Protein AF-0000000084811860 (afdb_homodimer)

Organism: Colletotrichum graminicola (strain M1.001 / M2 / FGSC 10212) (NCBI:txid645133)

Solvent-accessible surface area (backbone atoms only — not comparable to full-atom values): 71228 Å² total; per-residue (Å²): 139,63,84,63,60,65,49,53,54,56,50,48,58,54,46,50,57,49,50,59,57,54,63,72,61,62,81,64,68,73,76,76,72,75,90,75,84,72,84,77,84,86,77,84,74,85,79,82,82,83,79,83,87,77,88,68,85,69,83,69,75,69,68,74,74,73,40,64,72,81,44,58,64,47,75,46,61,44,86,91,39,97,55,51,41,53,44,27,56,64,17,59,69,46,46,48,38,49,53,44,44,54,62,41,61,86,89,47,86,68,71,74,79,80,78,90,75,47,40,73,51,48,68,61,43,55,51,38,44,74,44,88,75,78,82,68,54,64,68,54,44,52,51,21,43,51,47,22,47,59,64,47,41,67,74,36,49,63,67,48,56,66,60,50,53,51,52,48,54,49,32,62,76,32,73,85,49,70,55,72,66,59,49,26,39,50,26,34,31,38,12,46,8,35,32,68,70,41,72,68,53,60,92,89,50,72,68,62,27,48,58,34,36,26,52,22,45,53,59,56,39,57,69,60,65,76,66,53,70,63,56,39,33,38,35,46,48,48,20,56,52,25,40,40,37,38,30,53,56,42,18,43,36,32,26,41,40,31,44,42,50,36,52,61,45,35,36,44,38,69,75,56,57,67,62,47,71,53,64,67,59,52,50,49,42,36,34,35,40,47,38,42,48,32,48,28,31,51,48,19,46,53,48,56,49,81,48,55,64,58,73,76,73,52,62,44,68,75,73,67,75,69,53,91,80,43,90,61,40,82,45,55,62,62,46,67,57,50,53,52,51,44,52,48,29,54,48,41,40,52,37,47,48,61,66,46,43,81,64,78,58,66,90,61,48,57,46,46,46,37,43,50,45,51,48,52,51,51,51,52,58,69,68,48,56,75,89,60,49,79,49,94,79,83,64,52,69,68,40,52,54,54,46,46,51,50,32,49,43,48,31,68,54,25,42,66,57,38,52,49,52,48,40,55,54,50,65,59,57,77,64,81,59,83,60,75,71,80,74,72,45,67,65,56,52,46,45,30,47,36,26,46,43,29,23,55,40,42,48,50,54,51,50,52,27,47,73,74,59,71,49,49,54,49,44,44,66,66,49,49,52,48,51,48,23,30,49,45,26,47,54,46,31,70,65,75,48,94,57,12,66,61,27,40,53,50,22,54,52,46,50,51,53,35,43,52,34,24,73,37,63,22,26,54,30,44,42,50,39,53,53,51,50,54,46,49,52,47,51,52,52,42,52,56,62,69,66,58,82,87,75,83,65,89,71,78,73,75,73,72,70,76,68,71,74,75,75,58,84,68,74,67,94,77,56,43,74,65,47,38,62,53,34,67,67,44,47,56,54,62,70,45,92,73,63,79,49,63,75,62,31,65,71,67,60,56,77,67,61,66,58,71,64,56,67,67,63,82,75,72,68,74,62,61,85,76,105,139,61,79,65,57,63,50,55,52,54,50,46,57,56,45,48,61,52,46,63,62,63,68,65,90,81,66,98,70,91,79,87,89,82,89,87,91,81,88,84,83,90,79,90,81,87,86,79,84,78,80,86,86,77,86,67,88,70,87,69,77,71,71,77,71,75,46,65,74,84,43,57,64,48,74,46,60,45,88,90,41,97,54,51,41,51,44,27,52,64,16,59,69,46,46,49,40,48,50,44,44,56,63,41,59,87,89,48,85,66,71,74,77,80,77,90,73,48,41,72,51,47,68,60,43,56,51,38,44,74,45,88,75,78,79,69,53,65,69,53,44,54,50,22,42,52,47,22,46,58,64,47,41,67,75,37,48,62,68,50,55,66,60,51,54,49,51,49,53,48,33,62,78,32,74,86,49,68,55,71,66,58,49,28,38,49,26,33,32,40,11,46,8,36,32,68,69,42,73,68,54,60,90,89,52,70,66,62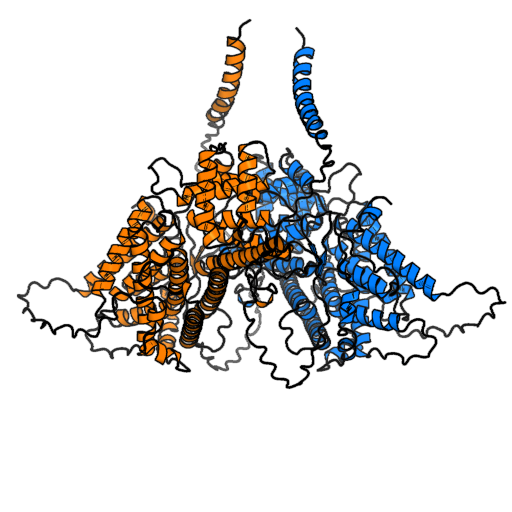,27,47,58,33,36,26,52,22,44,55,58,57,39,56,70,59,63,76,67,54,70,64,56,38,33,36,35,46,48,48,18,56,51,26,39,40,36,38,30,54,56,42,17,43,34,31,26,42,38,31,44,41,50,36,51,60,44,34,38,44,37,70,74,56,57,64,63,47,71,53,63,66,58,51,50,48,43,38,35,34,38,48,38,41,48,32,49,29,30,51,48,18,47,53,49,55,48,82,48,55,64,58,74,74,73,53,63,44,69,75,72,68,76,70,53,90,81,43,90,61,41,82,46,54,62,64,47,67,58,50,51,51,51,44,52,48,26,53,48,42,41,52,38,46,49,62,68,46,43,81,66,79,57,65,90,60,48,61,46,46,46,36,43,49,46,52,48,53,52,51,51,50,57,69,68,49,56,76,89,60,49,80,48,95,80,83,62,53,70,68,41,52,53,54,48,46,52,49,33,49,43,49,29,69,53,24,45,66,56,37,51,48,52,48,40,55,56,51,66,59,57,77,66,80,60,86,59,75,71,79,74,71,45,68,66,54,51,46,45,29,48,34,26,45,42,29,23,54,40,43,47,51,53,51,51,50,28,48,75,73,59,72,49,49,55,49,42,45,65,66,50,51,51,47,50,48,22,31,50,47,26,47,54,47,31,69,65,76,48,94,56,12,66,60,28,40,51,49,21,54,52,47,51,51,52,34,43,52,33,23,72,35,63,24,26,51,29,44,43,50,38,54,54,49,50,54,44,52,52,48,51,51,51,43,52,56,63,69,66,57,80,84,74,84,66,88,68,80,76,74,70,73,68,76,67,70,74,74,74,58,83,68,73,64,95,79,56,44,71,65,48,38,59,54,35,66,67,44,45,55,54,60,68,44,92,72,62,80,50,63,74,65,33,63,74,67,60,56,76,69,62,68,58,73,66,57,69,66,65,82,75,72,68,73,60,64,83,77,105

Foldseek 3Di:
DDPVVVVVVVVVVVVVVVVVVCVVPPPPPPPPDDDDDDDDDDDDDPDDPDDDDDPPPDPPPPPPPFQFLCQAWDWDDDPVDPDIDIFGCLALQNLLLLLLQLLDDPVDARDDRDDADQFDDPVVLLVLLPDDDDDDALVLLVQLLVQLCVPDVQQAQLDQPVVLVVLSVVCNVPVVDDDLLNQLLSLLSSLSSQQQVDAFDDPPDDRTSSSSLSNSCVCVPDDDPQDDSSQLSSLQSSLQVRVLRVNLVSSLVSLLVSQVNLVVVPLLAQDDCVVPVQVVVRLSSVRNNLSSLLSQLVSCLNRLHDGNDDPVSGHGDQHDQDDPPHPRNVSHYDSLLSVLSSLLSVLLNQLSCLRSNDPDVDPAHLQLSLLVSLVSLLVSQVPRDPLLFDDLPPRDPSSLLSLLSSLSSLLSSQVSLLSVLLSVVSVVPDPPPPPDPPDQDPLSVLSLQLNLLSLLQLLVSLVVCVVVVVDRLSNSSNLSSLLSSLSSLLSQLSNPDPCNVVSVVSSVVSLVVLVVSVNSPRSNSVSSNVSSVVSVVSSVVSVVVRVDDPPPDPPPPPCPDCPPPPPPPPPPPRQTSSNSCVDVVNVVSSPDNGDPSVVSSPVSPDPCVCPSPPPPDPPPPVPPVVD/DDPVVVVVVVVVVVVVVVVVVPDPDPDDDDDDDDDDDDDDDDDDDDDDPDPDDDPPPPPPPPPPPFQFLCQAWDWDDDPVDPDIDIFGCLALQNLLLLLLQLLDDPVDARDDRDDADQFDDPVVLLVLLPDDDDDDALVLLVQLLVQLCVVDVQQAQLDQPVVLVVLSVVCNVPVVDDDLLNQLLSLLSSLSSQQQVDAFDDPPDDRTSSSSLSNSCVCVPDDDPQDDSSQLSSLQSSLQVRVLRVNLVSSLVSLLVSQVNLVVVPLLAQDDCVVPVQVVVRLSSVRNNLSSLLSQLVSCLNRLHDGNDDPVSGHGDQHDQDDPPHPRSVSHYDSLLSVLSSLLSVLLNQLSCQRSNDPDVDPAHLQLSLLVSLVSLLVSQVPRDPLLFDDLPPRDPSSLLSLLSSLSSLLSSQVSLLSVLLSVVSVVPDPPPPPDPLDQDPLSVLSLQLNLLSLLQLLVSLVVCVVVVVDRLSNSSNLSSLLSSLSSLLSQLSNPDPCNVVSVVSSVVSLVVLVVSVNSPRSNSVSSNVSSVVSVVSSVVSVVVRVDDPPPDPDPPPCPDCPPPPPPPPPPPRQGSSNSCVDVVNVVSSPDPGDPPVVSSPVPPDPVVVPSPPPPDPPPPVPPVVD

Sequence (1254 aa):
MSTLSTRLYIDGLLDEIQRLKSQVARHTSCSTSAQDHVVTQGSRAGNRAMTPLSGRGNDGEEAAASAALEVKPWFINANVFRTPILIGEVADPAFSTRIRQVISDPFSLQPRHMLRVNYAPDTELMSLVKSDISWPTPSRSRFLVEVALKYVSHRYHVVRRSLVMENLEQSIHNPSWGHLMLRSKLWALFAIGELYSTRSIPSEKEFPGMAYFAKASRILGVLDERPGTDSIEIILLLSFYSLALNRRYSAFVMSGTAMRMAIVMGLHLNIPESQLRDPDLREHRKRLFWTTYIFDRVWASKLGHPTAIQDSDIGIDLPSEPVASQTFGDDFGDTAYHIASLRLAALVTKTVRSIYGQRNQGDATLSTRVQQALKDLRTWVEDLPSHLRIDNAGTEPTCISLHLSFNQCAILATRPILLHILRTKVAAWPSESPVTETQVPASAVTLSEACIRCARHSVRLLTDSWIDGSFATFDYFYTQYLFSALTVLAASSLLDGPDARGDRDAFEESARFLSQLGDAGNFAAQEYCHHADVLRAEIERFHAKRMGPPEGGPGVGLGLGTVPPQSGPAIPAHATAGMALTEPSLEELLAQPVLDLQFLEASFYDDLQGLYWPDFSTENWDTWASTMSTLSTRLYIDGLLDEIQRLKSQVARHTSCSTSAQDHVVTQGSRAGNRAMTPLSGRGN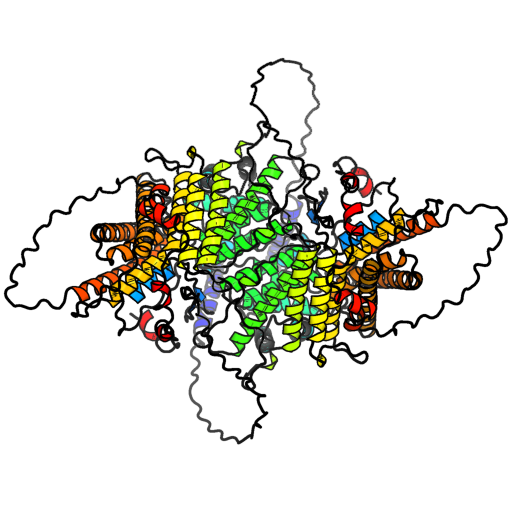DGEEAAASAALEVKPWFINANVFRTPILIGEVADPAFSTRIRQVISDPFSLQPRHMLRVNYAPDTELMSLVKSDISWPTPSRSRFLVEVALKYVSHRYHVVRRSLVMENLEQSIHNPSWGHLMLRSKLWALFAIGELYSTRSIPSEKEFPGMAYFAKASRILGVLDERPGTDSIEIILLLSFYSLALNRRYSAFVMSGTAMRMAIVMGLHLNIPESQLRDPDLREHRKRLFWTTYIFDRVWASKLGHPTAIQDSDIGIDLPSEPVASQTFGDDFGDTAYHIASLRLAALVTKTVRSIYGQRNQGDATLSTRVQQALKDLRTWVEDLPSHLRIDNAGTEPTCISLHLSFNQCAILATRPILLHILRTKVAAWPSESPVTETQVPASAVTLSEACIRCARHSVRLLTDSWIDGSFATFDYFYTQYLFSALTVLAASSLLDGPDARGDRDAFEESARFLSQLGDAGNFAAQEYCHHADVLRAEIERFHAKRMGPPEGGPGVGLGLGTVPPQSGPAIPAHATAGMALTEPSLEELLAQPVLDLQFLEASFYDDLQGLYWPDFSTENWDTWAST

pLDDT: mean 75.98, std 26.61, range [14.33, 98.75]

Radius of gyration: 34.61 Å; Cα contacts (8 Å, |Δi|>4): 1492; chains: 2; bounding box: 109×112×104 Å

InterPro domains:
  IPR007219 Xylanolytic transcriptional activator, regulatory domain [PF04082] (182-378)
  IPR007219 Xylanolytic transcriptional activator, regulatory domain [SM00906] (251-325)

Secondary structure (DSSP, 8-state):
--HHHHHHHHHHHHHHHHHHHHHTTSGGG--------------------------------------------EEE--TTSSSPEEE-TTSHHHHHHHHHHHHS-TTSPPPPPPP---S--HHHHHHHHHS--PPPPHHHHHHHHHHHHHHHHHH---S-HHHHHHHHHHHHH-TT-S-HHHHHHHHHHHHHHHHHH-----TT-PPTTHHHHHHHGGGGG---SS--HHHHHHHHHHHHHHHHTT-HHHHHHHHHHHHHHHHHHTTTBPPPTTT---HHHHHHHHHHHHHHHHHHHHHHHHHTPPPSS-GGG-BPPPP-PPPTT-TTGGGS--HHHHHHHHHHHHHHHHHHHHHH--S--TT--HHHHHHHHHHHHHHHHHTS-GGGS--SS---HHHHHHHHHHHHHHHHHHHHHHHHHHHHHHHTSS--S--------HHHHHHHHHHHHHHHHHHHHHHHHHHTT-S-TT-HHHHHHHHHHHHHHHHHHTS--TTHHHHHHHHHHHHHHHHHHHHHT-HHHHHHHHHHHHHHHHHHHHHHHHT-----S-------------------S---HHHHT--HHHHHHHTSSS---THHHHHS--GGGGGSS----GGGGGGTTT-/--HHHHHHHHHHHHHHHHHHHHSS-------------------------------------------------EEE--TTSSSPEEE-TTSHHHHHHHHHHHHS-TTSPPPPPPP---S--HHHHHHHHHS--PPPPHHHHHHHHHHHHHHHHHH---S-HHHHHHHHHHHHH-TT-S-HHHHHHHHHHHHHHHHHH-----TT-PPTTHHHHHHHGGGGG---SS--HHHHHHHHHHHHHHHHTT-HHHHHHHHHHHHHHHHHHTTTBPPPTTT---HHHHHHHHHHHHHHHHHHHHHHHHHTPPPSS-GGG-BPPPP-PPPTT-TTGGGS--HHHHHHHHHHHHHHHHHHHHHH--TT-TT--HHHHHHHHHHHHHHHHHHS-GGGS--SS---HHHHHHHHHHHHHHHHHHHHHHHHHHHHHHHTSS--S--------HHHHHHHHHHHHHHHHHHHHHHHHHHHT-S-TT-HHHHHHHHHHHHHHHHHHTS--TTHHHHHHHHHHHHHHHHHHHHTT-HHHHHHHHHHHHHHHHHHHHHHHHT-----S-------------------S---HHHHS--HHHHHHHTSSS---THHHHSS--GGGGGSS----GGGGGGTTT-

Nearest PDB structures (foldseek):
  6xr1-assembly1_A  TM=2.285E-01  e=1.410E-01  synthetic construct
  7t3n-assembly1_A  TM=1.463E-01  e=9.367E-02  Rattus norvegicus
  6k7p-assembly1_A-2  TM=1.948E-01  e=1.713E+00  Homo sapiens
  8sbe-assembly1_A  TM=1.356E-01  e=5.910E-01  Rattus norvegicus
  8pm6-assembly1_A  TM=1.069E-01  e=6.349E+00  Homo sapiens

Structure (mmCIF, N/CA/C/O backbone):
data_AF-0000000084811860-model_v1
#
loop_
_entity.id
_entity.type
_entity.pdbx_description
1 polymer 'Fungal specific transcription factor domain-containing protein'
#
loop_
_atom_site.group_PDB
_atom_site.id
_atom_site.type_symbol
_atom_site.label_atom_id
_atom_site.label_alt_id
_atom_site.label_comp_id
_atom_site.label_asym_id
_atom_site.label_entity_id
_atom_site.label_seq_id
_atom_site.pdbx_PDB_ins_code
_atom_site.Cartn_x
_atom_site.Cartn_y
_atom_site.Cartn_z
_atom_site.occupancy
_atom_site.B_iso_or_equiv
_atom_site.auth_seq_id
_atom_site.auth_comp_id
_atom_site.auth_asym_id
_atom_site.auth_atom_id
_atom_site.pdbx_PDB_model_num
ATOM 1 N N . MET A 1 1 ? -8.859 36.281 -53.531 1 24.55 1 MET A N 1
ATOM 2 C CA . MET A 1 1 ? -9.781 35.438 -52.781 1 24.55 1 MET A CA 1
ATOM 3 C C . MET A 1 1 ? -9.258 35.188 -51.375 1 24.55 1 MET A C 1
ATOM 5 O O . MET A 1 1 ? -8.219 34.562 -51.188 1 24.55 1 MET A O 1
ATOM 9 N N . SER A 1 2 ? -9.617 35.969 -50.344 1 31.23 2 SER A N 1
ATOM 10 C CA . SER A 1 2 ? -8.914 36.625 -49.219 1 31.23 2 SER A CA 1
ATOM 11 C C . SER A 1 2 ? -8.727 35.688 -48.031 1 31.23 2 SER A C 1
ATOM 13 O O . SER A 1 2 ? -9.43 34.688 -47.938 1 31.23 2 SER A O 1
ATOM 15 N N . THR A 1 3 ? -7.574 36.062 -47.25 1 37.34 3 THR A N 1
ATOM 16 C CA . THR A 1 3 ? -7.086 35.562 -45.969 1 37.34 3 THR A CA 1
ATOM 17 C C . THR A 1 3 ? -8.234 35.438 -44.969 1 37.34 3 THR A C 1
ATOM 19 O O . THR A 1 3 ? -8.094 34.781 -43.938 1 37.34 3 THR A O 1
ATOM 22 N N . LEU A 1 4 ? -9.32 36.281 -45.125 1 38.16 4 LEU A N 1
ATOM 23 C CA . LEU A 1 4 ? -10.453 36.406 -44.219 1 38.16 4 LEU A CA 1
ATOM 24 C C . LEU A 1 4 ? -11.273 35.125 -44.188 1 38.16 4 LEU A C 1
ATOM 26 O O . LEU A 1 4 ? -11.766 34.719 -43.125 1 38.16 4 LEU A O 1
ATOM 30 N N . SER A 1 5 ? -11.523 34.594 -45.375 1 38.38 5 SER A N 1
ATOM 31 C CA . SER A 1 5 ? -12.531 33.562 -45.531 1 38.38 5 SER A CA 1
ATOM 32 C C . SER A 1 5 ? -12.102 32.281 -44.844 1 38.38 5 SER A C 1
ATOM 34 O O . SER A 1 5 ? -12.945 31.5 -44.375 1 38.38 5 SER A O 1
ATOM 36 N N . THR A 1 6 ? -10.727 31.938 -44.969 1 37.12 6 THR A N 1
ATOM 37 C CA . THR A 1 6 ? -10.211 30.703 -44.375 1 37.12 6 THR A CA 1
ATOM 38 C C . THR A 1 6 ? -10.297 30.781 -42.844 1 37.12 6 THR A C 1
ATOM 40 O O . THR A 1 6 ? -10.391 29.75 -42.156 1 37.12 6 THR A O 1
ATOM 43 N N . ARG A 1 7 ? -10.195 32.031 -42.25 1 41.03 7 ARG A N 1
ATOM 44 C CA . ARG A 1 7 ? -10.375 32.312 -40.812 1 41.03 7 ARG A CA 1
ATOM 45 C C . ARG A 1 7 ? -11.781 31.922 -40.375 1 41.03 7 ARG A C 1
ATOM 47 O O . ARG A 1 7 ? -11.953 31.328 -39.312 1 41.03 7 ARG A O 1
ATOM 54 N N . LEU A 1 8 ? -12.805 32.344 -41.188 1 40.47 8 LEU A N 1
ATOM 55 C CA . LEU A 1 8 ? -14.188 32.062 -40.781 1 40.47 8 LEU A CA 1
ATOM 56 C C . LEU A 1 8 ? -14.445 30.578 -40.625 1 40.47 8 LEU A C 1
ATOM 58 O O . LEU A 1 8 ? -15.258 30.172 -39.812 1 40.47 8 LEU A O 1
ATOM 62 N N . TYR A 1 9 ? -13.695 29.828 -41.562 1 42.62 9 TYR A N 1
ATOM 63 C CA . TYR A 1 9 ? -13.914 28.375 -41.531 1 42.62 9 TYR A CA 1
ATOM 64 C C . TYR A 1 9 ? -13.453 27.797 -40.188 1 42.62 9 TYR A C 1
ATOM 66 O O . TYR A 1 9 ? -14.141 26.953 -39.594 1 42.62 9 TYR A O 1
ATOM 74 N N . ILE A 1 10 ? -12.227 28.344 -39.719 1 41.5 10 ILE A N 1
ATOM 75 C CA . ILE A 1 10 ? -11.656 27.875 -38.469 1 41.5 10 ILE A CA 1
ATOM 76 C C . ILE A 1 10 ? -12.578 28.266 -37.312 1 41.5 10 ILE A C 1
ATOM 78 O O . ILE A 1 10 ? -12.781 27.469 -36.375 1 41.5 10 ILE A O 1
ATOM 82 N N . ASP A 1 11 ? -13.156 29.469 -37.281 1 45.75 11 ASP A N 1
ATOM 83 C CA . ASP A 1 11 ? -14.086 29.922 -36.25 1 45.75 11 ASP A CA 1
ATOM 84 C C . ASP A 1 11 ? -15.305 29.016 -36.156 1 45.75 11 ASP A C 1
ATOM 86 O O . ASP A 1 11 ? -15.797 28.719 -35.062 1 45.75 11 ASP A O 1
ATOM 90 N N . GLY A 1 12 ? -15.797 28.594 -37.344 1 44.16 12 GLY A N 1
ATOM 91 C CA . GLY A 1 12 ? -17 27.781 -37.375 1 44.16 12 GLY A CA 1
ATOM 92 C C . GLY A 1 12 ? -16.828 26.469 -36.625 1 44.16 12 GLY A C 1
ATOM 93 O O . GLY A 1 12 ? -17.766 25.984 -36 1 44.16 12 GLY A O 1
ATOM 94 N N . LEU A 1 13 ? -15.594 25.859 -36.938 1 45.22 13 LEU A N 1
ATOM 95 C CA . LEU A 1 13 ? -15.359 24.578 -36.25 1 45.22 13 LEU A CA 1
ATOM 96 C C . LEU A 1 13 ? -15.32 24.75 -34.75 1 45.22 13 LEU A C 1
ATOM 98 O O . LEU A 1 13 ? -15.797 23.891 -34 1 45.22 13 LEU A O 1
ATOM 102 N N . LEU A 1 14 ? -14.781 25.906 -34.281 1 46.59 14 LEU A N 1
ATOM 103 C CA . LEU A 1 14 ? -14.773 26.281 -32.875 1 46.59 14 LEU A CA 1
ATOM 104 C C . LEU A 1 14 ? -16.203 26.438 -32.344 1 46.59 14 LEU A C 1
ATOM 106 O O . LEU A 1 14 ? -16.5 26.047 -31.203 1 46.59 14 LEU A O 1
ATOM 110 N N . ASP A 1 15 ? -17.016 27.156 -33.031 1 44.09 15 ASP A N 1
ATOM 111 C CA . ASP A 1 15 ? -18.391 27.391 -32.625 1 44.09 15 ASP A CA 1
ATOM 112 C C . ASP A 1 15 ? -19.156 26.078 -32.531 1 44.09 15 ASP A C 1
ATOM 114 O O . ASP A 1 15 ? -19.984 25.891 -31.625 1 44.09 15 ASP A O 1
ATOM 118 N N . GLU A 1 16 ? -18.859 25.188 -33.562 1 44.84 16 GLU A N 1
ATOM 119 C CA . GLU A 1 16 ? -19.625 23.938 -33.594 1 44.84 16 GLU A CA 1
ATOM 120 C C . GLU A 1 16 ? -19.375 23.109 -32.344 1 44.84 16 GLU A C 1
ATOM 122 O O . GLU A 1 16 ? -20.281 22.469 -31.812 1 44.84 16 GLU A O 1
ATOM 127 N N . ILE A 1 17 ? -18.078 23.141 -31.781 1 40.59 17 ILE A N 1
ATOM 128 C CA . ILE A 1 17 ? -17.75 22.516 -30.5 1 40.59 17 ILE A CA 1
ATOM 129 C C . ILE A 1 17 ? -18.531 23.188 -29.375 1 40.59 17 ILE A C 1
ATOM 131 O O . ILE A 1 17 ? -19.062 22.516 -28.484 1 40.59 17 ILE A O 1
ATOM 135 N N . GLN A 1 18 ? -18.562 24.516 -29.438 1 43.62 18 GLN A N 1
ATOM 136 C CA . GLN A 1 18 ? -19.328 25.25 -28.438 1 43.62 18 GLN A CA 1
ATOM 137 C C . GLN A 1 18 ? -20.797 24.844 -28.453 1 43.62 18 GLN A C 1
ATOM 139 O O . GLN A 1 18 ? -21.422 24.703 -27.406 1 43.62 18 GLN A O 1
ATOM 144 N N . ARG A 1 19 ? -21.328 24.906 -29.734 1 39.91 19 ARG A N 1
ATOM 145 C CA . ARG A 1 19 ? -22.766 24.641 -29.891 1 39.91 19 ARG A CA 1
ATOM 146 C C . ARG A 1 19 ? -23.125 23.25 -29.359 1 39.91 19 ARG A C 1
ATOM 148 O O . ARG A 1 19 ? -24.125 23.078 -28.672 1 39.91 19 ARG A O 1
ATOM 155 N N . LEU A 1 20 ? -22.203 22.234 -29.703 1 37.16 20 LEU A N 1
ATOM 156 C CA . LEU A 1 20 ? -22.562 20.891 -29.234 1 37.16 20 LEU A CA 1
ATOM 157 C C . LEU A 1 20 ? -22.562 20.844 -27.719 1 37.16 20 LEU A C 1
ATOM 159 O O . LEU A 1 20 ? -23.281 20.031 -27.125 1 37.16 20 LEU A O 1
ATOM 163 N N . LYS A 1 21 ? -21.703 21.719 -27.047 1 37.88 21 LYS A N 1
ATOM 164 C CA . LYS A 1 21 ? -21.766 21.875 -25.609 1 37.88 21 LYS A CA 1
ATOM 165 C C . LYS A 1 21 ? -23.172 22.219 -25.156 1 37.88 21 LYS A C 1
ATOM 167 O O . LYS A 1 21 ? -23.656 21.719 -24.125 1 37.88 21 LYS A O 1
ATOM 172 N N . SER A 1 22 ? -23.562 23.266 -25.766 1 32.25 22 SER A N 1
ATOM 173 C CA . SER A 1 22 ? -24.766 23.906 -25.234 1 32.25 22 SER A CA 1
ATOM 174 C C . SER A 1 22 ? -25.953 22.969 -25.281 1 32.25 22 SER A C 1
ATOM 176 O O . SER A 1 22 ? -26.891 23.109 -24.5 1 32.25 22 SER A O 1
ATOM 178 N N . GLN A 1 23 ? -26.078 22.25 -26.516 1 28.92 23 GLN A N 1
ATOM 179 C CA . GLN A 1 23 ? -27.359 21.594 -26.75 1 28.92 23 GLN A CA 1
ATOM 180 C C . GLN A 1 23 ? -27.594 20.5 -25.719 1 28.92 23 GLN A C 1
ATOM 182 O O . GLN A 1 23 ? -28.719 20.016 -25.578 1 28.92 23 GLN A O 1
ATOM 187 N N . VAL A 1 24 ? -26.406 19.859 -25.234 1 27.09 24 VAL A N 1
ATOM 188 C CA . VAL A 1 24 ? -26.734 18.766 -24.344 1 27.09 24 VAL A CA 1
ATOM 189 C C . VAL A 1 24 ? -27.344 19.297 -23.062 1 27.09 24 VAL A C 1
ATOM 191 O O . VAL A 1 24 ? -27.609 18.547 -22.125 1 27.09 24 VAL A O 1
ATOM 194 N N . ALA A 1 25 ? -27.344 20.75 -22.891 1 25.72 25 ALA A N 1
ATOM 195 C CA . ALA A 1 25 ? -28.016 21.438 -21.797 1 25.72 25 ALA A CA 1
ATOM 196 C C . ALA A 1 25 ? -29.375 20.781 -21.484 1 25.72 25 ALA A C 1
ATOM 198 O O . ALA A 1 25 ? -29.75 20.656 -20.328 1 25.72 25 ALA A O 1
ATOM 199 N N . ARG A 1 26 ? -30.266 21.016 -22.453 1 23.27 26 ARG A N 1
ATOM 200 C CA . ARG A 1 26 ? -31.672 21.297 -22.234 1 23.27 26 ARG A CA 1
ATOM 201 C C . ARG A 1 26 ? -32.438 20.047 -21.812 1 23.27 26 ARG A C 1
ATOM 203 O O . ARG A 1 26 ? -33.594 20.109 -21.422 1 23.27 26 ARG A O 1
ATOM 210 N N . HIS A 1 27 ? -32 18.859 -22.438 1 20.64 27 HIS A N 1
ATOM 211 C CA . HIS A 1 27 ? -33.156 17.969 -22.438 1 20.64 27 HIS A CA 1
ATOM 212 C C . HIS A 1 27 ? -33.5 17.5 -21.031 1 20.64 27 HIS A C 1
ATOM 214 O O . HIS A 1 27 ? -33.781 16.328 -20.812 1 20.64 27 HIS A O 1
ATOM 220 N N . THR A 1 28 ? -33 18.391 -19.984 1 19.41 28 THR A N 1
ATOM 221 C CA . THR A 1 28 ? -33.219 17.828 -18.656 1 19.41 28 THR A CA 1
ATOM 222 C C . THR A 1 28 ? -34.719 17.672 -18.391 1 19.41 28 THR A C 1
ATOM 224 O O . THR A 1 28 ? -35.094 17.078 -17.375 1 19.41 28 THR A O 1
ATOM 227 N N . SER A 1 29 ? -35.438 18.562 -18.953 1 19.36 29 SER A N 1
ATOM 228 C CA . SER A 1 29 ? -36.562 18.859 -18.078 1 19.36 29 SER A CA 1
ATOM 229 C C . SER A 1 29 ? -37.562 17.703 -18.016 1 19.36 29 SER A C 1
ATOM 231 O O . SER A 1 29 ? -38.688 17.859 -17.562 1 19.36 29 SER A O 1
ATOM 233 N N . CYS A 1 30 ? -37.156 16.594 -18.609 1 17.14 30 CYS A N 1
ATOM 234 C CA . CYS A 1 30 ? -38.344 15.773 -18.844 1 17.14 30 CYS A CA 1
ATOM 235 C C . CYS A 1 30 ? -39.125 15.57 -17.562 1 17.14 30 CYS A C 1
ATOM 237 O O . CYS A 1 30 ? -38.531 15.227 -16.516 1 17.14 30 CYS A O 1
ATOM 239 N N . SER A 1 31 ? -40.406 16.062 -17.609 1 17.64 31 SER A N 1
ATOM 240 C CA . SER A 1 31 ? -41.656 16.156 -16.875 1 17.64 31 SER A CA 1
ATOM 241 C C . SER A 1 31 ? -42.094 14.789 -16.359 1 17.64 31 SER A C 1
ATOM 243 O O . SER A 1 31 ? -42.469 13.898 -17.141 1 17.64 31 SER A O 1
ATOM 245 N N . THR A 1 32 ? -41.375 14.344 -15.406 1 17.58 32 THR A N 1
ATOM 246 C CA . THR A 1 32 ? -41.719 13.062 -14.805 1 17.58 32 THR A CA 1
ATOM 247 C C . THR A 1 32 ? -43.125 13.109 -14.234 1 17.58 32 THR A C 1
ATOM 249 O O . THR A 1 32 ? -43.406 12.492 -13.203 1 17.58 32 THR A O 1
ATOM 252 N N . SER A 1 33 ? -43.969 13.781 -14.898 1 15.81 33 SER A N 1
ATOM 253 C CA . SER A 1 33 ? -45.188 13.898 -14.094 1 15.81 33 SER A CA 1
ATOM 254 C C . SER A 1 33 ? -45.625 12.531 -13.578 1 15.81 33 SER A C 1
ATOM 256 O O . SER A 1 33 ? -45.812 12.359 -12.367 1 15.81 33 SER A O 1
ATOM 258 N N . ALA A 1 34 ? -46.906 12.125 -14.008 1 16.36 34 ALA A N 1
ATOM 259 C CA . ALA A 1 34 ? -48.188 11.992 -13.312 1 16.36 34 ALA A CA 1
ATOM 260 C C . ALA A 1 34 ? -48.406 10.547 -12.867 1 16.36 34 ALA A C 1
ATOM 262 O O . ALA A 1 34 ? -48.938 10.312 -11.773 1 16.36 34 ALA A O 1
ATOM 263 N N . GLN A 1 35 ? -48.281 9.484 -13.711 1 16.12 35 GLN A N 1
ATOM 264 C CA . GLN A 1 35 ? -49.531 8.711 -13.703 1 16.12 35 GLN A CA 1
ATOM 265 C C . GLN A 1 35 ? -49.562 7.785 -12.484 1 16.12 35 GLN A C 1
ATOM 267 O O . GLN A 1 35 ? -48.531 7.293 -12.023 1 16.12 35 GLN A O 1
ATOM 272 N N . ASP A 1 36 ? -50.844 7.508 -11.844 1 16.41 36 ASP A N 1
ATOM 273 C CA . ASP A 1 36 ? -51.656 7.09 -10.703 1 16.41 36 ASP A CA 1
ATOM 274 C C . ASP A 1 36 ? -51.594 5.578 -10.5 1 16.41 36 ASP A C 1
ATOM 276 O O . ASP A 1 36 ? -51.938 5.07 -9.438 1 16.41 36 ASP A O 1
ATOM 280 N N . HIS A 1 37 ? -51.156 4.816 -11.508 1 16.47 37 HIS A N 1
ATOM 281 C CA . HIS A 1 37 ? -52.062 3.666 -11.461 1 16.47 37 HIS A CA 1
ATOM 282 C C . HIS A 1 37 ? -51.812 2.834 -10.203 1 16.47 37 HIS A C 1
ATOM 284 O O . HIS A 1 37 ? -50.688 2.818 -9.664 1 16.47 37 HIS A O 1
ATOM 290 N N . VAL A 1 38 ? -52.906 2.152 -9.664 1 16.62 38 VAL A N 1
ATOM 291 C CA . VAL A 1 38 ? -53.625 1.54 -8.555 1 16.62 38 VAL A CA 1
ATOM 292 C C . VAL A 1 38 ? -53.062 0.156 -8.266 1 16.62 38 VAL A C 1
ATOM 294 O O . VAL A 1 38 ? -53.281 -0.402 -7.191 1 16.62 38 VAL A O 1
ATOM 297 N N . VAL A 1 39 ? -52.062 -0.367 -9.047 1 15.8 39 VAL A N 1
ATOM 298 C CA . VAL A 1 39 ? -52.5 -1.758 -9.039 1 15.8 39 VAL A CA 1
ATOM 299 C C . VAL A 1 39 ? -52.281 -2.357 -7.652 1 15.8 39 VAL A C 1
ATOM 301 O O . VAL A 1 39 ? -51.375 -1.951 -6.922 1 15.8 39 VAL A O 1
ATOM 304 N N . THR A 1 40 ? -53.094 -3.453 -7.27 1 15.54 40 THR A N 1
ATOM 305 C CA . THR A 1 40 ? -53.781 -4.199 -6.207 1 15.54 40 THR A CA 1
ATOM 306 C C . THR A 1 40 ? -52.812 -5.203 -5.57 1 15.54 40 THR A C 1
ATOM 308 O O . THR A 1 40 ? -52.844 -5.418 -4.355 1 15.54 40 THR A O 1
ATOM 311 N N . GLN A 1 41 ? -51.781 -5.82 -6.281 1 15.25 41 GLN A N 1
ATOM 312 C CA . GLN A 1 41 ? -52 -7.238 -6.012 1 15.25 41 GLN A CA 1
ATOM 313 C C . GLN A 1 41 ? -51.5 -7.609 -4.613 1 15.25 41 GLN A C 1
ATOM 315 O O . GLN A 1 41 ? -50.719 -6.883 -4.008 1 15.25 41 GLN A O 1
ATOM 320 N N . GLY A 1 42 ? -51.5 -9.023 -4.344 1 15.64 42 GLY A N 1
ATOM 321 C CA . GLY A 1 42 ? -51.844 -10.102 -3.438 1 15.64 42 GLY A CA 1
ATOM 322 C C . GLY A 1 42 ? -50.781 -10.43 -2.43 1 15.64 42 GLY A C 1
ATOM 323 O O . GLY A 1 42 ? -49.656 -9.938 -2.543 1 15.64 42 GLY A O 1
ATOM 324 N N . SER A 1 43 ? -50.938 -11.547 -1.679 1 15.88 43 SER A N 1
ATOM 325 C CA . SER A 1 43 ? -51.031 -12.094 -0.327 1 15.88 43 SER A CA 1
ATOM 326 C C . SER A 1 43 ? -49.719 -12.82 0.04 1 15.88 43 SER A C 1
ATOM 328 O O . SER A 1 43 ? -49.562 -13.266 1.177 1 15.88 43 SER A O 1
ATOM 330 N N . ARG A 1 44 ? -48.719 -12.969 -0.863 1 16.3 44 ARG A N 1
ATOM 331 C CA . ARG A 1 44 ? -48.188 -14.297 -0.549 1 16.3 44 ARG A CA 1
ATOM 332 C C . ARG A 1 44 ? -47.562 -14.328 0.844 1 16.3 44 ARG A C 1
ATOM 334 O O . ARG A 1 44 ? -47.031 -13.32 1.312 1 16.3 44 ARG A O 1
ATOM 341 N N . ALA A 1 45 ? -47.594 -15.539 1.541 1 17.08 45 ALA A N 1
ATOM 342 C CA . ALA A 1 45 ? -47.625 -16.297 2.795 1 17.08 45 ALA A CA 1
ATOM 343 C C . ALA A 1 45 ? -46.188 -16.578 3.275 1 17.08 45 ALA A C 1
ATOM 345 O O . ALA A 1 45 ? -46 -17.312 4.25 1 17.08 45 ALA A O 1
ATOM 346 N N . GLY A 1 46 ? -45.219 -15.641 3.121 1 16.11 46 GLY A N 1
ATOM 347 C CA . GLY A 1 46 ? -43.906 -16.203 3.367 1 16.11 46 GLY A CA 1
ATOM 348 C C . GLY A 1 46 ? -43.75 -16.812 4.746 1 16.11 46 GLY A C 1
ATOM 349 O O . GLY A 1 46 ? -44.25 -16.266 5.73 1 16.11 46 GLY A O 1
ATOM 350 N N . ASN A 1 47 ? -43.469 -18.094 4.82 1 16.67 47 ASN A N 1
ATOM 351 C CA . ASN A 1 47 ? -43.25 -19.109 5.848 1 16.67 47 ASN A CA 1
ATOM 352 C C . ASN A 1 47 ? -42.062 -18.766 6.75 1 16.67 47 ASN A C 1
ATOM 354 O O . ASN A 1 47 ? -41.094 -18.172 6.297 1 16.67 47 ASN A O 1
ATOM 358 N N . ARG A 1 48 ? -42.188 -19.078 8.117 1 16.92 48 ARG A N 1
ATOM 359 C CA . ARG A 1 48 ? -41.688 -18.828 9.461 1 16.92 48 ARG A CA 1
ATOM 360 C C . ARG A 1 48 ? -40.375 -19.578 9.695 1 16.92 48 ARG A C 1
ATOM 362 O O . ARG A 1 48 ? -40.406 -20.75 10.078 1 16.92 48 ARG A O 1
ATOM 369 N N . ALA A 1 49 ? -39.438 -19.75 8.75 1 17.5 49 ALA A N 1
ATOM 370 C CA . ALA A 1 49 ? -38.469 -20.75 9.195 1 17.5 49 ALA A CA 1
ATOM 371 C C . ALA A 1 49 ? -37.812 -20.328 10.516 1 17.5 49 ALA A C 1
ATOM 373 O O . ALA A 1 49 ? -37.562 -19.141 10.742 1 17.5 49 ALA A O 1
ATOM 374 N N . MET A 1 50 ? -37.656 -21.203 11.594 1 16.52 50 MET A N 1
ATOM 375 C CA . MET A 1 50 ? -37.344 -21.391 13.016 1 16.52 50 MET A CA 1
ATOM 376 C C . MET A 1 50 ? -35.906 -21.078 13.312 1 16.52 50 MET A C 1
ATOM 378 O O . MET A 1 50 ? -35 -21.656 12.703 1 16.52 50 MET A O 1
ATOM 382 N N . THR A 1 51 ? -35.469 -19.844 13.719 1 18 51 THR A N 1
ATOM 383 C CA . THR A 1 51 ? -34.219 -19.266 14.156 1 18 51 THR A CA 1
ATOM 384 C C . THR A 1 51 ? -33.688 -19.984 15.383 1 18 51 THR A C 1
ATOM 386 O O . THR A 1 51 ? -34.375 -20.125 16.391 1 18 51 THR A O 1
ATOM 389 N N . PRO A 1 52 ? -32.844 -21.047 15.141 1 17.73 52 PRO A N 1
ATOM 390 C CA . PRO A 1 52 ? -32.438 -21.781 16.344 1 17.73 52 PRO A CA 1
ATOM 391 C C . PRO A 1 52 ? -31.953 -20.875 17.453 1 17.73 52 PRO A C 1
ATOM 393 O O . PRO A 1 52 ? -31.547 -19.734 17.188 1 17.73 52 PRO A O 1
ATOM 396 N N . LEU A 1 53 ? -31.828 -21.422 18.75 1 16.88 53 LEU A N 1
ATOM 397 C CA . LEU A 1 53 ? -31.875 -21.125 20.172 1 16.88 53 LEU A CA 1
ATOM 398 C C . LEU A 1 53 ? -30.594 -20.406 20.609 1 16.88 53 LEU A C 1
ATOM 400 O O . LEU A 1 53 ? -29.516 -20.688 20.078 1 16.88 53 LEU A O 1
ATOM 404 N N . SER A 1 54 ? -30.688 -19.312 21.484 1 19.38 54 SER A N 1
ATOM 405 C CA . SER A 1 54 ? -30.156 -18.234 22.297 1 19.38 54 SER A CA 1
ATOM 406 C C . SER A 1 54 ? -29.312 -18.766 23.453 1 19.38 54 SER A C 1
ATOM 408 O O . SER A 1 54 ? -29.812 -18.906 24.578 1 19.38 54 SER A O 1
ATOM 410 N N . GLY A 1 55 ? -28.406 -19.766 23.375 1 19.22 55 GLY A N 1
ATOM 411 C CA . GLY A 1 55 ? -27.953 -20.125 24.703 1 19.22 55 GLY A CA 1
ATOM 412 C C . GLY A 1 55 ? -27.359 -18.969 25.484 1 19.22 55 GLY A C 1
ATOM 413 O O . GLY A 1 55 ? -26.391 -18.359 25.047 1 19.22 55 GLY A O 1
ATOM 414 N N . ARG A 1 56 ? -28.141 -18.312 26.438 1 22.44 56 ARG A N 1
ATOM 415 C CA . ARG A 1 56 ? -28.094 -17.219 27.406 1 22.44 56 ARG A CA 1
ATOM 416 C C . ARG A 1 56 ? -27.109 -17.516 28.516 1 22.44 56 ARG A C 1
ATOM 418 O O . ARG A 1 56 ? -27.5 -17.828 29.641 1 22.44 56 ARG A O 1
ATOM 425 N N . GLY A 1 57 ? -26.078 -18.312 28.531 1 21.16 57 GLY A N 1
ATOM 426 C CA . GLY A 1 57 ? -25.641 -18.359 29.922 1 21.16 57 GLY A CA 1
ATOM 427 C C . GLY A 1 57 ? -25.312 -17 30.484 1 21.16 57 GLY A C 1
ATOM 428 O O . GLY A 1 57 ? -24.797 -16.125 29.781 1 21.16 57 GLY A O 1
ATOM 429 N N . ASN A 1 58 ? -26 -16.484 31.672 1 21.42 58 ASN A N 1
ATOM 430 C CA . ASN A 1 58 ? -26.25 -15.312 32.5 1 21.42 58 ASN A CA 1
ATOM 431 C C . ASN A 1 58 ? -24.969 -14.828 33.188 1 21.42 58 ASN A C 1
ATOM 433 O O . ASN A 1 58 ? -25.016 -13.93 34.031 1 21.42 58 ASN A O 1
ATOM 437 N N . ASP A 1 59 ? -23.922 -15.57 33.406 1 24.89 59 ASP A N 1
ATOM 438 C CA . ASP A 1 59 ? -23.156 -15.062 34.531 1 24.89 59 ASP A CA 1
ATOM 439 C C . ASP A 1 59 ? -22.656 -13.648 34.25 1 24.89 59 ASP A C 1
ATOM 441 O O . ASP A 1 59 ? -22.156 -13.359 33.156 1 24.89 59 ASP A O 1
ATOM 445 N N . GLY A 1 60 ? -23.188 -12.648 35 1 22.98 60 GLY A N 1
ATOM 446 C CA . GLY A 1 60 ? -23.188 -11.195 35.062 1 22.98 60 GLY A CA 1
ATOM 447 C C . GLY A 1 60 ? -21.797 -10.594 35.094 1 22.98 60 GLY A C 1
ATOM 448 O O . GLY A 1 60 ? -21.625 -9.453 35.531 1 22.98 60 GLY A O 1
ATOM 449 N N . GLU A 1 61 ? -20.781 -11.445 35.094 1 24.36 61 GLU A N 1
ATOM 450 C CA . GLU A 1 61 ? -19.578 -10.68 35.406 1 24.36 61 GLU A CA 1
ATOM 451 C C . GLU A 1 61 ? -19.391 -9.547 34.375 1 24.36 61 GLU A C 1
ATOM 453 O O . GLU A 1 61 ? -19.375 -9.781 33.188 1 24.36 61 GLU A O 1
ATOM 458 N N . GLU A 1 62 ? -19.891 -8.391 34.875 1 25.5 62 GLU A N 1
ATOM 459 C CA . GLU A 1 62 ? -19.734 -7.121 34.188 1 25.5 62 GLU A CA 1
ATOM 460 C C . GLU A 1 62 ? -18.312 -6.965 33.625 1 25.5 62 GLU A C 1
ATOM 462 O O . GLU A 1 62 ? -17.359 -6.828 34.406 1 25.5 62 GLU A O 1
ATOM 467 N N . ALA A 1 63 ? -18 -7.699 32.688 1 28.56 63 ALA A N 1
ATOM 468 C CA . ALA A 1 63 ? -16.75 -7.27 32.062 1 28.56 63 ALA A CA 1
ATOM 469 C C . ALA A 1 63 ? -16.625 -5.75 32.094 1 28.56 63 ALA A C 1
ATOM 471 O O . ALA A 1 63 ? -17.484 -5.047 31.547 1 28.56 63 ALA A O 1
ATOM 472 N N . ALA A 1 64 ? -15.938 -5.301 33.062 1 26.38 64 ALA A N 1
ATOM 473 C CA . ALA A 1 64 ? -15.578 -3.885 33.094 1 26.38 64 ALA A CA 1
ATOM 474 C C . ALA A 1 64 ? -15.242 -3.373 31.688 1 26.38 64 ALA A C 1
ATOM 476 O O . ALA A 1 64 ? -14.25 -3.795 31.094 1 26.38 64 ALA A O 1
ATOM 477 N N . ALA A 1 65 ? -16.156 -3.158 30.922 1 31.2 65 ALA A N 1
ATOM 478 C CA . ALA A 1 65 ? -15.945 -2.422 29.688 1 31.2 65 ALA A CA 1
ATOM 479 C C . ALA A 1 65 ? -14.906 -1.317 29.875 1 31.2 65 ALA A C 1
ATOM 481 O O . ALA A 1 65 ? -15.164 -0.333 30.578 1 31.2 65 ALA A O 1
ATOM 482 N N . SER A 1 66 ? -13.633 -1.657 29.938 1 32.91 66 SER A N 1
ATOM 483 C CA . SER A 1 66 ? -12.555 -0.67 29.953 1 32.91 66 SER A CA 1
ATOM 484 C C . SER A 1 66 ? -12.93 0.565 29.141 1 32.91 66 SER A C 1
ATOM 486 O O . SER A 1 66 ? -13.422 0.448 28.016 1 32.91 66 SER A O 1
ATOM 488 N N . ALA A 1 67 ? -13.164 1.744 29.625 1 35.19 67 ALA A N 1
ATOM 489 C CA . ALA A 1 67 ? -13.5 3.096 29.188 1 35.19 67 ALA A CA 1
ATOM 490 C C . ALA A 1 67 ? -12.633 3.527 28 1 35.19 67 ALA A C 1
ATOM 492 O O . ALA A 1 67 ? -11.523 4.027 28.203 1 35.19 67 ALA A O 1
ATOM 493 N N . ALA A 1 68 ? -12.477 2.889 26.953 1 40.59 68 ALA A N 1
ATOM 494 C CA . ALA A 1 68 ? -11.773 3.322 25.75 1 40.59 68 ALA A CA 1
ATOM 495 C C . ALA A 1 68 ? -12.344 4.637 25.234 1 40.59 68 ALA A C 1
ATOM 497 O O . ALA A 1 68 ? -13.562 4.793 25.125 1 40.59 68 ALA A O 1
ATOM 498 N N . LEU A 1 69 ? -11.805 5.812 25.375 1 45.56 69 LEU A N 1
ATOM 499 C CA . LEU A 1 69 ? -12.102 7.062 24.688 1 45.56 69 LEU A CA 1
ATOM 500 C C . LEU A 1 69 ? -12.758 6.797 23.328 1 45.56 69 LEU A C 1
ATOM 502 O O . LEU A 1 69 ? -12.281 5.961 22.562 1 45.56 69 LEU A O 1
ATOM 506 N N . GLU A 1 70 ? -14.008 6.926 23.141 1 47.75 70 GLU A N 1
ATOM 507 C CA . GLU A 1 70 ? -14.648 6.656 21.859 1 47.75 70 GLU A CA 1
ATOM 508 C C . GLU A 1 70 ? -14.008 7.465 20.734 1 47.75 70 GLU A C 1
ATOM 510 O O . GLU A 1 70 ? -14.531 8.508 20.328 1 47.75 70 GLU A O 1
ATOM 515 N N . VAL A 1 71 ? -12.844 7.668 20.719 1 60.25 71 VAL A N 1
ATOM 516 C CA . VAL A 1 71 ? -12.117 8.188 19.562 1 60.25 71 VAL A CA 1
ATOM 517 C C . VAL A 1 71 ? -12.266 7.223 18.391 1 60.25 71 VAL A C 1
ATOM 519 O O . VAL A 1 71 ? -11.344 6.461 18.078 1 60.25 71 VAL A O 1
ATOM 522 N N . LYS A 1 72 ? -13.641 7.117 17.953 1 69.25 72 LYS A N 1
ATOM 523 C CA . LYS A 1 72 ? -13.883 6.246 16.812 1 69.25 72 LYS A CA 1
ATOM 524 C C . LYS A 1 72 ? -14.055 7.059 15.531 1 69.25 72 LYS A C 1
ATOM 526 O O . LYS A 1 72 ? -14.695 8.109 15.539 1 69.25 72 LYS A O 1
ATOM 531 N N . PRO A 1 73 ? -13.484 6.57 14.539 1 76.06 73 PRO A N 1
ATOM 532 C CA . PRO A 1 73 ? -13.75 7.207 13.242 1 76.06 73 PRO A CA 1
ATOM 533 C C . PRO A 1 73 ? -15.234 7.207 12.875 1 76.06 73 PRO A C 1
ATOM 535 O O . PRO A 1 73 ? -16.016 6.422 13.43 1 76.06 73 PRO A O 1
ATOM 538 N N . TRP A 1 74 ? -15.578 8.227 12.125 1 77.75 74 TRP A N 1
ATOM 539 C CA . TRP A 1 74 ? -16.984 8.297 11.734 1 77.75 74 TRP A CA 1
ATOM 540 C C . TRP A 1 74 ? -17.125 8.656 10.258 1 77.75 74 TRP A C 1
ATOM 542 O O . TRP A 1 74 ? -16.156 9.086 9.625 1 77.75 74 TRP A O 1
ATOM 552 N N . PHE A 1 75 ? -18.297 8.352 9.641 1 77.38 75 PHE A N 1
ATOM 553 C CA . PHE A 1 75 ? -18.609 8.625 8.242 1 77.38 75 PHE A CA 1
ATOM 554 C C . PHE A 1 75 ? -19.531 9.828 8.109 1 77.38 75 PHE A C 1
ATOM 556 O O . PHE A 1 75 ? -20.359 10.078 9 1 77.38 75 PHE A O 1
ATOM 563 N N . ILE A 1 76 ? -19.25 10.547 7.078 1 78.88 76 ILE A N 1
ATOM 564 C CA . ILE A 1 76 ? -20.172 11.625 6.723 1 78.88 76 ILE A CA 1
ATOM 565 C C . ILE A 1 76 ? -20.625 11.461 5.273 1 78.88 76 ILE A C 1
ATOM 567 O O . ILE A 1 76 ? -19.812 11.352 4.363 1 78.88 76 ILE A O 1
ATOM 571 N N . ASN A 1 77 ? -21.859 11.289 5.141 1 73.12 77 ASN A N 1
ATOM 572 C CA . ASN A 1 77 ? -22.438 11.234 3.803 1 73.12 77 ASN A CA 1
ATOM 573 C C . ASN A 1 77 ? -22.984 12.594 3.373 1 73.12 77 ASN A C 1
ATOM 575 O O . ASN A 1 77 ? -23.906 13.117 3.992 1 73.12 77 ASN A O 1
ATOM 579 N N . ALA A 1 78 ? -22.266 13.211 2.52 1 69.25 78 ALA A N 1
ATOM 580 C CA . ALA A 1 78 ? -22.719 14.508 2.018 1 69.25 78 ALA A CA 1
ATOM 581 C C . ALA A 1 78 ? -23.062 14.43 0.534 1 69.25 78 ALA A C 1
ATOM 583 O O . ALA A 1 78 ? -22.422 13.703 -0.225 1 69.25 78 ALA A O 1
ATOM 584 N N . ASN A 1 79 ? -24.031 15.062 0.15 1 60.75 79 ASN A N 1
ATOM 585 C CA . ASN A 1 79 ? -24.531 15.062 -1.219 1 60.75 79 ASN A CA 1
ATOM 586 C C . ASN A 1 79 ? -23.453 15.484 -2.215 1 60.75 79 ASN A C 1
ATOM 588 O O . ASN A 1 79 ? -23.5 15.094 -3.383 1 60.75 79 ASN A O 1
ATOM 592 N N . VAL A 1 80 ? -22.609 16.203 -1.648 1 57.81 80 VAL A N 1
ATOM 593 C CA . VAL A 1 80 ? -21.578 16.75 -2.537 1 57.81 80 VAL A CA 1
ATOM 594 C C . VAL A 1 80 ? -20.672 15.625 -3.027 1 57.81 80 VAL A C 1
ATOM 596 O O . VAL A 1 80 ? -20.062 15.742 -4.094 1 57.81 80 VAL A O 1
ATOM 599 N N . PHE A 1 81 ? -20.766 14.602 -2.221 1 69.38 81 PHE A N 1
ATOM 600 C CA . PHE A 1 81 ? -19.828 13.547 -2.594 1 69.38 81 PHE A CA 1
ATOM 601 C C . PHE A 1 81 ? -20.578 12.266 -2.953 1 69.38 81 PHE A C 1
ATOM 603 O O . PHE A 1 81 ? -21.672 12.016 -2.455 1 69.38 81 PHE A O 1
ATOM 610 N N . ARG A 1 82 ? -20.031 11.57 -3.854 1 67.06 82 ARG A N 1
ATOM 611 C CA . ARG A 1 82 ? -20.609 10.336 -4.383 1 67.06 82 ARG A CA 1
ATOM 612 C C . ARG A 1 82 ? -20.609 9.234 -3.33 1 67.06 82 ARG A C 1
ATOM 614 O O . ARG A 1 82 ? -21.469 8.344 -3.355 1 67.06 82 ARG A O 1
ATOM 621 N N . THR A 1 83 ? -19.656 9.438 -2.418 1 79.5 83 THR A N 1
ATOM 622 C CA . THR A 1 83 ? -19.5 8.375 -1.43 1 79.5 83 THR A CA 1
ATOM 623 C C . THR A 1 83 ? -19.266 8.961 -0.04 1 79.5 83 THR A C 1
ATOM 625 O O . THR A 1 83 ? -18.719 10.062 0.091 1 79.5 83 THR A O 1
ATOM 628 N N . PRO A 1 84 ? -19.766 8.234 0.948 1 86.5 84 PRO A N 1
ATOM 629 C CA . PRO A 1 84 ? -19.453 8.703 2.303 1 86.5 84 PRO A CA 1
ATOM 630 C C . PRO A 1 84 ? -17.953 8.812 2.57 1 86.5 84 PRO A C 1
ATOM 632 O O . PRO A 1 84 ? -17.188 7.992 2.08 1 86.5 84 PRO A O 1
ATOM 635 N N . ILE A 1 85 ? -17.656 9.844 3.32 1 88.88 85 ILE A N 1
ATOM 636 C CA . ILE A 1 85 ? -16.25 10.133 3.578 1 88.88 85 ILE A CA 1
ATOM 637 C C . ILE A 1 85 ? -15.891 9.695 4.996 1 88.88 85 ILE A C 1
ATOM 639 O O . ILE A 1 85 ? -16.641 9.945 5.941 1 88.88 85 ILE A O 1
ATOM 643 N N . LEU A 1 86 ? -14.797 9.023 5.129 1 91.5 86 LEU A N 1
ATOM 644 C CA . LEU A 1 86 ? -14.281 8.602 6.426 1 91.5 86 LEU A CA 1
ATOM 645 C C . LEU A 1 86 ? -13.469 9.719 7.074 1 91.5 86 LEU A C 1
ATOM 647 O O . LEU A 1 86 ? -12.562 10.273 6.449 1 91.5 86 LEU A O 1
ATOM 651 N N . ILE A 1 87 ? -13.828 10.062 8.266 1 91.25 87 ILE A N 1
ATOM 652 C CA . ILE A 1 87 ? -13.094 11.062 9.023 1 91.25 87 ILE A CA 1
ATOM 653 C C . ILE A 1 87 ? -12.438 10.414 10.242 1 91.25 87 ILE A C 1
ATOM 655 O O . ILE A 1 87 ? -13.117 9.812 11.07 1 91.25 87 ILE A O 1
ATOM 659 N N . GLY A 1 88 ? -11.125 10.539 10.352 1 90.38 88 GLY A N 1
ATOM 660 C CA . GLY A 1 88 ? -10.406 10.047 11.516 1 90.38 88 GLY A CA 1
ATOM 661 C C . GLY A 1 88 ? -10.414 11.023 12.68 1 90.38 88 GLY A C 1
ATOM 662 O O . GLY A 1 88 ? -10.297 12.234 12.477 1 90.38 88 GLY A O 1
ATOM 663 N N . GLU A 1 89 ? -10.523 10.57 13.859 1 90.31 89 GLU A N 1
ATOM 664 C CA . GLU A 1 89 ? -10.547 11.414 15.055 1 90.31 89 GLU A CA 1
ATOM 665 C C . GLU A 1 89 ? -9.203 12.094 15.273 1 90.31 89 GLU A C 1
ATOM 667 O O . GLU A 1 89 ? -9.125 13.109 15.969 1 90.31 89 GLU A O 1
ATOM 672 N N . VAL A 1 90 ? -8.242 11.492 14.695 1 93.75 90 VAL A N 1
ATOM 673 C CA . VAL A 1 90 ? -6.895 12.008 14.891 1 93.75 90 VAL A CA 1
ATOM 674 C C . VAL A 1 90 ? -6.73 13.32 14.117 1 93.75 90 VAL A C 1
ATOM 676 O O . VAL A 1 90 ? -5.875 14.141 14.461 1 93.75 90 VAL A O 1
ATOM 679 N N . ALA A 1 91 ? -7.539 13.508 13.086 1 94.62 91 ALA A N 1
ATOM 680 C CA . ALA A 1 91 ? -7.41 14.688 12.234 1 94.62 91 ALA A CA 1
ATOM 681 C C . ALA A 1 91 ? -7.656 15.961 13.023 1 94.62 91 ALA A C 1
ATOM 683 O O . ALA A 1 91 ? -8.547 16.016 13.883 1 94.62 91 ALA A O 1
ATOM 684 N N . ASP A 1 92 ? -6.918 17 12.766 1 96.69 92 ASP A N 1
ATOM 685 C CA . ASP A 1 92 ? -7.023 18.281 13.484 1 96.69 92 ASP A CA 1
ATOM 686 C C . ASP A 1 92 ? -8.398 18.906 13.266 1 96.69 92 ASP A C 1
ATOM 688 O O . ASP A 1 92 ? -8.992 19.438 14.211 1 96.69 92 ASP A O 1
ATOM 692 N N . PRO A 1 93 ? -8.93 18.875 12.023 1 95.94 93 PRO A N 1
ATOM 693 C CA . PRO A 1 93 ? -10.273 19.422 11.844 1 95.94 93 PRO A CA 1
ATOM 694 C C . PRO A 1 93 ? -11.328 18.688 12.664 1 95.94 93 PRO A C 1
ATOM 696 O O . PRO A 1 93 ? -12.297 19.312 13.125 1 95.94 93 PRO A O 1
ATOM 699 N N . ALA A 1 94 ? -11.164 17.422 12.805 1 94.44 94 ALA A N 1
ATOM 700 C CA . ALA A 1 94 ? -12.094 16.656 13.633 1 94.44 94 ALA A CA 1
ATOM 701 C C . ALA A 1 94 ? -12.047 17.125 15.086 1 94.44 94 ALA A C 1
ATOM 703 O O . ALA A 1 94 ? -13.086 17.219 15.75 1 94.44 94 ALA A O 1
ATOM 704 N N . PHE A 1 95 ? -10.906 17.375 15.625 1 95.75 95 PHE A N 1
ATOM 705 C CA . PHE A 1 95 ? -10.75 17.891 16.984 1 95.75 95 PHE A CA 1
ATOM 706 C C . PHE A 1 95 ? -11.43 19.25 17.141 1 95.75 95 PHE A C 1
ATOM 708 O O . PHE A 1 95 ? -12.094 19.5 18.141 1 95.75 95 PHE A O 1
ATOM 715 N N . SER A 1 96 ? -11.234 20.094 16.125 1 96.75 96 SER A N 1
ATOM 716 C CA . SER A 1 96 ? -11.906 21.391 16.125 1 96.75 96 SER A CA 1
ATOM 717 C C . SER A 1 96 ? -13.422 21.219 16.188 1 96.75 96 SER A C 1
ATOM 719 O O . SER A 1 96 ? -14.094 21.953 16.922 1 96.75 96 SER A O 1
ATOM 721 N N . THR A 1 97 ? -13.93 20.312 15.43 1 93.94 97 THR A N 1
ATOM 722 C CA . THR A 1 97 ? -15.359 20.031 15.445 1 93.94 97 THR A CA 1
ATOM 723 C C . THR A 1 97 ? -15.805 19.562 16.828 1 93.94 97 THR A C 1
ATOM 725 O O . THR A 1 97 ? -16.859 19.969 17.328 1 93.94 97 THR A O 1
ATOM 728 N N . ARG A 1 98 ? -15.008 18.719 17.469 1 93.38 98 ARG A N 1
ATOM 729 C CA . ARG A 1 98 ? -15.344 18.203 18.797 1 93.38 98 ARG A CA 1
ATOM 730 C C . ARG A 1 98 ? -15.375 19.328 19.828 1 93.38 98 ARG A C 1
ATOM 732 O O . ARG A 1 98 ? -16.234 19.344 20.719 1 93.38 98 ARG A O 1
ATOM 739 N N . ILE A 1 99 ? -14.453 20.219 19.75 1 95.81 99 ILE A N 1
ATOM 740 C CA . ILE A 1 99 ? -14.445 21.359 20.672 1 95.81 99 ILE A CA 1
ATOM 741 C C . ILE A 1 99 ? -15.742 22.156 20.516 1 95.81 99 ILE A C 1
ATOM 743 O O . ILE A 1 99 ? -16.375 22.516 21.5 1 95.81 99 ILE A O 1
ATOM 747 N N . ARG A 1 100 ? -16.094 22.375 19.281 1 95.06 100 ARG A N 1
ATOM 748 C CA . ARG A 1 100 ? -17.328 23.125 19.016 1 95.06 100 ARG A CA 1
ATOM 749 C C . ARG A 1 100 ? -18.531 22.391 19.578 1 95.06 100 ARG A C 1
ATOM 751 O O . ARG A 1 100 ? -19.438 23.016 20.156 1 95.06 100 ARG A O 1
ATOM 758 N N . GLN A 1 101 ? -18.547 21.141 19.469 1 90.94 101 GLN A N 1
ATOM 759 C CA . GLN A 1 101 ? -19.672 20.344 19.969 1 90.94 101 GLN A CA 1
ATOM 760 C C . GLN A 1 101 ? -19.734 20.375 21.484 1 90.94 101 GLN A C 1
ATOM 762 O O . GLN A 1 101 ? -20.812 20.359 22.078 1 90.94 101 GLN A O 1
ATOM 767 N N . VAL A 1 102 ? -18.594 20.359 22.125 1 91.19 102 VAL A N 1
ATOM 768 C CA . VAL A 1 102 ? -18.531 20.375 23.578 1 91.19 102 VAL A CA 1
ATOM 769 C C . VAL A 1 102 ? -19.047 21.703 24.109 1 91.19 102 VAL A C 1
ATOM 771 O O . VAL A 1 102 ? -19.766 21.734 25.109 1 91.19 102 VAL A O 1
ATOM 774 N N . ILE A 1 103 ? -18.766 22.797 23.469 1 92.5 103 ILE A N 1
ATOM 775 C CA . ILE A 1 103 ? -19.078 24.109 24.047 1 92.5 103 ILE A CA 1
ATOM 776 C C . ILE A 1 103 ? -20.438 24.578 23.547 1 92.5 103 ILE A C 1
ATOM 778 O O . ILE A 1 103 ? -20.969 25.578 24.047 1 92.5 103 ILE A O 1
ATOM 782 N N . SER A 1 104 ? -20.953 23.859 22.594 1 88.56 104 SER A N 1
ATOM 783 C CA . SER A 1 104 ? -22.266 24.219 22.078 1 88.56 104 SER A CA 1
ATOM 784 C C . SER A 1 104 ? -23.375 23.859 23.062 1 88.56 104 SER A C 1
ATOM 786 O O . SER A 1 104 ? -23.172 23 23.922 1 88.56 104 SER A O 1
ATOM 788 N N . ASP A 1 105 ? -24.484 24.562 22.922 1 80.62 105 ASP A N 1
ATOM 789 C CA . ASP A 1 105 ? -25.656 24.281 23.75 1 80.62 105 ASP A CA 1
ATOM 790 C C . ASP A 1 105 ? -26.172 22.875 23.5 1 80.62 105 ASP A C 1
ATOM 792 O O . ASP A 1 105 ? -26.484 22.5 22.375 1 80.62 105 ASP A O 1
ATOM 796 N N . PRO A 1 106 ? -26.203 22.078 24.594 1 77.5 106 PRO A N 1
ATOM 797 C CA . PRO A 1 106 ? -26.656 20.688 24.438 1 77.5 106 PRO A CA 1
ATOM 798 C C . PRO A 1 106 ? -28.094 20.578 23.922 1 77.5 106 PRO A C 1
ATOM 800 O O . PRO A 1 106 ? -28.469 19.547 23.359 1 77.5 106 PRO A O 1
ATOM 803 N N . PHE A 1 107 ? -28.812 21.578 24.078 1 76.12 107 PHE A N 1
ATOM 804 C CA . PHE A 1 107 ? -30.234 21.547 23.703 1 76.12 107 PHE A CA 1
ATOM 805 C C . PHE A 1 107 ? -30.422 22.094 22.281 1 76.12 107 PHE A C 1
ATOM 807 O O . PHE A 1 107 ? -31.516 22.016 21.719 1 76.12 107 PHE A O 1
ATOM 814 N N . SER A 1 108 ? -29.375 22.641 21.703 1 77.25 108 SER A N 1
ATOM 815 C CA . SER A 1 108 ? -29.422 23.125 20.344 1 77.25 108 SER A CA 1
ATOM 816 C C . SER A 1 108 ? -28.891 22.078 19.359 1 77.25 108 SER A C 1
ATOM 818 O O . SER A 1 108 ? -28.391 21.031 19.766 1 77.25 108 SER A O 1
ATOM 820 N N . LEU A 1 109 ? -29.156 22.375 18.047 1 78.5 109 LEU A N 1
ATOM 821 C CA . LEU A 1 109 ? -28.594 21.516 17 1 78.5 109 LEU A CA 1
ATOM 822 C C . LEU A 1 109 ? -27.078 21.469 17.094 1 78.5 109 LEU A C 1
ATOM 824 O O . LEU A 1 109 ? -26.422 22.516 17.141 1 78.5 109 LEU A O 1
ATOM 828 N N . GLN A 1 110 ? -26.562 20.344 17.188 1 82.62 110 GLN A N 1
ATOM 829 C CA . GLN A 1 110 ? -25.109 20.172 17.328 1 82.62 110 GLN A CA 1
ATOM 830 C C . GLN A 1 110 ? -24.391 20.578 16.047 1 82.62 110 GLN A C 1
ATOM 832 O O . GLN A 1 110 ? -24.859 20.328 14.945 1 82.62 110 GLN A O 1
ATOM 837 N N . PRO A 1 111 ? -23.312 21.266 16.266 1 85.69 111 PRO A N 1
ATOM 838 C CA . PRO A 1 111 ? -22.516 21.672 15.094 1 85.69 111 PRO A CA 1
ATOM 839 C C . PRO A 1 111 ? -22.047 20.469 14.273 1 85.69 111 PRO A C 1
ATOM 841 O O . PRO A 1 111 ? -21.656 19.453 14.828 1 85.69 111 PRO A O 1
ATOM 844 N N . ARG A 1 112 ? -22.125 20.672 12.922 1 84.38 112 ARG A N 1
ATOM 845 C CA . ARG A 1 112 ? -21.703 19.625 12 1 84.38 112 ARG A CA 1
ATOM 846 C C . ARG A 1 112 ? -20.25 19.828 11.57 1 84.38 112 ARG A C 1
ATOM 848 O O . ARG A 1 112 ? -19.734 20.938 11.609 1 84.38 112 ARG A O 1
ATOM 855 N N . HIS A 1 113 ? -19.656 18.734 11.211 1 90.44 113 HIS A N 1
ATOM 856 C CA . HIS A 1 113 ? -18.281 18.781 10.703 1 90.44 113 HIS A CA 1
ATOM 857 C C . HIS A 1 113 ? -18.234 19.438 9.328 1 90.44 113 HIS A C 1
ATOM 859 O O . HIS A 1 113 ? -19.094 19.188 8.484 1 90.44 113 HIS A O 1
ATOM 865 N N . MET A 1 114 ? -17.281 20.312 9.141 1 90.5 114 MET A N 1
ATOM 866 C CA . MET A 1 114 ? -17.094 20.938 7.836 1 90.5 114 MET A CA 1
ATOM 867 C C . MET A 1 114 ? -16.219 20.078 6.938 1 90.5 114 MET A C 1
ATOM 869 O O . MET A 1 114 ? -15.102 19.703 7.316 1 90.5 114 MET A O 1
ATOM 873 N N . LEU A 1 115 ? -16.688 19.828 5.816 1 89.69 115 LEU A N 1
ATOM 874 C CA . LEU A 1 115 ? -15.969 18.953 4.891 1 89.69 115 LEU A CA 1
ATOM 875 C C . LEU A 1 115 ? -14.844 19.703 4.188 1 89.69 115 LEU A C 1
ATOM 877 O O . LEU A 1 115 ? -14.93 20.922 3.994 1 89.69 115 LEU A O 1
ATOM 881 N N . ARG A 1 116 ? -13.766 19 3.854 1 93.12 116 ARG A N 1
ATOM 882 C CA . ARG A 1 116 ? -12.648 19.562 3.1 1 93.12 116 ARG A CA 1
ATOM 883 C C . ARG A 1 116 ? -13.023 19.781 1.638 1 93.12 116 ARG A C 1
ATOM 885 O O . ARG A 1 116 ? -13.273 18.828 0.907 1 93.12 116 ARG A O 1
ATOM 892 N N . VAL A 1 117 ? -13.062 20.984 1.228 1 91.19 117 VAL A N 1
ATOM 893 C CA . VAL A 1 117 ? -13.438 21.297 -0.149 1 91.19 117 VAL A CA 1
ATOM 894 C C . VAL A 1 117 ? -12.344 22.141 -0.81 1 91.19 117 VAL A C 1
ATOM 896 O O . VAL A 1 117 ? -12.32 22.281 -2.035 1 91.19 117 VAL A O 1
ATOM 899 N N . ASN A 1 118 ? -11.406 22.688 0.031 1 94.12 118 ASN A N 1
ATOM 900 C CA . ASN A 1 118 ? -10.352 23.547 -0.49 1 94.12 118 ASN A CA 1
ATOM 901 C C . ASN A 1 118 ? -9.117 22.734 -0.894 1 94.12 118 ASN A C 1
ATOM 903 O O . ASN A 1 118 ? -8.188 22.578 -0.104 1 94.12 118 ASN A O 1
ATOM 907 N N . TYR A 1 119 ? -9.016 22.141 -2.055 1 95.75 119 TYR A N 1
ATOM 908 C CA . TYR A 1 119 ? -7.871 21.469 -2.66 1 95.75 119 TYR A CA 1
ATOM 909 C C . TYR A 1 119 ? -7.879 21.625 -4.176 1 95.75 119 TYR A C 1
ATOM 911 O O . TYR A 1 119 ? -8.875 22.062 -4.754 1 95.75 119 TYR A O 1
ATOM 919 N N . ALA A 1 120 ? -6.762 21.438 -4.82 1 96.56 120 ALA A N 1
ATOM 920 C CA . ALA A 1 120 ? -6.688 21.547 -6.273 1 96.56 120 ALA A CA 1
ATOM 921 C C . ALA A 1 120 ? -7.656 20.594 -6.953 1 96.56 120 ALA A C 1
ATOM 923 O O . ALA A 1 120 ? -7.578 19.375 -6.746 1 96.56 120 ALA A O 1
ATOM 924 N N . PRO A 1 121 ? -8.516 21.078 -7.742 1 94.56 121 PRO A N 1
ATOM 925 C CA . PRO A 1 121 ? -9.539 20.219 -8.352 1 94.56 121 PRO A CA 1
ATOM 926 C C . PRO A 1 121 ? -8.969 19.266 -9.383 1 94.56 121 PRO A C 1
ATOM 928 O O . PRO A 1 121 ? -8.031 19.609 -10.109 1 94.56 121 PRO A O 1
ATOM 931 N N . ASP A 1 122 ? -9.625 18.141 -9.531 1 93.81 122 ASP A N 1
ATOM 932 C CA . ASP A 1 122 ? -9.211 17.125 -10.477 1 93.81 122 ASP A CA 1
ATOM 933 C C . ASP A 1 122 ? -9.266 17.641 -11.914 1 93.81 122 ASP A C 1
ATOM 935 O O . ASP A 1 122 ? -8.352 17.406 -12.695 1 93.81 122 ASP A O 1
ATOM 939 N N . THR A 1 123 ? -10.305 18.281 -12.25 1 93.06 123 THR A N 1
ATOM 940 C CA . THR A 1 123 ? -10.547 18.75 -13.609 1 93.06 123 THR A CA 1
ATOM 941 C C . THR A 1 123 ? -9.453 19.734 -14.047 1 93.06 123 THR A C 1
ATOM 943 O O . THR A 1 123 ? -8.977 19.672 -15.18 1 93.06 123 THR A O 1
ATOM 946 N N . GLU A 1 124 ? -9.078 20.594 -13.117 1 94 124 GLU A N 1
ATOM 947 C CA . GLU A 1 124 ? -8.031 21.562 -13.43 1 94 124 GLU A CA 1
ATOM 948 C C . GLU A 1 124 ? -6.691 20.859 -13.664 1 94 124 GLU A C 1
ATOM 950 O O . GLU A 1 124 ? -5.969 21.203 -14.602 1 94 124 GLU A O 1
ATOM 955 N N . LEU A 1 125 ? -6.395 19.938 -12.82 1 95.31 125 LEU A N 1
ATOM 956 C CA . LEU A 1 125 ? -5.141 19.203 -12.945 1 95.31 125 LEU A CA 1
ATOM 957 C C . LEU A 1 125 ? -5.102 18.391 -14.242 1 95.31 125 LEU A C 1
ATOM 959 O O . LEU A 1 125 ? -4.09 18.391 -14.945 1 95.31 125 LEU A O 1
ATOM 963 N N . MET A 1 126 ? -6.184 17.734 -14.578 1 93.31 126 MET A N 1
ATOM 964 C CA . MET A 1 126 ? -6.234 16.922 -15.789 1 93.31 126 MET A CA 1
ATOM 965 C C . MET A 1 126 ? -6.129 17.781 -17.031 1 93.31 126 MET A C 1
ATOM 967 O O . MET A 1 126 ? -5.555 17.375 -18.047 1 93.31 126 MET A O 1
ATOM 971 N N . SER A 1 127 ? -6.68 18.984 -16.953 1 94.19 127 SER A N 1
ATOM 972 C CA . SER A 1 127 ? -6.539 19.938 -18.062 1 94.19 127 SER A CA 1
ATOM 973 C C . SER A 1 127 ? -5.082 20.344 -18.25 1 94.19 127 SER A C 1
ATOM 975 O O . SER A 1 127 ? -4.613 20.469 -19.375 1 94.19 127 SER A O 1
ATOM 977 N N . LEU A 1 128 ? -4.414 20.531 -17.156 1 94.06 128 LEU A N 1
ATOM 978 C CA . LEU A 1 128 ? -3.008 20.906 -17.203 1 94.06 128 LEU A CA 1
ATOM 979 C C . LEU A 1 128 ? -2.146 19.781 -17.75 1 94.06 128 LEU A C 1
ATOM 981 O O . LEU A 1 128 ? -1.147 20.016 -18.422 1 94.06 128 LEU A O 1
ATOM 985 N N . VAL A 1 129 ? -2.504 18.562 -17.422 1 92.19 129 VAL A N 1
ATOM 986 C CA . VAL A 1 129 ? -1.778 17.406 -17.922 1 92.19 129 VAL A CA 1
ATOM 987 C C . VAL A 1 129 ? -1.805 17.391 -19.453 1 92.19 129 VAL A C 1
ATOM 989 O O . VAL A 1 129 ? -0.812 17.031 -20.094 1 92.19 129 VAL A O 1
ATOM 992 N N . LYS A 1 130 ? -2.871 17.781 -20.047 1 90.69 130 LYS A N 1
ATOM 993 C CA . LYS A 1 130 ? -3.053 17.75 -21.5 1 90.69 130 LYS A CA 1
ATOM 994 C C . LYS A 1 130 ? -2.494 19.016 -22.141 1 90.69 130 LYS A C 1
ATOM 996 O O . LYS A 1 130 ? -2.281 19.047 -23.359 1 90.69 130 LYS A O 1
ATOM 1001 N N . SER A 1 131 ? -2.193 19.953 -21.344 1 92.38 131 SER A N 1
ATOM 1002 C CA . SER A 1 131 ? -1.719 21.234 -21.875 1 92.38 131 SER A CA 1
ATOM 1003 C C . SER A 1 131 ? -0.228 21.188 -22.188 1 92.38 131 SER A C 1
ATOM 1005 O O . SER A 1 131 ? 0.478 20.281 -21.734 1 92.38 131 SER A O 1
ATOM 1007 N N . ASP A 1 132 ? 0.141 22.078 -23.047 1 91.19 132 ASP A N 1
ATOM 1008 C CA . ASP A 1 132 ? 1.557 22.188 -23.375 1 91.19 132 ASP A CA 1
ATOM 1009 C C . ASP A 1 132 ? 2.275 23.156 -22.438 1 91.19 132 ASP A C 1
ATOM 1011 O O . ASP A 1 132 ? 1.989 24.344 -22.422 1 91.19 132 ASP A O 1
ATOM 1015 N N . ILE A 1 133 ? 3.051 22.594 -21.641 1 91 133 ILE A N 1
ATOM 1016 C CA . ILE A 1 133 ? 3.828 23.391 -20.688 1 91 133 ILE A CA 1
ATOM 1017 C C . ILE A 1 133 ? 5.281 23.469 -21.156 1 91 133 ILE A C 1
ATOM 1019 O O . ILE A 1 133 ? 5.895 22.438 -21.453 1 91 133 ILE A O 1
ATOM 1023 N N . SER A 1 134 ? 5.805 24.656 -21.188 1 90.38 134 SER A N 1
ATOM 1024 C CA . SER A 1 134 ? 7.168 24.844 -21.688 1 90.38 134 SER A CA 1
ATOM 1025 C C . SER A 1 134 ? 8.195 24.531 -20.594 1 90.38 134 SER A C 1
ATOM 1027 O O . SER A 1 134 ? 7.977 24.828 -19.422 1 90.38 134 SER A O 1
ATOM 1029 N N . TRP A 1 135 ? 9.258 23.953 -21.078 1 92.44 135 TRP A N 1
ATOM 1030 C CA . TRP A 1 135 ? 10.406 23.766 -20.188 1 92.44 135 TRP A CA 1
ATOM 1031 C C . TRP A 1 135 ? 10.961 25.125 -19.734 1 92.44 135 TRP A C 1
ATOM 1033 O O . TRP A 1 135 ? 11.023 26.062 -20.531 1 92.44 135 TRP A O 1
ATOM 1043 N N . PRO A 1 136 ? 11.289 25.297 -18.5 1 93.62 136 PRO A N 1
ATOM 1044 C CA . PRO A 1 136 ? 11.82 26.594 -18.047 1 93.62 136 PRO A CA 1
ATOM 1045 C C . PRO A 1 136 ? 13.164 26.938 -18.688 1 93.62 136 PRO A C 1
ATOM 1047 O O . PRO A 1 136 ? 13.844 26.047 -19.219 1 93.62 136 PRO A O 1
ATOM 1050 N N . THR A 1 137 ? 13.516 28.25 -18.641 1 95.12 137 THR A N 1
ATOM 1051 C CA . THR A 1 137 ? 14.812 28.703 -19.125 1 95.12 137 THR A CA 1
ATOM 1052 C C . THR A 1 137 ? 15.945 28.094 -18.312 1 95.12 137 THR A C 1
ATOM 1054 O O . THR A 1 137 ? 15.727 27.672 -17.172 1 95.12 137 THR A O 1
ATOM 1057 N N . PRO A 1 138 ? 17.109 28.062 -18.875 1 95.25 138 PRO A N 1
ATOM 1058 C CA . PRO A 1 138 ? 18.234 27.438 -18.156 1 95.25 138 PRO A CA 1
ATOM 1059 C C . PRO A 1 138 ? 18.453 28.031 -16.766 1 95.25 138 PRO A C 1
ATOM 1061 O O . PRO A 1 138 ? 18.594 27.297 -15.789 1 95.25 138 PRO A O 1
ATOM 1064 N N . SER A 1 139 ? 18.484 29.359 -16.734 1 96.94 139 SER A N 1
ATOM 1065 C CA . SER A 1 139 ? 18.688 30 -15.438 1 96.94 139 SER A CA 1
ATOM 1066 C C . SER A 1 139 ? 17.547 29.688 -14.477 1 96.94 139 SER A C 1
ATOM 1068 O O . SER A 1 139 ? 17.797 29.438 -13.289 1 96.94 139 SER A O 1
ATOM 1070 N N . ARG A 1 140 ? 16.359 29.734 -15 1 96.44 140 ARG A N 1
ATOM 1071 C CA . ARG A 1 140 ? 15.211 29.422 -14.164 1 96.44 140 ARG A CA 1
ATOM 1072 C C . ARG A 1 140 ? 15.234 27.969 -13.703 1 96.44 140 ARG A C 1
ATOM 1074 O O . ARG A 1 140 ? 14.883 27.672 -12.562 1 96.44 140 ARG A O 1
ATOM 1081 N N . SER A 1 141 ? 15.586 27.078 -14.57 1 96.44 141 SER A N 1
ATOM 1082 C CA . SER A 1 141 ? 15.688 25.656 -14.234 1 96.44 141 SER A CA 1
ATOM 1083 C C . SER A 1 141 ? 16.672 25.438 -13.086 1 96.44 141 SER A C 1
ATOM 1085 O O . SER A 1 141 ? 16.375 24.688 -12.148 1 96.44 141 SER A O 1
ATOM 1087 N N . ARG A 1 142 ? 17.797 26.078 -13.18 1 97.44 142 ARG A N 1
ATOM 1088 C CA . ARG A 1 142 ? 18.812 25.938 -12.133 1 97.44 142 ARG A CA 1
ATOM 1089 C C . ARG A 1 142 ? 18.297 26.5 -10.805 1 97.44 142 ARG A C 1
ATOM 1091 O O . ARG A 1 142 ? 18.5 25.891 -9.75 1 97.44 142 ARG A O 1
ATOM 1098 N N . PHE A 1 143 ? 17.719 27.641 -10.945 1 97.56 143 PHE A N 1
ATOM 1099 C CA . PHE A 1 143 ? 17.188 28.297 -9.758 1 97.56 143 PHE A CA 1
ATOM 1100 C C . PHE A 1 143 ? 16.156 27.406 -9.07 1 97.56 143 PHE A C 1
ATOM 1102 O O . PHE A 1 143 ? 16.219 27.188 -7.859 1 97.56 143 PHE A O 1
ATOM 1109 N N . LEU A 1 144 ? 15.156 26.844 -9.828 1 97.69 144 LEU A N 1
ATOM 1110 C CA . LEU A 1 144 ? 14.07 26.047 -9.273 1 97.69 144 LEU A CA 1
ATOM 1111 C C . LEU A 1 144 ? 14.602 24.766 -8.648 1 97.69 144 LEU A C 1
ATOM 1113 O O . LEU A 1 144 ? 14.18 24.375 -7.559 1 97.69 144 LEU A O 1
ATOM 1117 N N . VAL A 1 145 ? 15.484 24.094 -9.281 1 97.81 145 VAL A N 1
ATOM 1118 C CA . VAL A 1 145 ? 16.047 22.844 -8.766 1 97.81 145 VAL A CA 1
ATOM 1119 C C . VAL A 1 145 ? 16.828 23.125 -7.488 1 97.81 145 VAL A C 1
ATOM 1121 O O . VAL A 1 145 ? 16.75 22.344 -6.531 1 97.81 145 VAL A O 1
ATOM 1124 N N . GLU A 1 146 ? 17.547 24.219 -7.438 1 96.56 146 GLU A N 1
ATOM 1125 C CA . GLU A 1 146 ? 18.297 24.578 -6.242 1 96.56 146 GLU A CA 1
ATOM 1126 C C . GLU A 1 146 ? 17.375 24.828 -5.055 1 96.56 146 GLU A C 1
ATOM 1128 O O . GLU A 1 146 ? 17.656 24.391 -3.938 1 96.56 146 GLU A O 1
ATOM 1133 N N . VAL A 1 147 ? 16.344 25.531 -5.34 1 95.69 147 VAL A N 1
ATOM 1134 C CA . VAL A 1 147 ? 15.383 25.812 -4.281 1 95.69 147 VAL A CA 1
ATOM 1135 C C . VAL A 1 147 ? 14.758 24.5 -3.799 1 95.69 147 VAL A C 1
ATOM 1137 O O . VAL A 1 147 ? 14.641 24.281 -2.592 1 95.69 147 VAL A O 1
ATOM 1140 N N . ALA A 1 148 ? 14.359 23.656 -4.746 1 96.94 148 ALA A N 1
ATOM 1141 C CA . ALA A 1 148 ? 13.727 22.391 -4.402 1 96.94 148 ALA A CA 1
ATOM 1142 C C . ALA A 1 148 ? 14.656 21.531 -3.541 1 96.94 148 ALA A C 1
ATOM 1144 O O . ALA A 1 148 ? 14.227 20.938 -2.549 1 96.94 148 ALA A O 1
ATOM 1145 N N . LEU A 1 149 ? 15.867 21.438 -3.877 1 94.44 149 LEU A N 1
ATOM 1146 C CA . LEU A 1 149 ? 16.828 20.609 -3.164 1 94.44 149 LEU A CA 1
ATOM 1147 C C . LEU A 1 149 ? 17.125 21.188 -1.779 1 94.44 149 LEU A C 1
ATOM 1149 O O . LEU A 1 149 ? 17.359 20.422 -0.83 1 94.44 149 LEU A O 1
ATOM 1153 N N . LYS A 1 150 ? 17.062 22.438 -1.662 1 89 150 LYS A N 1
ATOM 1154 C CA . LYS A 1 150 ? 17.312 23.078 -0.373 1 89 150 LYS A CA 1
ATOM 1155 C C . LYS A 1 150 ? 16.203 22.75 0.619 1 89 150 LYS A C 1
ATOM 1157 O O . LYS A 1 150 ? 16.453 22.516 1.8 1 89 150 LYS A O 1
ATOM 1162 N N . TYR A 1 151 ? 14.992 22.719 0.168 1 85.81 151 TYR A N 1
ATOM 1163 C CA . TYR A 1 151 ? 13.859 22.562 1.069 1 85.81 151 TYR A CA 1
ATOM 1164 C C . TYR A 1 151 ? 13.516 21.094 1.265 1 85.81 151 TYR A C 1
ATOM 1166 O O . TYR A 1 151 ? 13.18 20.672 2.373 1 85.81 151 TYR A O 1
ATOM 1174 N N . VAL A 1 152 ? 13.586 20.297 0.241 1 84.25 152 VAL A N 1
ATOM 1175 C CA . VAL A 1 152 ? 13.156 18.891 0.341 1 84.25 152 VAL A CA 1
ATOM 1176 C C . VAL A 1 152 ? 14.328 18.031 0.787 1 84.25 152 VAL A C 1
ATOM 1178 O O . VAL A 1 152 ? 14.18 17.156 1.651 1 84.25 152 VAL A O 1
ATOM 1181 N N . SER A 1 153 ? 15.477 18.234 0.304 1 77.88 153 SER A N 1
ATOM 1182 C CA . SER A 1 153 ? 16.609 17.328 0.523 1 77.88 153 SER A CA 1
ATOM 1183 C C . SER A 1 153 ? 17.219 17.531 1.905 1 77.88 153 SER A C 1
ATOM 1185 O O . SER A 1 153 ? 17.906 16.656 2.422 1 77.88 153 SER A O 1
ATOM 1187 N N . HIS A 1 154 ? 16.891 18.656 2.469 1 78.56 154 HIS A N 1
ATOM 1188 C CA . HIS A 1 154 ? 17.438 18.859 3.809 1 78.56 154 HIS A CA 1
ATOM 1189 C C . HIS A 1 154 ? 16.609 18.109 4.855 1 78.56 154 HIS A C 1
ATOM 1191 O O . HIS A 1 154 ? 17.141 17.656 5.867 1 78.56 154 HIS A O 1
ATOM 1197 N N . ARG A 1 155 ? 15.406 18.016 4.551 1 88.06 155 ARG A N 1
ATOM 1198 C CA . ARG A 1 155 ? 14.531 17.359 5.512 1 88.06 155 ARG A CA 1
ATOM 1199 C C . ARG A 1 155 ? 14.367 15.875 5.184 1 88.06 155 ARG A C 1
ATOM 1201 O O . ARG A 1 155 ? 14.266 15.039 6.086 1 88.06 155 ARG A O 1
ATOM 1208 N N . TYR A 1 156 ? 14.359 15.625 3.918 1 94.44 156 TYR A N 1
ATOM 1209 C CA . TYR A 1 156 ? 14.172 14.25 3.451 1 94.44 156 TYR A CA 1
ATOM 1210 C C . TYR A 1 156 ? 15.227 13.883 2.418 1 94.44 156 TYR A C 1
ATOM 1212 O O . TYR A 1 156 ? 15.797 14.758 1.76 1 94.44 156 TYR A O 1
ATOM 1220 N N . HIS A 1 157 ? 15.586 12.664 2.383 1 95.69 157 HIS A N 1
ATOM 1221 C CA . HIS A 1 157 ? 16.453 12.18 1.308 1 95.69 157 HIS A CA 1
ATOM 1222 C C . HIS A 1 157 ? 15.633 11.484 0.222 1 95.69 157 HIS A C 1
ATOM 1224 O O . HIS A 1 157 ? 15.305 10.305 0.344 1 95.69 157 HIS A O 1
ATOM 1230 N N . VAL A 1 158 ? 15.383 12.164 -0.83 1 96.88 158 VAL A N 1
ATOM 1231 C CA . VAL A 1 158 ? 14.578 11.586 -1.906 1 96.88 158 VAL A CA 1
ATOM 1232 C C . VAL A 1 158 ? 15.453 11.359 -3.137 1 96.88 158 VAL A C 1
ATOM 1234 O O . VAL A 1 158 ? 15.344 10.336 -3.809 1 96.88 158 VAL A O 1
ATOM 1237 N N . VAL A 1 159 ? 16.328 12.336 -3.402 1 96.81 159 VAL A N 1
ATOM 1238 C CA . VAL A 1 159 ? 17.156 12.281 -4.602 1 96.81 159 VAL A CA 1
ATOM 1239 C C . VAL A 1 159 ? 18.625 12.547 -4.238 1 96.81 159 VAL A C 1
ATOM 1241 O O . VAL A 1 159 ? 18.922 13.055 -3.152 1 96.81 159 VAL A O 1
ATOM 1244 N N . ARG A 1 160 ? 19.453 12.141 -5.113 1 94.69 160 ARG A N 1
ATOM 1245 C CA . ARG A 1 160 ? 20.859 12.5 -5.004 1 94.69 160 ARG A CA 1
ATOM 1246 C C . ARG A 1 160 ? 21.156 13.789 -5.762 1 94.69 160 ARG A C 1
ATOM 1248 O O . ARG A 1 160 ? 20.984 13.852 -6.977 1 94.69 160 ARG A O 1
ATOM 1255 N N . ARG A 1 161 ? 21.641 14.789 -5.102 1 94.75 161 ARG A N 1
ATOM 1256 C CA . ARG A 1 161 ? 21.859 16.125 -5.648 1 94.75 161 ARG A CA 1
ATOM 1257 C C . ARG A 1 161 ? 22.797 16.078 -6.852 1 94.75 161 ARG A C 1
ATOM 1259 O O . ARG A 1 161 ? 22.547 16.719 -7.871 1 94.75 161 ARG A O 1
ATOM 1266 N N . SER A 1 162 ? 23.891 15.336 -6.738 1 94 162 SER A N 1
ATOM 1267 C CA . SER A 1 162 ? 24.891 15.273 -7.801 1 94 162 SER A CA 1
ATOM 1268 C C . SER A 1 162 ? 24.281 14.766 -9.102 1 94 162 SER A C 1
ATOM 1270 O O . SER A 1 162 ? 24.5 15.352 -10.164 1 94 162 SER A O 1
ATOM 1272 N N . LEU A 1 163 ? 23.484 13.719 -8.961 1 93.69 163 LEU A N 1
ATOM 1273 C CA . LEU A 1 163 ? 22.875 13.117 -10.141 1 93.69 163 LEU A CA 1
ATOM 1274 C C . LEU A 1 163 ? 21.812 14.039 -10.727 1 93.69 163 LEU A C 1
ATOM 1276 O O . LEU A 1 163 ? 21.688 14.141 -11.953 1 93.69 163 LEU A O 1
ATOM 1280 N N . VAL A 1 164 ? 21.078 14.727 -9.898 1 95.81 164 VAL A N 1
ATOM 1281 C CA . VAL A 1 164 ? 20.031 15.633 -10.344 1 95.81 164 VAL A CA 1
ATOM 1282 C C . VAL A 1 164 ? 20.641 16.812 -11.102 1 95.81 164 VAL A C 1
ATOM 1284 O O . VAL A 1 164 ? 20.156 17.188 -12.164 1 95.81 164 VAL A O 1
ATOM 1287 N N . MET A 1 165 ? 21.703 17.359 -10.523 1 94.94 165 MET A N 1
ATOM 1288 C CA . MET A 1 165 ? 22.344 18.516 -11.156 1 94.94 165 MET A CA 1
ATOM 1289 C C . MET A 1 165 ? 22.984 18.125 -12.484 1 94.94 165 MET A C 1
ATOM 1291 O O . MET A 1 165 ? 22.938 18.906 -13.445 1 94.94 165 MET A O 1
ATOM 1295 N N . GLU A 1 166 ? 23.547 16.953 -12.516 1 93.94 166 GLU A N 1
ATOM 1296 C CA . GLU A 1 166 ? 24.094 16.453 -13.773 1 93.94 166 GLU A CA 1
ATOM 1297 C C . GLU A 1 166 ? 23.016 16.297 -14.828 1 93.94 166 GLU A C 1
ATOM 1299 O O . GLU A 1 166 ? 23.188 16.703 -15.977 1 93.94 166 GLU A O 1
ATOM 1304 N N . ASN A 1 167 ? 21.938 15.672 -14.445 1 94.25 167 ASN A N 1
ATOM 1305 C CA . ASN A 1 167 ? 20.812 15.469 -15.359 1 94.25 167 ASN A CA 1
ATOM 1306 C C . ASN A 1 167 ? 20.203 16.797 -15.812 1 94.25 167 ASN A C 1
ATOM 1308 O O . ASN A 1 167 ? 19.781 16.922 -16.969 1 94.25 167 ASN A O 1
ATOM 1312 N N . LEU A 1 168 ? 20.172 17.75 -14.914 1 96.06 168 LEU A N 1
ATOM 1313 C CA . LEU A 1 168 ? 19.641 19.062 -15.242 1 96.06 168 LEU A CA 1
ATOM 1314 C C . LEU A 1 168 ? 20.5 19.75 -16.297 1 96.06 168 LEU A C 1
ATOM 1316 O O . LEU A 1 168 ? 19.969 20.281 -17.281 1 96.06 168 LEU A O 1
ATOM 1320 N N . GLU A 1 169 ? 21.781 19.703 -16.125 1 95.38 169 GLU A N 1
ATOM 1321 C CA . GLU A 1 169 ? 22.672 20.344 -17.078 1 95.38 169 GLU A CA 1
ATOM 1322 C C . GLU A 1 169 ? 22.578 19.672 -18.453 1 95.38 169 GLU A C 1
ATOM 1324 O O . GLU A 1 169 ? 22.609 20.359 -19.484 1 95.38 169 GLU A O 1
ATOM 1329 N N . GLN A 1 170 ? 22.453 18.375 -18.406 1 93.12 170 GLN A N 1
ATOM 1330 C CA . GLN A 1 170 ? 22.281 17.656 -19.656 1 93.12 170 GLN A CA 1
ATOM 1331 C C . GLN A 1 170 ? 20.984 18.062 -20.359 1 93.12 170 GLN A C 1
ATOM 1333 O O . GLN A 1 170 ? 20.953 18.203 -21.594 1 93.12 170 GLN A O 1
ATOM 1338 N N . SER A 1 171 ? 19.969 18.219 -19.578 1 91.5 171 SER A N 1
ATOM 1339 C CA . SER A 1 171 ? 18.672 18.578 -20.141 1 91.5 171 SER A CA 1
ATOM 1340 C C . SER A 1 171 ? 18.688 20 -20.703 1 91.5 171 SER A C 1
ATOM 1342 O O . SER A 1 171 ? 17.953 20.312 -21.625 1 91.5 171 SER A O 1
ATOM 1344 N N . ILE A 1 172 ? 19.484 20.859 -20.141 1 91.12 172 ILE A N 1
ATOM 1345 C CA . ILE A 1 172 ? 19.625 22.234 -20.594 1 91.12 172 ILE A CA 1
ATOM 1346 C C . ILE A 1 172 ? 20.391 22.281 -21.906 1 91.12 172 ILE A C 1
ATOM 1348 O O . ILE A 1 172 ? 20.016 23.016 -22.828 1 91.12 172 ILE A O 1
ATOM 1352 N N . HIS A 1 173 ? 21.328 21.453 -22.031 1 90.25 173 HIS A N 1
ATOM 1353 C CA . HIS A 1 173 ? 22.156 21.438 -23.219 1 90.25 173 HIS A CA 1
ATOM 1354 C C . HIS A 1 173 ? 21.453 20.734 -24.375 1 90.25 173 HIS A C 1
ATOM 1356 O O . HIS A 1 173 ? 21.656 21.078 -25.547 1 90.25 173 HIS A O 1
ATOM 1362 N N . ASN A 1 174 ? 20.656 19.719 -23.984 1 85.62 174 ASN A N 1
ATOM 1363 C CA . ASN A 1 174 ? 19.859 18.984 -24.953 1 85.62 174 ASN A CA 1
ATOM 1364 C C . ASN A 1 174 ? 18.406 18.844 -24.516 1 85.62 174 ASN A C 1
ATOM 1366 O O . ASN A 1 174 ? 18.031 17.828 -23.922 1 85.62 174 ASN A O 1
ATOM 1370 N N . PRO A 1 175 ? 17.688 19.75 -25 1 74.12 175 PRO A N 1
ATOM 1371 C CA . PRO A 1 175 ? 16.312 19.766 -24.516 1 74.12 175 PRO A CA 1
ATOM 1372 C C . PRO A 1 175 ? 15.547 18.484 -24.844 1 74.12 175 PRO A C 1
ATOM 1374 O O . PRO A 1 175 ? 14.547 18.172 -24.203 1 74.12 175 PRO A O 1
ATOM 1377 N N . SER A 1 176 ? 15.906 17.812 -25.812 1 72.62 176 SER A N 1
ATOM 1378 C CA . SER A 1 176 ? 15.234 16.562 -26.172 1 72.62 176 SER A CA 1
ATOM 1379 C C . SER A 1 176 ? 15.836 15.375 -25.438 1 72.62 176 SER A C 1
ATOM 1381 O O . SER A 1 176 ? 15.391 14.234 -25.609 1 72.62 176 SER A O 1
ATOM 1383 N N . TRP A 1 177 ? 16.719 15.758 -24.547 1 71.12 177 TRP A N 1
ATOM 1384 C CA . TRP A 1 177 ? 17.453 14.703 -23.859 1 71.12 177 TRP A CA 1
ATOM 1385 C C . TRP A 1 177 ? 16.625 14.141 -22.703 1 71.12 177 TRP A C 1
ATOM 1387 O O . TRP A 1 177 ? 15.844 14.867 -22.078 1 71.12 177 TRP A O 1
ATOM 1397 N N . GLY A 1 178 ? 16.781 12.82 -22.562 1 69.44 178 GLY A N 1
ATOM 1398 C CA . GLY A 1 178 ? 16.281 12.172 -21.359 1 69.44 178 GLY A CA 1
ATOM 1399 C C . GLY A 1 178 ? 14.992 11.398 -21.594 1 69.44 178 GLY A C 1
ATOM 1400 O O . GLY A 1 178 ? 14.125 11.836 -22.359 1 69.44 178 GLY A O 1
ATOM 1401 N N . HIS A 1 179 ? 15.039 10.328 -20.922 1 81.88 179 HIS A N 1
ATOM 1402 C CA . HIS A 1 179 ? 13.852 9.477 -20.953 1 81.88 179 HIS A CA 1
ATOM 1403 C C . HIS A 1 179 ? 12.758 10.031 -20.047 1 81.88 179 HIS A C 1
ATOM 1405 O O . HIS A 1 179 ? 12.977 11 -19.312 1 81.88 179 HIS A O 1
ATOM 1411 N N . LEU A 1 180 ? 11.633 9.641 -20.219 1 85.69 180 LEU A N 1
ATOM 1412 C CA . LEU A 1 180 ? 10.406 10.094 -19.578 1 85.69 180 LEU A CA 1
ATOM 1413 C C . LEU A 1 180 ? 10.602 10.203 -18.062 1 85.69 180 LEU A C 1
ATOM 1415 O O . LEU A 1 180 ? 10.156 11.172 -17.438 1 85.69 180 LEU A O 1
ATOM 1419 N N . MET A 1 181 ? 11.336 9.312 -17.5 1 90.12 181 MET A N 1
ATOM 1420 C CA . MET A 1 181 ? 11.523 9.281 -16.047 1 90.12 181 MET A CA 1
ATOM 1421 C C . MET A 1 181 ? 12.375 10.461 -15.586 1 90.12 181 MET A C 1
ATOM 1423 O O . MET A 1 181 ? 12.055 11.117 -14.594 1 90.12 181 MET A O 1
ATOM 1427 N N . LEU A 1 182 ? 13.422 10.703 -16.297 1 91.69 182 LEU A N 1
ATOM 1428 C CA . LEU A 1 182 ? 14.328 11.789 -15.93 1 91.69 182 LEU A CA 1
ATOM 1429 C C . LEU A 1 182 ? 13.641 13.141 -16.062 1 91.69 182 LEU A C 1
ATOM 1431 O O . LEU A 1 182 ? 13.789 14.008 -15.195 1 91.69 182 LEU A O 1
ATOM 1435 N N . ARG A 1 183 ? 12.93 13.312 -17.047 1 92.69 183 ARG A N 1
ATOM 1436 C CA . ARG A 1 183 ? 12.234 14.578 -17.281 1 92.69 183 ARG A CA 1
ATOM 1437 C C . ARG A 1 183 ? 11.133 14.781 -16.234 1 92.69 183 ARG A C 1
ATOM 1439 O O . ARG A 1 183 ? 10.93 15.891 -15.75 1 92.69 183 ARG A O 1
ATOM 1446 N N . SER A 1 184 ? 10.398 13.68 -15.984 1 95.62 184 SER A N 1
ATOM 1447 C CA . SER A 1 184 ? 9.352 13.758 -14.977 1 95.62 184 SER A CA 1
ATOM 1448 C C . SER A 1 184 ? 9.922 14.125 -13.617 1 95.62 184 SER A C 1
ATOM 1450 O O . SER A 1 184 ? 9.281 14.852 -12.844 1 95.62 184 SER A O 1
ATOM 1452 N N . LYS A 1 185 ? 11.094 13.609 -13.312 1 96.5 185 LYS A N 1
ATOM 1453 C CA . LYS A 1 185 ? 11.758 13.945 -12.055 1 96.5 185 LYS A CA 1
ATOM 1454 C C . LYS A 1 185 ? 12.07 15.438 -11.992 1 96.5 185 LYS A C 1
ATOM 1456 O O . LYS A 1 185 ? 11.859 16.078 -10.953 1 96.5 185 LYS A O 1
ATOM 1461 N N . LEU A 1 186 ? 12.562 15.977 -13.086 1 96.88 186 LEU A N 1
ATOM 1462 C CA . LEU A 1 186 ? 12.875 17.406 -13.141 1 96.88 186 LEU A CA 1
ATOM 1463 C C . LEU A 1 186 ? 11.602 18.234 -13.062 1 96.88 186 LEU A C 1
ATOM 1465 O O . LEU A 1 186 ? 11.562 19.266 -12.375 1 96.88 186 LEU A O 1
ATOM 1469 N N . TRP A 1 187 ? 10.562 17.812 -13.781 1 97.06 187 TRP A N 1
ATOM 1470 C CA . TRP A 1 187 ? 9.273 18.5 -13.688 1 97.06 187 TRP A CA 1
ATOM 1471 C C . TRP A 1 187 ? 8.805 18.562 -12.234 1 97.06 187 TRP A C 1
ATOM 1473 O O . TRP A 1 187 ? 8.297 19.594 -11.789 1 97.06 187 TRP A O 1
ATOM 1483 N N . ALA A 1 188 ? 8.914 17.438 -11.523 1 98.25 188 ALA A N 1
ATOM 1484 C CA . ALA A 1 188 ? 8.5 17.391 -10.117 1 98.25 188 ALA A CA 1
ATOM 1485 C C . ALA A 1 188 ? 9.32 18.359 -9.273 1 98.25 188 ALA A C 1
ATOM 1487 O O . ALA A 1 188 ? 8.781 19.031 -8.398 1 98.25 188 ALA A O 1
ATOM 1488 N N . LEU A 1 189 ? 10.602 18.391 -9.578 1 98.25 189 LEU A N 1
ATOM 1489 C CA . LEU A 1 189 ? 11.477 19.281 -8.836 1 98.25 189 LEU A CA 1
ATOM 1490 C C . LEU A 1 189 ? 11.18 20.75 -9.18 1 98.25 189 LEU A C 1
ATOM 1492 O O . LEU A 1 189 ? 11.234 21.609 -8.305 1 98.25 189 LEU A O 1
ATOM 1496 N N . PHE A 1 190 ? 10.883 21.031 -10.469 1 98.12 190 PHE A N 1
ATOM 1497 C CA . PHE A 1 190 ? 10.461 22.375 -10.844 1 98.12 190 PHE A CA 1
ATOM 1498 C C . PHE A 1 190 ? 9.219 22.781 -10.062 1 98.12 190 PHE A C 1
ATOM 1500 O O . PHE A 1 190 ? 9.109 23.922 -9.609 1 98.12 190 PHE A O 1
ATOM 1507 N N . ALA A 1 191 ? 8.289 21.875 -9.93 1 98.19 191 ALA A N 1
ATOM 1508 C CA . ALA A 1 191 ? 7.059 22.156 -9.195 1 98.19 191 ALA A CA 1
ATOM 1509 C C . ALA A 1 191 ? 7.352 22.531 -7.75 1 98.19 191 ALA A C 1
ATOM 1511 O O . ALA A 1 191 ? 6.82 23.531 -7.242 1 98.19 191 ALA A O 1
ATOM 1512 N N . ILE A 1 192 ? 8.188 21.844 -7.094 1 97.88 192 ILE A N 1
ATOM 1513 C CA . ILE A 1 192 ? 8.523 22.078 -5.691 1 97.88 192 ILE A CA 1
ATOM 1514 C C . ILE A 1 192 ? 9.328 23.375 -5.566 1 97.88 192 ILE A C 1
ATOM 1516 O O . ILE A 1 192 ? 9.117 24.156 -4.633 1 97.88 192 ILE A O 1
ATOM 1520 N N . GLY A 1 193 ? 10.25 23.547 -6.508 1 97.81 193 GLY A N 1
ATOM 1521 C CA . GLY A 1 193 ? 11.008 24.797 -6.504 1 97.81 193 GLY A CA 1
ATOM 1522 C C . GLY A 1 193 ? 10.133 26.031 -6.613 1 97.81 193 GLY A C 1
ATOM 1523 O O . GLY A 1 193 ? 10.344 27 -5.895 1 97.81 193 GLY A O 1
ATOM 1524 N N . GLU A 1 194 ? 9.188 25.969 -7.496 1 96.44 194 GLU A N 1
ATOM 1525 C CA . GLU A 1 194 ? 8.273 27.094 -7.66 1 96.44 194 GLU A CA 1
ATOM 1526 C C . GLU A 1 194 ? 7.406 27.281 -6.418 1 96.44 194 GLU A C 1
ATOM 1528 O O . GLU A 1 194 ? 7.082 28.422 -6.051 1 96.44 194 GLU A O 1
ATOM 1533 N N . LEU A 1 195 ? 7.023 26.25 -5.812 1 95.94 195 LEU A N 1
ATOM 1534 C CA . LEU A 1 195 ? 6.215 26.266 -4.598 1 95.94 195 LEU A CA 1
ATOM 1535 C C . LEU A 1 195 ? 6.93 27.031 -3.484 1 95.94 195 LEU A C 1
ATOM 1537 O O . LEU A 1 195 ? 6.336 27.891 -2.83 1 95.94 195 LEU A O 1
ATOM 1541 N N . TYR A 1 196 ? 8.188 26.812 -3.289 1 94.5 196 TYR A N 1
ATOM 1542 C CA . TYR A 1 196 ? 8.914 27.344 -2.143 1 94.5 196 TYR A CA 1
ATOM 1543 C C . TYR A 1 196 ? 9.586 28.672 -2.488 1 94.5 196 TYR A C 1
ATOM 1545 O O . TYR A 1 196 ? 10.125 29.344 -1.609 1 94.5 196 TYR A O 1
ATOM 1553 N N . SER A 1 197 ? 9.516 29.031 -3.738 1 93.69 197 SER A N 1
ATOM 1554 C CA . SER A 1 197 ? 10.094 30.312 -4.117 1 93.69 197 SER A CA 1
ATOM 1555 C C . SER A 1 197 ? 9.023 31.391 -4.246 1 93.69 197 SER A C 1
ATOM 1557 O O . SER A 1 197 ? 9.336 32.594 -4.309 1 93.69 197 SER A O 1
ATOM 1559 N N . THR A 1 198 ? 7.816 30.953 -4.238 1 90.75 198 THR A N 1
ATOM 1560 C CA . THR A 1 198 ? 6.711 31.891 -4.426 1 90.75 198 THR A CA 1
ATOM 1561 C C . THR A 1 198 ? 6.18 32.375 -3.078 1 90.75 198 THR A C 1
ATOM 1563 O O . THR A 1 198 ? 6.035 31.578 -2.143 1 90.75 198 THR A O 1
ATOM 1566 N N . ARG A 1 199 ? 5.906 33.625 -3.025 1 84.31 199 ARG A N 1
ATOM 1567 C CA . ARG A 1 199 ? 5.406 34.219 -1.778 1 84.31 199 ARG A CA 1
ATOM 1568 C C . ARG A 1 199 ? 3.936 34.594 -1.902 1 84.31 199 ARG A C 1
ATOM 1570 O O . ARG A 1 199 ? 3.207 34.625 -0.909 1 84.31 199 ARG A O 1
ATOM 1577 N N . SER A 1 200 ? 3.537 35.031 -3.018 1 78.88 200 SER A N 1
ATOM 1578 C CA . SER A 1 200 ? 2.127 35.344 -3.223 1 78.88 200 SER A CA 1
ATOM 1579 C C . SER A 1 200 ? 1.698 35.031 -4.656 1 78.88 200 SER A C 1
ATOM 1581 O O . SER A 1 200 ? 2.514 35.094 -5.578 1 78.88 200 SER A O 1
ATOM 1583 N N . ILE A 1 201 ? 0.432 34.531 -4.715 1 74.19 201 ILE A N 1
ATOM 1584 C CA . ILE A 1 201 ? -0.118 34.25 -6.031 1 74.19 201 ILE A CA 1
ATOM 1585 C C . ILE A 1 201 ? -0.944 35.406 -6.531 1 74.19 201 ILE A C 1
ATOM 1587 O O . ILE A 1 201 ? -1.906 35.844 -5.879 1 74.19 201 ILE A O 1
ATOM 1591 N N . PRO A 1 202 ? -0.464 35.938 -7.57 1 67.06 202 PRO A N 1
ATOM 1592 C CA . PRO A 1 202 ? -1.372 36.969 -8.117 1 67.06 202 PRO A CA 1
ATOM 1593 C C . PRO A 1 202 ? -2.732 36.375 -8.5 1 67.06 202 PRO A C 1
ATOM 1595 O O . PRO A 1 202 ? -2.852 35.188 -8.742 1 67.06 202 PRO A O 1
ATOM 1598 N N . SER A 1 203 ? -3.84 37.062 -8.305 1 59.34 203 SER A N 1
ATOM 1599 C CA . SER A 1 203 ? -5.25 36.719 -8.414 1 59.34 203 SER A CA 1
ATOM 1600 C C . SER A 1 203 ? -5.5 35.812 -9.625 1 59.34 203 SER A C 1
ATOM 1602 O O . SER A 1 203 ? -6.32 34.906 -9.562 1 59.34 203 SER A O 1
ATOM 1604 N N . GLU A 1 204 ? -4.824 35.938 -10.711 1 60.34 204 GLU A N 1
ATOM 1605 C CA . GLU A 1 204 ? -5.211 35.219 -11.922 1 60.34 204 GLU A CA 1
ATOM 1606 C C . GLU A 1 204 ? -4.32 34 -12.148 1 60.34 204 GLU A C 1
ATOM 1608 O O . GLU A 1 204 ? -4.523 33.25 -13.102 1 60.34 204 GLU A O 1
ATOM 1613 N N . LYS A 1 205 ? -3.596 33.75 -11.062 1 69.06 205 LYS A N 1
ATOM 1614 C CA . LYS A 1 205 ? -2.609 32.719 -11.422 1 69.06 205 LYS A CA 1
ATOM 1615 C C . LYS A 1 205 ? -2.893 31.406 -10.695 1 69.06 205 LYS A C 1
ATOM 1617 O O . LYS A 1 205 ? -3.59 31.391 -9.68 1 69.06 205 LYS A O 1
ATOM 1622 N N . GLU A 1 206 ? -2.438 30.391 -11.391 1 83.31 206 GLU A N 1
ATOM 1623 C CA . GLU A 1 206 ? -2.52 29.031 -10.867 1 83.31 206 GLU A CA 1
ATOM 1624 C C . GLU A 1 206 ? -1.633 28.859 -9.641 1 83.31 206 GLU A C 1
ATOM 1626 O O . GLU A 1 206 ? -0.742 29.672 -9.391 1 83.31 206 GLU A O 1
ATOM 1631 N N . PHE A 1 207 ? -2 27.969 -8.828 1 93.62 207 PHE A N 1
ATOM 1632 C CA . PHE A 1 207 ? -1.176 27.578 -7.688 1 93.62 207 PHE A CA 1
ATOM 1633 C C . PHE A 1 207 ? 0.265 27.328 -8.117 1 93.62 207 PHE A C 1
ATOM 1635 O O . PHE A 1 207 ? 0.511 26.766 -9.188 1 93.62 207 PHE A O 1
ATOM 1642 N N . PRO A 1 208 ? 1.21 27.828 -7.406 1 95.44 208 PRO A N 1
ATOM 1643 C CA . PRO A 1 208 ? 2.613 27.766 -7.824 1 95.44 208 PRO A CA 1
ATOM 1644 C C . PRO A 1 208 ? 3.078 26.344 -8.117 1 95.44 208 PRO A C 1
ATOM 1646 O O . PRO A 1 208 ? 2.984 25.469 -7.254 1 95.44 208 PRO A O 1
ATOM 1649 N N . GLY A 1 209 ? 3.611 26.141 -9.281 1 96.56 209 GLY A N 1
ATOM 1650 C CA . GLY A 1 209 ? 4.219 24.875 -9.672 1 96.56 209 GLY A CA 1
ATOM 1651 C C . GLY A 1 209 ? 3.207 23.828 -10.094 1 96.56 209 GLY A C 1
ATOM 1652 O O . GLY A 1 209 ? 3.576 22.703 -10.445 1 96.56 209 GLY A O 1
ATOM 1653 N N . MET A 1 210 ? 1.979 24.125 -10.109 1 96.69 210 MET A N 1
ATOM 1654 C CA . MET A 1 210 ? 0.918 23.156 -10.383 1 96.69 210 MET A CA 1
ATOM 1655 C C . MET A 1 210 ? 1.015 22.625 -11.812 1 96.69 210 MET A C 1
ATOM 1657 O O . MET A 1 210 ? 0.761 21.453 -12.07 1 96.69 210 MET A O 1
ATOM 1661 N N . ALA A 1 211 ? 1.387 23.484 -12.727 1 96.38 211 ALA A N 1
ATOM 1662 C CA . ALA A 1 211 ? 1.551 23.062 -14.117 1 96.38 211 ALA A CA 1
ATOM 1663 C C . ALA A 1 211 ? 2.682 22.047 -14.25 1 96.38 211 ALA A C 1
ATOM 1665 O O . ALA A 1 211 ? 2.553 21.062 -14.977 1 96.38 211 ALA A O 1
ATOM 1666 N N . TYR A 1 212 ? 3.799 22.297 -13.625 1 97.56 212 TYR A N 1
ATOM 1667 C CA . TYR A 1 212 ? 4.922 21.359 -13.633 1 97.56 212 TYR A CA 1
ATOM 1668 C C . TYR A 1 212 ? 4.535 20.031 -12.992 1 97.56 212 TYR A C 1
ATOM 1670 O O . TYR A 1 212 ? 4.902 18.969 -13.492 1 97.56 212 TYR A O 1
ATOM 1678 N N . PHE A 1 213 ? 3.785 20.172 -11.906 1 97.88 213 PHE A N 1
ATOM 1679 C CA . PHE A 1 213 ? 3.293 18.969 -11.234 1 97.88 213 PHE A CA 1
ATOM 1680 C C . PHE A 1 213 ? 2.438 18.125 -12.172 1 97.88 213 PHE A C 1
ATOM 1682 O O . PHE A 1 213 ? 2.584 16.906 -12.219 1 97.88 213 PHE A O 1
ATOM 1689 N N . ALA A 1 214 ? 1.554 18.75 -12.797 1 97.19 214 ALA A N 1
ATOM 1690 C CA . ALA A 1 214 ? 0.662 18.047 -13.727 1 97.19 214 ALA A CA 1
ATOM 1691 C C . ALA A 1 214 ? 1.454 17.312 -14.797 1 97.19 214 ALA A C 1
ATOM 1693 O O . ALA A 1 214 ? 1.154 16.156 -15.117 1 97.19 214 ALA A O 1
ATOM 1694 N N . LYS A 1 215 ? 2.463 17.875 -15.312 1 95.44 215 LYS A N 1
ATOM 1695 C CA . LYS A 1 215 ? 3.295 17.234 -16.328 1 95.44 215 LYS A CA 1
ATOM 1696 C C . LYS A 1 215 ? 4.039 16.031 -15.742 1 95.44 215 LYS A C 1
ATOM 1698 O O . LYS A 1 215 ? 4.145 14.992 -16.391 1 95.44 215 LYS A O 1
ATOM 1703 N N . ALA A 1 216 ? 4.598 16.266 -14.555 1 96.94 216 ALA A N 1
ATOM 1704 C CA . ALA A 1 216 ? 5.32 15.172 -13.898 1 96.94 216 ALA A CA 1
ATOM 1705 C C . ALA A 1 216 ? 4.395 14 -13.602 1 96.94 216 ALA A C 1
ATOM 1707 O O . ALA A 1 216 ? 4.828 12.844 -13.609 1 96.94 216 ALA A O 1
ATOM 1708 N N . SER A 1 217 ? 3.094 14.25 -13.367 1 96.38 217 SER A N 1
ATOM 1709 C CA . SER A 1 217 ? 2.141 13.234 -12.93 1 96.38 217 SER A CA 1
ATOM 1710 C C . SER A 1 217 ? 1.808 12.266 -14.062 1 96.38 217 SER A C 1
ATOM 1712 O O . SER A 1 217 ? 1.216 11.211 -13.828 1 96.38 217 SER A O 1
ATOM 1714 N N . ARG A 1 218 ? 2.244 12.523 -15.25 1 91.69 218 ARG A N 1
ATOM 1715 C CA . ARG A 1 218 ? 2.031 11.625 -16.375 1 91.69 218 ARG A CA 1
ATOM 1716 C C . ARG A 1 218 ? 2.709 10.281 -16.141 1 91.69 218 ARG A C 1
ATOM 1718 O O . ARG A 1 218 ? 2.275 9.258 -16.688 1 91.69 218 ARG A O 1
ATOM 1725 N N . ILE A 1 219 ? 3.682 10.312 -15.312 1 91.88 219 ILE A N 1
ATOM 1726 C CA . ILE A 1 219 ? 4.453 9.102 -15.039 1 91.88 219 ILE A CA 1
ATOM 1727 C C . ILE A 1 219 ? 3.574 8.078 -14.328 1 91.88 219 ILE A C 1
ATOM 1729 O O . ILE A 1 219 ? 3.852 6.875 -14.375 1 91.88 219 ILE A O 1
ATOM 1733 N N . LEU A 1 220 ? 2.539 8.523 -13.688 1 91.62 220 LEU A N 1
ATOM 1734 C CA . LEU A 1 220 ? 1.662 7.629 -12.938 1 91.62 220 LEU A CA 1
ATOM 1735 C C . LEU A 1 220 ? 0.937 6.668 -13.875 1 91.62 220 LEU A C 1
ATOM 1737 O O . LEU A 1 220 ? 0.507 5.59 -13.453 1 91.62 220 LEU A O 1
ATOM 1741 N N . GLY A 1 221 ? 0.824 7.027 -15.133 1 89.25 221 GLY A N 1
ATOM 1742 C CA . GLY A 1 221 ? 0.147 6.18 -16.094 1 89.25 221 GLY A CA 1
ATOM 1743 C C . GLY A 1 221 ? 1.087 5.242 -16.828 1 89.25 221 GLY A C 1
ATOM 1744 O O . GLY A 1 221 ? 0.647 4.418 -17.641 1 89.25 221 GLY A O 1
ATOM 1745 N N . VAL A 1 222 ? 2.316 5.281 -16.5 1 89.44 222 VAL A N 1
ATOM 1746 C CA . VAL A 1 222 ? 3.305 4.441 -17.172 1 89.44 222 VAL A CA 1
ATOM 1747 C C . VAL A 1 222 ? 3.336 3.059 -16.516 1 89.44 222 VAL A C 1
ATOM 1749 O O . VAL A 1 222 ? 3.395 2.939 -15.297 1 89.44 222 VAL A O 1
ATOM 1752 N N . LEU A 1 223 ? 3.217 2.08 -17.406 1 90.31 223 LEU A N 1
ATOM 1753 C CA . LEU A 1 223 ? 3.295 0.702 -16.938 1 90.31 223 LEU A CA 1
ATOM 1754 C C . LEU A 1 223 ? 4.742 0.236 -16.859 1 90.31 223 LEU A C 1
ATOM 1756 O O . LEU A 1 223 ? 5.434 0.148 -17.875 1 90.31 223 LEU A O 1
ATOM 1760 N N . ASP A 1 224 ? 5.164 0.061 -15.672 1 91 224 ASP A N 1
ATOM 1761 C CA . ASP A 1 224 ? 6.535 -0.36 -15.391 1 91 224 ASP A CA 1
ATOM 1762 C C . ASP A 1 224 ? 6.555 -1.595 -14.492 1 91 224 ASP A C 1
ATOM 1764 O O . ASP A 1 224 ? 6.25 -1.508 -13.305 1 91 224 ASP A O 1
ATOM 1768 N N . GLU A 1 225 ? 6.953 -2.764 -15.117 1 95.69 225 GLU A N 1
ATOM 1769 C CA . GLU A 1 225 ? 6.945 -4.027 -14.391 1 95.69 225 GLU A CA 1
ATOM 1770 C C . GLU A 1 225 ? 8.094 -4.094 -13.391 1 95.69 225 GLU A C 1
ATOM 1772 O O . GLU A 1 225 ? 7.977 -4.727 -12.336 1 95.69 225 GLU A O 1
ATOM 1777 N N . ARG A 1 226 ? 9.164 -3.484 -13.68 1 93.31 226 ARG A N 1
ATOM 1778 C CA . ARG A 1 226 ? 10.336 -3.488 -12.805 1 93.31 226 ARG A CA 1
ATOM 1779 C C . ARG A 1 226 ? 10.781 -2.068 -12.477 1 93.31 226 ARG A C 1
ATOM 1781 O O . ARG A 1 226 ? 11.75 -1.565 -13.047 1 93.31 226 ARG A O 1
ATOM 1788 N N . PRO A 1 227 ? 10.148 -1.542 -11.453 1 92 227 PRO A N 1
ATOM 1789 C CA . PRO A 1 227 ? 10.469 -0.155 -11.102 1 92 227 PRO A CA 1
ATOM 1790 C C . PRO A 1 227 ? 11.883 0.006 -10.547 1 92 227 PRO A C 1
ATOM 1792 O O . PRO A 1 227 ? 12.375 -0.879 -9.844 1 92 227 PRO A O 1
ATOM 1795 N N . GLY A 1 228 ? 12.516 1.097 -10.922 1 92.25 228 GLY A N 1
ATOM 1796 C CA . GLY A 1 228 ? 13.781 1.489 -10.328 1 92.25 228 GLY A CA 1
ATOM 1797 C C . GLY A 1 228 ? 13.633 2.543 -9.25 1 92.25 228 GLY A C 1
ATOM 1798 O O . GLY A 1 228 ? 12.516 2.928 -8.898 1 92.25 228 GLY A O 1
ATOM 1799 N N . THR A 1 229 ? 14.75 2.973 -8.68 1 94.94 229 THR A N 1
ATOM 1800 C CA . THR A 1 229 ? 14.711 3.986 -7.629 1 94.94 229 THR A CA 1
ATOM 1801 C C . THR A 1 229 ? 14.117 5.289 -8.156 1 94.94 229 THR A C 1
ATOM 1803 O O . THR A 1 229 ? 13.477 6.031 -7.406 1 94.94 229 THR A O 1
ATOM 1806 N N . ASP A 1 230 ? 14.242 5.527 -9.438 1 94.31 230 ASP A N 1
ATOM 1807 C CA . ASP A 1 230 ? 13.719 6.746 -10.047 1 94.31 230 ASP A CA 1
ATOM 1808 C C . ASP A 1 230 ? 12.203 6.832 -9.883 1 94.31 230 ASP A C 1
ATOM 1810 O O . ASP A 1 230 ? 11.656 7.902 -9.602 1 94.31 230 ASP A O 1
ATOM 1814 N N . SER A 1 231 ? 11.562 5.664 -10.164 1 95.25 231 SER A N 1
ATOM 1815 C CA . SER A 1 231 ? 10.117 5.645 -10.016 1 95.25 231 SER A CA 1
ATOM 1816 C C . SER A 1 231 ? 9.695 6.023 -8.594 1 95.25 231 SER A C 1
ATOM 1818 O O . SER A 1 231 ? 8.758 6.797 -8.406 1 95.25 231 SER A O 1
ATOM 1820 N N . ILE A 1 232 ? 10.375 5.508 -7.617 1 97.44 232 ILE A N 1
ATOM 1821 C CA . ILE A 1 232 ? 10.062 5.77 -6.215 1 97.44 232 ILE A CA 1
ATOM 1822 C C . ILE A 1 232 ? 10.344 7.238 -5.891 1 97.44 232 ILE A C 1
ATOM 1824 O O . ILE A 1 232 ? 9.531 7.898 -5.234 1 97.44 232 ILE A O 1
ATOM 1828 N N . GLU A 1 233 ? 11.469 7.75 -6.379 1 97.69 233 GLU A N 1
ATOM 1829 C CA . GLU A 1 233 ? 11.828 9.148 -6.168 1 97.69 233 GLU A CA 1
ATOM 1830 C C . GLU A 1 233 ? 10.742 10.078 -6.691 1 97.69 233 GLU A C 1
ATOM 1832 O O . GLU A 1 233 ? 10.297 10.984 -5.984 1 97.69 233 GLU A O 1
ATOM 1837 N N . ILE A 1 234 ? 10.328 9.867 -7.871 1 97.88 234 ILE A N 1
ATOM 1838 C CA . ILE A 1 234 ? 9.359 10.734 -8.523 1 97.88 234 ILE A CA 1
ATOM 1839 C C . ILE A 1 234 ? 8.031 10.68 -7.77 1 97.88 234 ILE A C 1
ATOM 1841 O O . ILE A 1 234 ? 7.418 11.711 -7.492 1 97.88 234 ILE A O 1
ATOM 1845 N N . ILE A 1 235 ? 7.586 9.469 -7.43 1 98.25 235 ILE A N 1
ATOM 1846 C CA . ILE A 1 235 ? 6.301 9.305 -6.754 1 98.25 235 ILE A CA 1
ATOM 1847 C C . ILE A 1 235 ? 6.352 9.992 -5.387 1 98.25 235 ILE A C 1
ATOM 1849 O O . ILE A 1 235 ? 5.367 10.594 -4.953 1 98.25 235 ILE A O 1
ATOM 1853 N N . LEU A 1 236 ? 7.453 9.914 -4.691 1 98.44 236 LEU A N 1
ATOM 1854 C CA . LEU A 1 236 ? 7.59 10.586 -3.404 1 98.44 236 LEU A CA 1
ATOM 1855 C C . LEU A 1 236 ? 7.523 12.102 -3.57 1 98.44 236 LEU A C 1
ATOM 1857 O O . LEU A 1 236 ? 6.891 12.789 -2.768 1 98.44 236 LEU A O 1
ATOM 1861 N N . LEU A 1 237 ? 8.211 12.594 -4.617 1 98.31 237 LEU A N 1
ATOM 1862 C CA . LEU A 1 237 ? 8.156 14.031 -4.879 1 98.31 237 LEU A CA 1
ATOM 1863 C C . LEU A 1 237 ? 6.73 14.477 -5.195 1 98.31 237 LEU A C 1
ATOM 1865 O O . LEU A 1 237 ? 6.277 15.516 -4.707 1 98.31 237 LEU A O 1
ATOM 1869 N N . LEU A 1 238 ? 6.059 13.68 -5.992 1 98.38 238 LEU A N 1
ATOM 1870 C CA . LEU A 1 238 ? 4.672 13.977 -6.328 1 98.38 238 LEU A CA 1
ATOM 1871 C C . LEU A 1 238 ? 3.785 13.906 -5.09 1 98.38 238 LEU A C 1
ATOM 1873 O O . LEU A 1 238 ? 2.885 14.734 -4.918 1 98.38 238 LEU A O 1
ATOM 1877 N N . SER A 1 239 ? 4.031 12.914 -4.273 1 98.38 239 SER A N 1
ATOM 1878 C CA . SER A 1 239 ? 3.283 12.766 -3.029 1 98.38 239 SER A CA 1
ATOM 1879 C C . SER A 1 239 ? 3.467 13.984 -2.127 1 98.38 239 SER A C 1
ATOM 1881 O O . SER A 1 239 ? 2.5 14.492 -1.555 1 98.38 239 SER A O 1
ATOM 1883 N N . PHE A 1 240 ? 4.66 14.445 -2.021 1 97.88 240 PHE A N 1
ATOM 1884 C CA . PHE A 1 240 ? 4.984 15.617 -1.209 1 97.88 240 PHE A CA 1
ATOM 1885 C C . PHE A 1 240 ? 4.262 16.859 -1.724 1 97.88 240 PHE A C 1
ATOM 1887 O O . PHE A 1 240 ? 3.643 17.578 -0.948 1 97.88 240 PHE A O 1
ATOM 1894 N N . TYR A 1 241 ? 4.359 17.078 -2.99 1 98.25 241 TYR A N 1
ATOM 1895 C CA . TYR A 1 241 ? 3.711 18.234 -3.588 1 98.25 241 TYR A CA 1
ATOM 1896 C C . TYR A 1 241 ? 2.197 18.141 -3.457 1 98.25 241 TYR A C 1
ATOM 1898 O O . TYR A 1 241 ? 1.519 19.156 -3.279 1 98.25 241 TYR A O 1
ATOM 1906 N N . SER A 1 242 ? 1.655 16.938 -3.51 1 98.38 242 SER A N 1
ATOM 1907 C CA . SER A 1 242 ? 0.216 16.75 -3.379 1 98.38 242 SER A CA 1
ATOM 1908 C C . SER A 1 242 ? -0.293 17.266 -2.037 1 98.38 242 SER A C 1
ATOM 1910 O O . SER A 1 242 ? -1.418 17.75 -1.941 1 98.38 242 SER A O 1
ATOM 1912 N N . LEU A 1 243 ? 0.468 17.188 -1.014 1 97.38 243 LEU A N 1
ATOM 1913 C CA . LEU A 1 243 ? 0.072 17.734 0.282 1 97.38 243 LEU A CA 1
ATOM 1914 C C . LEU A 1 243 ? -0.109 19.25 0.207 1 97.38 243 LEU A C 1
ATOM 1916 O O . LEU A 1 243 ? -1.041 19.797 0.801 1 97.38 243 LEU A O 1
ATOM 1920 N N . ALA A 1 244 ? 0.828 19.859 -0.53 1 97.06 244 ALA A N 1
ATOM 1921 C CA . ALA A 1 244 ? 0.728 21.312 -0.684 1 97.06 244 ALA A CA 1
ATOM 1922 C C . ALA A 1 244 ? -0.552 21.703 -1.419 1 97.06 244 ALA A C 1
ATOM 1924 O O . ALA A 1 244 ? -1.115 22.766 -1.178 1 97.06 244 ALA A O 1
ATOM 1925 N N . LEU A 1 245 ? -1.013 20.828 -2.275 1 97.88 245 LEU A N 1
ATOM 1926 C CA . LEU A 1 245 ? -2.266 21.047 -2.994 1 97.88 245 LEU A CA 1
ATOM 1927 C C . LEU A 1 245 ? -3.461 20.672 -2.125 1 97.88 245 LEU A C 1
ATOM 1929 O O . LEU A 1 245 ? -4.602 20.672 -2.592 1 97.88 245 LEU A O 1
ATOM 1933 N N . ASN A 1 246 ? -3.203 20.297 -0.906 1 98.12 246 ASN A N 1
ATOM 1934 C CA . ASN A 1 246 ? -4.207 19.844 0.049 1 98.12 246 ASN A CA 1
ATOM 1935 C C . ASN A 1 246 ? -4.93 18.594 -0.454 1 98.12 246 ASN A C 1
ATOM 1937 O O . ASN A 1 246 ? -6.102 18.391 -0.136 1 98.12 246 ASN A O 1
ATOM 1941 N N . ARG A 1 247 ? -4.262 17.859 -1.353 1 97.94 247 ARG A N 1
ATOM 1942 C CA . ARG A 1 247 ? -4.73 16.547 -1.819 1 97.94 247 ARG A CA 1
ATOM 1943 C C . ARG A 1 247 ? -4.152 15.43 -0.97 1 97.94 247 ARG A C 1
ATOM 1945 O O . ARG A 1 247 ? -3.354 14.625 -1.455 1 97.94 247 ARG A O 1
ATOM 1952 N N . ARG A 1 248 ? -4.641 15.328 0.217 1 97.69 248 ARG A N 1
ATOM 1953 C CA . ARG A 1 248 ? -4.07 14.461 1.24 1 97.69 248 ARG A CA 1
ATOM 1954 C C . ARG A 1 248 ? -4.312 12.992 0.904 1 97.69 248 ARG A C 1
ATOM 1956 O O . ARG A 1 248 ? -3.482 12.133 1.22 1 97.69 248 ARG A O 1
ATOM 1963 N N . TYR A 1 249 ? -5.461 12.68 0.308 1 97.5 249 TYR A N 1
ATOM 1964 C CA . TYR A 1 249 ? -5.75 11.297 -0.045 1 97.5 249 TYR A CA 1
ATOM 1965 C C . TYR A 1 249 ? -4.809 10.805 -1.142 1 97.5 249 TYR A C 1
ATOM 1967 O O . TYR A 1 249 ? -4.266 9.703 -1.055 1 97.5 249 TYR A O 1
ATOM 1975 N N . SER A 1 250 ? -4.613 11.664 -2.141 1 97.81 250 SER A N 1
ATOM 1976 C CA . SER A 1 250 ? -3.682 11.32 -3.211 1 97.81 250 SER A CA 1
ATOM 1977 C C . SER A 1 250 ? -2.266 11.141 -2.676 1 97.81 250 SER A C 1
ATOM 1979 O O . SER A 1 250 ? -1.548 10.234 -3.096 1 97.81 250 SER A O 1
ATOM 1981 N N . ALA A 1 251 ? -1.893 12.078 -1.794 1 98.5 251 ALA A N 1
ATOM 1982 C CA . ALA A 1 251 ? -0.57 11.969 -1.185 1 98.5 251 ALA A CA 1
ATOM 1983 C C . ALA A 1 251 ? -0.413 10.641 -0.455 1 98.5 251 ALA A C 1
ATOM 1985 O O . ALA A 1 251 ? 0.619 9.977 -0.578 1 98.5 251 ALA A O 1
ATOM 1986 N N . PHE A 1 252 ? -1.445 10.242 0.303 1 98.31 252 PHE A N 1
ATOM 1987 C CA . PHE A 1 252 ? -1.464 8.992 1.047 1 98.31 252 PHE A CA 1
ATOM 1988 C C . PHE A 1 252 ? -1.354 7.801 0.103 1 98.31 252 PHE A C 1
ATOM 1990 O O . PHE A 1 252 ? -0.543 6.898 0.324 1 98.31 252 PHE A O 1
ATOM 1997 N N . VAL A 1 253 ? -2.105 7.777 -0.964 1 98.31 253 VAL A N 1
ATOM 1998 C CA . VAL A 1 253 ? -2.117 6.672 -1.919 1 98.31 253 VAL A CA 1
ATOM 1999 C C . VAL A 1 253 ? -0.768 6.59 -2.631 1 98.31 253 VAL A C 1
ATOM 2001 O O . VAL A 1 253 ? -0.22 5.5 -2.811 1 98.31 253 VAL A O 1
ATOM 2004 N N . MET A 1 254 ? -0.196 7.719 -2.982 1 98.25 254 MET A N 1
ATOM 2005 C CA . MET A 1 254 ? 1.09 7.746 -3.674 1 98.25 254 MET A CA 1
ATOM 2006 C C . MET A 1 254 ? 2.205 7.234 -2.771 1 98.25 254 MET A C 1
ATOM 2008 O O . MET A 1 254 ? 3.09 6.504 -3.225 1 98.25 254 MET A O 1
ATOM 2012 N N . SER A 1 255 ? 2.146 7.68 -1.516 1 98.31 255 SER A N 1
ATOM 2013 C CA . SER A 1 255 ? 3.162 7.176 -0.599 1 98.31 255 SER A CA 1
ATOM 2014 C C . SER A 1 255 ? 3.053 5.664 -0.43 1 98.31 255 SER A C 1
ATOM 2016 O O . SER A 1 255 ? 4.066 4.973 -0.312 1 98.31 255 SER A O 1
ATOM 2018 N N . GLY A 1 256 ? 1.84 5.141 -0.385 1 98.12 256 GLY A N 1
ATOM 2019 C CA . GLY A 1 256 ? 1.642 3.703 -0.338 1 98.12 256 GLY A CA 1
ATOM 2020 C C . GLY A 1 256 ? 2.15 2.99 -1.577 1 98.12 256 GLY A C 1
ATOM 2021 O O . GLY A 1 256 ? 2.729 1.905 -1.482 1 98.12 256 GLY A O 1
ATOM 2022 N N . THR A 1 257 ? 1.903 3.562 -2.711 1 98 257 THR A N 1
ATOM 2023 C CA . THR A 1 257 ? 2.391 3 -3.967 1 98 257 THR A CA 1
ATOM 2024 C C . THR A 1 257 ? 3.914 2.955 -3.982 1 98 257 THR A C 1
ATOM 2026 O O . THR A 1 257 ? 4.508 1.954 -4.391 1 98 257 THR A O 1
ATOM 2029 N N . ALA A 1 258 ? 4.512 4.07 -3.539 1 98.5 258 ALA A N 1
ATOM 2030 C CA . ALA A 1 258 ? 5.969 4.094 -3.434 1 98.5 258 ALA A CA 1
ATOM 2031 C C . ALA A 1 258 ? 6.473 2.975 -2.529 1 98.5 258 ALA A C 1
ATOM 2033 O O . ALA A 1 258 ? 7.488 2.34 -2.822 1 98.5 258 ALA A O 1
ATOM 2034 N N . MET A 1 259 ? 5.793 2.73 -1.462 1 98.69 259 MET A N 1
ATOM 2035 C CA . MET A 1 259 ? 6.188 1.676 -0.534 1 98.69 259 MET A CA 1
ATOM 2036 C C . MET A 1 259 ? 6.102 0.306 -1.198 1 98.69 259 MET A C 1
ATOM 2038 O O . MET A 1 259 ? 6.996 -0.525 -1.037 1 98.69 259 MET A O 1
ATOM 2042 N N . ARG A 1 260 ? 5.023 0.029 -1.94 1 98.38 260 ARG A N 1
ATOM 2043 C CA . ARG A 1 260 ? 4.898 -1.25 -2.631 1 98.38 260 ARG A CA 1
ATOM 2044 C C . ARG A 1 260 ? 6.023 -1.441 -3.639 1 98.38 260 ARG A C 1
ATOM 2046 O O . ARG A 1 260 ? 6.559 -2.543 -3.781 1 98.38 260 ARG A O 1
ATOM 2053 N N . MET A 1 261 ? 6.375 -0.377 -4.344 1 97.88 261 MET A N 1
ATOM 2054 C CA . MET A 1 261 ? 7.484 -0.445 -5.289 1 97.88 261 MET A CA 1
ATOM 2055 C C . MET A 1 261 ? 8.797 -0.705 -4.566 1 97.88 261 MET A C 1
ATOM 2057 O O . MET A 1 261 ? 9.641 -1.465 -5.051 1 97.88 261 MET A O 1
ATOM 2061 N N . ALA A 1 262 ? 8.953 -0.033 -3.432 1 98.19 262 ALA A N 1
ATOM 2062 C CA . ALA A 1 262 ? 10.156 -0.244 -2.633 1 98.19 262 ALA A CA 1
ATOM 2063 C C . ALA A 1 262 ? 10.273 -1.699 -2.188 1 98.19 262 ALA A C 1
ATOM 2065 O O . ALA A 1 262 ? 11.367 -2.268 -2.178 1 98.19 262 ALA A O 1
ATOM 2066 N N . ILE A 1 263 ? 9.18 -2.312 -1.837 1 97.75 263 ILE A N 1
ATOM 2067 C CA . ILE A 1 263 ? 9.156 -3.705 -1.408 1 97.75 263 ILE A CA 1
ATOM 2068 C C . ILE A 1 263 ? 9.523 -4.613 -2.58 1 97.75 263 ILE A C 1
ATOM 2070 O O . ILE A 1 263 ? 10.305 -5.551 -2.424 1 97.75 263 ILE A O 1
ATOM 2074 N N . VAL A 1 264 ? 8.969 -4.312 -3.738 1 96.94 264 VAL A N 1
ATOM 2075 C CA . VAL A 1 264 ? 9.273 -5.086 -4.938 1 96.94 264 VAL A CA 1
ATOM 2076 C C . VAL A 1 264 ? 10.773 -5.066 -5.191 1 96.94 264 VAL A C 1
ATOM 2078 O O . VAL A 1 264 ? 11.367 -6.098 -5.52 1 96.94 264 VAL A O 1
ATOM 2081 N N . MET A 1 265 ? 11.414 -3.928 -4.969 1 95.44 265 MET A N 1
ATOM 2082 C CA . MET A 1 265 ? 12.844 -3.764 -5.223 1 95.44 265 MET A CA 1
ATOM 2083 C C . MET A 1 265 ? 13.672 -4.352 -4.082 1 95.44 265 MET A C 1
ATOM 2085 O O . MET A 1 265 ? 14.883 -4.539 -4.219 1 95.44 265 MET A O 1
ATOM 2089 N N . GLY A 1 266 ? 13.031 -4.621 -2.977 1 96 266 GLY A N 1
ATOM 2090 C CA . GLY A 1 266 ? 13.727 -5.152 -1.816 1 96 266 GLY A CA 1
ATOM 2091 C C . GLY A 1 266 ? 14.453 -4.086 -1.014 1 96 266 GLY A C 1
ATOM 2092 O O . GLY A 1 266 ? 15.453 -4.371 -0.352 1 96 266 GLY A O 1
ATOM 2093 N N . LEU A 1 267 ? 13.953 -2.814 -1.078 1 97.38 267 LEU A N 1
ATOM 2094 C CA . LEU A 1 267 ? 14.625 -1.738 -0.358 1 97.38 267 LEU A CA 1
ATOM 2095 C C . LEU A 1 267 ? 14.453 -1.903 1.148 1 97.38 267 LEU A C 1
ATOM 2097 O O . LEU A 1 267 ? 15.18 -1.287 1.931 1 97.38 267 LEU A O 1
ATOM 2101 N N . HIS A 1 268 ? 13.461 -2.641 1.615 1 96.56 268 HIS A N 1
ATOM 2102 C CA . HIS A 1 268 ? 13.203 -2.822 3.041 1 96.56 268 HIS A CA 1
ATOM 2103 C C . HIS A 1 268 ? 14.172 -3.832 3.648 1 96.56 268 HIS A C 1
ATOM 2105 O O . HIS A 1 268 ? 14.102 -4.117 4.848 1 96.56 268 HIS A O 1
ATOM 2111 N N . LEU A 1 269 ? 15.094 -4.371 2.791 1 94.88 269 LEU A N 1
ATOM 2112 C CA . LEU A 1 269 ? 16.094 -5.344 3.229 1 94.88 269 LEU A CA 1
ATOM 2113 C C . LEU A 1 269 ? 17.5 -4.879 2.875 1 94.88 269 LEU A C 1
ATOM 2115 O O . LEU A 1 269 ? 17.672 -4.082 1.95 1 94.88 269 LEU A O 1
ATOM 2119 N N . ASN A 1 270 ? 18.438 -5.391 3.594 1 93.25 270 ASN A N 1
ATOM 2120 C CA . ASN A 1 270 ? 19.844 -5.086 3.275 1 93.25 270 ASN A CA 1
ATOM 2121 C C . ASN A 1 270 ? 20.312 -5.871 2.061 1 93.25 270 ASN A C 1
ATOM 2123 O O . ASN A 1 270 ? 20.031 -7.062 1.93 1 93.25 270 ASN A O 1
ATOM 2127 N N . ILE A 1 271 ? 20.969 -5.188 1.182 1 91.12 271 ILE A N 1
ATOM 2128 C CA . ILE A 1 271 ? 21.578 -5.836 0.027 1 91.12 271 ILE A CA 1
ATOM 2129 C C . ILE A 1 271 ? 23.062 -6.062 0.29 1 91.12 271 ILE A C 1
ATOM 2131 O O . ILE A 1 271 ? 23.781 -5.137 0.677 1 91.12 271 ILE A O 1
ATOM 2135 N N . PRO A 1 272 ? 23.484 -7.246 0.11 1 88.31 272 PRO A N 1
ATOM 2136 C CA . PRO A 1 272 ? 24.906 -7.508 0.331 1 88.31 272 PRO A CA 1
ATOM 2137 C C . PRO A 1 272 ? 25.812 -6.723 -0.622 1 88.31 272 PRO A C 1
ATOM 2139 O O . PRO A 1 272 ? 25.438 -6.469 -1.768 1 88.31 272 PRO A O 1
ATOM 2142 N N . GLU A 1 273 ? 27.016 -6.395 -0.165 1 88.31 273 GLU A N 1
ATOM 2143 C CA . GLU A 1 273 ? 27.969 -5.641 -0.959 1 88.31 273 GLU A CA 1
ATOM 2144 C C . GLU A 1 273 ? 28.344 -6.387 -2.236 1 88.31 273 GLU A C 1
ATOM 2146 O O . GLU A 1 273 ? 28.656 -5.77 -3.258 1 88.31 273 GLU A O 1
ATOM 2151 N N . SER A 1 274 ? 28.266 -7.703 -2.207 1 85.31 274 SER A N 1
ATOM 2152 C CA . SER A 1 274 ? 28.625 -8.523 -3.361 1 85.31 274 SER A CA 1
ATOM 2153 C C . SER A 1 274 ? 27.641 -8.312 -4.508 1 85.31 274 SER A C 1
ATOM 2155 O O . SER A 1 274 ? 28 -8.469 -5.676 1 85.31 274 SER A O 1
ATOM 2157 N N . GLN A 1 275 ? 26.438 -7.91 -4.145 1 86.81 275 GLN A N 1
ATOM 2158 C CA . GLN A 1 275 ? 25.391 -7.738 -5.16 1 86.81 275 GLN A CA 1
ATOM 2159 C C . GLN A 1 275 ? 25.328 -6.289 -5.637 1 86.81 275 GLN A C 1
ATOM 2161 O O . GLN A 1 275 ? 24.859 -6.02 -6.746 1 86.81 275 GLN A O 1
ATOM 2166 N N . LEU A 1 276 ? 25.734 -5.406 -4.793 1 89.25 276 LEU A N 1
ATOM 2167 C CA . LEU A 1 276 ? 25.781 -3.986 -5.121 1 89.25 276 LEU A CA 1
ATOM 2168 C C . LEU A 1 276 ? 27.016 -3.326 -4.512 1 89.25 276 LEU A C 1
ATOM 2170 O O . LEU A 1 276 ? 26.969 -2.852 -3.377 1 89.25 276 LEU A O 1
ATOM 2174 N N . ARG A 1 277 ? 27.984 -3.131 -5.285 1 87.06 277 ARG A N 1
ATOM 2175 C CA . ARG A 1 277 ? 29.297 -2.723 -4.805 1 87.06 277 ARG A CA 1
ATOM 2176 C C . ARG A 1 277 ? 29.344 -1.221 -4.547 1 87.06 277 ARG A C 1
ATOM 2178 O O . ARG A 1 277 ? 30.094 -0.757 -3.68 1 87.06 277 ARG A O 1
ATOM 2185 N N . ASP A 1 278 ? 28.594 -0.438 -5.223 1 88.12 278 ASP A N 1
ATOM 2186 C CA . ASP A 1 278 ? 28.625 1.015 -5.082 1 88.12 278 ASP A CA 1
ATOM 2187 C C . ASP A 1 278 ? 28.047 1.446 -3.734 1 88.12 278 ASP A C 1
ATOM 2189 O O . ASP A 1 278 ? 26.844 1.34 -3.508 1 88.12 278 ASP A O 1
ATOM 2193 N N . PRO A 1 279 ? 28.906 1.968 -2.859 1 90.12 279 PRO A N 1
ATOM 2194 C CA . PRO A 1 279 ? 28.422 2.346 -1.528 1 90.12 279 PRO A CA 1
ATOM 2195 C C . PRO A 1 279 ? 27.422 3.5 -1.568 1 90.12 279 PRO A C 1
ATOM 2197 O O . PRO A 1 279 ? 26.531 3.584 -0.713 1 90.12 279 PRO A O 1
ATOM 2200 N N . ASP A 1 280 ? 27.609 4.383 -2.52 1 91.5 280 ASP A N 1
ATOM 2201 C CA . ASP A 1 280 ? 26.688 5.504 -2.631 1 91.5 280 ASP A CA 1
ATOM 2202 C C . ASP A 1 280 ? 25.281 5.023 -2.996 1 91.5 280 ASP A C 1
ATOM 2204 O O . ASP A 1 280 ? 24.281 5.527 -2.469 1 91.5 280 ASP A O 1
ATOM 2208 N N . LEU A 1 281 ? 25.266 4.062 -3.865 1 91.75 281 LEU A N 1
ATOM 2209 C CA . LEU A 1 281 ? 23.969 3.521 -4.266 1 91.75 281 LEU A CA 1
ATOM 2210 C C . LEU A 1 281 ? 23.328 2.756 -3.119 1 91.75 281 LEU A C 1
ATOM 2212 O O . LEU A 1 281 ? 22.094 2.791 -2.955 1 91.75 281 LEU A O 1
ATOM 2216 N N . ARG A 1 282 ? 24.078 2.055 -2.348 1 92.62 282 ARG A N 1
ATOM 2217 C CA . ARG A 1 282 ? 23.547 1.334 -1.196 1 92.62 282 ARG A CA 1
ATOM 2218 C C . ARG A 1 282 ? 23 2.299 -0.153 1 92.62 282 ARG A C 1
ATOM 2220 O O . ARG A 1 282 ? 21.938 2.062 0.417 1 92.62 282 ARG A O 1
ATOM 2227 N N . GLU A 1 283 ? 23.719 3.393 0.06 1 94.56 283 GLU A N 1
ATOM 2228 C CA . GLU A 1 283 ? 23.25 4.395 1.015 1 94.56 283 GLU A CA 1
ATOM 2229 C C . GLU A 1 283 ? 22 5.098 0.509 1 94.56 283 GLU A C 1
ATOM 2231 O O . GLU A 1 283 ? 21.078 5.383 1.286 1 94.56 283 GLU A O 1
ATOM 2236 N N . HIS A 1 284 ? 22.016 5.387 -0.761 1 95 284 HIS A N 1
ATOM 2237 C CA . HIS A 1 284 ? 20.828 5.996 -1.354 1 95 284 HIS A CA 1
ATOM 2238 C C . HIS A 1 284 ? 19.609 5.098 -1.181 1 95 284 HIS A C 1
ATOM 2240 O O . HIS A 1 284 ? 18.531 5.574 -0.834 1 95 284 HIS A O 1
ATOM 2246 N N . ARG A 1 285 ? 19.781 3.766 -1.456 1 95.62 285 ARG A N 1
ATOM 2247 C CA . ARG A 1 285 ? 18.688 2.799 -1.3 1 95.62 285 ARG A CA 1
ATOM 2248 C C . ARG A 1 285 ? 18.172 2.785 0.135 1 95.62 285 ARG A C 1
ATOM 2250 O O . ARG A 1 285 ? 16.969 2.775 0.363 1 95.62 285 ARG A O 1
ATOM 2257 N N . LYS A 1 286 ? 19.078 2.812 1.021 1 96.31 286 LYS A N 1
ATOM 2258 C CA . LYS A 1 286 ? 18.75 2.799 2.441 1 96.31 286 LYS A CA 1
ATOM 2259 C C . LYS A 1 286 ? 17.938 4.039 2.826 1 96.31 286 LYS A C 1
ATOM 2261 O O . LYS A 1 286 ? 16.859 3.926 3.408 1 96.31 286 LYS A O 1
ATOM 2266 N N . ARG A 1 287 ? 18.391 5.191 2.549 1 97 287 ARG A N 1
ATOM 2267 C CA . ARG A 1 287 ? 17.766 6.449 2.945 1 97 287 ARG A CA 1
ATOM 2268 C C . ARG A 1 287 ? 16.453 6.668 2.191 1 97 287 ARG A C 1
ATOM 2270 O O . ARG A 1 287 ? 15.508 7.238 2.736 1 97 287 ARG A O 1
ATOM 2277 N N . LEU A 1 288 ? 16.469 6.234 0.943 1 97.69 288 LEU A N 1
ATOM 2278 C CA . LEU A 1 288 ? 15.242 6.348 0.159 1 97.69 288 LEU A CA 1
ATOM 2279 C C . LEU A 1 288 ? 14.117 5.531 0.786 1 97.69 288 LEU A C 1
ATOM 2281 O O . LEU A 1 288 ? 12.977 5.992 0.857 1 97.69 288 LEU A O 1
ATOM 2285 N N . PHE A 1 289 ? 14.461 4.305 1.277 1 98.38 289 PHE A N 1
ATOM 2286 C CA . PHE A 1 289 ? 13.453 3.498 1.956 1 98.38 289 PHE A CA 1
ATOM 2287 C C . PHE A 1 289 ? 12.945 4.207 3.207 1 98.38 289 PHE A C 1
ATOM 2289 O O . PHE A 1 289 ? 11.734 4.262 3.449 1 98.38 289 PHE A O 1
ATOM 2296 N N . TRP A 1 290 ? 13.805 4.719 3.957 1 98.44 290 TRP A N 1
ATOM 2297 C CA . TRP A 1 290 ? 13.406 5.336 5.219 1 98.44 290 TRP A CA 1
ATOM 2298 C C . TRP A 1 290 ? 12.594 6.602 4.977 1 98.44 290 TRP A C 1
ATOM 2300 O O . TRP A 1 290 ? 11.688 6.926 5.75 1 98.44 290 TRP A O 1
ATOM 2310 N N . THR A 1 291 ? 12.938 7.34 3.908 1 98.38 291 THR A N 1
ATOM 2311 C CA . THR A 1 291 ? 12.086 8.477 3.559 1 98.38 291 THR A CA 1
ATOM 2312 C C . THR A 1 291 ? 10.688 8.008 3.182 1 98.38 291 THR A C 1
ATOM 2314 O O . THR A 1 291 ? 9.695 8.633 3.564 1 98.38 291 THR A O 1
ATOM 2317 N N . THR A 1 292 ? 10.578 6.906 2.377 1 98.69 292 THR A N 1
ATOM 2318 C CA . THR A 1 292 ? 9.281 6.324 2.049 1 98.69 292 THR A CA 1
ATOM 2319 C C . THR A 1 292 ? 8.523 5.941 3.318 1 98.69 292 THR A C 1
ATOM 2321 O O . THR A 1 292 ? 7.316 6.164 3.418 1 98.69 292 THR A O 1
ATOM 2324 N N . TYR A 1 293 ? 9.266 5.379 4.254 1 98.38 293 TYR A N 1
ATOM 2325 C CA . TYR A 1 293 ? 8.734 5.02 5.559 1 98.38 293 TYR A CA 1
ATOM 2326 C C . TYR A 1 293 ? 8.172 6.242 6.277 1 98.38 293 TYR A C 1
ATOM 2328 O O . TYR A 1 293 ? 7.062 6.199 6.816 1 98.38 293 TYR A O 1
ATOM 2336 N N . ILE A 1 294 ? 8.883 7.309 6.301 1 98.25 294 ILE A N 1
ATOM 2337 C CA . ILE A 1 294 ? 8.477 8.531 6.988 1 98.25 294 ILE A CA 1
ATOM 2338 C C . ILE A 1 294 ? 7.207 9.086 6.344 1 98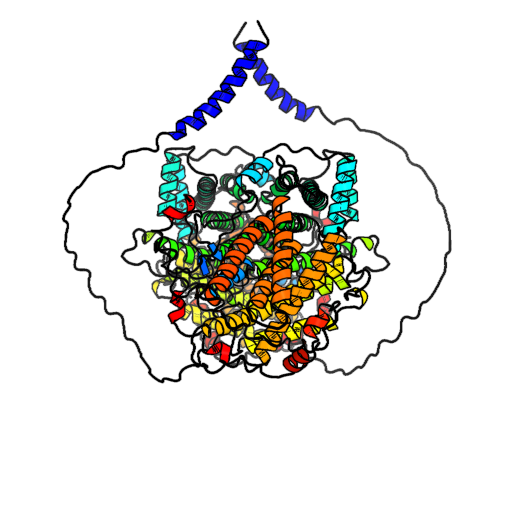.25 294 ILE A C 1
ATOM 2340 O O . ILE A 1 294 ? 6.258 9.453 7.039 1 98.25 294 ILE A O 1
ATOM 2344 N N . PHE A 1 295 ? 7.176 9.188 5.008 1 98.38 295 PHE A N 1
ATOM 2345 C CA . PHE A 1 295 ? 5.992 9.68 4.309 1 98.38 295 PHE A CA 1
ATOM 2346 C C . PHE A 1 295 ? 4.773 8.828 4.648 1 98.38 295 PHE A C 1
ATOM 2348 O O . PHE A 1 295 ? 3.709 9.367 4.973 1 98.38 295 PHE A O 1
ATOM 2355 N N . ASP A 1 296 ? 4.977 7.531 4.586 1 97.94 296 ASP A N 1
ATOM 2356 C CA . ASP A 1 296 ? 3.873 6.617 4.883 1 97.94 296 ASP A CA 1
ATOM 2357 C C . ASP A 1 296 ? 3.318 6.863 6.281 1 97.94 296 ASP A C 1
ATOM 2359 O O . ASP A 1 296 ? 2.104 6.965 6.465 1 97.94 296 ASP A O 1
ATOM 2363 N N . ARG A 1 297 ? 4.195 6.98 7.285 1 97.75 297 ARG A N 1
ATOM 2364 C CA . ARG A 1 297 ? 3.795 7.113 8.68 1 97.75 297 ARG A CA 1
ATOM 2365 C C . ARG A 1 297 ? 3.168 8.477 8.945 1 97.75 297 ARG A C 1
ATOM 2367 O O . ARG A 1 297 ? 2.102 8.57 9.555 1 97.75 297 ARG A O 1
ATOM 2374 N N . VAL A 1 298 ? 3.797 9.477 8.5 1 97.19 298 VAL A N 1
ATOM 2375 C CA . VAL A 1 298 ? 3.359 10.836 8.805 1 97.19 298 VAL A CA 1
ATOM 2376 C C . VAL A 1 298 ? 2.047 11.133 8.086 1 97.19 298 VAL A C 1
ATOM 2378 O O . VAL A 1 298 ? 1.114 11.68 8.68 1 97.19 298 VAL A O 1
ATOM 2381 N N . TRP A 1 299 ? 1.939 10.781 6.766 1 97.5 299 TRP A N 1
ATOM 2382 C CA . TRP A 1 299 ? 0.692 10.984 6.039 1 97.5 299 TRP A CA 1
ATOM 2383 C C . TRP A 1 299 ? -0.451 10.211 6.688 1 97.5 299 TRP A C 1
ATOM 2385 O O . TRP A 1 299 ? -1.539 10.758 6.891 1 97.5 299 TRP A O 1
ATOM 2395 N N . ALA A 1 300 ? -0.162 8.938 6.973 1 96.75 300 ALA A N 1
ATOM 2396 C CA . ALA A 1 300 ? -1.18 8.086 7.574 1 96.75 300 ALA A CA 1
ATOM 2397 C C . ALA A 1 300 ? -1.646 8.648 8.914 1 96.75 300 ALA A C 1
ATOM 2399 O O . ALA A 1 300 ? -2.836 8.594 9.234 1 96.75 300 ALA A O 1
ATOM 2400 N N . SER A 1 301 ? -0.804 9.203 9.68 1 94.44 301 SER A N 1
ATOM 2401 C CA . SER A 1 301 ? -1.122 9.703 11.016 1 94.44 301 SER A CA 1
ATOM 2402 C C . SER A 1 301 ? -2.037 10.922 10.945 1 94.44 301 SER A C 1
ATOM 2404 O O . SER A 1 301 ? -2.816 11.172 11.867 1 94.44 301 SER A O 1
ATOM 2406 N N . LYS A 1 302 ? -1.938 11.672 9.898 1 94.69 302 LYS A N 1
ATOM 2407 C CA . LYS A 1 302 ? -2.777 12.859 9.75 1 94.69 302 LYS A CA 1
ATOM 2408 C C . LYS A 1 302 ? -4.219 12.477 9.43 1 94.69 302 LYS A C 1
ATOM 2410 O O . LYS A 1 302 ? -5.145 13.234 9.727 1 94.69 302 LYS A O 1
ATOM 2415 N N . LEU A 1 303 ? -4.359 11.305 8.875 1 94.56 303 LEU A N 1
ATOM 2416 C CA . LEU A 1 303 ? -5.672 10.844 8.43 1 94.56 303 LEU A CA 1
ATOM 2417 C C . LEU A 1 303 ? -6.23 9.789 9.383 1 94.56 303 LEU A C 1
ATOM 2419 O O . LEU A 1 303 ? -7.422 9.477 9.336 1 94.56 303 LEU A O 1
ATOM 2423 N N . GLY A 1 304 ? -5.402 9.289 10.258 1 93.75 304 GLY A N 1
ATOM 2424 C CA . GLY A 1 304 ? -5.805 8.18 11.102 1 93.75 304 GLY A CA 1
ATOM 2425 C C . GLY A 1 304 ? -5.898 6.863 10.352 1 93.75 304 GLY A C 1
ATOM 2426 O O . GLY A 1 304 ? -6.738 6.02 10.672 1 93.75 304 GLY A O 1
ATOM 2427 N N . HIS A 1 305 ? -5.117 6.715 9.289 1 95.81 305 HIS A N 1
ATOM 2428 C CA . HIS A 1 305 ? -5.156 5.523 8.445 1 95.81 305 HIS A CA 1
ATOM 2429 C C . HIS A 1 305 ? -4.039 4.551 8.812 1 95.81 305 HIS A C 1
ATOM 2431 O O . HIS A 1 305 ? -3.029 4.949 9.398 1 95.81 305 HIS A O 1
ATOM 2437 N N . PRO A 1 306 ? -4.227 3.225 8.523 1 94.94 306 PRO A N 1
ATOM 2438 C CA . PRO A 1 306 ? -3.16 2.248 8.75 1 94.94 306 PRO A CA 1
ATOM 2439 C C . PRO A 1 306 ? -1.96 2.461 7.832 1 94.94 306 PRO A C 1
ATOM 2441 O O . PRO A 1 306 ? -2.094 3.066 6.766 1 94.94 306 PRO A O 1
ATOM 2444 N N . THR A 1 307 ? -0.849 1.93 8.297 1 96.12 307 THR A N 1
ATOM 2445 C CA . THR A 1 307 ? 0.396 2.088 7.551 1 96.12 307 THR A CA 1
ATOM 2446 C C . THR A 1 307 ? 0.505 1.035 6.453 1 96.12 307 THR A C 1
ATOM 2448 O O . THR A 1 307 ? -0.245 0.057 6.445 1 96.12 307 THR A O 1
ATOM 2451 N N . ALA A 1 308 ? 1.458 1.222 5.559 1 97.12 308 ALA A N 1
ATOM 2452 C CA . ALA A 1 308 ? 1.593 0.389 4.367 1 97.12 308 ALA A CA 1
ATOM 2453 C C . ALA A 1 308 ? 2.498 -0.81 4.633 1 97.12 308 ALA A C 1
ATOM 2455 O O . ALA A 1 308 ? 2.506 -1.773 3.863 1 97.12 308 ALA A O 1
ATOM 2456 N N . ILE A 1 309 ? 3.24 -0.828 5.66 1 96.19 309 ILE A N 1
ATOM 2457 C CA . ILE A 1 309 ? 4.133 -1.93 6.008 1 96.19 309 ILE A CA 1
ATOM 2458 C C . ILE A 1 309 ? 4.277 -2.018 7.523 1 96.19 309 ILE A C 1
ATOM 2460 O O . ILE A 1 309 ? 4.199 -1.003 8.219 1 96.19 309 ILE A O 1
ATOM 2464 N N . GLN A 1 310 ? 4.477 -3.137 8 1 92.62 310 GLN A N 1
ATOM 2465 C CA . GLN A 1 310 ? 4.723 -3.328 9.43 1 92.62 310 GLN A CA 1
ATOM 2466 C C . GLN A 1 310 ? 6.211 -3.232 9.75 1 92.62 310 GLN A C 1
ATOM 2468 O O . GLN A 1 310 ? 7.055 -3.617 8.93 1 92.62 310 GLN A O 1
ATOM 2473 N N . ASP A 1 311 ? 6.445 -2.766 10.938 1 92.38 311 ASP A N 1
ATOM 2474 C CA . ASP A 1 311 ? 7.84 -2.607 11.336 1 92.38 311 ASP A CA 1
ATOM 2475 C C . ASP A 1 311 ? 8.547 -3.959 11.406 1 92.38 311 ASP A C 1
ATOM 2477 O O . ASP A 1 311 ? 9.742 -4.055 11.125 1 92.38 311 ASP A O 1
ATOM 2481 N N . SER A 1 312 ? 7.824 -5.023 11.727 1 89.12 312 SER A N 1
ATOM 2482 C CA . SER A 1 312 ? 8.414 -6.352 11.852 1 89.12 312 SER A CA 1
ATOM 2483 C C . SER A 1 312 ? 8.883 -6.879 10.5 1 89.12 312 SER A C 1
ATOM 2485 O O . SER A 1 312 ? 9.672 -7.824 10.438 1 89.12 312 SER A O 1
ATOM 2487 N N . ASP A 1 313 ? 8.43 -6.309 9.438 1 91.62 313 ASP A N 1
ATOM 2488 C CA . ASP A 1 313 ? 8.789 -6.762 8.102 1 91.62 313 ASP A CA 1
ATOM 2489 C C . ASP A 1 313 ? 10 -5.988 7.566 1 91.62 313 ASP A C 1
ATOM 2491 O O . ASP A 1 313 ? 10.469 -6.254 6.457 1 91.62 313 ASP A O 1
ATOM 2495 N N . ILE A 1 314 ? 10.484 -5.012 8.305 1 95.12 314 ILE A N 1
ATOM 2496 C CA . ILE A 1 314 ? 11.578 -4.156 7.859 1 95.12 314 ILE A CA 1
ATOM 2497 C C . ILE A 1 314 ? 12.906 -4.699 8.383 1 95.12 314 ILE A C 1
ATOM 2499 O O . ILE A 1 314 ? 13.07 -4.898 9.594 1 95.12 314 ILE A O 1
ATOM 2503 N N . GLY A 1 315 ? 13.891 -5.008 7.512 1 93.31 315 GLY A N 1
ATOM 2504 C CA . GLY A 1 315 ? 15.18 -5.555 7.902 1 93.31 315 GLY A CA 1
ATOM 2505 C C . GLY A 1 315 ? 16.359 -4.734 7.402 1 93.31 315 GLY A C 1
ATOM 2506 O O . GLY A 1 315 ? 17.484 -5.23 7.336 1 93.31 315 GLY A O 1
ATOM 2507 N N . ILE A 1 316 ? 16.125 -3.527 7.031 1 95.75 316 ILE A N 1
ATOM 2508 C CA . ILE A 1 316 ? 17.188 -2.68 6.5 1 95.75 316 ILE A CA 1
ATOM 2509 C C . ILE A 1 316 ? 17.828 -1.892 7.633 1 95.75 316 ILE A C 1
ATOM 2511 O O . ILE A 1 316 ? 17.172 -1.533 8.609 1 95.75 316 ILE A O 1
ATOM 2515 N N . ASP A 1 317 ? 19.094 -1.591 7.457 1 95.62 317 ASP A N 1
ATOM 2516 C CA . ASP A 1 317 ? 19.844 -0.828 8.445 1 95.62 317 ASP A CA 1
ATOM 2517 C C . ASP A 1 317 ? 19.469 0.649 8.406 1 95.62 317 ASP A C 1
ATOM 2519 O O . ASP A 1 317 ? 18.922 1.13 7.414 1 95.62 317 ASP A O 1
ATOM 2523 N N . LEU A 1 318 ? 19.797 1.344 9.484 1 96.94 318 LEU A N 1
ATOM 2524 C CA . LEU A 1 318 ? 19.609 2.789 9.547 1 96.94 318 LEU A CA 1
ATOM 2525 C C . LEU A 1 318 ? 20.625 3.508 8.664 1 96.94 318 LEU A C 1
ATOM 2527 O O . LEU A 1 318 ? 21.625 2.924 8.273 1 96.94 318 LEU A O 1
ATOM 2531 N N . PRO A 1 319 ? 20.281 4.766 8.297 1 95.19 319 PRO A N 1
ATOM 2532 C CA . PRO A 1 319 ? 21.25 5.543 7.52 1 95.19 319 PRO A CA 1
ATOM 2533 C C . PRO A 1 319 ? 22.625 5.586 8.172 1 95.19 319 PRO A C 1
ATOM 2535 O O . PRO A 1 319 ? 22.734 5.652 9.398 1 95.19 319 PRO A O 1
ATOM 2538 N N . SER A 1 320 ? 23.656 5.523 7.336 1 92.56 320 SER A N 1
ATOM 2539 C CA . SER A 1 320 ? 25.031 5.531 7.816 1 92.56 320 SER A CA 1
ATOM 2540 C C . SER A 1 320 ? 25.766 6.801 7.383 1 92.56 320 SER A C 1
ATOM 2542 O O . SER A 1 320 ? 25.391 7.43 6.391 1 92.56 320 SER A O 1
ATOM 2544 N N . GLU A 1 321 ? 26.75 7.121 8.188 1 89.56 321 GLU A N 1
ATOM 2545 C CA . GLU A 1 321 ? 27.578 8.258 7.812 1 89.56 321 GLU A CA 1
ATOM 2546 C C . GLU A 1 321 ? 28.438 7.934 6.594 1 89.56 321 GLU A C 1
ATOM 2548 O O . GLU A 1 321 ? 28.984 6.828 6.484 1 89.56 321 GLU A O 1
ATOM 2553 N N . PRO A 1 322 ? 28.391 8.875 5.707 1 81.12 322 PRO A N 1
ATOM 2554 C CA . PRO A 1 322 ? 29.234 8.625 4.535 1 81.12 322 PRO A CA 1
ATOM 2555 C C . PRO A 1 322 ? 30.703 8.406 4.906 1 81.12 322 PRO A C 1
ATOM 2557 O O . PRO A 1 322 ? 31.219 9.039 5.836 1 81.12 322 PRO A O 1
ATOM 2560 N N . VAL A 1 323 ? 31.219 7.418 4.2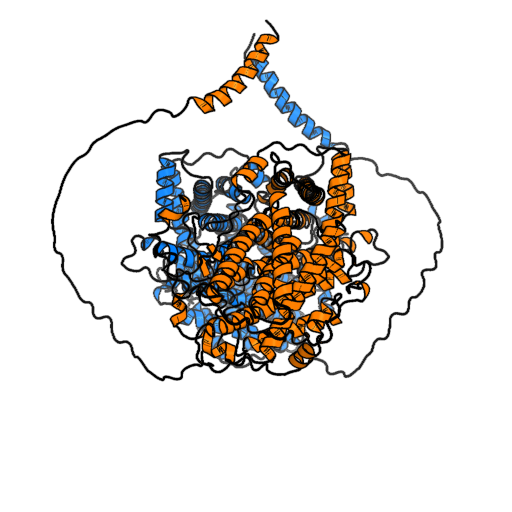07 1 72.5 323 VAL A N 1
ATOM 2561 C CA . VAL A 1 323 ? 32.625 7.117 4.43 1 72.5 323 VAL A CA 1
ATOM 2562 C C . VAL A 1 323 ? 33.5 8.133 3.695 1 72.5 323 VAL A C 1
ATOM 2564 O O . VAL A 1 323 ? 33.094 8.695 2.678 1 72.5 323 VAL A O 1
ATOM 2567 N N . ALA A 1 324 ? 34.562 8.484 4.242 1 62 324 ALA A N 1
ATOM 2568 C CA . ALA A 1 324 ? 35.5 9.469 3.711 1 62 324 ALA A CA 1
ATOM 2569 C C . ALA A 1 324 ? 35.812 9.188 2.248 1 62 324 ALA A C 1
ATOM 2571 O O . ALA A 1 324 ? 36.031 10.109 1.465 1 62 324 ALA A O 1
ATOM 2572 N N . SER A 1 325 ? 35.688 8.039 1.868 1 63.59 325 SER A N 1
ATOM 2573 C CA . SER A 1 325 ? 36.062 7.668 0.513 1 63.59 325 SER A CA 1
ATOM 2574 C C . SER A 1 325 ? 34.906 7.809 -0.46 1 63.59 325 SER A C 1
ATOM 2576 O O . SER A 1 325 ? 35.094 7.699 -1.674 1 63.59 325 SER A O 1
ATOM 2578 N N . GLN A 1 326 ? 33.875 8.234 0.067 1 70.25 326 GLN A N 1
ATOM 2579 C CA . GLN A 1 326 ? 32.719 8.281 -0.813 1 70.25 326 GLN A CA 1
ATOM 2580 C C . GLN A 1 326 ? 32.75 9.531 -1.69 1 70.25 326 GLN A C 1
ATOM 2582 O O . GLN A 1 326 ? 32.875 10.648 -1.187 1 70.25 326 GLN A O 1
ATOM 2587 N N . THR A 1 327 ? 32.812 9.32 -2.926 1 71.31 327 THR A N 1
ATOM 2588 C CA . THR A 1 327 ? 32.906 10.367 -3.941 1 71.31 327 THR A CA 1
ATOM 2589 C C . THR A 1 327 ? 31.781 11.383 -3.801 1 71.31 327 THR A C 1
ATOM 2591 O O . THR A 1 327 ? 32 12.586 -3.967 1 71.31 327 THR A O 1
ATOM 2594 N N . PHE A 1 328 ? 30.625 10.844 -3.365 1 79.56 328 PHE A N 1
ATOM 2595 C CA . PHE A 1 328 ? 29.484 11.734 -3.338 1 79.56 328 PHE A CA 1
ATOM 2596 C C . PHE A 1 328 ? 28.875 11.805 -1.938 1 79.56 328 PHE A C 1
ATOM 2598 O O . PHE A 1 328 ? 27.656 11.781 -1.776 1 79.56 328 PHE A O 1
ATOM 2605 N N . GLY A 1 329 ? 29.719 11.906 -1.062 1 79.81 329 GLY A N 1
ATOM 2606 C CA . GLY A 1 329 ? 29.281 12 0.323 1 79.81 329 GLY A CA 1
ATOM 2607 C C . GLY A 1 329 ? 28.375 13.188 0.583 1 79.81 329 GLY A C 1
ATOM 2608 O O . GLY A 1 329 ? 27.516 13.141 1.478 1 79.81 329 GLY A O 1
ATOM 2609 N N . ASP A 1 330 ? 28.422 14.172 -0.241 1 83.44 330 ASP A N 1
ATOM 2610 C CA . ASP A 1 330 ? 27.672 15.398 -0.055 1 83.44 330 ASP A CA 1
ATOM 2611 C C . ASP A 1 330 ? 26.203 15.211 -0.455 1 83.44 330 ASP A C 1
ATOM 2613 O O . ASP A 1 330 ? 25.359 16.047 -0.13 1 83.44 330 ASP A O 1
ATOM 2617 N N . ASP A 1 331 ? 25.953 14.102 -1.1 1 90.25 331 ASP A N 1
ATOM 2618 C CA . ASP A 1 331 ? 24.578 13.797 -1.491 1 90.25 331 ASP A CA 1
ATOM 2619 C C . ASP A 1 331 ? 23.734 13.422 -0.278 1 90.25 331 ASP A C 1
ATOM 2621 O O . ASP A 1 331 ? 22.5 13.414 -0.35 1 90.25 331 ASP A O 1
ATOM 2625 N N . PHE A 1 332 ? 24.406 13.125 0.773 1 90.94 332 PHE A N 1
ATOM 2626 C CA . PHE A 1 332 ? 23.703 12.578 1.927 1 90.94 332 PHE A CA 1
ATOM 2627 C C . PHE A 1 332 ? 23.703 13.578 3.08 1 90.94 332 PHE A C 1
ATOM 2629 O O . PHE A 1 332 ? 24.766 13.945 3.59 1 90.94 332 PHE A O 1
ATOM 2636 N N . GLY A 1 333 ? 22.547 14.062 3.479 1 88.88 333 GLY A N 1
ATOM 2637 C CA . GLY A 1 333 ? 22.375 15.047 4.539 1 88.88 333 GLY A CA 1
ATOM 2638 C C . GLY A 1 333 ? 22.75 14.516 5.91 1 88.88 333 GLY A C 1
ATOM 2639 O O . GLY A 1 333 ? 23.406 13.477 6.02 1 88.88 333 GLY A O 1
ATOM 2640 N N . ASP A 1 334 ? 22.391 15.242 6.895 1 90.62 334 ASP A N 1
ATOM 2641 C CA . ASP A 1 334 ? 22.734 14.938 8.281 1 90.62 334 ASP A CA 1
ATOM 2642 C C . ASP A 1 334 ? 22.125 13.609 8.719 1 90.62 334 ASP A C 1
ATOM 2644 O O . ASP A 1 334 ? 20.906 13.5 8.883 1 90.62 334 ASP A O 1
ATOM 2648 N N . THR A 1 335 ? 22.984 12.625 8.992 1 93.06 335 THR A N 1
ATOM 2649 C CA . THR A 1 335 ? 22.547 11.273 9.336 1 93.06 335 THR A CA 1
ATOM 2650 C C . THR A 1 335 ? 21.75 11.281 10.641 1 93.06 335 THR A C 1
ATOM 2652 O O . THR A 1 335 ? 20.734 10.609 10.742 1 93.06 335 THR A O 1
ATOM 2655 N N . ALA A 1 336 ? 22.234 12.062 11.594 1 93.31 336 ALA A N 1
ATOM 2656 C CA . ALA A 1 336 ? 21.578 12.117 12.891 1 93.31 336 ALA A CA 1
ATOM 2657 C C . ALA A 1 336 ? 20.156 12.68 12.766 1 93.31 336 ALA A C 1
ATOM 2659 O O . ALA A 1 336 ? 19.234 12.211 13.438 1 93.31 336 ALA A O 1
ATOM 2660 N N . TYR A 1 337 ? 20.047 13.695 11.984 1 93.88 337 TYR A N 1
ATOM 2661 C CA . TYR A 1 337 ? 18.734 14.281 11.758 1 93.88 337 TYR A CA 1
ATOM 2662 C C . TYR A 1 337 ? 17.766 13.258 11.164 1 93.88 337 TYR A C 1
ATOM 2664 O O . TYR A 1 337 ? 16.625 13.141 11.609 1 93.88 337 TYR A O 1
ATOM 2672 N N . HIS A 1 338 ? 18.25 12.539 10.148 1 94.62 338 HIS A N 1
ATOM 2673 C CA . HIS A 1 338 ? 17.406 11.562 9.477 1 94.62 338 HIS A CA 1
ATOM 2674 C C . HIS A 1 338 ? 16.984 10.438 10.422 1 94.62 338 HIS A C 1
ATOM 2676 O O . HIS A 1 338 ? 15.844 9.977 10.383 1 94.62 338 HIS A O 1
ATOM 2682 N N . ILE A 1 339 ? 17.875 10.008 11.242 1 96.38 339 ILE A N 1
ATOM 2683 C CA . ILE A 1 339 ? 17.578 8.945 12.203 1 96.38 339 ILE A CA 1
ATOM 2684 C C . ILE A 1 339 ? 16.562 9.453 13.227 1 96.38 339 ILE A C 1
ATOM 2686 O O . ILE A 1 339 ? 15.609 8.75 13.562 1 96.38 339 ILE A O 1
ATOM 2690 N N . ALA A 1 340 ? 16.781 10.68 13.711 1 95.94 340 ALA A N 1
ATOM 2691 C CA . ALA A 1 340 ? 15.836 11.266 14.656 1 95.94 340 ALA A CA 1
A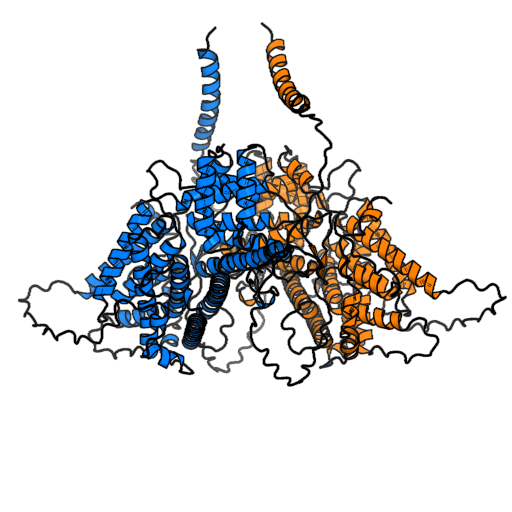TOM 2692 C C . ALA A 1 340 ? 14.445 11.406 14.039 1 95.94 340 ALA A C 1
ATOM 2694 O O . ALA A 1 340 ? 13.438 11.148 14.695 1 95.94 340 ALA A O 1
ATOM 2695 N N . SER A 1 341 ? 14.438 11.828 12.789 1 96.06 341 SER A N 1
ATOM 2696 C CA . SER A 1 341 ? 13.172 12.016 12.078 1 96.06 341 SER A CA 1
ATOM 2697 C C . SER A 1 341 ? 12.438 10.695 11.906 1 96.06 341 SER A C 1
ATOM 2699 O O . SER A 1 341 ? 11.211 10.633 12.078 1 96.06 341 SER A O 1
ATOM 2701 N N . LEU A 1 342 ? 13.156 9.664 11.523 1 96.44 342 LEU A N 1
ATOM 2702 C CA . LEU A 1 342 ? 12.516 8.367 11.312 1 96.44 342 LEU A CA 1
ATOM 2703 C C . LEU A 1 342 ? 12.023 7.785 12.633 1 96.44 342 LEU A C 1
ATOM 2705 O O . LEU A 1 342 ? 10.953 7.18 12.688 1 96.44 342 LEU A O 1
ATOM 2709 N N . ARG A 1 343 ? 12.75 7.945 13.695 1 97.12 343 ARG A N 1
ATOM 2710 C CA . ARG A 1 343 ? 12.32 7.457 15.008 1 97.12 343 ARG A CA 1
ATOM 2711 C C . ARG A 1 343 ? 11.07 8.195 15.477 1 97.12 343 ARG A C 1
ATOM 2713 O O . ARG A 1 343 ? 10.188 7.594 16.094 1 97.12 343 ARG A O 1
ATOM 2720 N N . LEU A 1 344 ? 11.07 9.469 15.242 1 97.12 344 LEU A N 1
ATOM 2721 C CA . LEU A 1 344 ? 9.883 10.242 15.609 1 97.12 344 LEU A CA 1
ATOM 2722 C C . LEU A 1 344 ? 8.672 9.789 14.805 1 97.12 344 LEU A C 1
ATOM 2724 O O . LEU A 1 344 ? 7.566 9.695 15.344 1 97.12 344 LEU A O 1
ATOM 2728 N N . ALA A 1 345 ? 8.883 9.523 13.523 1 97.38 345 ALA A N 1
ATOM 2729 C CA . ALA A 1 345 ? 7.793 9.031 12.688 1 97.38 345 ALA A CA 1
ATOM 2730 C C . ALA A 1 345 ? 7.242 7.715 13.234 1 97.38 345 ALA A C 1
ATOM 2732 O O . ALA A 1 345 ? 6.031 7.488 13.227 1 97.38 345 ALA A O 1
ATOM 2733 N N . ALA A 1 346 ? 8.109 6.844 13.68 1 97.06 346 ALA A N 1
ATOM 2734 C CA . ALA A 1 346 ? 7.695 5.586 14.297 1 97.06 346 ALA A CA 1
ATOM 2735 C C . ALA A 1 346 ? 6.871 5.84 15.555 1 97.06 346 ALA A C 1
ATOM 2737 O O . ALA A 1 346 ? 5.875 5.16 15.797 1 97.06 346 ALA A O 1
ATOM 2738 N N . LEU A 1 347 ? 7.289 6.793 16.312 1 96.12 347 LEU A N 1
ATOM 2739 C CA . LEU A 1 347 ? 6.598 7.121 17.547 1 96.12 347 LEU A CA 1
ATOM 2740 C C . LEU A 1 347 ? 5.215 7.699 17.266 1 96.12 347 LEU A C 1
ATOM 2742 O O . LEU A 1 347 ? 4.262 7.426 18 1 96.12 347 LEU A O 1
ATOM 2746 N N . VAL A 1 348 ? 5.141 8.555 16.297 1 96 348 VAL A N 1
ATOM 2747 C CA . VAL A 1 348 ? 3.854 9.141 15.93 1 96 348 VAL A CA 1
ATOM 2748 C C . VAL A 1 348 ? 2.859 8.039 15.586 1 96 348 VAL A C 1
ATOM 2750 O O . VAL A 1 348 ? 1.707 8.07 16.016 1 96 348 VAL A O 1
ATOM 2753 N N . THR A 1 349 ? 3.316 7.074 14.805 1 94.81 349 THR A N 1
ATOM 2754 C CA . THR A 1 349 ? 2.455 5.965 14.406 1 94.81 349 THR A CA 1
ATOM 2755 C C . THR A 1 349 ? 2.02 5.16 15.625 1 94.81 349 THR A C 1
ATOM 2757 O O . THR A 1 349 ? 0.845 4.805 15.75 1 94.81 349 THR A O 1
ATOM 2760 N N . LYS A 1 350 ? 2.945 4.871 16.484 1 93.5 350 LYS A N 1
ATOM 2761 C CA . LYS A 1 350 ? 2.646 4.125 17.703 1 93.5 350 LYS A CA 1
ATOM 2762 C C . LYS A 1 350 ? 1.636 4.871 18.562 1 93.5 350 LYS A C 1
ATOM 2764 O O . LYS A 1 350 ? 0.708 4.266 19.109 1 93.5 350 LYS A O 1
ATOM 2769 N N . THR A 1 351 ? 1.813 6.137 18.688 1 93.5 351 THR A N 1
ATOM 2770 C CA . THR A 1 351 ? 0.94 6.977 19.5 1 93.5 351 THR A CA 1
ATOM 2771 C C . THR A 1 351 ? -0.473 7.004 18.922 1 93.5 351 THR A C 1
ATOM 2773 O O . THR A 1 351 ? -1.449 6.805 19.641 1 93.5 351 THR A O 1
ATOM 2776 N N . VAL A 1 352 ? -0.584 7.227 17.641 1 93.19 352 VAL A N 1
ATOM 2777 C CA . VAL A 1 352 ? -1.885 7.32 16.984 1 93.19 352 VAL A CA 1
ATOM 2778 C C . VAL A 1 352 ? -2.617 5.984 17.109 1 93.19 352 VAL A C 1
ATOM 2780 O O . VAL A 1 352 ? -3.814 5.949 17.391 1 93.19 352 VAL A O 1
ATOM 2783 N N . ARG A 1 353 ? -1.894 4.922 16.922 1 89.56 353 ARG A N 1
ATOM 2784 C CA . ARG A 1 353 ? -2.506 3.6 17.016 1 89.56 353 ARG A CA 1
ATOM 2785 C C . ARG A 1 353 ? -2.957 3.307 18.438 1 89.56 353 ARG A C 1
ATOM 2787 O O . ARG A 1 353 ? -4.023 2.727 18.641 1 89.56 353 ARG A O 1
ATOM 2794 N N . SER A 1 354 ? -2.195 3.666 19.391 1 89.06 354 SER A N 1
ATOM 2795 C CA . SER A 1 354 ? -2.467 3.365 20.797 1 89.06 354 SER A CA 1
ATOM 2796 C C . SER A 1 354 ? -3.633 4.195 21.312 1 89.06 354 SER A C 1
ATOM 2798 O O . SER A 1 354 ? -4.438 3.705 22.109 1 89.06 354 SER A O 1
ATOM 2800 N N . ILE A 1 355 ? -3.689 5.418 20.875 1 89.44 355 ILE A N 1
ATOM 2801 C CA . ILE A 1 355 ? -4.66 6.34 21.453 1 89.44 355 ILE A CA 1
ATOM 2802 C C . ILE A 1 355 ? -5.953 6.309 20.641 1 89.44 355 ILE A C 1
ATOM 2804 O O . ILE A 1 355 ? -7.051 6.332 21.203 1 89.44 355 ILE A O 1
ATOM 2808 N N . TYR A 1 356 ? -5.82 6.258 19.359 1 88.25 356 TYR A N 1
ATOM 2809 C CA . TYR A 1 356 ? -6.988 6.441 18.5 1 88.25 356 TYR A CA 1
ATOM 2810 C C . TYR A 1 356 ? -7.41 5.121 17.859 1 88.25 356 TYR A C 1
ATOM 2812 O O . TYR A 1 356 ? -8.438 5.055 17.172 1 88.25 356 TYR A O 1
ATOM 2820 N N . GLY A 1 357 ? -6.652 4.09 18 1 78.31 357 GLY A N 1
ATOM 2821 C CA . GLY A 1 357 ? -6.973 2.809 17.391 1 78.31 357 GLY A CA 1
ATOM 2822 C C . GLY A 1 357 ? -8.062 2.059 18.141 1 78.31 357 GLY A C 1
ATOM 2823 O O . GLY A 1 357 ? -8.266 2.26 19.344 1 78.31 357 GLY A O 1
ATOM 2824 N N . GLN A 1 358 ? -9.031 1.489 17.5 1 61.84 358 GLN A N 1
ATOM 2825 C CA . GLN A 1 358 ? -10.219 0.851 18.062 1 61.84 358 GLN A CA 1
ATOM 2826 C C . GLN A 1 358 ? -9.859 -0.487 18.703 1 61.84 358 GLN A C 1
ATOM 2828 O O . GLN A 1 358 ? -10.383 -0.829 19.766 1 61.84 358 GLN A O 1
ATOM 2833 N N . ARG A 1 359 ? -9.141 -1.376 17.906 1 57.22 359 ARG A N 1
ATOM 2834 C CA . ARG A 1 359 ? -9.125 -2.787 18.266 1 57.22 359 ARG A CA 1
ATOM 2835 C C . ARG A 1 359 ? -7.859 -3.139 19.047 1 57.22 359 ARG A C 1
ATOM 2837 O O . ARG A 1 359 ? -6.805 -2.535 18.828 1 57.22 359 ARG A O 1
ATOM 2844 N N . ASN A 1 360 ? -7.973 -3.846 20.125 1 54.69 360 ASN A N 1
ATOM 2845 C CA . ASN A 1 360 ? -7.008 -4.656 20.859 1 54.69 360 ASN A CA 1
ATOM 2846 C C . ASN A 1 360 ? -6.211 -3.818 21.859 1 54.69 360 ASN A C 1
ATOM 2848 O O . ASN A 1 360 ? -5 -3.992 22 1 54.69 360 ASN A O 1
ATOM 2852 N N . GLN A 1 361 ? -6.918 -2.635 22.156 1 55.28 361 GLN A N 1
ATOM 2853 C CA . GLN A 1 361 ? -6.141 -1.825 23.078 1 55.28 361 GLN A CA 1
ATOM 2854 C C . GLN A 1 361 ? -5.926 -2.557 24.406 1 55.28 361 GLN A C 1
ATOM 2856 O O . GLN A 1 361 ? -5.305 -2.02 25.328 1 55.28 361 GLN A O 1
ATOM 2861 N N . GLY A 1 362 ? -6 -3.893 24.234 1 55.12 362 GLY A N 1
ATOM 2862 C CA . GLY A 1 362 ? -5.766 -4.641 25.453 1 55.12 362 GLY A CA 1
ATOM 2863 C C . GLY A 1 362 ? -6.434 -4.023 26.672 1 55.12 362 GLY A C 1
ATOM 2864 O O . GLY A 1 362 ? -7.391 -3.258 26.531 1 55.12 362 GLY A O 1
ATOM 2865 N N . ASP A 1 363 ? -5.953 -4.301 27.812 1 59.34 363 ASP A N 1
ATOM 2866 C CA . ASP A 1 363 ? -6.473 -3.959 29.141 1 59.34 363 ASP A CA 1
ATOM 2867 C C . ASP A 1 363 ? -5.945 -2.602 29.594 1 59.34 363 ASP A C 1
ATOM 2869 O O . ASP A 1 363 ? -6.352 -2.096 30.641 1 59.34 363 ASP A O 1
ATOM 2873 N N . ALA A 1 364 ? -5.188 -1.961 28.672 1 66.19 364 ALA A N 1
ATOM 2874 C CA . ALA A 1 364 ? -4.582 -0.737 29.188 1 66.19 364 ALA A CA 1
ATOM 2875 C C . ALA A 1 364 ? -5.543 0.443 29.078 1 66.19 364 ALA A C 1
ATOM 2877 O O . ALA A 1 364 ? -6.223 0.601 28.062 1 66.19 364 ALA A O 1
ATOM 2878 N N . THR A 1 365 ? -5.633 1.165 30.094 1 72.81 365 THR A N 1
ATOM 2879 C CA . THR A 1 365 ? -6.477 2.355 30.141 1 72.81 365 THR A CA 1
ATOM 2880 C C . THR A 1 365 ? -5.895 3.457 29.25 1 72.81 365 THR A C 1
ATOM 2882 O O . THR A 1 365 ? -4.719 3.416 28.891 1 72.81 365 THR A O 1
ATOM 2885 N N . LEU A 1 366 ? -6.676 4.375 28.812 1 77.5 366 LEU A N 1
ATOM 2886 C CA . LEU A 1 366 ? -6.242 5.508 28 1 77.5 366 LEU A CA 1
ATOM 2887 C C . LEU A 1 366 ? -5.117 6.273 28.688 1 77.5 366 LEU A C 1
ATOM 2889 O O . LEU A 1 366 ? -4.16 6.699 28.047 1 77.5 366 LEU A O 1
ATOM 2893 N N . SER A 1 367 ? -5.254 6.441 30 1 73.56 367 SER A N 1
ATOM 2894 C CA . SER A 1 367 ? -4.254 7.176 30.781 1 73.56 367 SER A CA 1
ATOM 2895 C C . SER A 1 367 ? -2.887 6.512 30.688 1 73.56 367 SER A C 1
ATOM 2897 O O . SER A 1 367 ? -1.867 7.191 30.547 1 73.56 367 SER A O 1
ATOM 2899 N N . THR A 1 368 ? -2.969 5.199 30.703 1 76.62 368 THR A N 1
ATOM 2900 C CA . THR A 1 368 ? -1.715 4.457 30.641 1 76.62 368 THR A CA 1
ATOM 2901 C C . THR A 1 368 ? -1.094 4.582 29.25 1 76.62 368 THR A C 1
ATOM 2903 O O . THR A 1 368 ? 0.129 4.652 29.109 1 76.62 368 THR A O 1
ATOM 2906 N N . ARG A 1 369 ? -1.95 4.605 28.312 1 86.75 369 ARG A N 1
ATOM 2907 C CA . ARG A 1 369 ? -1.466 4.715 26.938 1 86.75 369 ARG A CA 1
ATOM 2908 C C . ARG A 1 369 ? -0.864 6.094 26.688 1 86.75 369 ARG A C 1
ATOM 2910 O O . ARG A 1 369 ? 0.178 6.207 26.031 1 86.75 369 ARG A O 1
ATOM 2917 N N . VAL A 1 370 ? -1.491 7.125 27.25 1 86.88 370 VAL A N 1
ATOM 2918 C CA . VAL A 1 370 ? -0.987 8.484 27.094 1 86.88 370 VAL A CA 1
ATOM 2919 C C . VAL A 1 370 ? 0.335 8.633 27.844 1 86.88 370 VAL A C 1
ATOM 2921 O O . VAL A 1 370 ? 1.272 9.258 27.328 1 86.88 370 VAL A O 1
ATOM 2924 N N . GLN A 1 371 ? 0.414 8.094 28.984 1 83.06 371 GLN A N 1
ATOM 2925 C CA . GLN A 1 371 ? 1.639 8.141 29.781 1 83.06 371 GLN A CA 1
ATOM 2926 C C . GLN A 1 371 ? 2.799 7.484 29.031 1 83.06 371 GLN A C 1
ATOM 2928 O O . GLN A 1 371 ? 3.908 8.023 29 1 83.06 371 GLN A O 1
ATOM 2933 N N . GLN A 1 372 ? 2.445 6.328 28.484 1 88.06 372 GLN A N 1
ATOM 2934 C CA . GLN A 1 372 ? 3.492 5.625 27.75 1 88.06 372 GLN A CA 1
ATOM 2935 C C . GLN A 1 372 ? 3.959 6.438 26.547 1 88.06 372 GLN A C 1
ATOM 2937 O O . GLN A 1 372 ? 5.152 6.477 26.25 1 88.06 372 GLN A O 1
ATOM 2942 N N . ALA A 1 373 ? 3.043 7.02 25.844 1 90.44 373 ALA A N 1
ATOM 2943 C CA . ALA A 1 373 ? 3.387 7.848 24.688 1 90.44 373 ALA A CA 1
ATOM 2944 C C . ALA A 1 373 ? 4.301 9 25.094 1 90.44 373 ALA A C 1
ATOM 2946 O O . ALA A 1 373 ? 5.27 9.305 24.391 1 90.44 373 ALA A O 1
ATOM 2947 N N . LEU A 1 374 ? 4.055 9.656 26.203 1 89.44 374 LEU A N 1
ATOM 2948 C CA . LEU A 1 374 ? 4.855 10.781 26.656 1 89.44 374 LEU A CA 1
ATOM 2949 C C . LEU A 1 374 ? 6.227 10.32 27.141 1 89.44 374 LEU A C 1
ATOM 2951 O O . LEU A 1 374 ? 7.223 11.023 26.969 1 89.44 374 LEU A O 1
ATOM 2955 N N . LYS A 1 375 ? 6.238 9.125 27.766 1 88.56 375 LYS A N 1
ATOM 2956 C CA . LYS A 1 375 ? 7.523 8.555 28.172 1 88.56 375 LYS A CA 1
ATOM 2957 C C . LYS A 1 375 ? 8.406 8.289 26.953 1 88.56 375 LYS A C 1
ATOM 2959 O O . LYS A 1 375 ? 9.602 8.57 26.969 1 88.56 375 LYS A O 1
ATOM 2964 N N . ASP A 1 376 ? 7.789 7.727 25.953 1 92.62 376 ASP A N 1
ATOM 2965 C CA . ASP A 1 376 ? 8.516 7.469 24.703 1 92.62 376 ASP A CA 1
ATOM 2966 C C . ASP A 1 376 ? 9.047 8.766 24.109 1 92.62 376 ASP A C 1
ATOM 2968 O O . ASP A 1 376 ? 10.172 8.805 23.609 1 92.62 376 ASP A O 1
ATOM 2972 N N . LEU A 1 377 ? 8.273 9.82 24.094 1 92.5 377 LEU A N 1
ATOM 2973 C CA . LEU A 1 377 ? 8.672 11.117 23.547 1 92.5 377 LEU A CA 1
ATOM 2974 C C . LEU A 1 377 ? 9.805 11.727 24.375 1 92.5 377 LEU A C 1
ATOM 2976 O O . LEU A 1 377 ? 10.719 12.336 23.828 1 92.5 377 LEU A O 1
ATOM 2980 N N . ARG A 1 378 ? 9.727 11.586 25.641 1 89.06 378 ARG A N 1
ATOM 2981 C CA . ARG A 1 378 ? 10.789 12.086 26.516 1 89.06 378 ARG A CA 1
ATOM 2982 C C . ARG A 1 378 ? 12.109 11.383 26.203 1 89.06 378 ARG A C 1
ATOM 2984 O O . ARG A 1 378 ? 13.156 12.023 26.141 1 89.06 378 ARG A O 1
ATOM 2991 N N . THR A 1 379 ? 11.977 10.07 26.062 1 90.38 379 THR A N 1
ATOM 2992 C CA . THR A 1 379 ? 13.164 9.297 25.719 1 90.38 379 THR A CA 1
ATOM 2993 C C . THR A 1 379 ? 13.742 9.758 24.375 1 90.38 379 THR A C 1
ATOM 2995 O O . THR A 1 379 ? 14.961 9.836 24.219 1 90.38 379 THR A O 1
ATOM 2998 N N . TRP A 1 380 ? 12.93 10.062 23.484 1 93.5 380 TRP A N 1
ATOM 2999 C CA . TRP A 1 380 ? 13.352 10.547 22.172 1 93.5 380 TRP A CA 1
ATOM 3000 C C . TRP A 1 380 ? 14.117 11.859 22.297 1 93.5 380 TRP A C 1
ATOM 3002 O O . TRP A 1 380 ? 15.156 12.039 21.656 1 93.5 380 TRP A O 1
ATOM 3012 N N . VAL A 1 381 ? 13.719 12.797 23.078 1 89.31 381 VAL A N 1
ATOM 3013 C CA . VAL A 1 381 ? 14.367 14.094 23.266 1 89.31 381 VAL A CA 1
ATOM 3014 C C . VAL A 1 381 ? 15.719 13.898 23.953 1 89.31 381 VAL A C 1
ATOM 3016 O O . VAL A 1 381 ? 16.703 14.555 23.594 1 89.31 381 VAL A O 1
ATOM 3019 N N . GLU A 1 382 ? 15.711 12.969 24.844 1 87.56 382 GLU A N 1
ATOM 3020 C CA . GLU A 1 382 ? 16.938 12.711 25.594 1 87.56 382 GLU A CA 1
ATOM 3021 C C . GLU A 1 382 ? 18.016 12.102 24.688 1 87.56 382 GLU A C 1
ATOM 3023 O O . GLU A 1 382 ? 19.203 12.344 24.875 1 87.56 382 GLU A O 1
ATOM 3028 N N . ASP A 1 383 ? 17.547 11.383 23.734 1 89.5 383 ASP A N 1
ATOM 3029 C CA . ASP A 1 383 ? 18.469 10.688 22.828 1 89.5 383 ASP A CA 1
ATOM 3030 C C . ASP A 1 383 ? 18.906 11.586 21.688 1 89.5 383 ASP A C 1
ATOM 3032 O O . ASP A 1 383 ? 19.781 11.227 20.891 1 89.5 383 ASP A O 1
ATOM 3036 N N . LEU A 1 384 ? 18.328 12.82 21.641 1 91.25 384 LEU A N 1
ATOM 3037 C CA . LEU A 1 384 ? 18.656 13.711 20.531 1 91.25 384 LEU A CA 1
ATOM 3038 C C . LEU A 1 384 ? 20.078 14.242 20.656 1 91.25 384 LEU A C 1
ATOM 3040 O O . LEU A 1 384 ? 20.469 14.75 21.719 1 91.25 384 LEU A O 1
ATOM 3044 N N . PRO A 1 385 ? 20.812 14.117 19.594 1 90.38 385 PRO A N 1
ATOM 3045 C CA . PRO A 1 385 ? 22.125 14.742 19.625 1 90.38 385 PRO A CA 1
ATOM 3046 C C . PRO A 1 385 ? 22.062 16.234 19.922 1 90.38 385 PRO A C 1
ATOM 3048 O O . PRO A 1 385 ? 21.078 16.891 19.594 1 90.38 385 PRO A O 1
ATOM 3051 N N . SER A 1 386 ? 23.156 16.875 20.344 1 87.44 386 SER A N 1
ATOM 3052 C CA . SER A 1 386 ? 23.203 18.25 20.859 1 87.44 386 SER A CA 1
ATOM 3053 C C . SER A 1 386 ? 22.906 19.266 19.75 1 87.44 386 SER A C 1
ATOM 3055 O O . SER A 1 386 ? 22.234 20.266 20 1 87.44 386 SER A O 1
ATOM 3057 N N . HIS A 1 387 ? 23.359 18.969 18.562 1 87.88 387 HIS A N 1
ATOM 3058 C CA . HIS A 1 387 ? 23.203 19.953 17.5 1 87.88 387 HIS A CA 1
ATOM 3059 C C . HIS A 1 387 ? 21.781 20.016 17 1 87.88 387 HIS A C 1
ATOM 3061 O O . HIS A 1 387 ? 21.406 20.938 16.281 1 87.88 387 HIS A O 1
ATOM 3067 N N . LEU A 1 388 ? 20.953 19.016 17.406 1 90.25 388 LEU A N 1
ATOM 3068 C CA . LEU A 1 388 ? 19.562 18.984 16.969 1 90.25 388 LEU A CA 1
ATOM 3069 C C . LEU A 1 388 ? 18.625 19.5 18.062 1 90.25 388 LEU A C 1
ATOM 3071 O O . LEU A 1 388 ? 17.406 19.562 17.859 1 90.25 388 LEU A O 1
ATOM 3075 N N . ARG A 1 389 ? 19.234 19.859 19.141 1 85.12 389 ARG A N 1
ATOM 3076 C CA . ARG A 1 389 ? 18.438 20.422 20.219 1 85.12 389 ARG A CA 1
ATOM 3077 C C . ARG A 1 389 ? 18.203 21.906 20 1 85.12 389 ARG A C 1
ATOM 3079 O O . ARG A 1 389 ? 18.984 22.578 19.344 1 85.12 389 ARG A O 1
ATOM 3086 N N . ILE A 1 390 ? 17 22.375 20.25 1 75.56 390 ILE A N 1
ATOM 3087 C CA . ILE A 1 390 ? 16.688 23.781 20.031 1 75.56 390 ILE A CA 1
ATOM 3088 C C . ILE A 1 390 ? 17.375 24.625 21.125 1 75.56 390 ILE A C 1
ATOM 3090 O O . ILE A 1 390 ? 17.156 24.391 22.312 1 75.56 390 ILE A O 1
ATOM 3094 N N . ASP A 1 391 ? 18.422 25.25 20.688 1 62.5 391 ASP A N 1
ATOM 3095 C CA . ASP A 1 391 ? 19.016 26.25 21.578 1 62.5 391 ASP A CA 1
ATOM 3096 C C . ASP A 1 391 ? 18.531 27.656 21.234 1 62.5 391 ASP A C 1
ATOM 3098 O O . ASP A 1 391 ? 18.172 27.922 20.094 1 62.5 391 ASP A O 1
ATOM 3102 N N . ASN A 1 392 ? 17.812 28.344 22.188 1 50.91 392 ASN A N 1
ATOM 3103 C CA . ASN A 1 392 ? 17.172 29.641 22.078 1 50.91 392 ASN A CA 1
ATOM 3104 C C . ASN A 1 392 ? 17.828 30.484 20.984 1 50.91 392 ASN A C 1
ATOM 3106 O O . ASN A 1 392 ? 17.156 31.25 20.281 1 50.91 392 ASN A O 1
ATOM 3110 N N . ALA A 1 393 ? 19.094 30.562 20.766 1 51.41 393 ALA A N 1
ATOM 3111 C CA . ALA A 1 393 ? 19.734 31.5 19.828 1 51.41 393 ALA A CA 1
ATOM 3112 C C . ALA A 1 393 ? 20.188 30.766 18.562 1 51.41 393 ALA A C 1
ATOM 3114 O O . ALA A 1 393 ? 20.922 29.781 18.641 1 51.41 393 ALA A O 1
ATOM 3115 N N . GLY A 1 394 ? 19.5 30.938 17.25 1 57.56 394 GLY A N 1
ATOM 3116 C CA . GLY A 1 394 ? 19.969 30.641 15.914 1 57.56 394 GLY A CA 1
ATOM 3117 C C . GLY A 1 394 ? 19.672 29.219 15.477 1 57.56 394 GLY A C 1
ATOM 3118 O O . GLY A 1 394 ? 20.547 28.516 14.969 1 57.56 394 GLY A O 1
ATOM 3119 N N . THR A 1 395 ? 18.516 28.703 15.734 1 66.88 395 THR A N 1
ATOM 3120 C CA . THR A 1 395 ? 18.188 27.312 15.43 1 66.88 395 THR A CA 1
ATOM 3121 C C . THR A 1 395 ? 17.969 27.125 13.93 1 66.88 395 THR A C 1
ATOM 3123 O O . THR A 1 395 ? 17.312 27.938 13.281 1 66.88 395 THR A O 1
ATOM 3126 N N . GLU A 1 396 ? 18.703 26.172 13.43 1 77.44 396 GLU A N 1
ATOM 3127 C CA . GLU A 1 396 ? 18.594 25.797 12.023 1 77.44 396 GLU A CA 1
ATOM 3128 C C . GLU A 1 396 ? 17.172 25.391 11.664 1 77.44 396 GLU A C 1
ATOM 3130 O O . GLU A 1 396 ? 16.484 24.766 12.469 1 77.44 396 GLU A O 1
ATOM 3135 N N . PRO A 1 397 ? 16.781 25.781 10.523 1 79.31 397 PRO A N 1
ATOM 3136 C CA . PRO A 1 397 ? 15.422 25.484 10.078 1 79.31 397 PRO A CA 1
ATOM 3137 C C . PRO A 1 397 ? 15.07 24 10.188 1 79.31 397 PRO A C 1
ATOM 3139 O O . PRO A 1 397 ? 13.922 23.656 10.484 1 79.31 397 PRO A O 1
ATOM 3142 N N . THR A 1 398 ? 15.984 23.203 9.992 1 80.5 398 THR A N 1
ATOM 3143 C CA . THR A 1 398 ? 15.719 21.766 10.07 1 80.5 398 THR A CA 1
ATOM 3144 C C . THR A 1 398 ? 15.398 21.359 11.5 1 80.5 398 THR A C 1
ATOM 3146 O O . THR A 1 398 ? 14.57 20.469 11.727 1 80.5 398 THR A O 1
ATOM 3149 N N . CYS A 1 399 ? 15.984 21.984 12.383 1 86.81 399 CYS A N 1
ATOM 3150 C CA . CYS A 1 399 ? 15.719 21.688 13.789 1 86.81 399 CYS A CA 1
ATOM 3151 C C . CYS A 1 399 ? 14.32 22.141 14.18 1 86.81 399 CYS A C 1
ATOM 3153 O O . CYS A 1 399 ? 13.648 21.469 14.969 1 86.81 399 CYS A O 1
ATOM 3155 N N . ILE A 1 400 ? 13.938 23.234 13.602 1 90.81 400 ILE A N 1
ATOM 3156 C CA . ILE A 1 400 ? 12.617 23.766 13.906 1 90.81 400 ILE A CA 1
ATOM 3157 C C . ILE A 1 400 ? 11.547 22.766 13.461 1 90.81 400 ILE A C 1
ATOM 3159 O O . ILE A 1 400 ? 10.609 22.469 14.211 1 90.81 400 ILE A O 1
ATOM 3163 N N . SER A 1 401 ? 11.727 22.234 12.25 1 92.06 401 SER A N 1
ATOM 3164 C CA . SER A 1 401 ? 10.773 21.281 11.719 1 92.06 401 SER A CA 1
ATOM 3165 C C . SER A 1 401 ? 10.695 20.031 12.594 1 92.06 401 SER A C 1
ATOM 3167 O O . SER A 1 401 ? 9.609 19.484 12.805 1 92.06 401 SER A O 1
ATOM 3169 N N . LEU A 1 402 ? 11.773 19.547 13.047 1 93.56 402 LEU A N 1
ATOM 3170 C CA . LEU A 1 402 ? 11.844 18.359 13.898 1 93.56 402 LEU A CA 1
ATOM 3171 C C . LEU A 1 402 ? 11.094 18.594 15.211 1 93.56 402 LEU A C 1
ATOM 3173 O O . LEU A 1 402 ? 10.328 17.734 15.648 1 93.56 402 LEU A O 1
ATOM 3177 N N . HIS A 1 403 ? 11.242 19.719 15.797 1 93.44 403 HIS A N 1
ATOM 3178 C CA . HIS A 1 403 ? 10.625 20.031 17.078 1 93.44 403 HIS A CA 1
ATOM 3179 C C . HIS A 1 403 ? 9.133 20.312 16.922 1 93.44 403 HIS A C 1
ATOM 3181 O O . HIS A 1 403 ? 8.336 20.016 17.812 1 93.44 403 HIS A O 1
ATOM 3187 N N . LEU A 1 404 ? 8.797 20.938 15.797 1 95.56 404 LEU A N 1
ATOM 3188 C CA . LEU A 1 404 ? 7.379 21.109 15.516 1 95.56 404 LEU A CA 1
ATOM 3189 C C . LEU A 1 404 ? 6.68 19.766 15.391 1 95.56 404 LEU A C 1
ATOM 3191 O O . LEU A 1 404 ? 5.562 19.594 15.883 1 95.56 404 LEU A O 1
ATOM 3195 N N . SER A 1 405 ? 7.359 18.812 14.719 1 95.56 405 SER A N 1
ATOM 3196 C CA . SER A 1 405 ? 6.812 17.453 14.602 1 95.56 405 SER A CA 1
ATOM 3197 C C . SER A 1 405 ? 6.719 16.781 15.961 1 95.56 405 SER A C 1
ATOM 3199 O O . SER A 1 405 ? 5.758 16.047 16.234 1 95.56 405 SER A O 1
ATOM 3201 N N . PHE A 1 406 ? 7.668 16.984 16.797 1 95.44 406 PHE A N 1
ATOM 3202 C CA . PHE A 1 406 ? 7.656 16.484 18.156 1 95.44 406 PHE A CA 1
ATOM 3203 C C . PHE A 1 406 ? 6.465 17.031 18.938 1 95.44 406 PHE A C 1
ATOM 3205 O O . PHE A 1 406 ? 5.734 16.281 19.578 1 95.44 406 PHE A O 1
ATOM 3212 N N . ASN A 1 407 ? 6.305 18.328 18.906 1 96.19 407 ASN A N 1
ATOM 3213 C CA . ASN A 1 407 ? 5.176 18.969 19.578 1 96.19 407 ASN A CA 1
ATOM 3214 C C . ASN A 1 407 ? 3.844 18.406 19.078 1 96.19 407 ASN A C 1
ATOM 3216 O O . ASN A 1 407 ? 2.926 18.188 19.875 1 96.19 407 ASN A O 1
ATOM 3220 N N . GLN A 1 408 ? 3.799 18.234 17.766 1 97.5 408 GLN A N 1
ATOM 3221 C CA . GLN A 1 408 ? 2.57 17.703 17.188 1 97.5 408 GLN A CA 1
ATOM 3222 C C . GLN A 1 408 ? 2.268 16.312 17.75 1 97.5 408 GLN A C 1
ATOM 3224 O O . GLN A 1 408 ? 1.11 15.984 18.016 1 97.5 408 GLN A O 1
ATOM 3229 N N . CYS A 1 409 ? 3.258 15.484 17.859 1 96.06 409 CYS A N 1
ATOM 3230 C CA . CYS A 1 409 ? 3.068 14.148 18.406 1 96.06 409 CYS A CA 1
ATOM 3231 C C . CYS A 1 409 ? 2.568 14.211 19.844 1 96.06 409 CYS A C 1
ATOM 3233 O O . CYS A 1 409 ? 1.67 13.461 20.234 1 96.06 409 CYS A O 1
ATOM 3235 N N . ALA A 1 410 ? 3.107 15.094 20.609 1 95.12 410 ALA A N 1
ATOM 3236 C CA . ALA A 1 410 ? 2.686 15.281 22 1 95.12 410 ALA A CA 1
ATOM 3237 C C . ALA A 1 410 ? 1.241 15.766 22.078 1 95.12 410 ALA A C 1
ATOM 3239 O O . ALA A 1 410 ? 0.475 15.328 22.938 1 95.12 410 ALA A O 1
ATOM 3240 N N . ILE A 1 411 ? 0.903 16.672 21.234 1 97 411 ILE A N 1
ATOM 3241 C CA . ILE A 1 411 ? -0.456 17.203 21.172 1 97 411 ILE A CA 1
ATOM 3242 C C . ILE A 1 411 ? -1.436 16.078 20.844 1 97 411 ILE A C 1
ATOM 3244 O O . ILE A 1 411 ? -2.463 15.93 21.516 1 97 411 ILE A O 1
ATOM 3248 N N . LEU A 1 412 ? -1.096 15.273 19.875 1 95.75 412 LEU A N 1
ATOM 3249 C CA . LEU A 1 412 ? -1.965 14.172 19.469 1 95.75 412 LEU A CA 1
ATOM 3250 C C . LEU A 1 412 ? -2.164 13.188 20.625 1 95.75 412 LEU A C 1
ATOM 3252 O O . LEU A 1 412 ? -3.246 12.609 20.766 1 95.75 412 LEU A O 1
ATOM 3256 N N . ALA A 1 413 ? -1.189 13.016 21.406 1 93.25 413 ALA A N 1
ATOM 3257 C CA . ALA A 1 413 ? -1.255 12.07 22.516 1 93.25 413 ALA A CA 1
ATOM 3258 C C . ALA A 1 413 ? -2.125 12.609 23.656 1 93.25 413 ALA A C 1
ATOM 3260 O O . ALA A 1 413 ? -2.783 11.836 24.359 1 93.25 413 ALA A O 1
ATOM 3261 N N . THR A 1 414 ? -2.201 13.906 23.828 1 93 414 THR A N 1
ATOM 3262 C CA . THR A 1 414 ? -2.744 14.453 25.078 1 93 414 THR A CA 1
ATOM 3263 C C . THR A 1 414 ? -4.055 15.195 24.812 1 93 414 THR A C 1
ATOM 3265 O O . THR A 1 414 ? -4.82 15.453 25.75 1 93 414 THR A O 1
ATOM 3268 N N . ARG A 1 415 ? -4.312 15.594 23.594 1 94.38 415 ARG A N 1
ATOM 3269 C CA . ARG A 1 415 ? -5.438 16.484 23.328 1 94.38 415 ARG A CA 1
ATOM 3270 C C . ARG A 1 415 ? -6.762 15.82 23.672 1 94.38 415 ARG A C 1
ATOM 3272 O O . ARG A 1 415 ? -7.727 16.5 24.031 1 94.38 415 ARG A O 1
ATOM 3279 N N . PRO A 1 416 ? -6.879 14.453 23.641 1 91 416 PRO A N 1
ATOM 3280 C CA . PRO A 1 416 ? -8.133 13.867 24.109 1 91 416 PRO A CA 1
ATOM 3281 C C . PRO A 1 416 ? -8.398 14.148 25.578 1 91 416 PRO A C 1
ATOM 3283 O O . PRO A 1 416 ? -9.547 14.312 26 1 91 416 PRO A O 1
ATOM 3286 N N . ILE A 1 417 ? -7.375 14.203 26.391 1 89 417 ILE A N 1
ATOM 3287 C CA . ILE A 1 417 ? -7.516 14.508 27.812 1 89 417 ILE A CA 1
ATOM 3288 C C . ILE A 1 417 ? -7.941 15.969 27.984 1 89 417 ILE A C 1
ATOM 3290 O O . ILE A 1 417 ? -8.789 16.281 28.812 1 89 417 ILE A O 1
ATOM 3294 N N . LEU A 1 418 ? -7.34 16.828 27.219 1 92.56 418 LEU A N 1
ATOM 3295 C CA . LEU A 1 418 ? -7.719 18.234 27.234 1 92.56 418 LEU A CA 1
ATOM 3296 C C . LEU A 1 418 ? -9.195 18.391 26.906 1 92.56 418 LEU A C 1
ATOM 3298 O O . LEU A 1 418 ? -9.906 19.172 27.562 1 92.56 418 LEU A O 1
ATOM 3302 N N . LEU A 1 419 ? -9.648 17.703 25.891 1 92.94 419 LEU A N 1
ATOM 3303 C CA . LEU A 1 419 ? -11.047 17.781 25.484 1 92.94 419 LEU A CA 1
ATOM 3304 C C . LEU A 1 419 ? -11.961 17.297 26.609 1 92.94 419 LEU A C 1
ATOM 3306 O O . LEU A 1 419 ? -13.031 17.859 26.844 1 92.94 419 LEU A O 1
ATOM 3310 N N . HIS A 1 420 ? -11.57 16.328 27.281 1 87.94 420 HIS A N 1
ATOM 3311 C CA . HIS A 1 420 ? -12.367 15.789 28.391 1 87.94 420 HIS A CA 1
ATOM 3312 C C . HIS A 1 420 ? -12.469 16.781 29.531 1 87.94 420 HIS A C 1
ATOM 3314 O O . HIS A 1 420 ? -13.539 16.938 30.125 1 87.94 420 HIS A O 1
ATOM 3320 N N . ILE A 1 421 ? -11.422 17.312 29.844 1 88.19 421 ILE A N 1
ATOM 3321 C CA . ILE A 1 421 ? -11.422 18.328 30.891 1 88.19 421 ILE A CA 1
ATOM 3322 C C . ILE A 1 421 ? -12.352 19.469 30.5 1 88.19 421 ILE A C 1
ATOM 3324 O O . ILE A 1 421 ? -13.117 19.969 31.344 1 88.19 421 ILE A O 1
ATOM 3328 N N . LEU A 1 422 ? -12.266 19.875 29.281 1 91.62 422 LEU A N 1
ATOM 3329 C CA . LEU A 1 422 ? -13.133 20.938 28.797 1 91.62 422 LEU A CA 1
ATOM 3330 C C . LEU A 1 422 ? -14.602 20.531 28.922 1 91.62 422 LEU A C 1
ATOM 3332 O O . LEU A 1 422 ? -15.438 21.328 29.344 1 91.62 422 LEU A O 1
ATOM 3336 N N . ARG A 1 423 ? -14.898 19.344 28.562 1 88.12 423 ARG A N 1
ATOM 3337 C CA . ARG A 1 423 ? -16.266 18.844 28.656 1 88.12 423 ARG A CA 1
ATOM 3338 C C . ARG A 1 423 ? -16.75 18.875 30.109 1 88.12 423 ARG A C 1
ATOM 3340 O O . ARG A 1 423 ? -17.891 19.266 30.359 1 88.12 423 ARG A O 1
ATOM 3347 N N . THR A 1 424 ? -15.922 18.422 30.984 1 84.19 424 THR A N 1
ATOM 3348 C CA . THR A 1 424 ? -16.266 18.406 32.406 1 84.19 424 THR A CA 1
ATOM 3349 C C . THR A 1 424 ? -16.516 19.812 32.938 1 84.19 424 THR A C 1
ATOM 3351 O O . THR A 1 424 ? -17.453 20.047 33.688 1 84.19 424 THR A O 1
ATOM 3354 N N . LYS A 1 425 ? -15.727 20.688 32.531 1 84.69 425 LYS A N 1
ATOM 3355 C CA . LYS A 1 425 ? -15.859 22.078 32.969 1 84.69 425 LYS A CA 1
ATOM 3356 C C . LYS A 1 425 ? -17.125 22.719 32.406 1 84.69 425 LYS A C 1
ATOM 3358 O O . LYS A 1 425 ? -17.812 23.484 33.094 1 84.69 425 LYS A O 1
ATOM 3363 N N . VAL A 1 426 ? -17.422 22.453 31.172 1 85.06 426 VAL A N 1
ATOM 3364 C CA . VAL A 1 426 ? -18.594 23.016 30.516 1 85.06 426 VAL A CA 1
ATOM 3365 C C . VAL A 1 426 ? -19.859 22.422 31.109 1 85.06 426 VAL A C 1
ATOM 3367 O O . VAL A 1 426 ? -20.859 23.109 31.266 1 85.06 426 VAL A O 1
ATOM 3370 N N . ALA A 1 427 ? -19.812 21.172 31.422 1 79.5 427 ALA A N 1
ATOM 3371 C CA . ALA A 1 427 ? -20.969 20.5 32.031 1 79.5 427 ALA A CA 1
ATOM 3372 C C . ALA A 1 427 ? -21.25 21.047 33.406 1 79.5 427 ALA A C 1
ATOM 3374 O O . ALA A 1 427 ? -22.391 21.031 33.875 1 79.5 427 ALA A O 1
ATOM 3375 N N . ALA A 1 428 ? -20.266 21.438 34.031 1 76.06 428 ALA A N 1
ATOM 3376 C CA . ALA A 1 428 ? -20.422 21.969 35.375 1 76.06 428 ALA A CA 1
ATOM 3377 C C . ALA A 1 428 ? -21 23.375 35.344 1 76.06 428 ALA A C 1
ATOM 3379 O O . ALA A 1 428 ? -21.5 23.875 36.375 1 76.06 428 ALA A O 1
ATOM 3380 N N . TRP A 1 429 ? -21.078 23.922 34.156 1 64.69 429 TRP A N 1
ATOM 3381 C CA . TRP A 1 429 ? -21.625 25.266 34 1 64.69 429 TRP A CA 1
ATOM 3382 C C . TRP A 1 429 ? -23.141 25.234 33.812 1 64.69 429 TRP A C 1
ATOM 3384 O O . TRP A 1 429 ? -23.656 24.406 33.031 1 64.69 429 TRP A O 1
ATOM 3394 N N . PRO A 1 430 ? -24.156 26.156 34.219 1 58.69 430 PRO A N 1
ATOM 3395 C CA . PRO A 1 430 ? -24.547 27.25 35.094 1 58.69 430 PRO A CA 1
ATOM 3396 C C . PRO A 1 430 ? -24.953 26.75 36.5 1 58.69 430 PRO A C 1
ATOM 3398 O O . PRO A 1 430 ? -25.516 27.516 37.281 1 58.69 430 PRO A O 1
ATOM 3401 N N . SER A 1 431 ? -25.141 25.359 36.625 1 49.72 431 SER A N 1
ATOM 3402 C CA . SER A 1 431 ? -25.906 25.016 37.812 1 49.72 431 SER A CA 1
ATOM 3403 C C . SER A 1 431 ? -25.375 25.766 39.031 1 49.72 431 SER A C 1
ATOM 3405 O O . SER A 1 431 ? -24.156 25.875 39.219 1 49.72 431 SER A O 1
ATOM 3407 N N . GLU A 1 432 ? -26.109 26.844 39.5 1 44.78 432 GLU A N 1
ATOM 3408 C CA . GLU A 1 432 ? -26.016 27.562 40.75 1 44.78 432 GLU A CA 1
ATOM 3409 C C . GLU A 1 432 ? -25.438 26.672 41.844 1 44.78 432 GLU A C 1
ATOM 3411 O O . GLU A 1 432 ? -25.234 27.109 43 1 44.78 432 GLU A O 1
ATOM 3416 N N . SER A 1 433 ? -25.969 25.359 41.969 1 43.06 433 SER A N 1
ATOM 3417 C CA . SER A 1 433 ? -25.578 24.625 43.156 1 43.06 433 SER A CA 1
ATOM 3418 C C . SER A 1 433 ? -24.062 24.375 43.156 1 43.06 433 SER A C 1
ATOM 3420 O O . SER A 1 433 ? -23.453 24.141 42.125 1 43.06 433 SER A O 1
ATOM 3422 N N . PRO A 1 434 ? -23.391 24.906 44.156 1 41.19 434 PRO A N 1
ATOM 3423 C CA . PRO A 1 434 ? -21.984 24.547 44.375 1 41.19 434 PRO A CA 1
ATOM 3424 C C . PRO A 1 434 ? -21.688 23.109 43.938 1 41.19 434 PRO A C 1
ATOM 3426 O O . PRO A 1 434 ? -21.938 22.156 44.656 1 41.19 434 PRO A O 1
ATOM 3429 N N . VAL A 1 435 ? -22.359 22.609 42.938 1 40.94 435 VAL A N 1
ATOM 3430 C CA . VAL A 1 435 ? -22.062 21.234 42.531 1 40.94 435 VAL A CA 1
ATOM 3431 C C . VAL A 1 435 ? -20.594 20.922 42.844 1 40.94 435 VAL A C 1
ATOM 3433 O O . VAL A 1 435 ? -19.734 21.797 42.75 1 40.94 435 VAL A O 1
ATOM 3436 N N . THR A 1 436 ? -20.359 19.812 43.469 1 40.62 436 THR A N 1
ATOM 3437 C CA . THR A 1 436 ? -19.109 19.141 43.812 1 40.62 436 THR A CA 1
ATOM 3438 C C . THR A 1 436 ? -18.094 19.312 42.688 1 40.62 436 THR A C 1
ATOM 3440 O O . THR A 1 436 ? -18.375 19.031 41.531 1 40.62 436 THR A O 1
ATOM 3443 N N . GLU A 1 437 ? -17.312 20.328 42.656 1 44.59 437 GLU A N 1
ATOM 3444 C CA . GLU A 1 437 ? -16.109 20.469 41.844 1 44.59 437 GLU A CA 1
ATOM 3445 C C . GLU A 1 437 ? -15.711 19.156 41.219 1 44.59 437 GLU A C 1
ATOM 3447 O O . GLU A 1 437 ? -15.281 18.219 41.875 1 44.59 437 GLU A O 1
ATOM 3452 N N . THR A 1 438 ? -16.547 18.531 40.469 1 51.56 438 THR A N 1
ATOM 3453 C CA . THR A 1 438 ? -16.109 17.344 39.719 1 51.56 438 THR A CA 1
ATOM 3454 C C . THR A 1 438 ? -14.602 17.375 39.5 1 51.56 438 THR A C 1
ATOM 3456 O O . THR A 1 438 ? -14.086 18.266 38.844 1 51.56 438 THR A O 1
ATOM 3459 N N . GLN A 1 439 ? -13.766 17.016 40.562 1 62.5 439 GLN A N 1
ATOM 3460 C CA . GLN A 1 439 ? -12.328 17.078 40.781 1 62.5 439 GLN A CA 1
ATOM 3461 C C . GLN A 1 439 ? -11.562 16.391 39.656 1 62.5 439 GLN A C 1
ATOM 3463 O O . GLN A 1 439 ? -11.625 15.172 39.5 1 62.5 439 GLN A O 1
ATOM 3468 N N . VAL A 1 440 ? -11.344 17.141 38.5 1 73.81 440 VAL A N 1
ATOM 3469 C CA . VAL A 1 440 ? -10.367 16.672 37.531 1 73.81 440 VAL A CA 1
ATOM 3470 C C . VAL A 1 440 ? -9.086 16.266 38.25 1 73.81 440 VAL A C 1
ATOM 3472 O O . VAL A 1 440 ? -8.523 17.031 39.031 1 73.81 440 VAL A O 1
ATOM 3475 N N . PRO A 1 441 ? -8.836 15.023 38.156 1 76.38 441 PRO A N 1
ATOM 3476 C CA . PRO A 1 441 ? -7.602 14.57 38.781 1 76.38 441 PRO A CA 1
ATOM 3477 C C . PRO A 1 441 ? -6.391 15.414 38.406 1 76.38 441 PRO A C 1
ATOM 3479 O O . PRO A 1 441 ? -6.324 15.922 37.281 1 76.38 441 PRO A O 1
ATOM 3482 N N . ALA A 1 442 ? -5.473 15.609 39.312 1 76.31 442 ALA A N 1
ATOM 3483 C CA . ALA A 1 442 ? -4.266 16.406 39.125 1 76.31 442 ALA A CA 1
ATOM 3484 C C . ALA A 1 442 ? -3.451 15.883 37.938 1 76.31 442 ALA A C 1
ATOM 3486 O O . ALA A 1 442 ? -2.818 16.656 37.219 1 76.31 442 ALA A O 1
ATOM 3487 N N . SER A 1 443 ? -3.469 14.594 37.781 1 76.25 443 SER A N 1
ATOM 3488 C CA . SER A 1 443 ? -2.74 13.977 36.688 1 76.25 443 SER A CA 1
ATOM 3489 C C . SER A 1 443 ? -3.287 14.445 35.344 1 76.25 443 SER A C 1
ATOM 3491 O O . SER A 1 443 ? -2.521 14.727 34.406 1 76.25 443 SER A O 1
ATOM 3493 N N . ALA A 1 444 ? -4.555 14.539 35.312 1 81.12 444 ALA A N 1
ATOM 3494 C CA . ALA A 1 444 ? -5.195 14.984 34.062 1 81.12 444 ALA A CA 1
ATOM 3495 C C . ALA A 1 444 ? -4.863 16.453 33.781 1 81.12 444 ALA A C 1
ATOM 3497 O O . ALA A 1 444 ? -4.652 16.828 32.625 1 81.12 444 ALA A O 1
ATOM 3498 N N . VAL A 1 445 ? -4.828 17.203 34.812 1 82.88 445 VAL A N 1
ATOM 3499 C CA . VAL A 1 445 ? -4.504 18.625 34.656 1 82.88 445 VAL A CA 1
ATOM 3500 C C . VAL A 1 445 ? -3.07 18.766 34.156 1 82.88 445 VAL A C 1
ATOM 3502 O O . VAL A 1 445 ? -2.801 19.578 33.281 1 82.88 445 VAL A O 1
ATOM 3505 N N . THR A 1 446 ? -2.215 17.984 34.656 1 82.25 446 THR A N 1
ATOM 3506 C CA . THR A 1 446 ? -0.813 18.031 34.281 1 82.25 446 THR A CA 1
ATOM 3507 C C . THR A 1 446 ? -0.657 17.641 32.812 1 82.25 446 THR A C 1
ATOM 3509 O O . THR A 1 446 ? 0.125 18.25 32.062 1 82.25 446 THR A O 1
ATOM 3512 N N . LEU A 1 447 ? -1.372 16.641 32.406 1 84.81 447 LEU A N 1
ATOM 3513 C CA . LEU A 1 447 ? -1.312 16.203 31.016 1 84.81 447 LEU A CA 1
ATOM 3514 C C . LEU A 1 447 ? -1.883 17.266 30.078 1 84.81 447 LEU A C 1
ATOM 3516 O O . LEU A 1 447 ? -1.352 17.484 29 1 84.81 447 LEU A O 1
ATOM 3520 N N . SER A 1 448 ? -2.939 17.828 30.5 1 87.38 448 SER A N 1
ATOM 3521 C CA . SER A 1 448 ? -3.535 18.906 29.719 1 87.38 448 SER A CA 1
ATOM 3522 C C . SER A 1 448 ? -2.582 20.078 29.578 1 87.38 448 SER A C 1
ATOM 3524 O O . SER A 1 448 ? -2.502 20.703 28.516 1 87.38 448 SER A O 1
ATOM 3526 N N . GLU A 1 449 ? -1.915 20.406 30.625 1 87.94 449 GLU A N 1
ATOM 3527 C CA . GLU A 1 449 ? -0.953 21.5 30.594 1 87.94 449 GLU A CA 1
ATOM 3528 C C . GLU A 1 449 ? 0.199 21.203 29.641 1 87.94 449 GLU A C 1
ATOM 3530 O O . GLU A 1 449 ? 0.741 22.109 29 1 87.94 449 GLU A O 1
ATOM 3535 N N . ALA A 1 450 ? 0.565 19.969 29.625 1 86.94 450 ALA A N 1
ATOM 3536 C CA . ALA A 1 450 ? 1.6 19.562 28.672 1 86.94 450 ALA A CA 1
ATOM 3537 C C . ALA A 1 450 ? 1.149 19.812 27.234 1 86.94 450 ALA A C 1
ATOM 3539 O O . ALA A 1 450 ? 1.94 20.266 26.406 1 86.94 450 ALA A O 1
ATOM 3540 N N . CYS A 1 451 ? -0.048 19.484 26.953 1 93.12 451 CYS A N 1
ATOM 3541 C CA . CYS A 1 451 ? -0.631 19.734 25.641 1 93.12 451 CYS A CA 1
ATOM 3542 C C . CYS A 1 451 ? -0.58 21.219 25.281 1 93.12 451 CYS A C 1
ATOM 3544 O O . CYS A 1 451 ? -0.141 21.578 24.188 1 93.12 451 CYS A O 1
ATOM 3546 N N . ILE A 1 452 ? -0.99 22.062 26.219 1 95 452 ILE A N 1
ATOM 3547 C CA . ILE A 1 452 ? -1.084 23.5 26.016 1 95 452 ILE A CA 1
ATOM 3548 C C . ILE A 1 452 ? 0.315 24.094 25.859 1 95 452 ILE A C 1
ATOM 3550 O O . ILE A 1 452 ? 0.538 24.953 25 1 95 452 ILE A O 1
ATOM 3554 N N . ARG A 1 453 ? 1.227 23.609 26.609 1 92.06 453 ARG A N 1
ATOM 3555 C CA . ARG A 1 453 ? 2.6 24.094 26.516 1 92.06 453 ARG A CA 1
ATOM 3556 C C . ARG A 1 453 ? 3.197 23.781 25.156 1 92.06 453 ARG A C 1
ATOM 3558 O O . ARG A 1 453 ? 3.906 24.609 24.578 1 92.06 453 ARG A O 1
ATOM 3565 N N . CYS A 1 454 ? 2.951 22.594 24.672 1 94.19 454 CYS A N 1
ATOM 3566 C CA . CYS A 1 454 ? 3.432 22.219 23.344 1 94.19 454 CYS A CA 1
ATOM 3567 C C . CYS A 1 454 ? 2.816 23.109 22.281 1 94.19 454 CYS A C 1
ATOM 3569 O O . CYS A 1 454 ? 3.498 23.516 21.328 1 94.19 454 CYS A O 1
ATOM 3571 N N . ALA A 1 455 ? 1.571 23.406 22.406 1 97.44 455 ALA A N 1
ATOM 3572 C CA . ALA A 1 455 ? 0.892 24.281 21.453 1 97.44 455 ALA A CA 1
ATOM 3573 C C . ALA A 1 455 ? 1.485 25.688 21.469 1 97.44 455 ALA A C 1
ATOM 3575 O O . ALA A 1 455 ? 1.727 26.281 20.406 1 97.44 455 ALA A O 1
ATOM 3576 N N . ARG A 1 456 ? 1.721 26.266 22.688 1 96.06 456 ARG A N 1
ATOM 3577 C CA . ARG A 1 456 ? 2.332 27.578 22.828 1 96.06 456 ARG A CA 1
ATOM 3578 C C . ARG A 1 456 ? 3.705 27.625 22.172 1 96.06 456 ARG A C 1
ATOM 3580 O O . ARG A 1 456 ? 4.035 28.578 21.469 1 96.06 456 ARG A O 1
ATOM 3587 N N . HIS A 1 457 ? 4.414 26.578 22.438 1 93.19 457 HIS A N 1
ATOM 3588 C CA . HIS A 1 457 ? 5.75 26.5 21.859 1 93.19 457 HIS A CA 1
ATOM 3589 C C . HIS A 1 457 ? 5.699 26.453 20.344 1 93.19 457 HIS A C 1
ATOM 3591 O O . HIS A 1 457 ? 6.512 27.078 19.656 1 93.19 457 HIS A O 1
ATOM 3597 N N . SER A 1 458 ? 4.805 25.672 19.75 1 96.12 458 SER A N 1
ATOM 3598 C CA . SER A 1 458 ? 4.648 25.578 18.312 1 96.12 458 SER A CA 1
ATOM 3599 C C . SER A 1 458 ? 4.312 26.938 17.703 1 96.12 458 SER A C 1
ATOM 3601 O O . SER A 1 458 ? 4.879 27.328 16.688 1 96.12 458 SER A O 1
ATOM 3603 N N . VAL A 1 459 ? 3.398 27.672 18.344 1 96.56 459 VAL A N 1
ATOM 3604 C CA . VAL A 1 459 ? 3.002 28.984 17.844 1 96.56 459 VAL A CA 1
ATOM 3605 C C . VAL A 1 459 ? 4.199 29.938 17.875 1 96.56 459 VAL A C 1
ATOM 3607 O O . VAL A 1 459 ? 4.41 30.703 16.938 1 96.56 459 VAL A O 1
ATOM 3610 N N . ARG A 1 460 ? 4.961 29.844 18.906 1 94.25 460 ARG A N 1
ATOM 3611 C CA . ARG A 1 460 ? 6.145 30.703 19.016 1 94.25 460 ARG A CA 1
ATOM 3612 C C . ARG A 1 460 ? 7.141 30.391 17.906 1 94.25 460 ARG A C 1
ATOM 3614 O O . ARG A 1 460 ? 7.637 31.297 17.25 1 94.25 460 ARG A O 1
ATOM 3621 N N . LEU A 1 461 ? 7.438 29.094 17.688 1 93 461 LEU A N 1
ATOM 3622 C CA . LEU A 1 461 ? 8.383 28.672 16.656 1 93 461 LEU A CA 1
ATOM 3623 C C . LEU A 1 461 ? 7.895 29.109 15.273 1 93 461 LEU A C 1
ATOM 3625 O O . LEU A 1 461 ? 8.68 29.578 14.453 1 93 461 LEU A O 1
ATOM 3629 N N . LEU A 1 462 ? 6.66 28.969 15.039 1 96.12 462 LEU A N 1
ATOM 3630 C CA . LEU A 1 462 ? 6.098 29.297 13.734 1 96.12 462 LEU A CA 1
ATOM 3631 C C . LEU A 1 462 ? 6.078 30.797 13.508 1 96.12 462 LEU A C 1
ATOM 3633 O O . LEU A 1 462 ? 6.352 31.266 12.398 1 96.12 462 LEU A O 1
ATOM 3637 N N . THR A 1 463 ? 5.738 31.547 14.555 1 93.88 463 THR A N 1
ATOM 3638 C CA . THR A 1 463 ? 5.758 33 14.469 1 93.88 463 THR A CA 1
ATOM 3639 C C . THR A 1 463 ? 7.176 33.5 14.219 1 93.88 463 THR A C 1
ATOM 3641 O O . THR A 1 463 ? 7.387 34.375 13.383 1 93.88 463 THR A O 1
ATOM 3644 N N . ASP A 1 464 ? 8.125 32.938 14.891 1 91.56 464 ASP A N 1
ATOM 3645 C CA . ASP A 1 464 ? 9.523 33.281 14.688 1 91.56 464 ASP A CA 1
ATOM 3646 C C . ASP A 1 464 ? 9.969 32.969 13.266 1 91.56 464 ASP A C 1
ATOM 3648 O O . ASP A 1 464 ? 10.688 33.75 12.641 1 91.56 464 ASP A O 1
ATOM 3652 N N . SER A 1 465 ? 9.562 31.812 12.781 1 92.25 465 SER A N 1
ATOM 3653 C CA . SER A 1 465 ? 9.906 31.406 11.422 1 92.25 465 SER A CA 1
ATOM 3654 C C . SER A 1 465 ? 9.281 32.344 10.398 1 92.25 465 SER A C 1
ATOM 3656 O O . SER A 1 465 ? 9.844 32.562 9.32 1 92.25 465 SER A O 1
ATOM 3658 N N . TRP A 1 466 ? 8.148 32.844 10.711 1 91.19 466 TRP A N 1
ATOM 3659 C CA . TRP A 1 466 ? 7.492 33.812 9.828 1 91.19 466 TRP A CA 1
ATOM 3660 C C . TRP A 1 466 ? 8.234 35.125 9.805 1 91.19 466 TRP A C 1
ATOM 3662 O O . TRP A 1 466 ? 8.438 35.719 8.742 1 91.19 466 TRP A O 1
ATOM 3672 N N . ILE A 1 467 ? 8.648 35.594 10.906 1 90.19 467 ILE A N 1
ATOM 3673 C CA . ILE A 1 467 ? 9.344 36.875 11.055 1 90.19 467 ILE A CA 1
ATOM 3674 C C . ILE A 1 467 ? 10.695 36.812 10.352 1 90.19 467 ILE A C 1
ATOM 3676 O O . ILE A 1 467 ? 11.086 37.75 9.656 1 90.19 467 ILE A O 1
ATOM 3680 N N . ASP A 1 468 ? 11.352 35.688 10.477 1 88.25 468 ASP A N 1
ATOM 3681 C CA . ASP A 1 468 ? 12.68 35.594 9.875 1 88.25 468 ASP A CA 1
ATOM 3682 C C . ASP A 1 468 ? 12.586 35.188 8.406 1 88.25 468 ASP A C 1
ATOM 3684 O O . ASP A 1 468 ? 13.602 35.125 7.711 1 88.25 468 ASP A O 1
ATOM 3688 N N . GLY A 1 469 ? 11.422 34.812 7.973 1 87.25 469 GLY A N 1
ATOM 3689 C CA . GLY A 1 469 ? 11.211 34.531 6.562 1 87.25 469 GLY A CA 1
ATOM 3690 C C . GLY A 1 469 ? 11.414 33.062 6.211 1 87.25 469 GLY A C 1
ATOM 3691 O O . GLY A 1 469 ? 11.352 32.688 5.035 1 87.25 469 GLY A O 1
ATOM 3692 N N . SER A 1 470 ? 11.656 32.219 7.195 1 88.38 470 SER A N 1
ATOM 3693 C CA . SER A 1 470 ? 11.914 30.812 6.926 1 88.38 470 SER A CA 1
ATOM 3694 C C . SER A 1 470 ? 10.617 30.016 6.789 1 88.38 470 SER A C 1
ATOM 3696 O O . SER A 1 470 ? 10.617 28.891 6.316 1 88.38 470 SER A O 1
ATOM 3698 N N . PHE A 1 471 ? 9.516 30.625 7.16 1 92.81 471 PHE A N 1
ATOM 3699 C CA . PHE A 1 471 ? 8.203 30.031 6.941 1 92.81 471 PHE A CA 1
ATOM 3700 C C . PHE A 1 471 ? 7.746 30.234 5.504 1 92.81 471 PHE A C 1
ATOM 3702 O O . PHE A 1 471 ? 7.336 31.344 5.133 1 92.81 471 PHE A O 1
ATOM 3709 N N . ALA A 1 472 ? 7.863 29.141 4.719 1 92.69 472 ALA A N 1
ATOM 3710 C CA . ALA A 1 472 ? 7.398 29.234 3.338 1 92.69 472 ALA A CA 1
ATOM 3711 C C . ALA A 1 472 ? 5.879 29.391 3.281 1 92.69 472 ALA A C 1
ATOM 3713 O O . ALA A 1 472 ? 5.152 28.656 3.951 1 92.69 472 ALA A O 1
ATOM 3714 N N . THR A 1 473 ? 5.375 30.281 2.494 1 93.88 473 THR A N 1
ATOM 3715 C CA . THR A 1 473 ? 3.971 30.672 2.418 1 93.88 473 THR A CA 1
ATOM 3716 C C . THR A 1 473 ? 3.096 29.453 2.109 1 93.88 473 THR A C 1
ATOM 3718 O O . THR A 1 473 ? 1.992 29.328 2.645 1 93.88 473 THR A O 1
ATOM 3721 N N . PHE A 1 474 ? 3.582 28.578 1.269 1 95 474 PHE A N 1
ATOM 3722 C CA . PHE A 1 474 ? 2.738 27.5 0.795 1 95 474 PHE A CA 1
ATOM 3723 C C . PHE A 1 474 ? 3.162 26.172 1.424 1 95 474 PHE A C 1
ATOM 3725 O O . PHE A 1 474 ? 2.828 25.094 0.913 1 95 474 PHE A O 1
ATOM 3732 N N . ASP A 1 475 ? 3.889 26.266 2.551 1 94.94 475 ASP A N 1
ATOM 3733 C CA . ASP A 1 475 ? 4.281 25.047 3.264 1 94.94 475 ASP A CA 1
ATOM 3734 C C . ASP A 1 475 ? 3.078 24.406 3.947 1 94.94 475 ASP A C 1
ATOM 3736 O O . ASP A 1 475 ? 2.385 25.047 4.734 1 94.94 475 ASP A O 1
ATOM 3740 N N . TYR A 1 476 ? 2.857 23.188 3.658 1 96.69 476 TYR A N 1
ATOM 3741 C CA . TYR A 1 476 ? 1.703 22.484 4.207 1 96.69 476 TYR A CA 1
ATOM 3742 C C . TYR A 1 476 ? 1.899 22.188 5.691 1 96.69 476 TYR A C 1
ATOM 3744 O O . TYR A 1 476 ? 0.98 22.375 6.492 1 96.69 476 TYR A O 1
ATOM 3752 N N . PHE A 1 477 ? 3 21.688 6.133 1 96.06 477 PHE A N 1
ATOM 3753 C CA . PHE A 1 477 ? 3.24 21.188 7.484 1 96.06 477 PHE A CA 1
ATOM 3754 C C . PHE A 1 477 ? 3.184 22.328 8.5 1 96.06 477 PHE A C 1
ATOM 3756 O O . PHE A 1 477 ? 2.504 22.219 9.523 1 96.06 477 PHE A O 1
ATOM 3763 N N . TYR A 1 478 ? 3.871 23.375 8.211 1 96.75 478 TYR A N 1
ATOM 3764 C CA . TYR A 1 478 ? 3.85 24.5 9.133 1 96.75 478 TYR A CA 1
ATOM 3765 C C . TYR A 1 478 ? 2.438 25.062 9.281 1 96.75 478 TYR A C 1
ATOM 3767 O O . TYR A 1 478 ? 2.021 25.422 10.383 1 96.75 478 TYR A O 1
ATOM 3775 N N . THR A 1 479 ? 1.721 25.094 8.156 1 98.19 479 THR A N 1
ATOM 3776 C CA . THR A 1 479 ? 0.334 25.547 8.203 1 98.19 479 THR A CA 1
ATOM 3777 C C . THR A 1 479 ? -0.501 24.609 9.086 1 98.19 479 THR A C 1
ATOM 3779 O O . THR A 1 479 ? -1.304 25.078 9.898 1 98.19 479 THR A O 1
ATOM 3782 N N . GLN A 1 480 ? -0.346 23.344 8.898 1 98.12 480 GLN A N 1
ATOM 3783 C CA . GLN A 1 480 ? -1.091 22.359 9.672 1 98.12 480 GLN A CA 1
ATOM 3784 C C . GLN A 1 480 ? -0.735 22.438 11.156 1 98.12 480 GLN A C 1
ATOM 3786 O O . GLN A 1 480 ? -1.612 22.344 12.016 1 98.12 480 GLN A O 1
ATOM 3791 N N . TYR A 1 481 ? 0.528 22.578 11.5 1 98.12 481 TYR A N 1
ATOM 3792 C CA . TYR A 1 481 ? 0.943 22.703 12.891 1 98.12 481 TYR A CA 1
ATOM 3793 C C . TYR A 1 481 ? 0.359 23.953 13.523 1 98.12 481 TYR A C 1
ATOM 3795 O O . TYR A 1 481 ? -0.011 23.953 14.703 1 98.12 481 TYR A O 1
ATOM 3803 N N . LEU A 1 482 ? 0.367 25.016 12.727 1 98.5 482 LEU A N 1
ATOM 3804 C CA . LEU A 1 482 ? -0.235 26.25 13.203 1 98.5 482 LEU A CA 1
ATOM 3805 C C . LEU A 1 482 ? -1.703 26.047 13.555 1 98.5 482 LEU A C 1
ATOM 3807 O O . LEU A 1 482 ? -2.158 26.484 14.617 1 98.5 482 LEU A O 1
ATOM 3811 N N . PHE A 1 483 ? -2.42 25.438 12.734 1 98.62 483 PHE A N 1
ATOM 3812 C CA . PHE A 1 483 ? -3.834 25.172 12.969 1 98.62 483 PHE A CA 1
ATOM 3813 C C . PHE A 1 483 ? -4.023 24.281 14.188 1 98.62 483 PHE A C 1
ATOM 3815 O O . PHE A 1 483 ? -4.906 24.516 15.008 1 98.62 483 PHE A O 1
ATOM 3822 N N . SER A 1 484 ? -3.238 23.172 14.242 1 98.31 484 SER A N 1
ATOM 3823 C CA . SER A 1 484 ? -3.314 22.266 15.391 1 98.31 484 SER A CA 1
ATOM 3824 C C . SER A 1 484 ? -3.094 23.016 16.688 1 98.31 484 SER A C 1
ATOM 3826 O O . SER A 1 484 ? -3.854 22.859 17.656 1 98.31 484 SER A O 1
ATOM 3828 N N . ALA A 1 485 ? -2.105 23.828 16.719 1 98.12 485 ALA A N 1
ATOM 3829 C CA . ALA A 1 485 ? -1.771 24.578 17.922 1 98.12 485 ALA A CA 1
ATOM 3830 C C . ALA A 1 485 ? -2.875 25.578 18.266 1 98.12 485 ALA A C 1
ATOM 3832 O O . ALA A 1 485 ? -3.234 25.734 19.438 1 98.12 485 ALA A O 1
ATOM 3833 N N . LEU A 1 486 ? -3.375 26.266 17.281 1 98.31 486 LEU A N 1
ATOM 3834 C CA . LEU A 1 486 ? -4.387 27.281 17.562 1 98.31 486 LEU A CA 1
ATOM 3835 C C . LEU A 1 486 ? -5.656 26.641 18.125 1 98.31 486 LEU A C 1
ATOM 3837 O O . LEU A 1 486 ? -6.344 27.234 18.953 1 98.31 486 LEU A O 1
ATOM 3841 N N . THR A 1 487 ? -6.02 25.422 17.672 1 98.12 487 THR A N 1
ATOM 3842 C CA . THR A 1 487 ? -7.191 24.734 18.203 1 98.12 487 THR A CA 1
ATOM 3843 C C . THR A 1 487 ? -6.996 24.391 19.688 1 98.12 487 THR A C 1
ATOM 3845 O O . THR A 1 487 ? -7.93 24.484 20.484 1 98.12 487 THR A O 1
ATOM 3848 N N . VAL A 1 488 ? -5.797 23.969 20.047 1 98.06 488 VAL A N 1
ATOM 3849 C CA . VAL A 1 488 ? -5.477 23.656 21.438 1 98.06 488 VAL A CA 1
ATOM 3850 C C . VAL A 1 488 ? -5.57 24.922 22.281 1 98.06 488 VAL A C 1
ATOM 3852 O O . VAL A 1 488 ? -6.109 24.906 23.391 1 98.06 488 VAL A O 1
ATOM 3855 N N . LEU A 1 489 ? -5.047 26.016 21.766 1 97.81 489 LEU A N 1
ATOM 3856 C CA . LEU A 1 489 ? -5.09 27.281 22.5 1 97.81 489 LEU A CA 1
ATOM 3857 C C . LEU A 1 489 ? -6.527 27.781 22.641 1 97.81 489 LEU A C 1
ATOM 3859 O O . LEU A 1 489 ? -6.875 28.391 23.641 1 97.81 489 LEU A O 1
ATOM 3863 N N . ALA A 1 490 ? -7.348 27.547 21.656 1 97.5 490 ALA A N 1
ATOM 3864 C CA . ALA A 1 490 ? -8.773 27.859 21.766 1 97.5 490 ALA A CA 1
ATOM 3865 C C . ALA A 1 490 ? -9.398 27.109 22.938 1 97.5 490 ALA A C 1
ATOM 3867 O O . ALA A 1 490 ? -10.141 27.703 23.734 1 97.5 490 ALA A O 1
ATOM 3868 N N . ALA A 1 491 ? -9.109 25.828 23.062 1 96.38 491 ALA A N 1
ATOM 3869 C CA . ALA A 1 491 ? -9.633 25.031 24.156 1 96.38 491 ALA A CA 1
ATOM 3870 C C . ALA A 1 491 ? -9.109 25.547 25.5 1 96.38 491 ALA A C 1
ATOM 3872 O O . ALA A 1 491 ? -9.867 25.625 26.484 1 96.38 491 ALA A O 1
ATOM 3873 N N . SER A 1 492 ? -7.84 25.859 25.531 1 95.62 492 SER A N 1
ATOM 3874 C CA . SER A 1 492 ? -7.219 26.359 26.75 1 95.62 492 SER A CA 1
ATOM 3875 C C . SER A 1 492 ? -7.855 27.672 27.188 1 95.62 492 SER A C 1
ATOM 3877 O O . SER A 1 492 ? -7.992 27.922 28.391 1 95.62 492 SER A O 1
ATOM 3879 N N . SER A 1 493 ? -8.219 28.516 26.266 1 94.81 493 SER A N 1
ATOM 3880 C CA . SER A 1 493 ? -8.82 29.812 26.562 1 94.81 493 SER A CA 1
ATOM 3881 C C . SER A 1 493 ? -10.172 29.656 27.25 1 94.81 493 SER A C 1
ATOM 3883 O O . SER A 1 493 ? -10.648 30.578 27.906 1 94.81 493 SER A O 1
ATOM 3885 N N . LEU A 1 494 ? -10.766 28.484 27.172 1 93.06 494 LEU A N 1
ATOM 3886 C CA . LEU A 1 494 ? -12.086 28.219 27.734 1 93.06 494 LEU A CA 1
ATOM 3887 C C . LEU A 1 494 ? -11.977 27.609 29.125 1 93.06 494 LEU A C 1
ATOM 3889 O O . LEU A 1 494 ? -12.984 27.5 29.828 1 93.06 494 LEU A O 1
ATOM 3893 N N . LEU A 1 495 ? -10.836 27.094 29.688 1 88.94 495 LEU A N 1
ATOM 3894 C CA . LEU A 1 495 ? -10.641 26.422 30.953 1 88.94 495 LEU A CA 1
ATOM 3895 C C . LEU A 1 495 ? -10.461 27.438 32.094 1 88.94 495 LEU A C 1
ATOM 3897 O O . LEU A 1 495 ? -10.477 27.062 33.25 1 88.94 495 LEU A O 1
ATOM 3901 N N . ASP A 1 496 ? -10.695 28.656 32.094 1 78.12 496 ASP A N 1
ATOM 3902 C CA . ASP A 1 496 ? -10.648 29.719 33.094 1 78.12 496 ASP A CA 1
ATOM 3903 C C . ASP A 1 496 ? -9.344 29.672 33.875 1 78.12 496 ASP A C 1
ATOM 3905 O O . ASP A 1 496 ? -9.336 29.922 35.094 1 78.12 496 ASP A O 1
ATOM 3909 N N . GLY A 1 497 ? -8.281 29.203 33.344 1 78.75 497 GLY A N 1
ATOM 3910 C CA . GLY A 1 497 ? -6.984 29.219 34 1 78.75 497 GLY A CA 1
ATOM 3911 C C . GLY A 1 497 ? -6.301 30.578 33.938 1 78.75 497 GLY A C 1
ATOM 3912 O O . GLY A 1 497 ? -6.832 31.516 33.344 1 78.75 497 GLY A O 1
ATOM 3913 N N . PRO A 1 498 ? -5.191 30.703 34.656 1 84.12 498 PRO A N 1
ATOM 3914 C CA . PRO A 1 498 ? -4.477 31.984 34.719 1 84.12 498 PRO A CA 1
ATOM 3915 C C . PRO A 1 498 ? -4.008 32.469 33.375 1 84.12 498 PRO A C 1
ATOM 3917 O O . PRO A 1 498 ? -3.928 33.688 33.125 1 84.12 498 PRO A O 1
ATOM 3920 N N . ASP A 1 499 ? -3.799 31.578 32.5 1 89.44 499 ASP A N 1
ATOM 3921 C CA . ASP A 1 499 ? -3.256 31.953 31.203 1 89.44 499 ASP A CA 1
ATOM 3922 C C . ASP A 1 499 ? -4.352 31.969 30.125 1 89.44 499 ASP A C 1
ATOM 3924 O O . ASP A 1 499 ? -4.062 32.062 28.938 1 89.44 499 ASP A O 1
ATOM 3928 N N . ALA A 1 500 ? -5.566 31.844 30.469 1 90.56 500 ALA A N 1
ATOM 3929 C CA . ALA A 1 500 ? -6.688 31.719 29.547 1 90.56 500 ALA A CA 1
ATOM 3930 C C . ALA A 1 500 ? -6.766 32.938 28.625 1 90.56 500 ALA A C 1
ATOM 3932 O O . ALA A 1 500 ? -7.004 32.812 27.422 1 90.56 500 ALA A O 1
ATOM 3933 N N . ARG A 1 501 ? -6.586 34.156 29.25 1 92 501 ARG A N 1
ATOM 3934 C CA . ARG A 1 501 ? -6.652 35.375 28.453 1 92 501 ARG A CA 1
ATOM 3935 C C . ARG A 1 501 ? -5.52 35.438 27.422 1 92 501 ARG A C 1
ATOM 3937 O O . ARG A 1 501 ? -5.73 35.812 26.281 1 92 501 ARG A O 1
ATOM 3944 N N . GLY A 1 502 ? -4.312 35.125 27.875 1 94.06 502 GLY A N 1
ATOM 3945 C CA . GLY A 1 502 ? -3.178 35.062 26.969 1 94.06 502 GLY A CA 1
ATOM 3946 C C . GLY A 1 502 ? -3.367 34.062 25.844 1 94.06 502 GLY A C 1
ATOM 3947 O O . GLY A 1 502 ? -2.977 34.344 24.703 1 94.06 502 GLY A O 1
ATOM 3948 N N . ASP A 1 503 ? -3.898 32.938 26.188 1 96.19 503 ASP A N 1
ATOM 3949 C CA . ASP A 1 503 ? -4.148 31.906 25.188 1 96.19 503 ASP A CA 1
ATOM 3950 C C . ASP A 1 503 ? -5.227 32.344 24.203 1 96.19 503 ASP A C 1
ATOM 3952 O O . ASP A 1 503 ? -5.18 31.984 23.016 1 96.19 503 ASP A O 1
ATOM 3956 N N . ARG A 1 504 ? -6.199 33.094 24.609 1 95.56 504 ARG A N 1
ATOM 3957 C CA . ARG A 1 504 ? -7.215 33.625 23.703 1 95.56 504 ARG A CA 1
ATOM 3958 C C . ARG A 1 504 ? -6.594 34.594 22.688 1 95.56 504 ARG A C 1
ATOM 3960 O O . ARG A 1 504 ? -6.906 34.531 21.5 1 95.56 504 ARG A O 1
ATOM 3967 N N . ASP A 1 505 ? -5.742 35.469 23.203 1 96 505 ASP A N 1
ATOM 3968 C CA . ASP A 1 505 ? -5.051 36.406 22.312 1 96 505 ASP A CA 1
ATOM 3969 C C . ASP A 1 505 ? -4.195 35.656 21.297 1 96 505 ASP A C 1
ATOM 3971 O O . ASP A 1 505 ? -4.16 36.031 20.109 1 96 505 ASP A O 1
ATOM 3975 N N . ALA A 1 506 ? -3.502 34.688 21.781 1 96.56 506 ALA A N 1
ATOM 3976 C CA . ALA A 1 506 ? -2.664 33.875 20.906 1 96.56 506 ALA A CA 1
ATOM 3977 C C . ALA A 1 506 ? -3.506 33.156 19.859 1 96.56 506 ALA A C 1
ATOM 3979 O O . ALA A 1 506 ? -3.076 33 18.703 1 96.56 506 ALA A O 1
ATOM 3980 N N . PHE A 1 507 ? -4.629 32.594 20.25 1 97.38 507 PHE A N 1
ATOM 3981 C CA . PHE A 1 507 ? -5.566 31.984 19.328 1 97.38 507 PHE A CA 1
ATOM 3982 C C . PHE A 1 507 ? -5.961 32.969 18.234 1 97.38 507 PHE A C 1
ATOM 3984 O O . PHE A 1 507 ? -5.883 32.656 17.047 1 97.38 507 PHE A O 1
ATOM 3991 N N . GLU A 1 508 ? -6.336 34.188 18.594 1 97.12 508 GLU A N 1
ATOM 3992 C CA . GLU A 1 508 ? -6.789 35.219 17.656 1 97.12 508 GLU A CA 1
ATOM 3993 C C . GLU A 1 508 ? -5.668 35.594 16.688 1 97.12 508 GLU A C 1
ATOM 3995 O O . GLU A 1 508 ? -5.895 35.75 15.492 1 97.12 508 GLU A O 1
ATOM 4000 N N . GLU A 1 509 ? -4.508 35.781 17.234 1 96.44 509 GLU A N 1
ATOM 4001 C CA . GLU A 1 509 ? -3.363 36.125 16.406 1 96.44 509 GLU A CA 1
ATOM 4002 C C . GLU A 1 509 ? -3.021 35 15.43 1 96.44 509 GLU A C 1
ATOM 4004 O O . GLU A 1 509 ? -2.686 35.25 14.273 1 96.44 509 GLU A O 1
ATOM 4009 N N . SER A 1 510 ? -3.004 33.812 15.898 1 97.62 510 SER A N 1
ATOM 4010 C CA . SER A 1 510 ? -2.729 32.656 15.047 1 97.62 510 SER A CA 1
ATOM 4011 C C . SER A 1 510 ? -3.787 32.5 13.961 1 97.62 510 SER A C 1
ATOM 4013 O O . SER A 1 510 ? -3.477 32.125 12.828 1 97.62 510 SER A O 1
ATOM 4015 N N . ALA A 1 511 ? -5.051 32.75 14.297 1 97.81 511 ALA A N 1
ATOM 4016 C CA . ALA A 1 511 ? -6.129 32.719 13.312 1 97.81 511 ALA A CA 1
ATOM 4017 C C . ALA A 1 511 ? -5.922 33.781 12.227 1 97.81 511 ALA A C 1
ATOM 4019 O O . ALA A 1 511 ? -6.199 33.5 11.047 1 97.81 511 ALA A O 1
ATOM 4020 N N . ARG A 1 512 ? -5.453 34.938 12.594 1 96.69 512 ARG A N 1
ATOM 4021 C CA . ARG A 1 512 ? -5.141 35.969 11.625 1 96.69 512 ARG A CA 1
ATOM 4022 C C . ARG A 1 512 ? -3.99 35.562 10.719 1 96.69 512 ARG A C 1
ATOM 4024 O O . ARG A 1 512 ? -4.012 35.812 9.516 1 96.69 512 ARG A O 1
ATOM 4031 N N . PHE A 1 513 ? -2.984 35 11.391 1 96.81 513 PHE A N 1
ATOM 4032 C CA . PHE A 1 513 ? -1.857 34.438 10.648 1 96.81 513 PHE A CA 1
ATOM 4033 C C . PHE A 1 513 ? -2.332 33.438 9.617 1 96.81 513 PHE A C 1
ATOM 4035 O O . PHE A 1 513 ? -1.933 33.469 8.453 1 96.81 513 PHE A O 1
ATOM 4042 N N . LEU A 1 514 ? -3.154 32.531 9.969 1 97.19 514 LEU A N 1
ATOM 4043 C CA . LEU A 1 514 ? -3.729 31.531 9.086 1 97.19 514 LEU A CA 1
ATOM 4044 C C . LEU A 1 514 ? -4.508 32.188 7.953 1 97.19 514 LEU A C 1
ATOM 4046 O O . LEU A 1 514 ? -4.438 31.719 6.805 1 97.19 514 LEU A O 1
ATOM 4050 N N . SER A 1 515 ? -5.277 33.188 8.25 1 96.56 515 SER A N 1
ATOM 4051 C CA . SER A 1 515 ? -6.059 33.906 7.25 1 96.56 515 SER A CA 1
ATOM 4052 C C . SER A 1 515 ? -5.16 34.562 6.199 1 96.56 515 SER A C 1
ATOM 4054 O O . SER A 1 515 ? -5.504 34.594 5.016 1 96.56 515 SER A O 1
ATOM 4056 N N . GLN A 1 516 ? -4.043 35.062 6.633 1 94.56 516 GLN A N 1
ATOM 4057 C CA . GLN A 1 516 ? -3.078 35.625 5.703 1 94.56 516 GLN A CA 1
ATOM 4058 C C . GLN A 1 516 ? -2.555 34.594 4.723 1 94.56 516 GLN A C 1
ATOM 4060 O O . GLN A 1 516 ? -2.393 34.875 3.535 1 94.56 516 GLN A O 1
ATOM 4065 N N . LEU A 1 517 ? -2.26 33.438 5.227 1 95.5 517 LEU A N 1
ATOM 4066 C CA . LEU A 1 517 ? -1.809 32.344 4.367 1 95.5 517 LEU A CA 1
ATOM 4067 C C . LEU A 1 517 ? -2.902 31.953 3.385 1 95.5 517 LEU A C 1
ATOM 4069 O O . LEU A 1 517 ? -2.625 31.703 2.211 1 95.5 517 LEU A O 1
ATOM 4073 N N . GLY A 1 518 ? -4.141 31.844 3.908 1 94.62 518 GLY A N 1
ATOM 4074 C CA . GLY A 1 518 ? -5.27 31.516 3.049 1 94.62 518 GLY A CA 1
ATOM 4075 C C . GLY A 1 518 ? -5.473 32.531 1.938 1 94.62 518 GLY A C 1
ATOM 4076 O O . GLY A 1 518 ? -5.758 32.156 0.797 1 94.62 518 GLY A O 1
ATOM 4077 N N . ASP A 1 519 ? -5.309 33.781 2.209 1 92.19 519 ASP A N 1
ATOM 4078 C CA . ASP A 1 519 ? -5.473 34.844 1.244 1 92.19 519 ASP A CA 1
ATOM 4079 C C . ASP A 1 519 ? -4.379 34.812 0.179 1 92.19 519 ASP A C 1
ATOM 4081 O O . ASP A 1 519 ? -4.598 35.25 -0.958 1 92.19 519 ASP A O 1
ATOM 4085 N N . ALA A 1 520 ? -3.244 34.281 0.627 1 92.56 520 ALA A N 1
ATOM 4086 C CA . ALA A 1 520 ? -2.133 34.188 -0.312 1 92.56 520 ALA A CA 1
ATOM 4087 C C . ALA A 1 520 ? -2.365 33.031 -1.297 1 92.56 520 ALA A C 1
ATOM 4089 O O . ALA A 1 520 ? -1.674 32.938 -2.312 1 92.56 520 ALA A O 1
ATOM 4090 N N . GLY A 1 521 ? -3.312 32.188 -1.041 1 92.62 521 GLY A N 1
ATOM 4091 C CA . GLY A 1 521 ? -3.666 31.125 -1.966 1 92.62 521 GLY A CA 1
ATOM 4092 C C . GLY A 1 521 ? -3.336 29.734 -1.437 1 92.62 521 GLY A C 1
ATOM 4093 O O . GLY A 1 521 ? -3.486 28.75 -2.148 1 92.62 521 GLY A O 1
ATOM 4094 N N . ASN A 1 522 ? -2.848 29.688 -0.194 1 95.75 522 ASN A N 1
ATOM 4095 C CA . ASN A 1 522 ? -2.549 28.391 0.431 1 95.75 522 ASN A CA 1
ATOM 4096 C C . ASN A 1 522 ? -3.814 27.578 0.648 1 95.75 522 ASN A C 1
ATOM 4098 O O . ASN A 1 522 ? -4.66 27.938 1.468 1 95.75 522 ASN A O 1
ATOM 4102 N N . PHE A 1 523 ? -3.938 26.406 -0.012 1 96.06 523 PHE A N 1
ATOM 4103 C CA . PHE A 1 523 ? -5.148 25.594 0.009 1 96.06 523 PHE A CA 1
ATOM 4104 C C . PHE A 1 523 ? -5.438 25.078 1.418 1 96.06 523 PHE A C 1
ATOM 4106 O O . PHE A 1 523 ? -6.586 25.094 1.863 1 96.06 523 PHE A O 1
ATOM 4113 N N . ALA A 1 524 ? -4.438 24.609 2.096 1 97.44 524 ALA A N 1
ATOM 4114 C CA . ALA A 1 524 ? -4.621 24.078 3.445 1 97.44 524 ALA A CA 1
ATOM 4115 C C . ALA A 1 524 ? -5.098 25.172 4.398 1 97.44 524 ALA A C 1
ATOM 4117 O O . ALA A 1 524 ? -6 24.938 5.211 1 97.44 524 ALA A O 1
ATOM 4118 N N . ALA A 1 525 ? -4.484 26.312 4.285 1 97.75 525 ALA A N 1
ATOM 4119 C CA . ALA A 1 525 ? -4.883 27.438 5.133 1 97.75 525 ALA A CA 1
ATOM 4120 C C . ALA A 1 525 ? -6.332 27.844 4.871 1 97.75 525 ALA A C 1
ATOM 4122 O O . ALA A 1 525 ? -7.055 28.219 5.797 1 97.75 525 ALA A O 1
ATOM 4123 N N . GLN A 1 526 ? -6.742 27.781 3.631 1 96.56 526 GLN A N 1
ATOM 4124 C CA . GLN A 1 526 ? -8.125 28.094 3.297 1 96.56 526 GLN A CA 1
ATOM 4125 C C . GLN A 1 526 ? -9.102 27.156 3.998 1 96.56 526 GLN A C 1
ATOM 4127 O O . GLN A 1 526 ? -10.125 27.594 4.523 1 96.56 526 GLN A O 1
ATOM 4132 N N . GLU A 1 527 ? -8.812 25.891 3.98 1 97.44 527 GLU A N 1
ATOM 4133 C CA . GLU A 1 527 ? -9.641 24.938 4.711 1 97.44 527 GLU A CA 1
ATOM 4134 C C . GLU A 1 527 ? -9.648 25.234 6.203 1 97.44 527 GLU A C 1
ATOM 4136 O O . GLU A 1 527 ? -10.711 25.297 6.828 1 97.44 527 GLU A O 1
ATOM 4141 N N . TYR A 1 528 ? -8.469 25.422 6.781 1 98.25 528 TYR A N 1
ATOM 4142 C CA . TYR A 1 528 ? -8.328 25.578 8.219 1 98.25 528 TYR A CA 1
ATOM 4143 C C . TYR A 1 528 ? -8.922 26.891 8.688 1 98.25 528 TYR A C 1
ATOM 4145 O O . TYR A 1 528 ? -9.43 27 9.805 1 98.25 528 TYR A O 1
ATOM 4153 N N . CYS A 1 529 ? -8.898 27.922 7.797 1 97.44 529 CYS A N 1
ATOM 4154 C CA . CYS A 1 529 ? -9.516 29.203 8.125 1 97.44 529 CYS A CA 1
ATOM 4155 C C . CYS A 1 529 ? -11.016 29.047 8.352 1 97.44 529 CYS A C 1
ATOM 4157 O O . CYS A 1 529 ? -11.578 29.672 9.25 1 97.44 529 CYS A O 1
ATOM 4159 N N . HIS A 1 530 ? -11.625 28.219 7.57 1 96.06 530 HIS A N 1
ATOM 4160 C CA . HIS A 1 530 ? -13.047 27.953 7.766 1 96.06 530 HIS A CA 1
ATOM 4161 C C . HIS A 1 530 ? -13.32 27.359 9.141 1 96.06 530 HIS A C 1
ATOM 4163 O O . HIS A 1 530 ? -14.266 27.75 9.82 1 96.06 530 HIS A O 1
ATOM 4169 N N . HIS A 1 531 ? -12.531 26.422 9.508 1 96.94 531 HIS A N 1
ATOM 4170 C CA . HIS A 1 531 ? -12.68 25.797 10.812 1 96.94 531 HIS A CA 1
ATOM 4171 C C . HIS A 1 531 ? -12.406 26.781 11.938 1 96.94 531 HIS A C 1
ATOM 4173 O O . HIS A 1 531 ? -13.109 26.797 12.953 1 96.94 531 HIS A O 1
ATOM 4179 N N . ALA A 1 532 ? -11.375 27.578 11.758 1 97.56 532 ALA A N 1
ATOM 4180 C CA . ALA A 1 532 ? -11.016 28.562 12.773 1 97.56 532 ALA A CA 1
ATOM 4181 C C . ALA A 1 532 ? -12.125 29.609 12.945 1 97.56 532 ALA A C 1
ATOM 4183 O O . ALA A 1 532 ? -12.414 30.031 14.062 1 97.56 532 ALA A O 1
ATOM 4184 N N . ASP A 1 533 ? -12.734 29.969 11.859 1 96.62 533 ASP A N 1
ATOM 4185 C CA . ASP A 1 533 ? -13.789 30.984 11.898 1 96.62 533 ASP A CA 1
ATOM 4186 C C . ASP A 1 533 ? -15.023 30.469 12.641 1 96.62 533 ASP A C 1
ATOM 4188 O O . ASP A 1 533 ? -15.594 31.172 13.469 1 96.62 533 ASP A O 1
ATOM 4192 N N . VAL A 1 534 ? -15.43 29.297 12.312 1 95.75 534 VAL A N 1
ATOM 4193 C CA . VAL A 1 534 ? -16.609 28.734 12.977 1 95.75 534 VAL A CA 1
ATOM 4194 C C . VAL A 1 534 ? -16.297 28.5 14.453 1 95.75 534 VAL A C 1
ATOM 4196 O O . VAL A 1 534 ? -17.172 28.656 15.305 1 95.75 534 VAL A O 1
ATOM 4199 N N . LEU A 1 535 ? -15.086 28.047 14.742 1 96.81 535 LEU A N 1
ATOM 4200 C CA . LEU A 1 535 ? -14.68 27.859 16.125 1 96.81 535 LEU A CA 1
ATOM 4201 C C . LEU A 1 535 ? -14.727 29.188 16.891 1 96.81 535 LEU A C 1
ATOM 4203 O O . LEU A 1 535 ? -15.211 29.25 18.016 1 96.81 535 LEU A O 1
ATOM 4207 N N . ARG A 1 536 ? -14.227 30.234 16.281 1 95.81 536 ARG A N 1
ATOM 4208 C CA . ARG A 1 536 ? -14.234 31.562 16.875 1 95.81 536 ARG A CA 1
ATOM 4209 C C . ARG A 1 536 ? -15.664 32.031 17.172 1 95.81 536 ARG A C 1
ATOM 4211 O O . ARG A 1 536 ? -15.938 32.562 18.25 1 95.81 536 ARG A O 1
ATOM 4218 N N . ALA A 1 537 ? -16.547 31.766 16.25 1 94.38 537 ALA A N 1
ATOM 4219 C CA . ALA A 1 537 ? -17.938 32.156 16.422 1 94.38 537 ALA A CA 1
ATOM 4220 C C . ALA A 1 537 ? -18.578 31.391 17.578 1 94.38 537 ALA A C 1
ATOM 4222 O O . ALA A 1 537 ? -19.359 31.953 18.344 1 94.38 537 ALA A O 1
ATOM 4223 N N . GLU A 1 538 ? -18.25 30.109 17.641 1 94 538 GLU A N 1
ATOM 4224 C CA . GLU A 1 538 ? -18.812 29.281 18.719 1 94 538 GLU A CA 1
ATOM 4225 C C . GLU A 1 538 ? -18.281 29.719 20.078 1 94 538 GLU A C 1
ATOM 4227 O O . GLU A 1 538 ? -19 29.656 21.078 1 94 538 GLU A O 1
ATOM 4232 N N . ILE A 1 539 ? -17.031 30.109 20.172 1 93.94 539 ILE A N 1
ATOM 4233 C CA . ILE A 1 539 ? -16.406 30.594 21.406 1 93.94 539 ILE A CA 1
ATOM 4234 C C . ILE A 1 539 ? -17.078 31.891 21.844 1 93.94 539 ILE A C 1
ATOM 4236 O O . ILE A 1 539 ? -17.344 32.094 23.031 1 93.94 539 ILE A O 1
ATOM 4240 N N . GLU A 1 540 ? -17.375 32.75 20.906 1 92.19 540 GLU A N 1
ATOM 4241 C CA . GLU A 1 540 ? -18.047 34 21.219 1 92.19 540 GLU A CA 1
ATOM 4242 C C . GLU A 1 540 ? -19.469 33.75 21.75 1 92.19 540 GLU A C 1
ATOM 4244 O O . GLU A 1 540 ? -19.906 34.406 22.688 1 92.19 540 GLU A O 1
ATOM 4249 N N . ARG A 1 541 ? -20.125 32.812 21.156 1 89.94 541 ARG A N 1
ATOM 4250 C CA . ARG A 1 541 ? -21.453 32.438 21.641 1 89.94 541 ARG A CA 1
ATOM 4251 C C . ARG A 1 541 ? -21.391 31.875 23.047 1 89.94 541 ARG A C 1
ATOM 4253 O O . ARG A 1 541 ? -22.281 32.125 23.859 1 89.94 541 ARG A O 1
ATOM 4260 N N . PHE A 1 542 ? -20.422 31.109 23.234 1 90.25 542 PHE A N 1
ATOM 4261 C CA . PHE A 1 542 ? -20.234 30.5 24.531 1 90.25 542 PHE A CA 1
ATOM 4262 C C . PHE A 1 542 ? -20 31.562 25.609 1 90.25 542 PHE A C 1
ATOM 4264 O O . PHE A 1 542 ? -20.594 31.484 26.688 1 90.25 542 PHE A O 1
ATOM 4271 N N . HIS A 1 543 ? -19.234 32.594 25.344 1 87.38 543 HIS A N 1
ATOM 4272 C CA . HIS A 1 543 ? -18.953 33.656 26.281 1 87.38 543 HIS A CA 1
ATOM 4273 C C . HIS A 1 543 ? -20.172 34.531 26.484 1 87.38 543 HIS A C 1
ATOM 4275 O O . HIS A 1 543 ? -20.422 35.031 27.594 1 87.38 543 HIS A O 1
ATOM 4281 N N . ALA A 1 544 ? -20.938 34.688 25.5 1 85.12 544 ALA A N 1
ATOM 4282 C CA . ALA A 1 544 ? -22.141 35.5 25.594 1 85.12 544 ALA A CA 1
ATOM 4283 C C . ALA A 1 544 ? -23.172 34.844 26.5 1 85.12 544 ALA A C 1
ATOM 4285 O O . ALA A 1 544 ? -23.875 35.531 27.25 1 85.12 544 ALA A O 1
ATOM 4286 N N . LYS A 1 545 ? -23.234 33.625 26.469 1 81.06 545 LYS A N 1
ATOM 4287 C CA . LYS A 1 545 ? -24.172 32.906 27.312 1 81.06 545 LYS A CA 1
ATOM 4288 C C . LYS A 1 545 ? -23.734 32.906 28.781 1 81.06 545 LYS A C 1
ATOM 4290 O O . LYS A 1 545 ? -24.578 32.938 29.688 1 81.06 545 LYS A O 1
ATOM 4295 N N . ARG A 1 546 ? -22.625 32.906 29 1 76.56 546 ARG A N 1
ATOM 4296 C CA . ARG A 1 546 ? -22.094 32.875 30.359 1 76.56 546 ARG A CA 1
ATOM 4297 C C . ARG A 1 546 ? -22.188 34.25 31.016 1 76.56 546 ARG A C 1
ATOM 4299 O O . ARG A 1 546 ? -22.359 34.344 32.219 1 76.56 546 ARG A O 1
ATOM 4306 N N . MET A 1 547 ? -22.078 35.312 30.328 1 68.06 547 MET A N 1
ATOM 4307 C CA . MET A 1 547 ? -22.156 36.656 30.906 1 68.06 547 MET A CA 1
ATOM 4308 C C . MET A 1 547 ? -23.625 37.062 31.109 1 68.06 547 MET A C 1
ATOM 4310 O O . MET A 1 547 ? -23.906 38 31.859 1 68.06 547 MET A O 1
ATOM 4314 N N . GLY A 1 548 ? -24.812 36.281 31.328 1 59.16 548 GLY A N 1
ATOM 4315 C CA . GLY A 1 548 ? -26.203 36.562 31.594 1 59.16 548 GLY A CA 1
ATOM 4316 C C . GLY A 1 548 ? -26.688 37.812 30.875 1 59.16 548 GLY A C 1
ATOM 4317 O O . GLY A 1 548 ? -25.875 38.594 30.344 1 59.16 548 GLY A O 1
ATOM 4318 N N . PRO A 1 549 ? -28.188 38.125 30.875 1 49.84 549 PRO A N 1
ATOM 4319 C CA . PRO A 1 549 ? -28.734 39.375 30.344 1 49.84 549 PRO A CA 1
ATOM 4320 C C . PRO A 1 549 ? -28.266 40.594 31.141 1 49.84 549 PRO A C 1
ATOM 4322 O O . PRO A 1 549 ? -27.969 40.5 32.312 1 49.84 549 PRO A O 1
ATOM 4325 N N . PRO A 1 550 ? -28 41.781 30.688 1 42.44 550 PRO A N 1
ATOM 4326 C CA . PRO A 1 550 ? -27.672 43 31.453 1 42.44 550 PRO A CA 1
ATOM 4327 C C . PRO A 1 550 ? -28.75 43.344 32.5 1 42.44 550 PRO A C 1
ATOM 4329 O O . PRO A 1 550 ? -29.891 43.625 32.125 1 42.44 550 PRO A O 1
ATOM 4332 N N . GLU A 1 551 ? -29.109 42.812 33.656 1 39.91 551 GLU A N 1
ATOM 4333 C CA . GLU A 1 551 ? -30.047 43.375 34.594 1 39.91 551 GLU A CA 1
ATOM 4334 C C . GLU A 1 551 ? -29.734 44.844 34.875 1 39.91 551 GLU A C 1
ATOM 4336 O O . GLU A 1 551 ? -28.562 45.219 34.969 1 39.91 551 GLU A O 1
ATOM 4341 N N . GLY A 1 552 ? -30.688 45.938 34.688 1 36.06 552 GLY A N 1
ATOM 4342 C CA . GLY A 1 552 ? -30.75 47.344 34.938 1 36.06 552 GLY A CA 1
ATOM 4343 C C . GLY A 1 552 ? -30.406 47.719 36.375 1 36.06 552 GLY A C 1
ATOM 4344 O O . GLY A 1 552 ? -30.656 48.812 36.844 1 36.06 552 GLY A O 1
ATOM 4345 N N . GLY A 1 553 ? -30.672 46.906 37.469 1 34.59 553 GLY A N 1
ATOM 4346 C CA . GLY A 1 553 ? -30.453 47.562 38.75 1 34.59 553 GLY A CA 1
ATOM 4347 C C . GLY A 1 553 ? -29.031 48.062 38.906 1 34.59 553 GLY A C 1
ATOM 4348 O O . GLY A 1 553 ? -28.125 47.656 38.188 1 34.59 553 GLY A O 1
ATOM 4349 N N . PRO A 1 554 ? -28.859 49.25 39.844 1 33.75 554 PRO A N 1
ATOM 4350 C CA . PRO A 1 554 ? -27.578 49.906 40.156 1 33.75 554 PRO A CA 1
ATOM 4351 C C . PRO A 1 554 ? -26.484 48.906 40.531 1 33.75 554 PRO A C 1
ATOM 4353 O O . PRO A 1 554 ? -26.703 48.031 41.375 1 33.75 554 PRO A O 1
ATOM 4356 N N . GLY A 1 555 ? -25.797 48.469 39.688 1 28 555 GLY A N 1
ATOM 4357 C CA . GLY A 1 555 ? -24.688 47.531 39.688 1 28 555 GLY A CA 1
ATOM 4358 C C . GLY A 1 555 ? -23.641 47.844 40.75 1 28 555 GLY A C 1
ATOM 4359 O O . GLY A 1 555 ? -23.016 48.906 40.719 1 28 555 GLY A O 1
ATOM 4360 N N . VAL A 1 556 ? -24.047 47.531 42.125 1 28.73 556 VAL A N 1
ATOM 4361 C CA . VAL A 1 556 ? -22.969 47.531 43.125 1 28.73 556 VAL A CA 1
ATOM 4362 C C . VAL A 1 556 ? -21.703 46.938 42.5 1 28.73 556 VAL A C 1
ATOM 4364 O O . VAL A 1 556 ? -21.75 45.844 41.906 1 28.73 556 VAL A O 1
ATOM 4367 N N . GLY A 1 557 ? -20.719 47.75 42.219 1 26.8 557 GLY A N 1
ATOM 4368 C CA . GLY A 1 557 ? -19.312 47.594 41.844 1 26.8 557 GLY A CA 1
ATOM 4369 C C . GLY A 1 557 ? -18.594 46.594 42.719 1 26.8 557 GLY A C 1
ATOM 4370 O O . GLY A 1 557 ? -18.172 46.875 43.844 1 26.8 557 GLY A O 1
ATOM 4371 N N . LEU A 1 558 ? -19.141 45.406 42.906 1 27.16 558 LEU A N 1
ATOM 4372 C CA . LEU A 1 558 ? -18.266 44.469 43.625 1 27.16 558 LEU A CA 1
ATOM 4373 C C . LEU A 1 558 ? -16.812 44.656 43.219 1 27.16 558 LEU A C 1
ATOM 4375 O O . LEU A 1 558 ? -16.516 44.594 42 1 27.16 558 LEU A O 1
ATOM 4379 N N . GLY A 1 559 ? -16.047 45.406 43.938 1 24.52 559 GLY A N 1
ATOM 4380 C CA . GLY A 1 559 ? -14.602 45.594 43.969 1 24.52 559 GLY A CA 1
ATOM 4381 C C . GLY A 1 559 ? -13.828 44.281 43.844 1 24.52 559 GLY A C 1
ATOM 4382 O O . GLY A 1 559 ? -13.797 43.469 44.781 1 24.52 559 GLY A O 1
ATOM 4383 N N . LEU A 1 560 ? -14.039 43.625 42.812 1 25.92 560 LEU A N 1
ATOM 4384 C CA . LEU A 1 560 ? -13.094 42.531 42.594 1 25.92 560 LEU A CA 1
ATOM 4385 C C . LEU A 1 560 ? -11.68 42.969 43 1 25.92 560 LEU A C 1
ATOM 4387 O O . LEU A 1 560 ? -11.141 43.938 42.438 1 25.92 560 LEU A O 1
ATOM 4391 N N . GLY A 1 561 ? -11.453 42.938 44.281 1 23.91 561 GLY A N 1
ATOM 4392 C CA . GLY A 1 561 ? -10.086 43.125 44.75 1 23.91 561 GLY A CA 1
ATOM 4393 C C . GLY A 1 561 ? -9.055 42.5 43.844 1 23.91 561 GLY A C 1
ATOM 4394 O O . GLY A 1 561 ? -9.328 41.5 43.156 1 23.91 561 GLY A O 1
ATOM 4395 N N . THR A 1 562 ? -8.242 43.344 43.25 1 25.61 562 THR A N 1
ATOM 4396 C CA . THR A 1 562 ? -7 43.125 42.531 1 25.61 562 THR A CA 1
ATOM 4397 C C . THR A 1 562 ? -6.121 42.094 43.281 1 25.61 562 THR A C 1
ATOM 4399 O O . THR A 1 562 ? -5.484 42.438 44.281 1 25.61 562 THR A O 1
ATOM 4402 N N . VAL A 1 563 ? -6.691 41 43.688 1 26.84 563 VAL A N 1
ATOM 4403 C CA . VAL A 1 563 ? -5.605 40.188 44.25 1 26.84 563 VAL A CA 1
ATOM 4404 C C . VAL A 1 563 ? -4.426 40.188 43.281 1 26.84 563 VAL A C 1
ATOM 4406 O O . VAL A 1 563 ? -4.613 40 42.062 1 26.84 563 VAL A O 1
ATOM 4409 N N . PRO A 1 564 ? -3.338 40.875 43.594 1 26.05 564 PRO A N 1
ATOM 4410 C CA . PRO A 1 564 ? -2.145 40.844 42.719 1 26.05 564 PRO A CA 1
ATOM 4411 C C . PRO A 1 564 ? -1.779 39.438 42.25 1 26.05 564 PRO A C 1
ATOM 4413 O O . PRO A 1 564 ? -1.988 38.469 42.969 1 26.05 564 PRO A O 1
ATOM 4416 N N . PRO A 1 565 ? -1.949 39.25 40.969 1 27.58 565 PRO A N 1
ATOM 4417 C CA . PRO A 1 565 ? -1.533 37.969 40.406 1 27.58 565 PRO A CA 1
ATOM 4418 C C . PRO A 1 565 ? -0.256 37.438 41.062 1 27.58 565 PRO A C 1
ATOM 4420 O O . PRO A 1 565 ? 0.715 38.188 41.219 1 27.58 565 PRO A O 1
ATOM 4423 N N . GLN A 1 566 ? -0.403 36.844 42.188 1 25.48 566 GLN A N 1
ATOM 4424 C CA . GLN A 1 566 ? 0.834 36.188 42.625 1 25.48 566 GLN A CA 1
ATOM 4425 C C . GLN A 1 566 ? 1.592 35.594 41.438 1 25.48 566 GLN A C 1
ATOM 4427 O O . GLN A 1 566 ? 1.007 34.906 40.594 1 25.48 566 GLN A O 1
ATOM 4432 N N . SER A 1 567 ? 2.607 36.375 40.938 1 26.11 567 SER A N 1
ATOM 4433 C CA . SER A 1 567 ? 3.604 36.062 39.938 1 26.11 567 SER A CA 1
ATOM 4434 C C . SER A 1 567 ? 4.094 34.625 40.062 1 26.11 567 SER A C 1
ATOM 4436 O O . SER A 1 567 ? 4.945 34.344 40.906 1 26.11 567 SER A O 1
ATOM 4438 N N . GLY A 1 568 ? 3.244 33.688 40.219 1 28.44 568 GLY A N 1
ATOM 4439 C CA . GLY A 1 568 ? 3.973 32.438 40.219 1 28.44 568 GLY A CA 1
ATOM 4440 C C . GLY A 1 568 ? 5.051 32.375 39.156 1 28.44 568 GLY A C 1
ATOM 4441 O O . GLY A 1 568 ? 5.074 33.188 38.219 1 28.44 568 GLY A O 1
ATOM 4442 N N . PRO A 1 569 ? 6.223 31.828 39.469 1 28.81 569 PRO A N 1
ATOM 4443 C CA . PRO A 1 569 ? 7.352 31.891 38.531 1 28.81 569 PRO A CA 1
ATOM 4444 C C . PRO A 1 569 ? 6.953 31.562 37.094 1 28.81 569 PRO A C 1
ATOM 4446 O O . PRO A 1 569 ? 6.223 30.594 36.844 1 28.81 569 PRO A O 1
ATOM 4449 N N . ALA A 1 570 ? 6.594 32.594 36.25 1 30.59 570 ALA A N 1
ATOM 4450 C CA . ALA A 1 570 ? 6.469 32.562 34.781 1 30.59 570 ALA A CA 1
ATOM 4451 C C . ALA A 1 570 ? 7.418 31.516 34.188 1 30.59 570 ALA A C 1
ATOM 4453 O O . ALA A 1 570 ? 8.617 31.516 34.5 1 30.59 570 ALA A O 1
ATOM 4454 N N . ILE A 1 571 ? 7 30.359 34.062 1 34.34 571 ILE A N 1
ATOM 4455 C CA . ILE A 1 571 ? 7.863 29.484 33.25 1 34.34 571 ILE A CA 1
ATOM 4456 C C . ILE A 1 571 ? 8.531 30.312 32.156 1 34.34 571 ILE A C 1
ATOM 4458 O O . ILE A 1 571 ? 7.867 31.047 31.422 1 34.34 571 ILE A O 1
ATOM 4462 N N . PRO A 1 572 ? 9.789 30.719 32.219 1 34.19 572 PRO A N 1
ATOM 4463 C CA . PRO A 1 572 ? 10.484 31.594 31.25 1 34.19 572 PRO A CA 1
ATOM 4464 C C . PRO A 1 572 ? 10.062 31.328 29.812 1 34.19 572 PRO A C 1
ATOM 4466 O O . PRO A 1 572 ? 9.648 30.219 29.469 1 34.19 572 PRO A O 1
ATOM 4469 N N . ALA A 1 573 ? 9.609 32.469 29.031 1 38.5 573 ALA A N 1
ATOM 4470 C CA . ALA A 1 573 ? 9.203 32.688 27.641 1 38.5 573 ALA A CA 1
ATOM 4471 C C . ALA A 1 573 ? 9.891 31.688 26.703 1 38.5 573 ALA A C 1
ATOM 4473 O O . ALA A 1 573 ? 9.516 31.562 25.531 1 38.5 573 ALA A O 1
ATOM 4474 N N . HIS A 1 574 ? 11.102 31.156 27.094 1 41.19 574 HIS A N 1
ATOM 4475 C CA . HIS A 1 574 ? 11.93 30.422 26.141 1 41.19 574 HIS A CA 1
ATOM 4476 C C . HIS A 1 574 ? 11.805 28.906 26.344 1 41.19 574 HIS A C 1
ATOM 4478 O O . HIS A 1 574 ? 12.805 28.203 26.344 1 41.19 574 HIS A O 1
ATOM 4484 N N . ALA A 1 575 ? 10.641 28.438 26.625 1 44.75 575 ALA A N 1
ATOM 4485 C CA . ALA A 1 575 ? 10.547 27.016 26.922 1 44.75 575 ALA A CA 1
ATOM 4486 C C . ALA A 1 575 ? 10.656 26.172 25.656 1 44.75 575 ALA A C 1
ATOM 4488 O O . ALA A 1 575 ? 9.945 26.422 24.672 1 44.75 575 ALA A O 1
ATOM 4489 N N . THR A 1 576 ? 11.758 25.422 25.547 1 50.09 576 THR A N 1
ATOM 4490 C CA . THR A 1 576 ? 12.023 24.516 24.438 1 50.09 576 THR A CA 1
ATOM 4491 C C . THR A 1 576 ? 11.125 23.281 24.516 1 50.09 576 THR A C 1
ATOM 4493 O O . THR A 1 576 ? 10.484 23.031 25.531 1 50.09 576 THR A O 1
ATOM 4496 N N . ALA A 1 577 ? 10.867 22.578 23.438 1 50.44 577 ALA A N 1
ATOM 4497 C CA . ALA A 1 577 ? 10.016 21.391 23.281 1 50.44 577 ALA A CA 1
ATOM 4498 C C . ALA A 1 577 ? 10.273 20.391 24.391 1 50.44 577 ALA A C 1
ATOM 4500 O O . ALA A 1 577 ? 9.336 19.844 24.984 1 50.44 577 ALA A O 1
ATOM 4501 N N . GLY A 1 578 ? 11.539 20.109 24.734 1 49.62 578 GLY A N 1
ATOM 4502 C CA . GLY A 1 578 ? 11.891 19.234 25.844 1 49.62 578 GLY A CA 1
ATOM 4503 C C . GLY A 1 578 ? 11.414 19.75 27.188 1 49.62 578 GLY A C 1
ATOM 4504 O O . GLY A 1 578 ? 11.016 18.969 28.047 1 49.62 578 GLY A O 1
ATOM 4505 N N . MET A 1 579 ? 11.367 21.047 27.25 1 49.53 579 MET A N 1
ATOM 4506 C CA . MET A 1 579 ? 10.969 21.688 28.5 1 49.53 579 MET A CA 1
ATOM 4507 C C . MET A 1 579 ? 9.469 21.562 28.719 1 49.53 579 MET A C 1
ATOM 4509 O O . MET A 1 579 ? 9.008 21.5 29.875 1 49.53 579 MET A O 1
ATOM 4513 N N . ALA A 1 580 ? 8.836 21.453 27.547 1 53.19 580 ALA A N 1
ATOM 4514 C CA . ALA A 1 580 ? 7.387 21.297 27.688 1 53.19 580 ALA A CA 1
ATOM 4515 C C . ALA A 1 580 ? 7.031 19.984 28.359 1 53.19 580 ALA A C 1
ATOM 4517 O O . ALA A 1 580 ? 6.039 19.891 29.078 1 53.19 580 ALA A O 1
ATOM 4518 N N . LEU A 1 581 ? 7.91 18.969 28.141 1 55.91 581 LEU A N 1
ATOM 4519 C CA . LEU A 1 581 ? 7.645 17.672 28.75 1 55.91 581 LEU A CA 1
ATOM 4520 C C . LEU A 1 581 ? 8.5 17.469 29.984 1 55.91 581 LEU A C 1
ATOM 4522 O O . LEU A 1 581 ? 8.5 16.391 30.594 1 55.91 581 LEU A O 1
ATOM 4526 N N . THR A 1 582 ? 9.344 18.5 30.312 1 51.91 582 THR A N 1
ATOM 4527 C CA . THR A 1 582 ? 10.234 18.312 31.453 1 51.91 582 THR A CA 1
ATOM 4528 C C . THR A 1 582 ? 9.742 19.109 32.656 1 51.91 582 THR A C 1
ATOM 4530 O O . THR A 1 582 ? 10.523 19.406 33.562 1 51.91 582 THR A O 1
ATOM 4533 N N . GLU A 1 583 ? 8.602 19.547 32.531 1 60.53 583 GLU A N 1
ATOM 4534 C CA . GLU A 1 583 ? 8.07 20.156 33.75 1 60.53 583 GLU A CA 1
ATOM 4535 C C . GLU A 1 583 ? 8.078 19.172 34.906 1 60.53 583 GLU A C 1
ATOM 4537 O O . GLU A 1 583 ? 7.734 18 34.75 1 60.53 583 GLU A O 1
ATOM 4542 N N . PRO A 1 584 ? 8.633 19.609 35.969 1 57.41 584 PRO A N 1
ATOM 4543 C CA . PRO A 1 584 ? 8.75 18.703 37.125 1 57.41 584 PRO A CA 1
ATOM 4544 C C . PRO A 1 584 ? 7.457 17.938 37.375 1 57.41 584 PRO A C 1
ATOM 4546 O O . PRO A 1 584 ? 7.496 16.734 37.688 1 57.41 584 PRO A O 1
ATOM 4549 N N . SER A 1 585 ? 6.402 18.656 37.156 1 58.53 585 SER A N 1
ATOM 4550 C CA . SER A 1 585 ? 5.141 17.969 37.438 1 58.53 585 SER A CA 1
ATOM 4551 C C . SER A 1 585 ? 4.898 16.828 36.438 1 58.53 585 SER A C 1
ATOM 4553 O O . SER A 1 585 ? 4.426 15.766 36.812 1 58.53 585 SER A O 1
ATOM 4555 N N . LEU A 1 586 ? 5.23 17.016 35.25 1 66.88 586 LEU A N 1
ATOM 4556 C CA . LEU A 1 586 ? 5.051 15.992 34.219 1 66.88 586 LEU A CA 1
ATOM 4557 C C . LEU A 1 586 ? 6.043 14.852 34.438 1 66.88 586 LEU A C 1
ATOM 4559 O O . LEU A 1 586 ? 5.691 13.68 34.281 1 66.88 586 LEU A O 1
ATOM 4563 N N . GLU A 1 587 ? 7.234 15.188 34.875 1 64.62 587 GLU A N 1
ATOM 4564 C CA . GLU A 1 587 ? 8.242 14.164 35.156 1 64.62 587 GLU A CA 1
ATOM 4565 C C . GLU A 1 587 ? 7.789 13.227 36.25 1 64.62 587 GLU A C 1
ATOM 4567 O O . GLU A 1 587 ? 7.984 12.008 36.188 1 64.62 587 GLU A O 1
ATOM 4572 N N . GLU A 1 588 ? 7.262 13.883 37.25 1 62.78 588 GLU A N 1
ATOM 4573 C CA . GLU A 1 588 ? 6.758 13.094 38.375 1 62.78 588 GLU A CA 1
ATOM 4574 C C . GLU A 1 588 ? 5.613 12.188 37.938 1 62.78 588 GLU A C 1
ATOM 4576 O O . GLU A 1 588 ? 5.512 11.047 38.406 1 62.78 588 GLU A O 1
ATOM 4581 N N . LEU A 1 589 ? 4.871 12.75 37.125 1 64.69 589 LEU A N 1
ATOM 4582 C CA . LEU A 1 589 ? 3.723 11.992 36.656 1 64.69 589 LEU A CA 1
ATOM 4583 C C . LEU A 1 589 ? 4.172 10.812 35.781 1 64.69 589 LEU A C 1
ATOM 4585 O O . LEU A 1 589 ? 3.629 9.711 35.906 1 64.69 589 LEU A O 1
ATOM 4589 N N . LEU A 1 590 ? 5.137 10.984 35 1 67.81 590 LEU A N 1
ATOM 4590 C CA . LEU A 1 590 ? 5.605 9.969 34.062 1 67.81 590 LEU A CA 1
ATOM 4591 C C . LEU A 1 590 ? 6.375 8.875 34.781 1 67.81 590 LEU A C 1
ATOM 4593 O O . LEU A 1 590 ? 6.535 7.766 34.281 1 67.81 590 LEU A O 1
ATOM 4597 N N . ALA A 1 591 ? 6.797 9.258 36.031 1 61.75 591 ALA A N 1
ATOM 4598 C CA . ALA A 1 591 ? 7.512 8.289 36.844 1 61.75 591 ALA A CA 1
ATOM 4599 C C . ALA A 1 591 ? 6.539 7.359 37.562 1 61.75 591 ALA A C 1
ATOM 4601 O O . ALA A 1 591 ? 6.941 6.32 38.094 1 61.75 591 ALA A O 1
ATOM 4602 N N . GLN A 1 592 ? 5.195 7.75 37.5 1 60.69 592 GLN A N 1
ATOM 4603 C CA . GLN A 1 592 ? 4.191 6.938 38.188 1 60.69 592 GLN A CA 1
ATOM 4604 C C . GLN A 1 592 ? 3.828 5.707 37.344 1 60.69 592 GLN A C 1
ATOM 4606 O O . GLN A 1 592 ? 3.854 5.75 36.125 1 60.69 592 GLN A O 1
ATOM 4611 N N . PRO A 1 593 ? 3.67 4.617 38.062 1 57.28 593 PRO A N 1
ATOM 4612 C CA . PRO A 1 593 ? 3.359 3.398 37.312 1 57.28 593 PRO A CA 1
ATOM 4613 C C . PRO A 1 593 ? 2.014 3.473 36.594 1 57.28 593 PRO A C 1
ATOM 4615 O O . PRO A 1 593 ? 1.88 2.979 35.469 1 57.28 593 PRO A O 1
ATOM 4618 N N . VAL A 1 594 ? 0.833 3.85 37.344 1 57.19 594 VAL A N 1
ATOM 4619 C CA . VAL A 1 594 ? -0.49 3.916 36.719 1 57.19 594 VAL A CA 1
ATOM 4620 C C . VAL A 1 594 ? -1.137 5.266 37.031 1 57.19 594 VAL A C 1
ATOM 4622 O O . VAL A 1 594 ? -1.149 5.703 38.188 1 57.19 594 VAL A O 1
ATOM 4625 N N . LEU A 1 595 ? -1.424 5.938 35.938 1 56.12 595 LEU A N 1
ATOM 4626 C CA . LEU A 1 595 ? -2.1 7.215 36.156 1 56.12 595 LEU A CA 1
ATOM 4627 C C . LEU A 1 595 ? -3.582 7.004 36.438 1 56.12 595 LEU A C 1
ATOM 4629 O O . LEU A 1 595 ? -4.223 6.141 35.844 1 56.12 595 LEU A O 1
ATOM 4633 N N . ASP A 1 596 ? -4.145 7.449 37.625 1 47.19 596 ASP A N 1
ATOM 4634 C CA . ASP A 1 596 ? -5.559 7.375 37.969 1 47.19 596 ASP A CA 1
ATOM 4635 C C . ASP A 1 596 ? -6.387 8.312 37.094 1 47.19 596 ASP A C 1
ATOM 4637 O O . ASP A 1 596 ? -6.52 9.5 37.406 1 47.19 596 ASP A O 1
ATOM 4641 N N . LEU A 1 597 ? -6.629 8 35.906 1 51.69 597 LEU A N 1
ATOM 4642 C CA . LEU A 1 597 ? -7.539 8.758 35.062 1 51.69 597 LEU A CA 1
ATOM 4643 C C . LEU A 1 597 ? -8.891 8.055 34.969 1 51.69 597 LEU A C 1
ATOM 4645 O O . LEU A 1 597 ? -9.516 8.062 33.906 1 51.69 597 LEU A O 1
ATOM 4649 N N . GLN A 1 598 ? -9.336 7.34 36.031 1 46.56 598 GLN A N 1
ATOM 4650 C CA . GLN A 1 598 ? -10.602 6.621 36.062 1 46.56 598 GLN A CA 1
ATOM 4651 C C . GLN A 1 598 ? -11.766 7.543 35.719 1 46.56 598 GLN A C 1
ATOM 4653 O O . GLN A 1 598 ? -12.805 7.09 35.219 1 46.56 598 GLN A O 1
ATOM 4658 N N . PHE A 1 599 ? -11.594 8.789 36.062 1 41.72 599 PHE A N 1
ATOM 4659 C CA . PHE A 1 599 ? -12.672 9.734 35.781 1 41.72 599 PHE A CA 1
ATOM 4660 C C . PHE A 1 599 ? -12.977 9.805 34.281 1 41.72 599 PHE A C 1
ATOM 4662 O O . PHE A 1 599 ? -14.078 10.18 33.906 1 41.72 599 PHE A O 1
ATOM 4669 N N . LEU A 1 600 ? -12.078 9.539 33.469 1 46.94 600 LEU A N 1
ATOM 4670 C CA . LEU A 1 600 ? -12.258 9.555 32.031 1 46.94 600 LEU A CA 1
ATOM 4671 C C . LEU A 1 600 ? -13.133 8.391 31.578 1 46.94 600 LEU A C 1
ATOM 4673 O O . LEU A 1 600 ? -13.844 8.5 30.562 1 46.94 600 LEU A O 1
ATOM 4677 N N . GLU A 1 601 ? -13.141 7.246 32.375 1 43.97 601 GLU A N 1
ATOM 4678 C CA . GLU A 1 601 ? -13.836 6.035 31.969 1 43.97 601 GLU A CA 1
ATOM 4679 C C . GLU A 1 601 ? -15.344 6.16 32.188 1 43.97 601 GLU A C 1
ATOM 4681 O O . GLU A 1 601 ? -16.141 5.59 31.438 1 43.97 601 GLU A O 1
ATOM 4686 N N . ALA A 1 602 ? -15.953 6.836 33.281 1 36.94 602 ALA A N 1
ATOM 4687 C CA . ALA A 1 602 ? -17.375 6.93 33.562 1 36.94 602 ALA A CA 1
ATOM 4688 C C . ALA A 1 602 ? -18.109 7.766 32.531 1 36.94 602 ALA A C 1
ATOM 4690 O O . ALA A 1 602 ? -19.281 7.527 32.219 1 36.94 602 ALA A O 1
ATOM 4691 N N . SER A 1 603 ? -17.703 8.859 32.25 1 35.25 603 SER A N 1
ATOM 4692 C CA . SER A 1 603 ? -18.469 9.805 31.453 1 35.25 603 SER A CA 1
ATOM 4693 C C . SER A 1 603 ? -18.625 9.328 30.016 1 35.25 603 SER A C 1
ATOM 4695 O O . SER A 1 603 ? -19.453 9.836 29.266 1 35.25 603 SER A O 1
ATOM 4697 N N . PHE A 1 604 ? -17.609 8.656 29.641 1 35.47 604 PHE A N 1
ATOM 4698 C CA . PHE A 1 604 ? -17.625 8.5 28.188 1 35.47 604 PHE A CA 1
ATOM 4699 C C . PHE A 1 604 ? -18.5 7.32 27.781 1 35.47 604 PHE A C 1
ATOM 4701 O O . PHE A 1 604 ? -18.719 7.078 26.594 1 35.47 604 PHE A O 1
ATOM 4708 N N . TYR A 1 605 ? -18.875 6.438 28.797 1 31.59 605 TYR A N 1
ATOM 4709 C CA . TYR A 1 605 ? -19.531 5.203 28.391 1 31.59 605 TYR A CA 1
ATOM 4710 C C . TYR A 1 605 ? -21.047 5.391 28.328 1 31.59 605 TYR A C 1
ATOM 4712 O O . TYR A 1 605 ? -21.797 4.422 28.203 1 31.59 605 TYR A O 1
ATOM 4720 N N . ASP A 1 606 ? -21.609 6.414 28.859 1 29.56 606 ASP A N 1
ATOM 4721 C CA . ASP A 1 606 ? -23.062 6.352 28.703 1 29.56 606 ASP A CA 1
ATOM 4722 C C . ASP A 1 606 ? -23.453 6.262 27.234 1 29.56 606 ASP A C 1
ATOM 4724 O O . ASP A 1 606 ? -22.906 6.992 26.391 1 29.56 606 ASP A O 1
ATOM 4728 N N . ASP A 1 607 ? -23.969 5.203 26.766 1 33.25 607 ASP A N 1
ATOM 4729 C CA . ASP A 1 607 ? -24.688 4.859 25.547 1 33.25 607 ASP A CA 1
ATOM 4730 C C . ASP A 1 607 ? -25.375 6.082 24.953 1 33.25 607 ASP A C 1
ATOM 4732 O O . ASP A 1 607 ? -26.031 5.984 23.906 1 33.25 607 ASP A O 1
ATOM 4736 N N . LEU A 1 608 ? -25.703 7.074 25.703 1 27.39 608 LEU A N 1
ATOM 4737 C CA . LEU A 1 608 ? -26.484 8.219 25.234 1 27.39 608 LEU A CA 1
ATOM 4738 C C . LEU A 1 608 ? -25.672 9.07 24.266 1 27.39 608 LEU A C 1
ATOM 4740 O O . LEU A 1 608 ? -26.172 10.07 23.75 1 27.39 608 LEU A O 1
ATOM 4744 N N . GLN A 1 609 ? -24.422 8.984 24.297 1 29.45 609 GLN A N 1
ATOM 4745 C CA . GLN A 1 609 ? -23.703 9.898 23.422 1 29.45 609 GLN A CA 1
ATOM 4746 C C . GLN A 1 609 ? -23.75 9.414 21.969 1 29.45 609 GLN A C 1
ATOM 4748 O O . GLN A 1 609 ? -23.141 10.023 21.094 1 29.45 609 GLN A O 1
ATOM 4753 N N . GLY A 1 610 ? -24.219 8.32 21.641 1 32.03 610 GLY A N 1
ATOM 4754 C CA . GLY A 1 610 ? -24.875 8.062 20.359 1 32.03 610 GLY A CA 1
ATOM 4755 C C . GLY A 1 610 ? -25.688 9.242 19.859 1 32.03 610 GLY A C 1
ATOM 4756 O O . GLY A 1 610 ? -26.266 9.188 18.781 1 32.03 610 GLY A O 1
ATOM 4757 N N . LEU A 1 611 ? -26.125 10.062 20.672 1 27.53 611 LEU A N 1
ATOM 4758 C CA . LEU A 1 611 ? -26.984 11.227 20.469 1 27.53 611 LEU A CA 1
ATOM 4759 C C . LEU A 1 611 ? -26.25 12.32 19.719 1 27.53 611 LEU A C 1
ATOM 4761 O O . LEU A 1 611 ? -26.875 13.195 19.125 1 27.53 611 LEU A O 1
ATOM 4765 N N . TYR A 1 612 ? -24.969 12.5 20 1 30.23 612 TYR A N 1
ATOM 4766 C CA . TYR A 1 612 ? -24.406 13.703 19.391 1 30.23 612 TYR A CA 1
ATOM 4767 C C . TYR A 1 612 ? -24.234 13.523 17.891 1 30.23 612 TYR A C 1
ATOM 4769 O O . TYR A 1 612 ? -23.938 14.484 17.172 1 30.23 612 TYR A O 1
ATOM 4777 N N . TRP A 1 613 ? -23.859 12.383 17.453 1 30.44 613 TRP A N 1
ATOM 4778 C CA . TRP A 1 613 ? -23.859 12.289 16 1 30.44 613 TRP A CA 1
ATOM 4779 C C . TRP A 1 613 ? -25.219 11.812 15.492 1 30.44 613 TRP A C 1
ATOM 4781 O O . TRP A 1 613 ? -25.484 10.609 15.445 1 30.44 613 TRP A O 1
ATOM 4791 N N . PRO A 1 614 ? -26.234 12.602 15.656 1 30.06 614 PRO A N 1
ATOM 4792 C CA . PRO A 1 614 ? -27.516 12.156 15.102 1 30.06 614 PRO A CA 1
ATOM 4793 C C . PRO A 1 614 ? -27.391 11.617 13.68 1 30.06 614 PRO A C 1
ATOM 4795 O O . PRO A 1 614 ? -26.484 12.016 12.945 1 30.06 614 PRO A O 1
ATOM 4798 N N . ASP A 1 615 ? -27.812 10.477 13.492 1 31.08 615 ASP A N 1
ATOM 4799 C CA . ASP A 1 615 ? -28.094 9.961 12.148 1 31.08 615 ASP A CA 1
ATOM 4800 C C . ASP A 1 615 ? -28.641 11.062 11.242 1 31.08 615 ASP A C 1
ATOM 4802 O O . ASP A 1 615 ? -29.797 11.445 11.359 1 31.08 615 ASP A O 1
ATOM 4806 N N . PHE A 1 616 ? -27.922 12.023 10.875 1 30.41 616 PHE A N 1
ATOM 4807 C CA . PHE A 1 616 ? -28.438 13.047 9.969 1 30.41 616 PHE A CA 1
ATOM 4808 C C . PHE A 1 616 ? -29 12.414 8.703 1 30.41 616 PHE A C 1
ATOM 4810 O O . PHE A 1 616 ? -28.266 11.844 7.906 1 30.41 616 PHE A O 1
ATOM 4817 N N . SER A 1 617 ? -30.203 11.984 8.703 1 28.55 617 SER A N 1
ATOM 4818 C CA . SER A 1 617 ? -30.969 11.68 7.492 1 28.55 617 SER A CA 1
ATOM 4819 C C . SER A 1 617 ? -30.922 12.844 6.508 1 28.55 617 SER A C 1
ATOM 4821 O O . SER A 1 617 ? -30.766 14 6.91 1 28.55 617 SER A O 1
ATOM 4823 N N . THR A 1 618 ? -30.734 12.688 5.164 1 30.77 618 THR A N 1
ATOM 4824 C CA . THR A 1 618 ? -30.688 13.477 3.939 1 30.77 618 THR A CA 1
ATOM 4825 C C . THR A 1 618 ? -31.734 14.578 3.961 1 30.77 618 THR A C 1
ATOM 4827 O O . THR A 1 618 ? -31.828 15.375 3.025 1 30.77 618 THR A O 1
ATOM 4830 N N . GLU A 1 619 ? -32.75 14.586 4.75 1 29.94 619 GLU A N 1
ATOM 4831 C CA . GLU A 1 619 ? -33.812 15.484 4.336 1 29.94 619 GLU A CA 1
ATOM 4832 C C . GLU A 1 619 ? -33.375 16.938 4.438 1 29.94 619 GLU A C 1
ATOM 4834 O O . GLU A 1 619 ? -33.781 17.781 3.625 1 29.94 619 GLU A O 1
ATOM 4839 N N . ASN A 1 620 ? -32.656 17.406 5.488 1 28.97 620 ASN A N 1
ATOM 4840 C CA . ASN A 1 620 ? -32.75 18.844 5.734 1 28.97 620 ASN A CA 1
ATOM 4841 C C . ASN A 1 620 ? -31.609 19.594 5.047 1 28.97 620 ASN A C 1
ATOM 4843 O O . ASN A 1 620 ? -31.344 20.75 5.363 1 28.97 620 ASN A O 1
ATOM 4847 N N . TRP A 1 621 ? -30.75 19.078 4.359 1 29.78 621 TRP A N 1
ATOM 4848 C CA . TRP A 1 621 ? -29.625 19.859 3.879 1 29.78 621 TRP A CA 1
ATOM 4849 C C . TRP A 1 621 ? -30.062 20.812 2.766 1 29.78 621 TRP A C 1
ATOM 4851 O O . TRP A 1 621 ? -29.234 21.516 2.178 1 29.78 621 TRP A O 1
ATOM 4861 N N . ASP A 1 622 ? -31.219 20.922 2.287 1 29.48 622 ASP A N 1
ATOM 4862 C CA . ASP A 1 622 ? -31.531 21.844 1.203 1 29.48 622 ASP A CA 1
ATOM 4863 C C . ASP A 1 622 ? -31.203 23.297 1.597 1 29.48 622 ASP A C 1
ATOM 4865 O O . ASP A 1 622 ? -31 24.141 0.732 1 29.48 622 ASP A O 1
ATOM 4869 N N . THR A 1 623 ? -31.391 23.703 2.842 1 28.44 623 THR A N 1
ATOM 4870 C CA . THR A 1 623 ? -31.484 25.141 3.076 1 28.44 623 THR A CA 1
ATOM 4871 C C . THR A 1 623 ? -30.094 25.75 3.139 1 28.44 623 THR A C 1
ATOM 4873 O O . THR A 1 623 ? -29.953 26.984 3.125 1 28.44 623 THR A O 1
ATOM 4876 N N . TRP A 1 624 ? -29.031 25.125 3.502 1 27.3 624 TRP A N 1
ATOM 4877 C CA . TRP A 1 624 ? -27.875 25.922 3.896 1 27.3 624 TRP A CA 1
ATOM 4878 C C . TRP A 1 624 ? -27.094 26.375 2.674 1 27.3 624 TRP A C 1
ATOM 4880 O O . TRP A 1 624 ? -26.25 27.266 2.773 1 27.3 624 TRP A O 1
ATOM 4890 N N . ALA A 1 625 ? -27.078 25.688 1.543 1 28.47 625 ALA A N 1
ATOM 4891 C CA . ALA A 1 625 ? -26.312 26.281 0.436 1 28.47 625 ALA A CA 1
ATOM 4892 C C . ALA A 1 625 ? -26.922 27.609 0.001 1 28.47 625 ALA A C 1
ATOM 4894 O O . ALA A 1 625 ? -26.391 28.281 -0.882 1 28.47 625 ALA A O 1
ATOM 4895 N N . SER A 1 626 ? -28.281 27.938 0.285 1 24.27 626 SER A N 1
ATOM 4896 C CA . SER A 1 626 ? -28.844 29.172 -0.231 1 24.27 626 SER A CA 1
ATOM 4897 C C . SER A 1 626 ? -28.422 30.375 0.623 1 24.27 626 SER A C 1
ATOM 4899 O O . SER A 1 626 ? -28.688 31.516 0.27 1 24.27 626 SER A O 1
ATOM 4901 N N . THR A 1 627 ? -28.281 30.109 1.975 1 22.67 627 THR A N 1
ATOM 4902 C CA . THR A 1 627 ? -27.969 31.391 2.602 1 22.67 627 THR A CA 1
ATOM 4903 C C . THR A 1 627 ? -26.469 31.656 2.57 1 22.67 627 THR A C 1
ATOM 4905 O O . THR A 1 627 ? -25.656 30.75 2.818 1 22.67 627 THR A O 1
ATOM 4908 N N . MET B 1 1 ? -10.477 24.25 -60.625 1 24.45 1 MET B N 1
ATOM 4909 C CA . MET B 1 1 ? -9.312 24.016 -59.781 1 24.45 1 MET B CA 1
ATOM 4910 C C . MET B 1 1 ? -9.586 22.906 -58.781 1 24.45 1 MET B C 1
ATOM 4912 O O . MET B 1 1 ? -10.43 23.062 -57.875 1 24.45 1 MET B O 1
ATOM 4916 N N . SER B 1 2 ? -9.281 21.641 -59.062 1 31.64 2 SER B N 1
ATOM 4917 C CA . SER B 1 2 ? -9.906 20.328 -58.938 1 31.64 2 SER B CA 1
ATOM 4918 C C . SER B 1 2 ? -9.688 19.75 -57.531 1 31.64 2 SER B C 1
ATOM 4920 O O . SER B 1 2 ? -8.797 20.188 -56.812 1 31.64 2 SER B O 1
ATOM 4922 N N . THR B 1 3 ? -10.68 18.75 -57.25 1 39.09 3 THR B N 1
ATOM 4923 C CA . THR B 1 3 ? -10.844 17.828 -56.156 1 39.09 3 THR B CA 1
ATOM 4924 C C . THR B 1 3 ? -9.523 17.125 -55.844 1 39.09 3 THR B C 1
ATOM 4926 O O . THR B 1 3 ? -9.312 16.641 -54.719 1 39.09 3 THR B O 1
ATOM 4929 N N . LEU B 1 4 ? -8.773 16.859 -56.969 1 37.97 4 LEU B N 1
ATOM 4930 C CA . LEU B 1 4 ? -7.527 16.109 -56.906 1 37.97 4 LEU B CA 1
ATOM 4931 C C . LEU B 1 4 ? -6.488 16.844 -56.062 1 37.97 4 LEU B C 1
ATOM 4933 O O . LEU B 1 4 ? -5.656 16.203 -55.406 1 37.97 4 LEU B O 1
ATOM 4937 N N . SER B 1 5 ? -6.508 18.172 -56.219 1 38.72 5 SER B N 1
ATOM 4938 C CA . SER B 1 5 ? -5.418 18.984 -55.688 1 38.72 5 SER B CA 1
ATOM 4939 C C . SER B 1 5 ? -5.41 18.953 -54.156 1 38.72 5 SER B C 1
ATOM 4941 O O . SER B 1 5 ? -4.348 19 -53.531 1 38.72 5 SER B O 1
ATOM 4943 N N . THR B 1 6 ? -6.676 19.062 -53.594 1 36.91 6 THR B N 1
ATOM 4944 C CA . THR B 1 6 ? -6.797 19.094 -52.125 1 36.91 6 THR B CA 1
ATOM 4945 C C . THR B 1 6 ? -6.371 17.766 -51.531 1 36.91 6 THR B C 1
ATOM 4947 O O . THR B 1 6 ? -5.938 17.719 -50.375 1 36.91 6 THR B O 1
ATOM 4950 N N . ARG B 1 7 ? -6.609 16.625 -52.25 1 41.31 7 ARG B N 1
ATOM 4951 C CA . ARG B 1 7 ? -6.195 15.289 -51.844 1 41.31 7 ARG B CA 1
ATOM 4952 C C . ARG B 1 7 ? -4.676 15.203 -51.719 1 41.31 7 ARG B C 1
ATOM 4954 O O . ARG B 1 7 ? -4.164 14.602 -50.781 1 41.31 7 ARG B O 1
ATOM 4961 N N . LEU B 1 8 ? -3.984 15.727 -52.812 1 39.75 8 LEU B N 1
ATOM 4962 C CA . LEU B 1 8 ? -2.529 15.625 -52.812 1 39.75 8 LEU B CA 1
ATOM 4963 C C . LEU B 1 8 ? -1.947 16.344 -51.594 1 39.75 8 LEU B C 1
ATOM 4965 O O . LEU B 1 8 ? -0.884 15.969 -51.094 1 39.75 8 LEU B O 1
ATOM 4969 N N . TYR B 1 9 ? -2.746 17.453 -51.188 1 42.5 9 TYR B N 1
ATOM 4970 C CA . TYR B 1 9 ? -2.26 18.219 -50.031 1 42.5 9 TYR B CA 1
ATOM 4971 C C . TYR B 1 9 ? -2.271 17.391 -48.781 1 42.5 9 TYR B C 1
ATOM 4973 O O . TYR B 1 9 ? -1.319 17.422 -48 1 42.5 9 TYR B O 1
ATOM 4981 N N . ILE B 1 10 ? -3.42 16.578 -48.625 1 41.5 10 ILE B N 1
ATOM 4982 C CA . ILE B 1 10 ? -3.584 15.727 -47.469 1 41.5 10 ILE B CA 1
ATOM 4983 C C . ILE B 1 10 ? -2.523 14.633 -47.469 1 41.5 10 ILE B C 1
ATOM 4985 O O . ILE B 1 10 ? -1.95 14.305 -46.438 1 41.5 10 ILE B O 1
ATOM 4989 N N . ASP B 1 11 ? -2.238 14.016 -48.625 1 45.44 11 ASP B N 1
ATOM 4990 C CA . ASP B 1 11 ? -1.211 12.984 -48.719 1 45.44 11 ASP B CA 1
ATOM 4991 C C . ASP B 1 11 ? 0.161 13.531 -48.344 1 45.44 11 ASP B C 1
ATOM 4993 O O . ASP B 1 11 ? 0.954 12.836 -47.688 1 45.44 11 ASP B O 1
ATOM 4997 N N . GLY B 1 12 ? 0.423 14.812 -48.812 1 43.19 12 GLY B N 1
ATOM 4998 C CA . GLY B 1 12 ? 1.731 15.375 -48.5 1 43.19 12 GLY B CA 1
ATOM 4999 C C . GLY B 1 12 ? 2.014 15.477 -47.031 1 43.19 12 GLY B C 1
ATOM 5000 O O . GLY B 1 12 ? 3.154 15.305 -46.594 1 43.19 12 GLY B O 1
ATOM 5001 N N . LEU B 1 13 ? 0.912 15.953 -46.281 1 44.69 13 LEU B N 1
ATOM 5002 C CA . LEU B 1 13 ? 1.1 16.094 -44.844 1 44.69 13 LEU B CA 1
ATOM 5003 C C . LEU B 1 13 ? 1.374 14.742 -44.188 1 44.69 13 LEU B C 1
ATOM 5005 O O . LEU B 1 13 ? 2.141 14.648 -43.25 1 44.69 13 LEU B O 1
ATOM 5009 N N . LEU B 1 14 ? 0.726 13.664 -44.719 1 46.44 14 LEU B N 1
ATOM 5010 C CA . LEU B 1 14 ? 0.957 12.281 -44.312 1 46.44 14 LEU B CA 1
ATOM 5011 C C . LEU B 1 14 ? 2.395 11.859 -44.594 1 46.44 14 LEU B C 1
ATOM 5013 O O . LEU B 1 14 ? 3.014 11.172 -43.781 1 46.44 14 LEU B O 1
ATOM 5017 N N . ASP B 1 15 ? 2.891 12.102 -45.781 1 44.53 15 ASP B N 1
ATOM 5018 C CA . ASP B 1 15 ? 4.254 11.742 -46.156 1 44.53 15 ASP B CA 1
ATOM 5019 C C . ASP B 1 15 ? 5.277 12.531 -45.344 1 44.53 15 ASP B C 1
ATOM 5021 O O . ASP B 1 15 ? 6.324 12 -44.969 1 44.53 15 ASP B O 1
ATOM 5025 N N . GLU B 1 16 ? 4.93 13.883 -45.125 1 42.72 16 GLU B N 1
ATOM 5026 C CA . GLU B 1 16 ? 5.895 14.719 -44.406 1 42.72 16 GLU B CA 1
ATOM 5027 C C . GLU B 1 16 ? 6.164 14.18 -43.031 1 42.72 16 GLU B C 1
ATOM 5029 O O . GLU B 1 16 ? 7.297 14.227 -42.531 1 42.72 16 GLU B O 1
ATOM 5034 N N . ILE B 1 17 ? 5.082 13.617 -42.312 1 39.41 17 ILE B N 1
ATOM 5035 C CA . ILE B 1 17 ? 5.262 12.938 -41.031 1 39.41 17 ILE B CA 1
ATOM 5036 C C . ILE B 1 17 ? 6.137 11.695 -41.219 1 39.41 17 ILE B C 1
ATOM 5038 O O . ILE B 1 17 ? 7.023 11.422 -40.406 1 39.41 17 ILE B O 1
ATOM 5042 N N . GLN B 1 18 ? 5.918 10.984 -42.312 1 43.19 18 GLN B N 1
ATOM 5043 C CA . GLN B 1 18 ? 6.762 9.836 -42.625 1 43.19 18 GLN B CA 1
ATOM 5044 C C . GLN B 1 18 ? 8.203 10.266 -42.875 1 43.19 18 GLN B C 1
ATOM 5046 O O . GLN B 1 18 ? 9.141 9.594 -42.438 1 43.19 18 GLN B O 1
ATOM 5051 N N . ARG B 1 19 ? 8.289 11.266 -43.875 1 39.31 19 ARG B N 1
ATOM 5052 C CA . ARG B 1 19 ? 9.625 11.727 -44.25 1 39.31 19 ARG B CA 1
ATOM 5053 C C . ARG B 1 19 ? 10.391 12.266 -43.062 1 39.31 19 ARG B C 1
ATOM 5055 O O . ARG B 1 19 ? 11.578 11.992 -42.906 1 39.31 19 ARG B O 1
ATOM 5062 N N . LEU B 1 20 ? 9.625 13.109 -42.219 1 33.53 20 LEU B N 1
ATOM 5063 C CA . LEU B 1 20 ? 10.359 13.625 -41.062 1 33.53 20 LEU B CA 1
ATOM 5064 C C . LEU B 1 20 ? 10.922 12.492 -40.219 1 33.53 20 LEU B C 1
ATOM 5066 O O . LEU B 1 20 ? 11.836 12.703 -39.406 1 33.53 20 LEU B O 1
ATOM 5070 N N . LYS B 1 21 ? 10.352 11.18 -40.25 1 35.84 21 LYS B N 1
ATOM 5071 C CA . LYS B 1 21 ? 11.008 9.969 -39.75 1 35.84 21 LYS B CA 1
ATOM 5072 C C . LYS B 1 21 ? 12.43 9.852 -40.281 1 35.84 21 LYS B C 1
ATOM 5074 O O . LYS B 1 21 ? 13.344 9.469 -39.562 1 35.84 21 LYS B O 1
ATOM 5079 N N . SER B 1 22 ? 12.438 9.805 -41.594 1 30.28 22 SER B N 1
ATOM 5080 C CA . SER B 1 22 ? 13.625 9.289 -42.281 1 30.28 22 SER B CA 1
ATOM 5081 C C . SER B 1 22 ? 14.797 10.258 -42.156 1 30.28 22 SER B C 1
ATOM 5083 O O . SER B 1 22 ? 15.953 9.844 -42.125 1 30.28 22 SER B O 1
ATOM 5085 N N . GLN B 1 23 ? 14.539 11.469 -42.75 1 25.95 23 GLN B N 1
ATOM 5086 C CA . GLN B 1 23 ? 15.711 12.227 -43.188 1 25.95 23 GLN B CA 1
ATOM 5087 C C . GLN B 1 23 ? 16.625 12.523 -42 1 25.95 23 GLN B C 1
ATOM 5089 O O . GLN B 1 23 ? 17.859 12.531 -42.125 1 25.95 23 GLN B O 1
ATOM 5094 N N . VAL B 1 24 ? 16.141 13.242 -40.969 1 22.33 24 VAL B N 1
ATOM 5095 C CA . VAL B 1 24 ? 16.859 13.828 -39.844 1 22.33 24 VAL B CA 1
ATOM 5096 C C . VAL B 1 24 ? 17.516 12.727 -39.031 1 22.33 24 VAL B C 1
ATOM 5098 O O . VAL B 1 24 ? 16.906 11.695 -38.75 1 22.33 24 VAL B O 1
ATOM 5101 N N . ALA B 1 25 ? 18.531 12.883 -38 1 23.75 25 ALA B N 1
ATOM 5102 C CA . ALA B 1 25 ? 19.969 13.102 -37.938 1 23.75 25 ALA B CA 1
ATOM 5103 C C . ALA B 1 25 ? 20.734 11.789 -38.094 1 23.75 25 ALA B C 1
ATOM 5105 O O . ALA B 1 25 ? 20.562 10.875 -37.281 1 23.75 25 ALA B O 1
ATOM 5106 N N . ARG B 1 26 ? 21.266 11.266 -39.312 1 22.33 26 ARG B N 1
ATOM 5107 C CA . ARG B 1 26 ? 22.422 11.047 -40.188 1 22.33 26 ARG B CA 1
ATOM 5108 C C . ARG B 1 26 ? 23.688 11.633 -39.594 1 22.33 26 ARG B C 1
ATOM 5110 O O . ARG B 1 26 ? 24.781 11.148 -39.844 1 22.33 26 ARG B O 1
ATOM 5117 N N . HIS B 1 27 ? 23.891 13.094 -39.375 1 17.09 27 HIS B N 1
ATOM 5118 C CA . HIS B 1 27 ? 25.188 13.664 -39.656 1 17.09 27 HIS B CA 1
ATOM 5119 C C . HIS B 1 27 ? 26.25 13.141 -38.688 1 17.09 27 HIS B C 1
ATOM 5121 O O . HIS B 1 27 ? 27.391 12.867 -39.094 1 17.09 27 HIS B O 1
ATOM 5127 N N . THR B 1 28 ? 26.219 13.523 -37.375 1 16.67 28 THR B N 1
ATOM 5128 C CA . THR B 1 28 ? 27.531 13.914 -36.875 1 16.67 28 THR B CA 1
ATOM 5129 C C . THR B 1 28 ? 28.438 12.695 -36.719 1 16.67 28 THR B C 1
ATOM 5131 O O . THR B 1 28 ? 28.156 11.805 -35.906 1 16.67 28 THR B O 1
ATOM 5134 N N . SER B 1 29 ? 29.406 12.352 -37.656 1 17.12 29 SER B N 1
ATOM 5135 C CA . SER B 1 29 ? 30.547 11.555 -38.062 1 17.12 29 SER B CA 1
ATOM 5136 C C . SER B 1 29 ? 31.719 11.695 -37.094 1 17.12 29 SER B C 1
ATOM 5138 O O . SER B 1 29 ? 32.656 10.883 -37.094 1 17.12 29 SER B O 1
ATOM 5140 N N . CYS B 1 30 ? 32.188 12.883 -36.562 1 15.88 30 CYS B N 1
ATOM 5141 C CA . CYS B 1 30 ? 33.594 13.141 -36.688 1 15.88 30 CYS B CA 1
ATOM 5142 C C . CYS B 1 30 ? 34.406 12.078 -35.938 1 15.88 30 CYS B C 1
ATOM 5144 O O . CYS B 1 30 ? 33.969 11.555 -34.938 1 15.88 30 CYS B O 1
ATOM 5146 N N . SER B 1 31 ? 35.844 11.891 -36.344 1 16.14 31 SER B N 1
ATOM 5147 C CA . SER B 1 31 ? 37.094 11.125 -36.5 1 16.14 31 SER B CA 1
ATOM 5148 C C . SER B 1 31 ? 37.906 11.156 -35.219 1 16.14 31 SER B C 1
ATOM 5150 O O . SER B 1 31 ? 38.75 10.266 -35 1 16.14 31 SER B O 1
ATOM 5152 N N . THR B 1 32 ? 38.125 12.297 -34.531 1 15.26 32 THR B N 1
ATOM 5153 C CA . THR B 1 32 ? 39.531 12.586 -34.281 1 15.26 32 THR B CA 1
ATOM 5154 C C . THR B 1 32 ? 40.156 11.484 -33.438 1 15.26 32 THR B C 1
ATOM 5156 O O . THR B 1 32 ? 39.469 10.766 -32.719 1 15.26 32 THR B O 1
ATOM 5159 N N . SER B 1 33 ? 41.594 11.766 -33.125 1 15.55 33 SER B N 1
ATOM 5160 C CA . SER B 1 33 ? 42.969 11.305 -33.062 1 15.55 33 SER B CA 1
ATOM 5161 C C . SER B 1 33 ? 43.281 10.633 -31.734 1 15.55 33 SER B C 1
ATOM 5163 O O . SER B 1 33 ? 42.562 10.852 -30.75 1 15.55 33 SER B O 1
ATOM 5165 N N . ALA B 1 34 ? 44.625 10.047 -31.703 1 16.98 34 ALA B N 1
ATOM 5166 C CA . ALA B 1 34 ? 45.469 8.969 -31.219 1 16.98 34 ALA B CA 1
ATOM 5167 C C . ALA B 1 34 ? 46.031 9.289 -29.828 1 16.98 34 ALA B C 1
ATOM 5169 O O . ALA B 1 34 ? 46.25 8.383 -29.031 1 16.98 34 ALA B O 1
ATOM 5170 N N . GLN B 1 35 ? 46.469 10.594 -29.422 1 14.85 35 GLN B N 1
ATOM 5171 C CA . GLN B 1 35 ? 47.875 10.555 -28.969 1 14.85 35 GLN B CA 1
ATOM 5172 C C . GLN B 1 35 ? 47.969 9.945 -27.578 1 14.85 35 GLN B C 1
ATOM 5174 O O . GLN B 1 35 ? 46.969 9.859 -26.859 1 14.85 35 GLN B O 1
ATOM 5179 N N . ASP B 1 36 ? 49.094 10.445 -26.75 1 15.21 36 ASP B N 1
ATOM 5180 C CA . ASP B 1 36 ? 50.375 9.992 -26.172 1 15.21 36 ASP B CA 1
ATOM 5181 C C . ASP B 1 36 ? 50.219 9.711 -24.672 1 15.21 36 ASP B C 1
ATOM 5183 O O . ASP B 1 36 ? 50.562 8.625 -24.203 1 15.21 36 ASP B O 1
ATOM 5187 N N . HIS B 1 37 ? 50.562 10.758 -23.797 1 15.34 37 HIS B N 1
ATOM 5188 C CA . HIS B 1 37 ? 51.75 10.758 -22.938 1 15.34 37 HIS B CA 1
ATOM 5189 C C . HIS B 1 37 ? 51.438 10.141 -21.578 1 15.34 37 HIS B C 1
ATOM 5191 O O . HIS B 1 37 ? 50.281 10.086 -21.172 1 15.34 37 HIS B O 1
ATOM 5197 N N . VAL B 1 38 ? 52.562 9.961 -20.672 1 15.66 38 VAL B N 1
ATOM 5198 C CA . VAL B 1 38 ? 53.344 9.164 -19.75 1 15.66 38 VAL B CA 1
ATOM 5199 C C . VAL B 1 38 ? 52.938 9.484 -18.312 1 15.66 38 VAL B C 1
ATOM 5201 O O . VAL B 1 38 ? 52.75 8.578 -17.5 1 15.66 38 VAL B O 1
ATOM 5204 N N . VAL B 1 39 ? 52.906 10.797 -17.828 1 14.73 39 VAL B N 1
ATOM 5205 C CA . VAL B 1 39 ? 53.906 10.977 -16.781 1 14.73 39 VAL B CA 1
ATOM 5206 C C . VAL B 1 39 ? 53.406 10.398 -15.461 1 14.73 39 VAL B C 1
ATOM 5208 O O . VAL B 1 39 ? 52.188 10.203 -15.297 1 14.73 39 VAL B O 1
ATOM 5211 N N . THR B 1 40 ? 54.125 10.797 -14.273 1 14.95 40 THR B N 1
ATOM 5212 C CA . THR B 1 40 ? 54.969 10.359 -13.172 1 14.95 40 THR B CA 1
ATOM 5213 C C . THR B 1 40 ? 54.188 10.352 -11.859 1 14.95 40 THR B C 1
ATOM 5215 O O . THR B 1 40 ? 54.188 9.359 -11.133 1 14.95 40 THR B O 1
ATOM 5218 N N . GLN B 1 41 ? 54.062 11.523 -11.078 1 14.33 41 GLN B N 1
ATOM 5219 C CA . GLN B 1 41 ? 54.844 11.617 -9.852 1 14.33 41 GLN B CA 1
ATOM 5220 C C . GLN B 1 41 ? 54.062 11.148 -8.641 1 14.33 41 GLN B C 1
ATOM 5222 O O . GLN B 1 41 ? 54.5 10.258 -7.91 1 14.33 41 GLN B O 1
ATOM 5227 N N . GLY B 1 42 ? 53.719 12.094 -7.676 1 14.55 42 GLY B N 1
ATOM 5228 C CA . GLY B 1 42 ? 54.344 12.289 -6.367 1 14.55 42 GLY B CA 1
ATOM 5229 C C . GLY B 1 42 ? 53.562 11.633 -5.246 1 14.55 42 GLY B C 1
ATOM 5230 O O . GLY B 1 42 ? 52.438 11.188 -5.445 1 14.55 42 GLY B O 1
ATOM 5231 N N . SER B 1 43 ? 53.906 12 -3.889 1 14.89 43 SER B N 1
ATOM 5232 C CA . SER B 1 43 ? 54.438 11.508 -2.619 1 14.89 43 SER B CA 1
ATOM 5233 C C . SER B 1 43 ? 53.344 11.438 -1.559 1 14.89 43 SER B C 1
ATOM 5235 O O . SER B 1 43 ? 53.375 10.586 -0.67 1 14.89 43 SER B O 1
ATOM 5237 N N . ARG B 1 44 ? 52.375 12.375 -1.449 1 15.4 44 ARG B N 1
ATOM 5238 C CA . ARG B 1 44 ? 52.344 12.883 -0.081 1 15.4 44 ARG B CA 1
ATOM 5239 C C . ARG B 1 44 ? 51.812 11.836 0.886 1 15.4 44 ARG B C 1
ATOM 5241 O O . ARG B 1 44 ? 50.969 11.016 0.515 1 15.4 44 ARG B O 1
ATOM 5248 N N . ALA B 1 45 ? 52.062 11.984 2.262 1 15.52 45 ALA B N 1
ATOM 5249 C CA . ALA B 1 45 ? 52.5 11.445 3.555 1 15.52 45 ALA B CA 1
ATOM 5250 C C . ALA B 1 45 ? 51.281 10.984 4.371 1 15.52 45 ALA B C 1
ATOM 5252 O O . ALA B 1 45 ? 51.25 9.844 4.84 1 15.52 45 ALA B O 1
ATOM 5253 N N . GLY B 1 46 ? 50.594 11.883 5.211 1 15.1 46 GLY B N 1
ATOM 5254 C CA . GLY B 1 46 ? 50.844 11.82 6.641 1 15.1 46 GLY B CA 1
ATOM 5255 C C . GLY B 1 46 ? 49.875 10.906 7.371 1 15.1 46 GLY B C 1
ATOM 5256 O O . GLY B 1 46 ? 48.969 10.328 6.758 1 15.1 46 GLY B O 1
ATOM 5257 N N . ASN B 1 47 ? 49.125 11.461 8.469 1 15.91 47 ASN B N 1
ATOM 5258 C CA . ASN B 1 47 ? 49.156 11.195 9.906 1 15.91 47 ASN B CA 1
ATOM 5259 C C . ASN B 1 47 ? 48.031 10.289 10.344 1 15.91 47 ASN B C 1
ATOM 5261 O O . ASN B 1 47 ? 46.938 10.297 9.734 1 15.91 47 ASN B O 1
ATOM 5265 N N . ARG B 1 48 ? 48.25 9.469 11.469 1 16.34 48 ARG B N 1
ATOM 5266 C CA . ARG B 1 48 ? 47.906 8.25 12.188 1 16.34 48 ARG B CA 1
ATOM 5267 C C . ARG B 1 48 ? 46.75 8.469 13.133 1 16.34 48 ARG B C 1
ATOM 5269 O O . ARG B 1 48 ? 46.938 8.758 14.312 1 16.34 48 ARG B O 1
ATOM 5276 N N . ALA B 1 49 ? 45.75 9.367 12.969 1 16.98 49 ALA B N 1
ATOM 5277 C CA . ALA B 1 49 ? 45.094 9.617 14.234 1 16.98 49 ALA B CA 1
ATOM 5278 C C . ALA B 1 49 ? 44.5 8.336 14.812 1 16.98 49 ALA B C 1
ATOM 5280 O O . ALA B 1 49 ? 43.969 7.504 14.062 1 16.98 49 ALA B O 1
ATOM 5281 N N . MET B 1 50 ? 44.688 7.938 16.141 1 16.03 50 MET B N 1
ATOM 5282 C CA . MET B 1 50 ? 44.625 6.91 17.188 1 16.03 50 MET B CA 1
ATOM 5283 C C . MET B 1 50 ? 43.219 6.637 17.625 1 16.03 50 MET B C 1
ATOM 5285 O O . MET B 1 50 ? 42.625 7.418 18.375 1 16.03 50 MET B O 1
ATOM 5289 N N . THR B 1 51 ? 42.125 6.539 16.875 1 17.22 51 THR B N 1
ATOM 5290 C CA . THR B 1 51 ? 40.844 6.52 17.562 1 17.22 51 THR B CA 1
ATOM 5291 C C . THR B 1 51 ? 40.781 5.344 18.531 1 17.22 51 THR B C 1
ATOM 5293 O O . THR B 1 51 ? 41.219 4.238 18.219 1 17.22 51 THR B O 1
ATOM 5296 N N . PRO B 1 52 ? 40.406 5.648 19.812 1 17.45 52 PRO B N 1
ATOM 5297 C CA . PRO B 1 52 ? 40.5 4.855 21.047 1 17.45 52 PRO B CA 1
ATOM 5298 C C . PRO B 1 52 ? 39.719 3.553 20.953 1 17.45 52 PRO B C 1
ATOM 5300 O O . PRO B 1 52 ? 38.844 3.404 20.078 1 17.45 52 PRO B O 1
ATOM 5303 N N . LEU B 1 53 ? 39.656 2.795 22.188 1 16.88 53 LEU B N 1
ATOM 5304 C CA . LEU B 1 53 ? 39.719 1.448 22.75 1 16.88 53 LEU B CA 1
ATOM 5305 C C . LEU B 1 53 ? 38.344 0.808 22.797 1 16.88 53 LEU B C 1
ATOM 5307 O O . LEU B 1 53 ? 37.344 1.471 23.125 1 16.88 53 LEU B O 1
ATOM 5311 N N . SER B 1 54 ? 38.094 -0.454 22.281 1 18.39 54 SER B N 1
ATOM 5312 C CA . SER B 1 54 ? 37.219 -1.572 21.969 1 18.39 54 SER B CA 1
ATOM 5313 C C . SER B 1 54 ? 36.75 -2.281 23.25 1 18.39 54 SER B C 1
ATOM 5315 O O . SER B 1 54 ? 37.469 -3.145 23.766 1 18.39 54 SER B O 1
ATOM 5317 N N . GLY B 1 55 ? 36.188 -1.61 24.281 1 18.53 55 GLY B N 1
ATOM 5318 C CA . GLY B 1 55 ? 36.031 -2.506 25.422 1 18.53 55 GLY B CA 1
ATOM 5319 C C . GLY B 1 55 ? 35.188 -3.74 25.078 1 18.53 55 GLY B C 1
ATOM 5320 O O . GLY B 1 55 ? 34.094 -3.633 24.578 1 18.53 55 GLY B O 1
ATOM 5321 N N . ARG B 1 56 ? 35.781 -5.004 24.938 1 21.02 56 ARG B N 1
ATOM 5322 C CA . ARG B 1 56 ? 35.531 -6.402 24.578 1 21.02 56 ARG B CA 1
ATOM 5323 C C . ARG B 1 56 ? 34.75 -7.113 25.672 1 21.02 56 ARG B C 1
ATOM 5325 O O . ARG B 1 56 ? 35.25 -8.062 26.281 1 21.02 56 ARG B O 1
ATOM 5332 N N . GLY B 1 57 ? 33.969 -6.578 26.578 1 20.33 57 GLY B N 1
ATOM 5333 C CA . GLY B 1 57 ? 33.688 -7.664 27.516 1 20.33 57 GLY B CA 1
ATOM 5334 C C . GLY B 1 57 ? 33.062 -8.875 26.844 1 20.33 57 GLY B C 1
ATOM 5335 O O . GLY B 1 57 ? 32.25 -8.742 25.922 1 20.33 57 GLY B O 1
ATOM 5336 N N . ASN B 1 58 ? 33.688 -10.18 26.922 1 20.84 58 ASN B N 1
ATOM 5337 C CA . ASN B 1 58 ? 33.75 -11.523 26.375 1 20.84 58 ASN B CA 1
ATOM 5338 C C . ASN B 1 58 ? 32.5 -12.336 26.75 1 20.84 58 ASN B C 1
ATOM 5340 O O . ASN B 1 58 ? 32.469 -13.555 26.562 1 20.84 58 ASN B O 1
ATOM 5344 N N . ASP B 1 59 ? 31.625 -12.008 27.672 1 24.36 59 ASP B N 1
ATOM 5345 C CA . ASP B 1 59 ? 30.938 -13.188 28.188 1 24.36 59 ASP B CA 1
ATOM 5346 C C . ASP B 1 59 ? 30.203 -13.93 27.078 1 24.36 59 ASP B C 1
ATOM 5348 O O . ASP B 1 59 ? 29.5 -13.312 26.281 1 24.36 59 ASP B O 1
ATOM 5352 N N . GLY B 1 60 ? 30.656 -15.172 26.766 1 22.95 60 GLY B N 1
ATOM 5353 C CA . GLY B 1 60 ? 30.453 -16.219 25.766 1 22.95 60 GLY B CA 1
ATOM 5354 C C . GLY B 1 60 ? 29.031 -16.719 25.719 1 22.95 60 GLY B C 1
ATOM 5355 O O . GLY B 1 60 ? 28.781 -17.828 25.219 1 22.95 60 GLY B O 1
ATOM 5356 N N . GLU B 1 61 ? 28.109 -16.219 26.547 1 24.75 61 GLU B N 1
ATOM 5357 C CA . GLU B 1 61 ? 26.891 -17.031 26.484 1 24.75 61 GLU B CA 1
ATOM 5358 C C . GLU B 1 61 ? 26.391 -17.156 25.047 1 24.75 61 GLU B C 1
ATOM 5360 O O . GLU B 1 61 ? 26.156 -16.141 24.391 1 24.75 61 GLU B O 1
ATOM 5365 N N . GLU B 1 62 ? 26.812 -18.312 24.516 1 25.25 62 GLU B N 1
ATOM 5366 C CA . GLU B 1 62 ? 26.391 -18.75 23.188 1 25.25 62 GLU B CA 1
ATOM 5367 C C . GLU B 1 62 ? 24.875 -18.656 23 1 25.25 62 GLU B C 1
ATOM 5369 O O . GLU B 1 62 ? 24.125 -19.406 23.625 1 25.25 62 GLU B O 1
ATOM 5374 N N . ALA B 1 63 ? 24.328 -17.578 22.938 1 28.38 63 ALA B N 1
ATOM 5375 C CA . ALA B 1 63 ? 22.938 -17.547 22.5 1 28.38 63 ALA B CA 1
ATOM 5376 C C . ALA B 1 63 ? 22.688 -18.578 21.391 1 28.38 63 ALA B C 1
ATOM 5378 O O . ALA B 1 63 ? 23.312 -18.516 20.328 1 28.38 63 ALA B O 1
ATOM 5379 N N . ALA B 1 64 ? 22.125 -19.766 21.797 1 24.53 64 ALA B N 1
ATOM 5380 C CA . ALA B 1 64 ? 21.625 -20.797 20.891 1 24.53 64 ALA B CA 1
ATOM 5381 C C . ALA B 1 64 ? 20.891 -20.188 19.703 1 24.53 64 ALA B C 1
ATOM 5383 O O . ALA B 1 64 ? 19.844 -19.578 19.859 1 24.53 64 ALA B O 1
ATOM 5384 N N . ALA B 1 65 ? 21.594 -19.766 18.875 1 31.56 65 ALA B N 1
ATOM 5385 C CA . ALA B 1 65 ? 21.047 -19.391 17.578 1 31.56 65 ALA B CA 1
ATOM 5386 C C . ALA B 1 65 ? 19.969 -20.375 17.125 1 31.56 65 ALA B C 1
ATOM 5388 O O . ALA B 1 65 ? 20.25 -21.531 16.844 1 31.56 65 ALA B O 1
ATOM 5389 N N . SER B 1 66 ? 18.719 -20.281 17.625 1 33.31 66 SER B N 1
ATOM 5390 C CA . SER B 1 66 ? 17.578 -21.062 17.156 1 33.31 66 SER B CA 1
ATOM 5391 C C . SER B 1 66 ? 17.672 -21.312 15.664 1 33.31 66 SER B C 1
ATOM 5393 O O . SER B 1 66 ? 18 -20.422 14.891 1 33.31 66 SER B O 1
ATOM 5395 N N . ALA B 1 67 ? 17.828 -22.5 15.117 1 34.69 67 ALA B N 1
ATOM 5396 C CA . ALA B 1 67 ? 17.953 -23.109 13.797 1 34.69 67 ALA B CA 1
ATOM 5397 C C . ALA B 1 67 ? 16.891 -22.578 12.844 1 34.69 67 ALA B C 1
ATOM 5399 O O . ALA B 1 67 ? 15.773 -23.094 12.797 1 34.69 67 ALA B O 1
ATOM 5400 N N . ALA B 1 68 ? 16.625 -21.406 12.625 1 39.75 68 ALA B N 1
ATOM 5401 C CA . ALA B 1 68 ? 15.703 -20.844 11.625 1 39.75 68 ALA B CA 1
ATOM 5402 C C . ALA B 1 68 ? 16.094 -21.297 10.219 1 39.75 68 ALA B C 1
ATOM 5404 O O . ALA B 1 68 ? 17.266 -21.219 9.844 1 39.75 68 ALA B O 1
ATOM 5405 N N . LEU B 1 69 ? 15.492 -22.266 9.508 1 45.66 69 LEU B N 1
ATOM 5406 C CA . LEU B 1 69 ? 15.602 -22.562 8.086 1 45.66 69 LEU B CA 1
ATOM 5407 C C . LEU B 1 69 ? 16.047 -21.328 7.305 1 45.66 69 LEU B C 1
ATOM 5409 O O . LEU B 1 69 ? 15.555 -20.234 7.543 1 45.66 69 LEU B O 1
ATOM 5413 N N . GLU B 1 70 ? 17.234 -21.219 6.859 1 48.06 70 GLU B N 1
ATOM 5414 C CA . GLU B 1 70 ? 17.703 -20.047 6.121 1 48.06 70 GLU B CA 1
ATOM 5415 C C . GLU B 1 70 ? 16.797 -19.734 4.938 1 48.06 70 GLU B C 1
ATOM 5417 O O . GLU B 1 70 ? 17.109 -20.078 3.795 1 48.06 70 GLU B O 1
ATOM 5422 N N . VAL B 1 71 ? 15.617 -19.938 5.039 1 60.81 71 VAL B N 1
ATOM 5423 C CA . VAL B 1 71 ? 14.664 -19.422 4.059 1 60.81 71 VAL B CA 1
ATOM 5424 C C . VAL B 1 71 ? 14.703 -17.906 4.035 1 60.81 71 VAL B C 1
ATOM 5426 O O . VAL B 1 71 ? 13.82 -17.234 4.59 1 60.81 71 VAL B O 1
ATOM 5429 N N . LYS B 1 72 ? 16 -17.422 3.627 1 69.31 72 LYS B N 1
ATOM 5430 C CA . LYS B 1 72 ? 16.125 -15.961 3.539 1 69.31 72 LYS B CA 1
ATOM 5431 C C . LYS B 1 72 ? 16.047 -15.492 2.09 1 69.31 72 LYS B C 1
ATOM 5433 O O . LYS B 1 72 ? 16.594 -16.125 1.189 1 69.31 72 LYS B O 1
ATOM 5438 N N . PRO B 1 73 ? 15.359 -14.453 1.928 1 76.06 73 PRO B N 1
ATOM 5439 C CA . PRO B 1 73 ? 15.367 -13.852 0.59 1 76.06 73 PRO B CA 1
ATOM 5440 C C . PRO B 1 73 ? 16.766 -13.461 0.126 1 76.06 73 PRO B C 1
ATOM 5442 O O . PRO B 1 73 ? 17.672 -13.32 0.949 1 76.06 73 PRO B O 1
ATOM 5445 N N . TRP B 1 74 ? 16.922 -13.516 -1.169 1 78.19 74 TRP B N 1
ATOM 5446 C CA . TRP B 1 74 ? 18.234 -13.156 -1.688 1 78.19 74 TRP B CA 1
ATOM 5447 C C . TRP B 1 74 ? 18.109 -12.25 -2.908 1 78.19 74 TRP B C 1
ATOM 5449 O O . TRP B 1 74 ? 17.031 -12.109 -3.477 1 78.19 74 TRP B O 1
ATOM 5459 N N . PHE B 1 75 ? 19.203 -11.508 -3.246 1 78.06 75 PHE B N 1
ATOM 5460 C CA . PHE B 1 75 ? 19.25 -10.594 -4.379 1 78.06 75 PHE B CA 1
ATOM 5461 C C . PHE B 1 75 ? 20.062 -11.195 -5.52 1 78.06 75 PHE B C 1
ATOM 5463 O O . PHE B 1 75 ? 20.984 -11.969 -5.289 1 78.06 75 PHE B O 1
ATOM 5470 N N . ILE B 1 76 ? 19.578 -10.883 -6.684 1 79.81 76 ILE B N 1
ATOM 5471 C CA . ILE B 1 76 ? 20.344 -11.234 -7.875 1 79.81 76 ILE B CA 1
ATOM 5472 C C . ILE B 1 76 ? 20.578 -9.992 -8.727 1 79.81 76 ILE B C 1
ATOM 5474 O O . ILE B 1 76 ? 19.625 -9.289 -9.086 1 79.81 76 ILE B O 1
ATOM 5478 N N . ASN B 1 77 ? 21.766 -9.695 -8.867 1 72.69 77 ASN B N 1
ATOM 5479 C CA . ASN B 1 77 ? 22.141 -8.602 -9.758 1 72.69 77 ASN B CA 1
ATOM 5480 C C . ASN B 1 77 ? 22.516 -9.109 -11.148 1 72.69 77 ASN B C 1
ATOM 5482 O O . ASN B 1 77 ? 23.469 -9.859 -11.297 1 72.69 77 ASN B O 1
ATOM 5486 N N . ALA B 1 78 ? 21.641 -8.906 -12.055 1 69.69 78 ALA B N 1
ATOM 5487 C CA . ALA B 1 78 ? 21.906 -9.328 -13.422 1 69.69 78 ALA B CA 1
ATOM 5488 C C . ALA B 1 78 ? 22.016 -8.125 -14.352 1 69.69 78 ALA B C 1
ATOM 5490 O O . ALA B 1 78 ? 21.328 -7.121 -14.172 1 69.69 78 ALA B O 1
ATOM 5491 N N . ASN B 1 79 ? 22.859 -8.188 -15.227 1 60.69 79 ASN B N 1
ATOM 5492 C CA . ASN B 1 79 ? 23.141 -7.105 -16.172 1 60.69 79 ASN B CA 1
ATOM 5493 C C . ASN B 1 79 ? 21.891 -6.699 -16.938 1 60.69 79 ASN B C 1
ATOM 5495 O O . ASN B 1 79 ? 21.766 -5.555 -17.391 1 60.69 79 ASN B O 1
ATOM 5499 N N . VAL B 1 80 ? 21.094 -7.637 -16.984 1 57.66 80 VAL B N 1
ATOM 5500 C CA . VAL B 1 80 ? 19.906 -7.391 -17.797 1 57.66 80 VAL B CA 1
ATOM 5501 C C . VAL B 1 80 ? 19.016 -6.359 -17.109 1 57.66 80 VAL B C 1
ATOM 5503 O O . VAL B 1 80 ? 18.234 -5.668 -17.766 1 57.66 80 VAL B O 1
ATOM 5506 N N . PHE B 1 81 ? 19.312 -6.309 -15.844 1 69.06 81 PHE B N 1
ATOM 5507 C CA . PHE B 1 81 ? 18.406 -5.414 -15.125 1 69.06 81 PHE B CA 1
ATOM 5508 C C . PHE B 1 81 ? 19.188 -4.262 -14.492 1 69.06 81 PHE B C 1
ATOM 5510 O O . PHE B 1 81 ? 20.359 -4.41 -14.148 1 69.06 81 PHE B O 1
ATOM 5517 N N . ARG B 1 82 ? 18.562 -3.195 -14.422 1 67 82 ARG B N 1
ATOM 5518 C CA . ARG B 1 82 ? 19.141 -1.956 -13.914 1 67 82 ARG B CA 1
ATOM 5519 C C . ARG B 1 82 ? 19.391 -2.047 -12.414 1 67 82 ARG B C 1
ATOM 5521 O O . ARG B 1 82 ? 20.297 -1.407 -11.891 1 67 82 ARG B O 1
ATOM 5528 N N . THR B 1 83 ? 18.562 -2.902 -11.844 1 80.06 83 THR B N 1
ATOM 5529 C CA . THR B 1 83 ? 18.641 -2.988 -10.391 1 80.06 83 THR B CA 1
ATOM 5530 C C . THR B 1 83 ? 18.578 -4.441 -9.93 1 80.06 83 THR B C 1
ATOM 5532 O O . THR B 1 83 ? 17.969 -5.285 -10.602 1 80.06 83 THR B O 1
ATOM 5535 N N . PRO B 1 84 ? 19.281 -4.703 -8.836 1 86.81 84 PRO B N 1
ATOM 5536 C CA . PRO B 1 84 ? 19.156 -6.059 -8.297 1 86.81 84 PRO B CA 1
ATOM 5537 C C . PRO B 1 84 ? 17.703 -6.441 -7.98 1 86.81 84 PRO B C 1
ATOM 5539 O O . PRO B 1 84 ? 16.922 -5.594 -7.547 1 86.81 84 PRO B O 1
ATOM 5542 N N . ILE B 1 85 ? 17.453 -7.699 -8.25 1 88.94 85 ILE B N 1
ATOM 5543 C CA . ILE B 1 85 ? 16.094 -8.188 -8.086 1 88.94 85 ILE B CA 1
ATOM 5544 C C . ILE B 1 85 ? 15.984 -9.008 -6.809 1 88.94 85 ILE B C 1
ATOM 5546 O O . ILE B 1 85 ? 16.859 -9.836 -6.523 1 88.94 85 ILE B O 1
ATOM 5550 N N . LEU B 1 86 ? 14.984 -8.75 -6.039 1 91.75 86 LEU B N 1
ATOM 5551 C CA . LEU B 1 86 ? 14.719 -9.5 -4.82 1 91.75 86 LEU B CA 1
ATOM 5552 C C . LEU B 1 86 ? 13.93 -10.773 -5.133 1 91.75 86 LEU B C 1
ATOM 5554 O O . LEU B 1 86 ? 12.898 -10.719 -5.809 1 91.75 86 LEU B O 1
ATOM 5558 N N . ILE B 1 87 ? 14.453 -11.883 -4.707 1 91.5 87 ILE B N 1
ATOM 5559 C CA . ILE B 1 87 ? 13.766 -13.156 -4.879 1 91.5 87 ILE B CA 1
ATOM 5560 C C . ILE B 1 87 ? 13.359 -13.711 -3.518 1 91.5 87 ILE B C 1
ATOM 5562 O O . ILE B 1 87 ? 14.203 -13.906 -2.641 1 91.5 87 ILE B O 1
ATOM 5566 N N . GLY B 1 88 ? 12.078 -13.977 -3.34 1 90.62 88 GLY B N 1
ATOM 5567 C CA . GLY B 1 88 ? 11.586 -14.602 -2.121 1 90.62 88 GLY B CA 1
ATOM 5568 C C . GLY B 1 88 ? 11.703 -16.109 -2.139 1 90.62 88 GLY B C 1
ATOM 5569 O O . GLY B 1 88 ? 11.461 -16.75 -3.168 1 90.62 88 GLY B O 1
ATOM 5570 N N . GLU B 1 89 ? 12.031 -16.719 -1.065 1 90.5 89 GLU B N 1
ATOM 5571 C CA . GLU B 1 89 ? 12.18 -18.156 -0.956 1 90.5 89 GLU B CA 1
ATOM 5572 C C . GLU B 1 89 ? 10.836 -18.859 -1.124 1 90.5 89 GLU B C 1
ATOM 5574 O O . GLU B 1 89 ? 10.789 -20.047 -1.449 1 90.5 89 GLU B O 1
ATOM 5579 N N . VAL B 1 90 ? 9.844 -18.109 -0.872 1 93.75 90 VAL B N 1
ATOM 5580 C CA . VAL B 1 90 ? 8.508 -18.688 -0.933 1 93.75 90 VAL B CA 1
ATOM 5581 C C . VAL B 1 90 ? 8.125 -18.953 -2.387 1 93.75 90 VAL B C 1
ATOM 5583 O O . VAL B 1 90 ? 7.27 -19.797 -2.668 1 93.75 90 VAL B O 1
ATOM 5586 N N . ALA B 1 91 ? 8.742 -18.234 -3.314 1 94.69 91 ALA B N 1
ATOM 5587 C CA . ALA B 1 91 ? 8.391 -18.344 -4.727 1 94.69 91 ALA B CA 1
ATOM 5588 C C . ALA B 1 91 ? 8.664 -19.75 -5.242 1 94.69 91 ALA B C 1
ATOM 5590 O O . ALA B 1 91 ? 9.68 -20.375 -4.883 1 94.69 91 ALA B O 1
ATOM 5591 N N . ASP B 1 92 ? 7.824 -20.281 -6.074 1 96.69 92 ASP B N 1
ATOM 5592 C CA . ASP B 1 92 ? 7.949 -21.641 -6.605 1 96.69 92 ASP B CA 1
ATOM 5593 C C . ASP B 1 92 ? 9.219 -21.781 -7.438 1 96.69 92 ASP B C 1
ATOM 5595 O O . ASP B 1 92 ? 9.922 -22.797 -7.34 1 96.69 92 ASP B O 1
ATOM 5599 N N . PRO B 1 93 ? 9.562 -20.781 -8.289 1 96 93 PRO B N 1
ATOM 5600 C CA . PRO B 1 93 ? 10.812 -20.906 -9.031 1 96 93 PRO B CA 1
ATOM 5601 C C . PRO B 1 93 ? 12.039 -20.969 -8.117 1 96 93 PRO B C 1
ATOM 5603 O O . PRO B 1 93 ? 13.016 -21.656 -8.445 1 96 93 PRO B O 1
ATOM 5606 N N . ALA B 1 94 ? 11.984 -20.266 -7.031 1 94.44 94 ALA B N 1
ATOM 5607 C CA . ALA B 1 94 ? 13.086 -20.344 -6.074 1 94.44 94 ALA B CA 1
ATOM 5608 C C . ALA B 1 94 ? 13.234 -21.766 -5.516 1 94.44 94 ALA B C 1
ATOM 5610 O O . ALA B 1 94 ? 14.352 -22.25 -5.328 1 94.44 94 ALA B O 1
ATOM 5611 N N . PHE B 1 95 ? 12.18 -22.406 -5.184 1 95.81 95 PHE B N 1
ATOM 5612 C CA . PHE B 1 95 ? 12.203 -23.781 -4.691 1 95.81 95 PHE B CA 1
ATOM 5613 C C . PHE B 1 95 ? 12.797 -24.719 -5.73 1 95.81 95 PHE B C 1
ATOM 5615 O O . PHE B 1 95 ? 13.586 -25.609 -5.398 1 95.81 95 PHE B O 1
ATOM 5622 N N . SER B 1 96 ? 12.375 -24.516 -6.988 1 96.88 96 SER B N 1
ATOM 5623 C CA . SER B 1 96 ? 12.945 -25.297 -8.086 1 96.88 96 SER B CA 1
ATOM 5624 C C . SER B 1 96 ? 14.461 -25.141 -8.156 1 96.88 96 SER B C 1
ATOM 5626 O O . SER B 1 96 ? 15.188 -26.109 -8.344 1 96.88 96 SER B O 1
ATOM 5628 N N . THR B 1 97 ? 14.914 -23.938 -8.016 1 94.06 97 THR B N 1
ATOM 5629 C CA . THR B 1 97 ? 16.344 -23.656 -8.016 1 94.06 97 THR B CA 1
ATOM 5630 C C . THR B 1 97 ? 17.031 -24.359 -6.852 1 94.06 97 THR B C 1
ATOM 5632 O O . THR B 1 97 ? 18.125 -24.922 -7.012 1 94.06 97 THR B O 1
ATOM 5635 N N . ARG B 1 98 ? 16.406 -24.375 -5.688 1 93.44 98 ARG B N 1
ATOM 5636 C CA . ARG B 1 98 ? 16.984 -25.031 -4.516 1 93.44 98 ARG B CA 1
ATOM 5637 C C . ARG B 1 98 ? 17.094 -26.531 -4.73 1 93.44 98 ARG B C 1
ATOM 5639 O O . ARG B 1 98 ? 18.078 -27.156 -4.316 1 93.44 98 ARG B O 1
ATOM 5646 N N . ILE B 1 99 ? 16.109 -27.125 -5.305 1 95.88 99 ILE B N 1
ATOM 5647 C CA . ILE B 1 99 ? 16.172 -28.547 -5.594 1 95.88 99 ILE B CA 1
ATOM 5648 C C . ILE B 1 99 ? 17.359 -28.844 -6.5 1 95.88 99 ILE B C 1
ATOM 5650 O O . ILE B 1 99 ? 18.125 -29.781 -6.25 1 95.88 99 ILE B O 1
ATOM 5654 N N . ARG B 1 100 ? 17.484 -28.031 -7.516 1 95.06 100 ARG B N 1
ATOM 5655 C CA . ARG B 1 100 ? 18.609 -28.219 -8.438 1 95.06 100 ARG B CA 1
ATOM 5656 C C . ARG B 1 100 ? 19.938 -28.094 -7.707 1 95.06 100 ARG B C 1
ATOM 5658 O O . ARG B 1 100 ? 20.875 -28.859 -7.969 1 95.06 100 ARG B O 1
ATOM 5665 N N . GLN B 1 101 ? 20.031 -27.203 -6.836 1 91.19 101 GLN B N 1
ATOM 5666 C CA . GLN B 1 101 ? 21.266 -26.984 -6.086 1 91.19 101 GLN B CA 1
ATOM 5667 C C . GLN B 1 101 ? 21.562 -28.156 -5.16 1 91.19 101 GLN B C 1
ATOM 5669 O O . GLN B 1 101 ? 22.734 -28.516 -4.961 1 91.19 101 GLN B O 1
ATOM 5674 N N . VAL B 1 102 ? 20.547 -28.703 -4.582 1 91.38 102 VAL B N 1
ATOM 5675 C CA . VAL B 1 102 ? 20.703 -29.828 -3.664 1 91.38 102 VAL B CA 1
ATOM 5676 C C . VAL B 1 102 ? 21.203 -31.047 -4.426 1 91.38 102 VAL B C 1
ATOM 5678 O O . VAL B 1 102 ? 22.078 -31.781 -3.938 1 91.38 102 VAL B O 1
ATOM 5681 N N . ILE B 1 103 ? 20.766 -31.297 -5.609 1 92.62 103 ILE B N 1
ATOM 5682 C CA . ILE B 1 103 ? 21.062 -32.531 -6.297 1 92.62 103 ILE B CA 1
ATOM 5683 C C . ILE B 1 103 ? 22.281 -32.375 -7.188 1 92.62 103 ILE B C 1
ATOM 5685 O O . ILE B 1 103 ? 22.812 -33.344 -7.719 1 92.62 103 ILE B O 1
ATOM 5689 N N . SER B 1 104 ? 22.688 -31.125 -7.328 1 88.62 104 SER B N 1
ATOM 5690 C CA . SER B 1 104 ? 23.875 -30.875 -8.133 1 88.62 104 SER B CA 1
ATOM 5691 C C . SER B 1 104 ? 25.141 -31.312 -7.41 1 88.62 104 SER B C 1
ATOM 5693 O O . SER B 1 104 ? 25.156 -31.438 -6.184 1 88.62 104 SER B O 1
ATOM 5695 N N . ASP B 1 105 ? 26.172 -31.578 -8.203 1 80.81 105 ASP B N 1
ATOM 5696 C CA . ASP B 1 105 ? 27.469 -31.938 -7.664 1 80.81 105 ASP B CA 1
ATOM 5697 C C . ASP B 1 105 ? 28.047 -30.812 -6.824 1 80.81 105 ASP B C 1
ATOM 5699 O O . ASP B 1 105 ? 28.203 -29.688 -7.305 1 80.81 105 ASP B O 1
ATOM 5703 N N . PRO B 1 106 ? 28.312 -31.109 -5.535 1 77.62 106 PRO B N 1
ATOM 5704 C CA . PRO B 1 106 ? 28.828 -30.062 -4.648 1 77.62 106 PRO B CA 1
ATOM 5705 C C . PRO B 1 106 ? 30.172 -29.5 -5.117 1 77.62 106 PRO B C 1
ATOM 5707 O O . PRO B 1 106 ? 30.547 -28.391 -4.738 1 77.62 106 PRO B O 1
ATOM 5710 N N . PHE B 1 107 ? 30.844 -30.219 -5.906 1 76.69 107 PHE B N 1
ATOM 5711 C CA . PHE B 1 107 ? 32.188 -29.812 -6.348 1 76.69 107 PHE B CA 1
ATOM 5712 C C . PHE B 1 107 ? 32.094 -29.078 -7.68 1 76.69 107 PHE B C 1
ATOM 5714 O O . PHE B 1 107 ? 33.094 -28.516 -8.141 1 76.69 107 PHE B O 1
ATOM 5721 N N . SER B 1 108 ? 30.938 -29.062 -8.281 1 77.5 108 SER B N 1
ATOM 5722 C CA . SER B 1 108 ? 30.734 -28.328 -9.523 1 77.5 108 SER B CA 1
ATOM 5723 C C . SER B 1 108 ? 30.125 -26.953 -9.266 1 77.5 108 SER B C 1
ATOM 5725 O O . SER B 1 108 ? 29.781 -26.625 -8.133 1 77.5 108 SER B O 1
ATOM 5727 N N . LEU B 1 109 ? 30.156 -26.141 -10.367 1 78.81 109 LEU B N 1
ATOM 5728 C CA . LEU B 1 109 ? 29.516 -24.844 -10.273 1 78.81 109 LEU B CA 1
ATOM 5729 C C . LEU B 1 109 ? 28.031 -24.984 -9.938 1 78.81 109 LEU B C 1
ATOM 5731 O O . LEU B 1 109 ? 27.312 -25.75 -10.586 1 78.81 109 LEU B O 1
ATOM 5735 N N . GLN B 1 110 ? 27.609 -24.359 -8.945 1 82.88 110 GLN B N 1
ATOM 5736 C CA . GLN B 1 110 ? 26.234 -24.469 -8.484 1 82.88 110 GLN B CA 1
ATOM 5737 C C . GLN B 1 110 ? 25.281 -23.812 -9.477 1 82.88 110 GLN B C 1
ATOM 5739 O O . GLN B 1 110 ? 25.594 -22.766 -10.055 1 82.88 110 GLN B O 1
ATOM 5744 N N . PRO B 1 111 ? 24.203 -24.484 -9.703 1 86 111 PRO B N 1
ATOM 5745 C CA . PRO B 1 111 ? 23.203 -23.922 -10.602 1 86 111 PRO B CA 1
ATOM 5746 C C . PRO B 1 111 ? 22.703 -22.547 -10.133 1 86 111 PRO B C 1
ATOM 5748 O O . PRO B 1 111 ? 22.469 -22.359 -8.938 1 86 111 PRO B O 1
ATOM 5751 N N . ARG B 1 112 ? 22.562 -21.641 -11.148 1 84.56 112 ARG B N 1
ATOM 5752 C CA . ARG B 1 112 ? 22.078 -20.297 -10.859 1 84.56 112 ARG B CA 1
ATOM 5753 C C . ARG B 1 112 ? 20.578 -20.203 -11.055 1 84.56 112 ARG B C 1
ATOM 5755 O O . ARG B 1 112 ? 19.984 -20.984 -11.805 1 84.56 112 ARG B O 1
ATOM 5762 N N . HIS B 1 113 ? 20 -19.281 -10.344 1 90.62 113 HIS B N 1
ATOM 5763 C CA . HIS B 1 113 ? 18.578 -19.031 -10.492 1 90.62 113 HIS B CA 1
ATOM 5764 C C . HIS B 1 113 ? 18.266 -18.406 -11.852 1 90.62 113 HIS B C 1
ATOM 5766 O O . HIS B 1 113 ? 19 -17.531 -12.312 1 90.62 113 HIS B O 1
ATOM 5772 N N . MET B 1 114 ? 17.234 -18.891 -12.477 1 90.62 114 MET B N 1
ATOM 5773 C CA . MET B 1 114 ? 16.797 -18.312 -13.742 1 90.62 114 MET B CA 1
ATOM 5774 C C . MET B 1 114 ? 15.859 -17.141 -13.516 1 90.62 114 MET B C 1
ATOM 5776 O O . MET B 1 114 ? 14.852 -17.266 -12.82 1 90.62 114 MET B O 1
ATOM 5780 N N . LEU B 1 115 ? 16.156 -16.094 -14.109 1 89.75 115 LEU B N 1
ATOM 5781 C CA . LEU B 1 115 ? 15.375 -14.883 -13.922 1 89.75 115 LEU B CA 1
ATOM 5782 C C . LEU B 1 115 ? 14.109 -14.914 -14.766 1 89.75 115 LEU B C 1
ATOM 5784 O O . LEU B 1 115 ? 14.078 -15.547 -15.82 1 89.75 115 LEU B O 1
ATOM 5788 N N . ARG B 1 116 ? 13.039 -14.289 -14.281 1 93.12 116 ARG B N 1
ATOM 5789 C CA . ARG B 1 116 ? 11.781 -14.164 -15.008 1 93.12 116 ARG B CA 1
ATOM 5790 C C . ARG B 1 116 ? 11.906 -13.164 -16.156 1 93.12 116 ARG B C 1
ATOM 5792 O O . ARG B 1 116 ? 12.117 -11.977 -15.922 1 93.12 116 ARG B O 1
ATOM 5799 N N . VAL B 1 117 ? 11.789 -13.617 -17.328 1 91.12 117 VAL B N 1
ATOM 5800 C CA . VAL B 1 117 ? 11.914 -12.742 -18.484 1 91.12 117 VAL B CA 1
ATOM 5801 C C . VAL B 1 117 ? 10.672 -12.852 -19.359 1 91.12 117 VAL B C 1
ATOM 5803 O O . VAL B 1 117 ? 10.438 -12.008 -20.234 1 91.12 117 VAL B O 1
ATOM 5806 N N . ASN B 1 118 ? 9.852 -13.922 -19.109 1 94.12 118 ASN B N 1
ATOM 5807 C CA . ASN B 1 118 ? 8.664 -14.156 -19.938 1 94.12 118 ASN B CA 1
ATOM 5808 C C . ASN B 1 118 ? 7.445 -13.422 -19.375 1 94.12 118 ASN B C 1
ATOM 5810 O O . ASN B 1 118 ? 6.66 -13.992 -18.609 1 94.12 118 ASN B O 1
ATOM 5814 N N . TYR B 1 119 ? 7.195 -12.164 -19.641 1 95.75 119 TYR B N 1
ATOM 5815 C CA . TYR B 1 119 ? 6.031 -11.344 -19.328 1 95.75 119 TYR B CA 1
ATOM 5816 C C . TYR B 1 119 ? 5.785 -10.297 -20.406 1 95.75 119 TYR B C 1
ATOM 5818 O O . TYR B 1 119 ? 6.645 -10.062 -21.25 1 95.75 119 TYR B O 1
ATOM 5826 N N . ALA B 1 120 ? 4.605 -9.758 -20.469 1 96.69 120 ALA B N 1
ATOM 5827 C CA . ALA B 1 120 ? 4.293 -8.734 -21.469 1 96.69 120 ALA B CA 1
ATOM 5828 C C . ALA B 1 120 ? 5.207 -7.527 -21.312 1 96.69 120 ALA B C 1
ATOM 5830 O O . ALA B 1 120 ? 5.254 -6.906 -20.25 1 96.69 120 ALA B O 1
ATOM 5831 N N . PRO B 1 121 ? 5.887 -7.172 -22.328 1 94.69 121 PRO B N 1
ATOM 5832 C CA . PRO B 1 121 ? 6.863 -6.086 -22.219 1 94.69 121 PRO B CA 1
ATOM 5833 C C . PRO B 1 121 ? 6.211 -4.719 -22.047 1 94.69 121 PRO B C 1
ATOM 5835 O O . PRO B 1 121 ? 5.152 -4.461 -22.625 1 94.69 121 PRO B O 1
ATOM 5838 N N . ASP B 1 122 ? 6.922 -3.846 -21.391 1 93.88 122 ASP B N 1
ATOM 5839 C CA . ASP B 1 122 ? 6.438 -2.492 -21.141 1 93.88 122 ASP B CA 1
ATOM 5840 C C . ASP B 1 122 ? 6.238 -1.729 -22.438 1 93.88 122 ASP B C 1
ATOM 5842 O O . ASP B 1 122 ? 5.227 -1.047 -22.625 1 93.88 122 ASP B O 1
ATOM 5846 N N . THR B 1 123 ? 7.16 -1.813 -23.312 1 93.12 123 THR B N 1
ATOM 5847 C CA . THR B 1 123 ? 7.152 -1.063 -24.562 1 93.12 123 THR B CA 1
ATOM 5848 C C . THR B 1 123 ? 5.941 -1.44 -25.406 1 93.12 123 THR B C 1
ATOM 5850 O O . THR B 1 123 ? 5.297 -0.572 -26 1 93.12 123 THR B O 1
ATOM 5853 N N . GLU B 1 124 ? 5.66 -2.738 -25.422 1 94.12 124 GLU B N 1
ATOM 5854 C CA . GLU B 1 124 ? 4.508 -3.199 -26.188 1 94.12 124 GLU B CA 1
ATOM 5855 C C . GLU B 1 124 ? 3.203 -2.672 -25.609 1 94.12 124 GLU B C 1
ATOM 5857 O O . GLU B 1 124 ? 2.32 -2.227 -26.344 1 94.12 124 GLU B O 1
ATOM 5862 N N . LEU B 1 125 ? 3.094 -2.729 -24.312 1 95.44 125 LEU B N 1
ATOM 5863 C CA . LEU B 1 125 ? 1.892 -2.254 -23.641 1 95.44 125 LEU B CA 1
ATOM 5864 C C . LEU B 1 125 ? 1.711 -0.752 -23.844 1 95.44 125 LEU B C 1
ATOM 5866 O O . LEU B 1 125 ? 0.603 -0.289 -24.125 1 95.44 125 LEU B O 1
ATOM 5870 N N . MET B 1 126 ? 2.771 0.014 -23.719 1 93.38 126 MET B N 1
ATOM 5871 C CA . MET B 1 126 ? 2.697 1.464 -23.875 1 93.38 126 MET B CA 1
ATOM 5872 C C . MET B 1 126 ? 2.336 1.847 -25.297 1 93.38 126 MET B C 1
ATOM 5874 O O . MET B 1 126 ? 1.641 2.84 -25.531 1 93.38 126 MET B O 1
ATOM 5878 N N . SER B 1 127 ? 2.807 1.054 -26.25 1 94.31 127 SER B N 1
ATOM 5879 C CA . SER B 1 127 ? 2.43 1.276 -27.641 1 94.31 127 SER B CA 1
ATOM 5880 C C . SER B 1 127 ? 0.936 1.051 -27.844 1 94.31 127 SER B C 1
ATOM 5882 O O . SER B 1 127 ? 0.287 1.798 -28.578 1 94.31 127 SER B O 1
ATOM 5884 N N . LEU B 1 128 ? 0.422 0.055 -27.188 1 94.12 128 LEU B N 1
ATOM 5885 C CA . LEU B 1 128 ? -0.998 -0.261 -27.297 1 94.12 128 LEU B CA 1
ATOM 5886 C C . LEU B 1 128 ? -1.847 0.819 -26.641 1 94.12 128 LEU B C 1
ATOM 5888 O O . LEU B 1 128 ? -2.953 1.112 -27.094 1 94.12 128 LEU B O 1
ATOM 5892 N N . VAL B 1 129 ? -1.354 1.388 -25.578 1 92.31 129 VAL B N 1
ATOM 5893 C CA . VAL B 1 129 ? -2.062 2.463 -24.891 1 92.31 129 VAL B CA 1
ATOM 5894 C C . VAL B 1 129 ? -2.273 3.635 -25.844 1 92.31 129 VAL B C 1
ATOM 5896 O O . VAL B 1 129 ? -3.328 4.277 -25.828 1 92.31 129 VAL B O 1
ATOM 5899 N N . LYS B 1 130 ? -1.33 3.904 -26.672 1 90.81 130 LYS B N 1
ATOM 5900 C CA . LYS B 1 130 ? -1.373 5.039 -27.594 1 90.81 130 LYS B CA 1
ATOM 5901 C C . LYS B 1 130 ? -2.117 4.684 -28.875 1 90.81 130 LYS B C 1
ATOM 5903 O O . LYS B 1 130 ? -2.521 5.57 -29.625 1 90.81 130 LYS B O 1
ATOM 5908 N N . SER B 1 131 ? -2.369 3.436 -29.047 1 92.62 131 SER B N 1
ATOM 5909 C CA . SER B 1 131 ? -3.016 2.98 -30.266 1 92.62 131 SER B CA 1
ATOM 5910 C C . SER B 1 131 ? -4.531 3.145 -30.188 1 92.62 131 SER B C 1
ATOM 5912 O O . SER B 1 131 ? -5.086 3.316 -29.109 1 92.62 131 SER B O 1
ATOM 5914 N N . ASP B 1 132 ? -5.09 3.205 -31.344 1 91.31 132 ASP B N 1
ATOM 5915 C CA . ASP B 1 132 ? -6.543 3.289 -31.422 1 91.31 132 ASP B CA 1
ATOM 5916 C C . ASP B 1 132 ? -7.172 1.897 -31.453 1 91.31 132 ASP B C 1
ATOM 5918 O O . ASP B 1 132 ? -6.969 1.141 -32.406 1 91.31 132 ASP B O 1
ATOM 5922 N N . ILE B 1 133 ? -7.789 1.596 -30.406 1 91.06 133 ILE B N 1
ATOM 5923 C CA . ILE B 1 133 ? -8.461 0.307 -30.297 1 91.06 133 ILE B CA 1
ATOM 5924 C C . ILE B 1 133 ? -9.977 0.502 -30.438 1 91.06 133 ILE B C 1
ATOM 5926 O O . ILE B 1 133 ? -10.555 1.353 -29.75 1 91.06 133 ILE B O 1
ATOM 5930 N N . SER B 1 134 ? -10.586 -0.257 -31.281 1 90.44 134 SER B N 1
ATOM 5931 C CA . SER B 1 134 ? -12.016 -0.112 -31.516 1 90.44 134 SER B CA 1
ATOM 5932 C C . SER B 1 134 ? -12.828 -0.806 -30.438 1 90.44 134 SER B C 1
ATOM 5934 O O . SER B 1 134 ? -12.453 -1.88 -29.953 1 90.44 134 SER B O 1
ATOM 5936 N N . TRP B 1 135 ? -13.922 -0.155 -30.125 1 92.5 135 TRP B N 1
ATOM 5937 C CA . TRP B 1 135 ? -14.898 -0.798 -29.25 1 92.5 135 TRP B CA 1
ATOM 5938 C C . TRP B 1 135 ? -15.469 -2.051 -29.906 1 92.5 135 TRP B C 1
ATOM 5940 O O . TRP B 1 135 ? -15.727 -2.064 -31.109 1 92.5 135 TRP B O 1
ATOM 5950 N N . PRO B 1 136 ? -15.609 -3.137 -29.203 1 93.62 136 PRO B N 1
ATOM 5951 C CA . PRO B 1 136 ? -16.156 -4.348 -29.828 1 93.62 136 PRO B CA 1
ATOM 5952 C C . PRO B 1 136 ? -17.594 -4.18 -30.281 1 93.62 136 PRO B C 1
ATOM 5954 O O . PRO B 1 136 ? -18.297 -3.262 -29.828 1 93.62 136 PRO B O 1
ATOM 5957 N N . THR B 1 137 ? -18.047 -5.09 -31.203 1 95.06 137 THR B N 1
ATOM 5958 C CA . THR B 1 137 ? -19.438 -5.105 -31.641 1 95.06 137 THR B CA 1
ATOM 5959 C C . THR B 1 137 ? -20.375 -5.422 -30.484 1 95.06 137 THR B C 1
ATOM 5961 O O . THR B 1 137 ? -19.953 -5.996 -29.484 1 95.06 137 THR B O 1
ATOM 5964 N N . PRO B 1 138 ? -21.609 -5.059 -30.641 1 95.25 138 PRO B N 1
ATOM 5965 C CA . PRO B 1 138 ? -22.562 -5.285 -29.547 1 95.25 138 PRO B CA 1
ATOM 5966 C C . PRO B 1 138 ? -22.594 -6.746 -29.094 1 95.25 138 PRO B C 1
ATOM 5968 O O . PRO B 1 138 ? -22.531 -7.027 -27.891 1 95.25 138 PRO B O 1
ATOM 5971 N N . SER B 1 139 ? -22.703 -7.621 -30.062 1 96.88 139 SER B N 1
ATOM 5972 C CA . SER B 1 139 ? -22.766 -9.039 -29.719 1 96.88 139 SER B CA 1
ATOM 5973 C C . SER B 1 139 ? -21.469 -9.492 -29.047 1 96.88 139 SER B C 1
ATOM 5975 O O . SER B 1 139 ? -21.5 -10.25 -28.078 1 96.88 139 SER B O 1
ATOM 5977 N N . ARG B 1 140 ? -20.391 -9.031 -29.594 1 96.5 140 ARG B N 1
ATOM 5978 C CA . ARG B 1 140 ? -19.094 -9.383 -29.016 1 96.5 140 ARG B CA 1
ATOM 5979 C C . ARG B 1 140 ? -18.938 -8.797 -27.609 1 96.5 140 ARG B C 1
ATOM 5981 O O . ARG B 1 140 ? -18.406 -9.453 -26.719 1 96.5 140 ARG B O 1
ATOM 5988 N N . SER B 1 141 ? -19.359 -7.582 -27.422 1 96.44 141 SER B N 1
ATOM 5989 C CA . SER B 1 141 ? -19.297 -6.934 -26.109 1 96.44 141 SER B CA 1
ATOM 5990 C C . SER B 1 141 ? -20.078 -7.73 -25.078 1 96.44 141 SER B C 1
ATOM 5992 O O . SER B 1 141 ? -19.578 -7.953 -23.969 1 96.44 141 SER B O 1
ATOM 5994 N N . ARG B 1 142 ? -21.25 -8.164 -25.438 1 97.44 142 ARG B N 1
ATOM 5995 C CA . ARG B 1 142 ? -22.078 -8.945 -24.531 1 97.44 142 ARG B CA 1
ATOM 5996 C C . ARG B 1 142 ? -21.406 -10.281 -24.203 1 97.44 142 ARG B C 1
ATOM 5998 O O . ARG B 1 142 ? -21.391 -10.703 -23.047 1 97.44 142 ARG B O 1
ATOM 6005 N N . PHE B 1 143 ? -20.922 -10.859 -25.234 1 97.56 143 PHE B N 1
ATOM 6006 C CA . PHE B 1 143 ? -20.266 -12.148 -25.062 1 97.56 143 PHE B CA 1
ATOM 6007 C C . PHE B 1 143 ? -19.078 -12.031 -24.125 1 97.56 143 PHE B C 1
ATOM 6009 O O . PHE B 1 143 ? -18.938 -12.812 -23.188 1 97.56 143 PHE B O 1
ATOM 6016 N N . LEU B 1 144 ? -18.172 -11.016 -24.328 1 97.62 144 LEU B N 1
ATOM 6017 C CA . LEU B 1 144 ? -16.969 -10.844 -23.547 1 97.62 144 LEU B CA 1
ATOM 6018 C C . LEU B 1 144 ? -17.297 -10.531 -22.094 1 97.62 144 LEU B C 1
ATOM 6020 O O . LEU B 1 144 ? -16.672 -11.086 -21.188 1 97.62 144 LEU B O 1
ATOM 6024 N N . VAL B 1 145 ? -18.219 -9.688 -21.844 1 97.81 145 VAL B N 1
ATOM 6025 C CA . VAL B 1 145 ? -18.594 -9.32 -20.484 1 97.81 145 VAL B CA 1
ATOM 6026 C C . VAL B 1 145 ? -19.188 -10.523 -19.75 1 97.81 145 VAL B C 1
ATOM 6028 O O . VAL B 1 145 ? -18.906 -10.75 -18.578 1 97.81 145 VAL B O 1
ATOM 6031 N N . GLU B 1 146 ? -19.953 -11.328 -20.453 1 96.56 146 GLU B N 1
ATOM 6032 C CA . GLU B 1 146 ? -20.547 -12.523 -19.859 1 96.56 146 GLU B CA 1
ATOM 6033 C C . GLU B 1 146 ? -19.469 -13.516 -19.453 1 96.56 146 GLU B C 1
ATOM 6035 O O . GLU B 1 146 ? -19.547 -14.109 -18.375 1 96.56 146 GLU B O 1
ATOM 6040 N N . VAL B 1 147 ? -18.562 -13.688 -20.328 1 95.62 147 VAL B N 1
ATOM 6041 C CA . VAL B 1 147 ? -17.469 -14.602 -20.016 1 95.62 147 VAL B CA 1
ATOM 6042 C C . VAL B 1 147 ? -16.672 -14.086 -18.812 1 95.62 147 VAL B C 1
ATOM 6044 O O . VAL B 1 147 ? -16.359 -14.844 -17.906 1 95.62 147 VAL B O 1
ATOM 6047 N N . ALA B 1 148 ? -16.359 -12.781 -18.828 1 96.94 148 ALA B N 1
ATOM 6048 C CA . ALA B 1 148 ? -15.602 -12.18 -17.75 1 96.94 148 ALA B CA 1
ATOM 6049 C C . ALA B 1 148 ? -16.328 -12.359 -16.406 1 96.94 148 ALA B C 1
ATOM 6051 O O . ALA B 1 148 ? -15.703 -12.695 -15.398 1 96.94 148 ALA B O 1
ATOM 6052 N N . LEU B 1 149 ? -17.547 -12.133 -16.359 1 94.44 149 LEU B N 1
ATOM 6053 C CA . LEU B 1 149 ? -18.328 -12.211 -15.133 1 94.44 149 LEU B CA 1
ATOM 6054 C C . LEU B 1 149 ? -18.438 -13.656 -14.656 1 94.44 149 LEU B C 1
ATOM 6056 O O . LEU B 1 149 ? -18.469 -13.914 -13.445 1 94.44 149 LEU B O 1
ATOM 6060 N N . LYS B 1 150 ? -18.469 -14.547 -15.547 1 88.94 150 LYS B N 1
ATOM 6061 C CA . LYS B 1 150 ? -18.547 -15.961 -15.188 1 88.94 150 LYS B CA 1
ATOM 6062 C C . LYS B 1 150 ? -17.281 -16.438 -14.492 1 88.94 150 LYS B C 1
ATOM 6064 O O . LYS B 1 150 ? -17.344 -17.188 -13.531 1 88.94 150 LYS B O 1
ATOM 6069 N N . TYR B 1 151 ? -16.156 -15.969 -14.938 1 85.75 151 TYR B N 1
ATOM 6070 C CA . TYR B 1 151 ? -14.891 -16.469 -14.43 1 85.75 151 TYR B CA 1
ATOM 6071 C C . TYR B 1 151 ? -14.422 -15.648 -13.242 1 85.75 151 TYR B C 1
ATOM 6073 O O . TYR B 1 151 ? -13.891 -16.203 -12.266 1 85.75 151 TYR B O 1
ATOM 6081 N N . VAL B 1 152 ? -14.594 -14.352 -13.25 1 84.25 152 VAL B N 1
ATOM 6082 C CA . VAL B 1 152 ? -14.062 -13.5 -12.195 1 84.25 152 VAL B CA 1
ATOM 6083 C C . VAL B 1 152 ? -15.086 -13.383 -11.062 1 84.25 152 VAL B C 1
ATOM 6085 O O . VAL B 1 152 ? -14.734 -13.469 -9.891 1 84.25 152 VAL B O 1
ATOM 6088 N N . SER B 1 153 ? -16.312 -13.25 -11.336 1 77.94 153 SER B N 1
ATOM 6089 C CA . SER B 1 153 ? -17.328 -12.93 -10.336 1 77.94 153 SER B CA 1
ATOM 6090 C C . SER B 1 153 ? -17.703 -14.172 -9.531 1 77.94 153 SER B C 1
ATOM 6092 O O . SER B 1 153 ? -18.25 -14.055 -8.43 1 77.94 153 SER B O 1
ATOM 6094 N N . HIS B 1 154 ? -17.359 -15.289 -10.078 1 78.62 154 HIS B N 1
ATOM 6095 C CA . HIS B 1 154 ? -17.688 -16.484 -9.312 1 78.62 154 HIS B CA 1
ATOM 6096 C C . HIS B 1 154 ? -16.656 -16.734 -8.211 1 78.62 154 HIS B C 1
ATOM 6098 O O . HIS B 1 154 ? -16.984 -17.25 -7.145 1 78.62 154 HIS B O 1
ATOM 6104 N N . ARG B 1 155 ? -15.523 -16.328 -8.508 1 88.06 155 ARG B N 1
ATOM 6105 C CA . ARG B 1 155 ? -14.453 -16.578 -7.543 1 88.06 155 ARG B CA 1
ATOM 6106 C C . ARG B 1 155 ? -14.242 -15.352 -6.648 1 88.06 155 ARG B C 1
ATOM 6108 O O . ARG B 1 155 ? -13.93 -15.492 -5.465 1 88.06 155 ARG B O 1
ATOM 6115 N N . TYR B 1 156 ? -14.438 -14.227 -7.254 1 94.44 156 TYR B N 1
ATOM 6116 C CA . TYR B 1 156 ? -14.234 -12.969 -6.535 1 94.44 156 TYR B CA 1
ATOM 6117 C C . TYR B 1 156 ? -15.414 -12.031 -6.734 1 94.44 156 TYR B C 1
ATOM 6119 O O . TYR B 1 156 ? -16.172 -12.164 -7.703 1 94.44 156 TYR B O 1
ATOM 6127 N N . HIS B 1 157 ? -15.664 -11.227 -5.789 1 95.75 157 HIS B N 1
ATOM 6128 C CA . HIS B 1 157 ? -16.641 -10.156 -5.961 1 95.75 157 HIS B CA 1
ATOM 6129 C C . HIS B 1 157 ? -15.953 -8.82 -6.242 1 95.75 15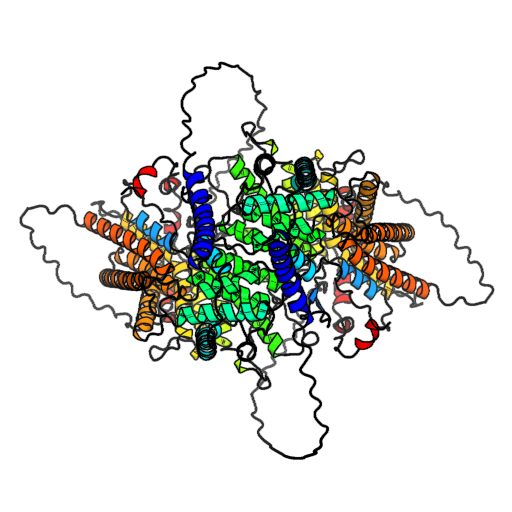7 HIS B C 1
ATOM 6131 O O . HIS B 1 157 ? -15.516 -8.141 -5.316 1 95.75 157 HIS B O 1
ATOM 6137 N N . VAL B 1 158 ? -15.93 -8.438 -7.465 1 96.88 158 VAL B N 1
ATOM 6138 C CA . VAL B 1 158 ? -15.266 -7.188 -7.828 1 96.88 158 VAL B CA 1
ATOM 6139 C C . VAL B 1 158 ? -16.312 -6.172 -8.297 1 96.88 158 VAL B C 1
ATOM 6141 O O . VAL B 1 158 ? -16.234 -4.988 -7.945 1 96.88 158 VAL B O 1
ATOM 6144 N N . VAL B 1 159 ? -17.281 -6.656 -9.07 1 96.75 159 VAL B N 1
ATOM 6145 C CA . VAL B 1 159 ? -18.281 -5.766 -9.656 1 96.75 159 VAL B CA 1
ATOM 6146 C C . VAL B 1 159 ? -19.672 -6.324 -9.406 1 96.75 159 VAL B C 1
ATOM 6148 O O . VAL B 1 159 ? -19.828 -7.5 -9.062 1 96.75 159 VAL B O 1
ATOM 6151 N N . ARG B 1 160 ? -20.594 -5.461 -9.5 1 94.75 160 ARG B N 1
ATOM 6152 C CA . ARG B 1 160 ? -22 -5.879 -9.484 1 94.75 160 ARG B CA 1
ATOM 6153 C C . ARG B 1 160 ? -22.5 -6.152 -10.891 1 94.75 160 ARG B C 1
ATOM 6155 O O . ARG B 1 160 ? -22.516 -5.254 -11.734 1 94.75 160 ARG B O 1
ATOM 6162 N N . ARG B 1 161 ? -22.953 -7.34 -11.164 1 94.75 161 ARG B N 1
ATOM 6163 C CA . ARG B 1 161 ? -23.359 -7.797 -12.492 1 94.75 161 ARG B CA 1
ATOM 6164 C C . ARG B 1 161 ? -24.469 -6.918 -13.062 1 94.75 161 ARG B C 1
ATOM 6166 O O . ARG B 1 161 ? -24.406 -6.535 -14.234 1 94.75 161 ARG B O 1
ATOM 6173 N N . SER B 1 162 ? -25.453 -6.598 -12.266 1 93.88 162 SER B N 1
ATOM 6174 C CA . SER B 1 162 ? -26.609 -5.82 -12.727 1 93.88 162 SER B CA 1
ATOM 6175 C C . SER B 1 162 ? -26.172 -4.457 -13.258 1 93.88 162 SER B C 1
ATOM 6177 O O . SER B 1 162 ? -26.578 -4.043 -14.344 1 93.88 162 SER B O 1
ATOM 6179 N N . LEU B 1 163 ? -25.297 -3.834 -12.492 1 93.62 163 LEU B N 1
ATOM 6180 C CA . LEU B 1 163 ? -24.828 -2.506 -12.875 1 93.62 163 LEU B CA 1
ATOM 6181 C C . LEU B 1 163 ? -23.938 -2.574 -14.109 1 93.62 163 LEU B C 1
ATOM 6183 O O . LEU B 1 163 ? -24 -1.7 -14.977 1 93.62 163 LEU B O 1
ATOM 6187 N N . VAL B 1 164 ? -23.141 -3.602 -14.227 1 95.81 164 VAL B N 1
ATOM 6188 C CA . VAL B 1 164 ? -22.234 -3.764 -15.359 1 95.81 164 VAL B CA 1
ATOM 6189 C C . VAL B 1 164 ? -23.047 -3.986 -16.641 1 95.81 164 VAL B C 1
ATOM 6191 O O . VAL B 1 164 ? -22.766 -3.387 -17.672 1 95.81 164 VAL B O 1
ATOM 6194 N N . MET B 1 165 ? -24.062 -4.855 -16.531 1 94.88 165 MET B N 1
ATOM 6195 C CA . MET B 1 165 ? -24.875 -5.168 -17.703 1 94.88 165 MET B CA 1
ATOM 6196 C C . MET B 1 165 ? -25.672 -3.949 -18.156 1 94.88 165 MET B C 1
ATOM 6198 O O . MET B 1 165 ? -25.828 -3.713 -19.344 1 94.88 165 MET B O 1
ATOM 6202 N N . GLU B 1 166 ? -26.125 -3.209 -17.188 1 94 166 GLU B N 1
ATOM 6203 C CA . GLU B 1 166 ? -26.828 -1.972 -17.516 1 94 166 GLU B CA 1
ATOM 6204 C C . GLU B 1 166 ? -25.906 -0.983 -18.219 1 94 166 GLU B C 1
ATOM 6206 O O . GLU B 1 166 ? -26.297 -0.387 -19.234 1 94 166 GLU B O 1
ATOM 6211 N N . ASN B 1 167 ? -24.75 -0.794 -17.672 1 94.25 167 ASN B N 1
ATOM 6212 C CA . ASN B 1 167 ? -23.781 0.113 -18.266 1 94.25 167 ASN B CA 1
ATOM 6213 C C . ASN B 1 167 ? -23.344 -0.355 -19.656 1 94.25 167 ASN B C 1
ATOM 6215 O O . ASN B 1 167 ? -23.125 0.462 -20.547 1 94.25 167 ASN B O 1
ATOM 6219 N N . LEU B 1 168 ? -23.234 -1.646 -19.812 1 96.12 168 LEU B N 1
ATOM 6220 C CA . LEU B 1 168 ? -22.859 -2.205 -21.109 1 96.12 168 LEU B CA 1
ATOM 6221 C C . LEU B 1 168 ? -23.922 -1.899 -22.172 1 96.12 168 LEU B C 1
ATOM 6223 O O . LEU B 1 168 ? -23.594 -1.449 -23.266 1 96.12 168 LEU B O 1
ATOM 6227 N N . GLU B 1 169 ? -25.172 -2.092 -21.828 1 95.44 169 GLU B N 1
ATOM 6228 C CA . GLU B 1 169 ? -26.25 -1.835 -22.766 1 95.44 169 GLU B CA 1
ATOM 6229 C C . GLU B 1 169 ? -26.312 -0.358 -23.141 1 95.44 169 GLU B C 1
ATOM 6231 O O . GLU B 1 169 ? -26.562 -0.016 -24.297 1 95.44 169 GLU B O 1
ATOM 6236 N N . GLN B 1 170 ? -26.078 0.448 -22.141 1 93.31 170 GLN B N 1
ATOM 6237 C CA . GLN B 1 170 ? -26.062 1.881 -22.422 1 93.31 170 GLN B CA 1
ATOM 6238 C C . GLN B 1 170 ? -24.922 2.24 -23.375 1 93.31 170 GLN B C 1
ATOM 6240 O O . GLN B 1 170 ? -25.094 3.08 -24.266 1 93.31 170 GLN B O 1
ATOM 6245 N N . SER B 1 171 ? -23.812 1.616 -23.156 1 91.62 171 SER B N 1
ATOM 6246 C CA . SER B 1 171 ? -22.641 1.906 -23.984 1 91.62 171 SER B CA 1
ATOM 6247 C C . SER B 1 171 ? -22.859 1.411 -25.422 1 91.62 171 SER B C 1
ATOM 6249 O O . SER B 1 171 ? -22.281 1.96 -26.359 1 91.62 171 SER B O 1
ATOM 6251 N N . ILE B 1 172 ? -23.641 0.375 -25.578 1 91.12 172 ILE B N 1
ATOM 6252 C CA . ILE B 1 172 ? -23.938 -0.184 -26.891 1 91.12 172 ILE B CA 1
ATOM 6253 C C . ILE B 1 172 ? -24.891 0.739 -27.641 1 91.12 172 ILE B C 1
ATOM 6255 O O . ILE B 1 172 ? -24.719 0.988 -28.844 1 91.12 172 ILE B O 1
ATOM 6259 N N . HIS B 1 173 ? -25.781 1.297 -26.938 1 90.38 173 HIS B N 1
ATOM 6260 C CA . HIS B 1 173 ? -26.781 2.162 -27.562 1 90.38 173 HIS B CA 1
ATOM 6261 C C . HIS B 1 173 ? -26.203 3.539 -27.859 1 90.38 173 HIS B C 1
ATOM 6263 O O . HIS B 1 173 ? -26.594 4.184 -28.844 1 90.38 173 HIS B O 1
ATOM 6269 N N . ASN B 1 174 ? -25.266 3.947 -26.953 1 85.75 174 ASN B N 1
ATOM 6270 C CA . ASN B 1 174 ? -24.578 5.219 -27.141 1 85.75 174 ASN B CA 1
ATOM 6271 C C . ASN B 1 174 ? -23.062 5.062 -26.969 1 85.75 174 ASN B C 1
ATOM 6273 O O . ASN B 1 174 ? -22.531 5.297 -25.891 1 85.75 174 ASN B O 1
ATOM 6277 N N . PRO B 1 175 ? -22.516 4.887 -28.062 1 74.62 175 PRO B N 1
ATOM 6278 C CA . PRO B 1 175 ? -21.078 4.586 -27.984 1 74.62 175 PRO B CA 1
ATOM 6279 C C . PRO B 1 175 ? -20.281 5.719 -27.344 1 74.62 175 PRO B C 1
ATOM 6281 O O . PRO B 1 175 ? -19.172 5.492 -26.844 1 74.62 175 PRO B O 1
ATOM 6284 N N . SER B 1 176 ? -20.719 6.887 -27.391 1 73.56 176 SER B N 1
ATOM 6285 C CA . SER B 1 176 ? -20 8.008 -26.781 1 73.56 176 SER B CA 1
ATOM 6286 C C . SER B 1 176 ? -20.406 8.188 -25.312 1 73.56 176 SER B C 1
ATOM 6288 O O . SER B 1 176 ? -19.891 9.07 -24.625 1 73.56 176 SER B O 1
ATOM 6290 N N . TRP B 1 177 ? -21.188 7.203 -24.906 1 71.06 177 TRP B N 1
ATOM 6291 C CA . TRP B 1 177 ? -21.719 7.312 -23.547 1 71.06 177 TRP B CA 1
ATOM 6292 C C . TRP B 1 177 ? -20.688 6.844 -22.531 1 71.06 177 TRP B C 1
ATOM 6294 O O . TRP B 1 177 ? -19.906 5.934 -22.797 1 71.06 177 TRP B O 1
ATOM 6304 N N . GLY B 1 178 ? -20.703 7.602 -21.406 1 69.94 178 GLY B N 1
ATOM 6305 C CA . GLY B 1 178 ? -19.984 7.137 -20.234 1 69.94 178 GLY B CA 1
ATOM 6306 C C . GLY B 1 178 ? -18.688 7.895 -19.984 1 69.94 178 GLY B C 1
ATOM 6307 O O . GLY B 1 178 ? -17.984 8.242 -20.938 1 69.94 178 GLY B O 1
ATOM 6308 N N . HIS B 1 179 ? -18.547 8.086 -18.75 1 81.94 179 HIS B N 1
ATOM 6309 C CA . HIS B 1 179 ? -17.328 8.734 -18.312 1 81.94 179 HIS B CA 1
ATOM 6310 C C . HIS B 1 179 ? -16.156 7.766 -18.328 1 81.94 179 HIS B C 1
ATOM 6312 O O . HIS B 1 179 ? -16.328 6.566 -18.562 1 81.94 179 HIS B O 1
ATOM 6318 N N . LEU B 1 180 ? -15.047 8.227 -18.312 1 85.81 180 LEU B N 1
ATOM 6319 C CA . LEU B 1 180 ? -13.773 7.527 -18.438 1 85.81 180 LEU B CA 1
ATOM 6320 C C . LEU B 1 180 ? -13.734 6.293 -17.547 1 85.81 180 LEU B C 1
ATOM 6322 O O . LEU B 1 180 ? -13.281 5.227 -17.969 1 85.81 180 LEU B O 1
ATOM 6326 N N . MET B 1 181 ? -14.305 6.383 -16.391 1 90.25 181 MET B N 1
ATOM 6327 C CA . MET B 1 181 ? -14.258 5.281 -15.43 1 90.25 181 MET B CA 1
ATOM 6328 C C . MET B 1 181 ? -15.117 4.113 -15.906 1 90.25 181 MET B C 1
ATOM 6330 O O . MET B 1 181 ? -14.695 2.957 -15.836 1 90.25 181 MET B O 1
ATOM 6334 N N . LEU B 1 182 ? -16.281 4.418 -16.375 1 91.81 182 LEU B N 1
ATOM 6335 C CA . LEU B 1 182 ? -17.203 3.383 -16.828 1 91.81 182 LEU B CA 1
ATOM 6336 C C . LEU B 1 182 ? -16.641 2.664 -18.047 1 91.81 182 LEU B C 1
ATOM 6338 O O . LEU B 1 182 ? -16.719 1.438 -18.141 1 91.81 182 LEU B O 1
ATOM 6342 N N . ARG B 1 183 ? -16.109 3.365 -18.906 1 92.75 183 ARG B N 1
ATOM 6343 C CA . ARG B 1 183 ? -15.555 2.77 -20.109 1 92.75 183 ARG B CA 1
ATOM 6344 C C . ARG B 1 183 ? -14.32 1.927 -19.797 1 92.75 183 ARG B C 1
ATOM 6346 O O . ARG B 1 183 ? -14.133 0.853 -20.359 1 92.75 183 ARG B O 1
ATOM 6353 N N . SER B 1 184 ? -13.484 2.49 -18.906 1 95.62 184 SER B N 1
ATOM 6354 C CA . SER B 1 184 ? -12.297 1.743 -18.5 1 95.62 184 SER B CA 1
ATOM 6355 C C . SER B 1 184 ? -12.68 0.423 -17.844 1 95.62 184 SER B C 1
ATOM 6357 O O . SER B 1 184 ? -11.984 -0.583 -18.016 1 95.62 184 SER B O 1
ATOM 6359 N N . LYS B 1 185 ? -13.742 0.449 -17.078 1 96.5 185 LYS B N 1
ATOM 6360 C CA . LYS B 1 185 ? -14.227 -0.774 -16.438 1 96.5 185 LYS B CA 1
ATOM 6361 C C . LYS B 1 185 ? -14.641 -1.807 -17.484 1 96.5 185 LYS B C 1
ATOM 6363 O O . LYS B 1 185 ? -14.32 -2.99 -17.359 1 96.5 185 LYS B O 1
ATOM 6368 N N . LEU B 1 186 ? -15.336 -1.353 -18.516 1 96.88 186 LEU B N 1
ATOM 6369 C CA . LEU B 1 186 ? -15.758 -2.248 -19.578 1 96.88 186 LEU B CA 1
ATOM 6370 C C . LEU B 1 186 ? -14.555 -2.75 -20.375 1 96.88 186 LEU B C 1
ATOM 6372 O O . LEU B 1 186 ? -14.477 -3.932 -20.719 1 96.88 186 LEU B O 1
ATOM 6376 N N . TRP B 1 187 ? -13.609 -1.854 -20.656 1 97.06 187 TRP B N 1
ATOM 6377 C CA . TRP B 1 187 ? -12.375 -2.277 -21.312 1 97.06 187 TRP B CA 1
ATOM 6378 C C . TRP B 1 187 ? -11.688 -3.387 -20.531 1 97.06 187 TRP B C 1
ATOM 6380 O O . TRP B 1 187 ? -11.203 -4.359 -21.109 1 97.06 187 TRP B O 1
ATOM 6390 N N . ALA B 1 188 ? -11.602 -3.217 -19.203 1 98.25 188 ALA B N 1
ATOM 6391 C CA . ALA B 1 188 ? -10.977 -4.227 -18.359 1 98.25 188 ALA B CA 1
ATOM 6392 C C . ALA B 1 188 ? -11.727 -5.551 -18.438 1 98.25 188 ALA B C 1
ATOM 6394 O O . ALA B 1 188 ? -11.109 -6.621 -18.484 1 98.25 188 ALA B O 1
ATOM 6395 N N . LEU B 1 189 ? -13.031 -5.438 -18.453 1 98.25 189 LEU B N 1
ATOM 6396 C CA . LEU B 1 189 ? -13.852 -6.645 -18.531 1 98.25 189 LEU B CA 1
ATOM 6397 C C . LEU B 1 189 ? -13.711 -7.301 -19.906 1 98.25 189 LEU B C 1
ATOM 6399 O O . LEU B 1 189 ? -13.695 -8.531 -20 1 98.25 189 LEU B O 1
ATOM 6403 N N . PHE B 1 190 ? -13.648 -6.488 -20.969 1 98.12 190 PHE B N 1
ATOM 6404 C CA . PHE B 1 190 ? -13.383 -7.035 -22.297 1 98.12 190 PHE B CA 1
ATOM 6405 C C . PHE B 1 190 ? -12.07 -7.809 -22.312 1 98.12 190 PHE B C 1
ATOM 6407 O O . PHE B 1 190 ? -11.984 -8.883 -22.922 1 98.12 190 PHE B O 1
ATOM 6414 N N . ALA B 1 191 ? -11.07 -7.254 -21.688 1 98.19 191 ALA B N 1
ATOM 6415 C CA . ALA B 1 191 ? -9.758 -7.902 -21.625 1 98.19 191 ALA B CA 1
ATOM 6416 C C . ALA B 1 191 ? -9.852 -9.273 -20.969 1 98.19 191 ALA B C 1
ATOM 6418 O O . ALA B 1 191 ? -9.328 -10.258 -21.484 1 98.19 191 ALA B O 1
ATOM 6419 N N . ILE B 1 192 ? -10.516 -9.383 -19.875 1 97.88 192 ILE B N 1
ATOM 6420 C CA . ILE B 1 192 ? -10.648 -10.625 -19.125 1 97.88 192 ILE B CA 1
ATOM 6421 C C . ILE B 1 192 ? -11.516 -11.609 -19.906 1 97.88 192 ILE B C 1
ATOM 6423 O O . ILE B 1 192 ? -11.219 -12.805 -19.953 1 97.88 192 ILE B O 1
ATOM 6427 N N . GLY B 1 193 ? -12.594 -11.07 -20.5 1 97.81 193 GLY B N 1
ATOM 6428 C CA . GLY B 1 193 ? -13.43 -11.922 -21.312 1 97.81 193 GLY B CA 1
ATOM 6429 C C . GLY B 1 193 ? -12.672 -12.578 -22.453 1 97.81 193 GLY B C 1
ATOM 6430 O O . GLY B 1 193 ? -12.844 -13.773 -22.719 1 97.81 193 GLY B O 1
ATOM 6431 N N . GLU B 1 194 ? -11.875 -11.812 -23.125 1 96.44 194 GLU B N 1
ATOM 6432 C CA . GLU B 1 194 ? -11.078 -12.352 -24.234 1 96.44 194 GLU B CA 1
ATOM 6433 C C . GLU B 1 194 ? -10.047 -13.352 -23.719 1 96.44 194 GLU B C 1
ATOM 6435 O O . GLU B 1 194 ? -9.758 -14.344 -24.406 1 96.44 194 GLU B O 1
ATOM 6440 N N . LEU B 1 195 ? -9.5 -13.117 -22.609 1 95.94 195 LEU B N 1
ATOM 6441 C CA . LEU B 1 195 ? -8.516 -14 -22 1 95.94 195 LEU B CA 1
ATOM 6442 C C . LEU B 1 195 ? -9.102 -15.391 -21.766 1 95.94 195 LEU B C 1
ATOM 6444 O O . LEU B 1 195 ? -8.477 -16.391 -22.094 1 95.94 195 LEU B O 1
ATOM 6448 N N . TYR B 1 196 ? -10.297 -15.492 -21.281 1 94.44 196 TYR B N 1
ATOM 6449 C CA . TYR B 1 196 ? -10.875 -16.75 -20.859 1 94.44 196 TYR B CA 1
ATOM 6450 C C . TYR B 1 196 ? -11.688 -17.391 -21.969 1 94.44 196 TYR B C 1
ATOM 6452 O O . TYR B 1 196 ? -12.125 -18.547 -21.859 1 94.44 196 TYR B O 1
ATOM 6460 N N . SER B 1 197 ? -11.844 -16.672 -23.047 1 93.62 197 SER B N 1
ATOM 6461 C CA . SER B 1 197 ? -12.562 -17.25 -24.172 1 93.62 197 SER B CA 1
ATOM 6462 C C . SER B 1 197 ? -11.602 -17.766 -25.234 1 93.62 197 SER B C 1
ATOM 6464 O O . SER B 1 197 ? -12 -18.516 -26.125 1 93.62 197 SER B O 1
ATOM 6466 N N . THR B 1 198 ? -10.375 -17.391 -25.094 1 90.94 198 THR B N 1
ATOM 6467 C CA . THR B 1 198 ? -9.391 -17.781 -26.094 1 90.94 198 THR B CA 1
ATOM 6468 C C . THR B 1 198 ? -8.688 -19.078 -25.703 1 90.94 198 THR B C 1
ATOM 6470 O O . THR B 1 198 ? -8.344 -19.266 -24.531 1 90.94 198 THR B O 1
ATOM 6473 N N . ARG B 1 199 ? -8.492 -19.906 -26.672 1 84.5 199 ARG B N 1
ATOM 6474 C CA . ARG B 1 199 ? -7.852 -21.203 -26.391 1 84.5 199 ARG B CA 1
ATOM 6475 C C . ARG B 1 199 ? -6.453 -21.25 -27 1 84.5 199 ARG B C 1
ATOM 6477 O O . ARG B 1 199 ? -5.582 -21.969 -26.5 1 84.5 199 ARG B O 1
ATOM 6484 N N . SER B 1 200 ? -6.27 -20.641 -28.078 1 79.12 200 SER B N 1
ATOM 6485 C CA . SER B 1 200 ? -4.934 -20.594 -28.672 1 79.12 200 SER B CA 1
ATOM 6486 C C . SER B 1 200 ? -4.707 -19.281 -29.422 1 79.12 200 SER B C 1
ATOM 6488 O O . SER B 1 200 ? -5.656 -18.656 -29.906 1 79.12 200 SER B O 1
ATOM 6490 N N . ILE B 1 201 ? -3.434 -18.812 -29.266 1 74.75 201 ILE B N 1
ATOM 6491 C CA . ILE B 1 201 ? -3.072 -17.578 -29.953 1 74.75 201 ILE B CA 1
ATOM 6492 C C . ILE B 1 201 ? -2.418 -17.891 -31.297 1 74.75 201 ILE B C 1
ATOM 6494 O O . ILE B 1 201 ? -1.395 -18.578 -31.344 1 74.75 201 ILE B O 1
ATOM 6498 N N . PRO B 1 202 ? -3.086 -17.484 -32.281 1 67.06 202 PRO B N 1
ATOM 6499 C CA . PRO B 1 202 ? -2.348 -17.656 -33.531 1 67.06 202 PRO B CA 1
ATOM 6500 C C . PRO B 1 202 ? -1.027 -16.891 -33.562 1 67.06 202 PRO B C 1
ATOM 6502 O O . PRO B 1 202 ? -0.863 -15.922 -32.812 1 67.06 202 PRO B O 1
ATOM 6505 N N . SER B 1 203 ? 0.051 -17.391 -34.125 1 59.34 203 SER B N 1
ATOM 6506 C CA . SER B 1 203 ? 1.446 -16.969 -34.156 1 59.34 203 SER B CA 1
ATOM 6507 C C . SER B 1 203 ? 1.56 -15.453 -34.25 1 59.34 203 SER B C 1
ATOM 6509 O O . SER B 1 203 ? 2.441 -14.844 -33.656 1 59.34 203 SER B O 1
ATOM 6511 N N . GLU B 1 204 ? 0.708 -14.766 -34.938 1 60.44 204 GLU B N 1
ATOM 6512 C CA . GLU B 1 204 ? 0.944 -13.352 -35.219 1 60.44 204 GLU B CA 1
ATOM 6513 C C . GLU B 1 204 ? 0.12 -12.461 -34.281 1 60.44 204 GLU B C 1
ATOM 6515 O O . GLU B 1 204 ? 0.213 -11.234 -34.344 1 60.44 204 GLU B O 1
ATOM 6520 N N . LYS B 1 205 ? -0.407 -13.164 -33.281 1 69.31 205 LYS B N 1
ATOM 6521 C CA . LYS B 1 205 ? -1.358 -12.312 -32.562 1 69.31 205 LYS B CA 1
ATOM 6522 C C . LYS B 1 205 ? -0.869 -11.992 -31.156 1 69.31 205 LYS B C 1
ATOM 6524 O O . LYS B 1 205 ? -0.021 -12.711 -30.625 1 69.31 205 LYS B O 1
ATOM 6529 N N . GLU B 1 206 ? -1.34 -10.859 -30.766 1 83.56 206 GLU B N 1
ATOM 6530 C CA . GLU B 1 206 ? -1.073 -10.367 -29.406 1 83.56 206 GLU B CA 1
ATOM 6531 C C . GLU B 1 206 ? -1.746 -11.25 -28.359 1 83.56 206 GLU B C 1
ATOM 6533 O O . GLU B 1 206 ? -2.645 -12.031 -28.688 1 83.56 206 GLU B O 1
ATOM 6538 N N . PHE B 1 207 ? -1.203 -11.266 -27.219 1 93.69 207 PHE B N 1
ATOM 6539 C CA . PHE B 1 207 ? -1.812 -11.945 -26.078 1 93.69 207 PHE B CA 1
ATOM 6540 C C . PHE B 1 207 ? -3.281 -11.562 -25.953 1 93.69 207 PHE B C 1
ATOM 6542 O O . PHE B 1 207 ? -3.648 -10.398 -26.156 1 93.69 207 PHE B O 1
ATOM 6549 N N . PRO B 1 208 ? -4.137 -12.5 -25.719 1 95.44 208 PRO B N 1
ATOM 6550 C CA . PRO B 1 208 ? -5.578 -12.242 -25.719 1 95.44 208 PRO B CA 1
ATOM 6551 C C . PRO B 1 208 ? -5.977 -11.133 -24.75 1 95.44 208 PRO B C 1
ATOM 6553 O O . PRO B 1 208 ? -5.688 -11.219 -23.547 1 95.44 208 PRO B O 1
ATOM 6556 N N . GLY B 1 209 ? -6.668 -10.141 -25.25 1 96.56 209 GLY B N 1
ATOM 6557 C CA . GLY B 1 209 ? -7.234 -9.078 -24.438 1 96.56 209 GLY B CA 1
ATOM 6558 C C . GLY B 1 209 ? -6.223 -8.008 -24.078 1 96.56 209 GLY B C 1
ATOM 6559 O O . GLY B 1 209 ? -6.555 -7.043 -23.375 1 96.56 209 GLY B O 1
ATOM 6560 N N . MET B 1 210 ? -5.039 -8.102 -24.5 1 96.69 210 MET B N 1
ATOM 6561 C CA . MET B 1 210 ? -3.967 -7.195 -24.094 1 96.69 210 MET B CA 1
ATOM 6562 C C . MET B 1 210 ? -4.246 -5.777 -24.578 1 96.69 210 MET B C 1
ATOM 6564 O O . MET B 1 210 ? -3.947 -4.809 -23.875 1 96.69 210 MET B O 1
ATOM 6568 N N . ALA B 1 211 ? -4.816 -5.656 -25.75 1 96.38 211 ALA B N 1
ATOM 6569 C CA . ALA B 1 211 ? -5.164 -4.336 -26.266 1 96.38 211 ALA B CA 1
ATOM 6570 C C . ALA B 1 211 ? -6.223 -3.666 -25.406 1 96.38 211 ALA B C 1
ATOM 6572 O O . ALA B 1 211 ? -6.137 -2.467 -25.125 1 96.38 211 ALA B O 1
ATOM 6573 N N . TYR B 1 212 ? -7.242 -4.379 -25.016 1 97.56 212 TYR B N 1
ATOM 6574 C CA . TYR B 1 212 ? -8.281 -3.855 -24.141 1 97.56 212 TYR B CA 1
ATOM 6575 C C . TYR B 1 212 ? -7.707 -3.463 -22.797 1 97.56 212 TYR B C 1
ATOM 6577 O O . TYR B 1 212 ? -8.062 -2.422 -22.234 1 97.56 212 TYR B O 1
ATOM 6585 N N . PHE B 1 213 ? -6.809 -4.316 -22.328 1 97.88 213 PHE B N 1
ATOM 6586 C CA . PHE B 1 213 ? -6.133 -4.031 -21.078 1 97.88 213 PHE B CA 1
ATOM 6587 C C . PHE B 1 213 ? -5.371 -2.713 -21.156 1 97.88 213 PHE B C 1
ATOM 6589 O O . PHE B 1 213 ? -5.434 -1.896 -20.234 1 97.88 213 PHE B O 1
ATOM 6596 N N . ALA B 1 214 ? -4.645 -2.562 -22.156 1 97.19 214 ALA B N 1
ATOM 6597 C CA . ALA B 1 214 ? -3.859 -1.347 -22.344 1 97.19 214 ALA B CA 1
ATOM 6598 C C . ALA B 1 214 ? -4.75 -0.11 -22.328 1 97.19 214 ALA B C 1
ATOM 6600 O O . ALA B 1 214 ? -4.422 0.896 -21.703 1 97.19 214 ALA B O 1
ATOM 6601 N N . LYS B 1 215 ? -5.867 -0.161 -22.922 1 95.44 215 LYS B N 1
ATOM 6602 C CA . LYS B 1 215 ? -6.797 0.964 -22.953 1 95.44 215 LYS B CA 1
ATOM 6603 C C . LYS B 1 215 ? -7.355 1.241 -21.547 1 95.44 215 LYS B C 1
ATOM 6605 O O . LYS B 1 215 ? -7.48 2.398 -21.141 1 95.44 215 LYS B O 1
ATOM 6610 N N . ALA B 1 216 ? -7.734 0.157 -20.891 1 96.94 216 ALA B N 1
ATOM 6611 C CA . ALA B 1 216 ? -8.266 0.299 -19.531 1 96.94 216 ALA B CA 1
ATOM 6612 C C . ALA B 1 216 ? -7.223 0.897 -18.594 1 96.94 216 ALA B C 1
ATOM 6614 O O . ALA B 1 216 ? -7.566 1.615 -17.656 1 96.94 216 ALA B O 1
ATOM 6615 N N . SER B 1 217 ? -5.926 0.654 -18.844 1 96.38 217 SER B N 1
ATOM 6616 C CA . SER B 1 217 ? -4.844 1.044 -17.953 1 96.38 217 SER B CA 1
ATOM 6617 C C . SER B 1 217 ? -4.621 2.553 -17.969 1 96.38 217 SER B C 1
ATOM 6619 O O . SER B 1 217 ? -3.932 3.098 -17.109 1 96.38 217 SER B O 1
ATOM 6621 N N . ARG B 1 218 ? -5.25 3.27 -18.844 1 91.69 218 ARG B N 1
ATOM 6622 C CA . ARG B 1 218 ? -5.156 4.727 -18.906 1 91.69 218 ARG B CA 1
ATOM 6623 C C . ARG B 1 218 ? -5.684 5.363 -17.625 1 91.69 218 ARG B C 1
ATOM 6625 O O . ARG B 1 218 ? -5.262 6.461 -17.266 1 91.69 218 ARG B O 1
ATOM 6632 N N . ILE B 1 219 ? -6.52 4.637 -16.969 1 91.81 219 ILE B N 1
ATOM 6633 C CA . ILE B 1 219 ? -7.148 5.148 -15.766 1 91.81 219 ILE B CA 1
ATOM 6634 C C . ILE B 1 219 ? -6.098 5.336 -14.672 1 91.81 219 ILE B C 1
ATOM 6636 O O . ILE B 1 219 ? -6.289 6.121 -13.742 1 91.81 219 ILE B O 1
ATOM 6640 N N . LEU B 1 220 ? -5.008 4.641 -14.773 1 91.81 220 LEU B N 1
ATOM 6641 C CA . LEU B 1 220 ? -3.957 4.707 -13.758 1 91.81 220 LEU B CA 1
ATOM 6642 C C . LEU B 1 220 ? -3.318 6.09 -13.734 1 91.81 220 LEU B C 1
ATOM 6644 O O . LEU B 1 220 ? -2.742 6.492 -12.719 1 91.81 220 LEU B O 1
ATOM 6648 N N . GLY B 1 221 ? -3.436 6.828 -14.812 1 89.31 221 GLY B N 1
ATOM 6649 C CA . GLY B 1 221 ? -2.857 8.164 -14.883 1 89.31 221 GLY B CA 1
ATOM 6650 C C . GLY B 1 221 ? -3.83 9.258 -14.484 1 89.31 221 GLY B C 1
ATOM 6651 O O . GLY B 1 221 ? -3.463 10.43 -14.438 1 89.31 221 GLY B O 1
ATOM 6652 N N . VAL B 1 222 ? -4.992 8.883 -14.094 1 89.38 222 VAL B N 1
ATOM 6653 C CA . VAL B 1 222 ? -6.008 9.859 -13.727 1 89.38 222 VAL B CA 1
ATOM 6654 C C . VAL B 1 222 ? -5.832 10.266 -12.266 1 89.38 222 VAL B C 1
ATOM 6656 O O . VAL B 1 222 ? -5.688 9.406 -11.391 1 89.38 222 VAL B O 1
ATOM 6659 N N . LEU B 1 223 ? -5.777 11.578 -12.102 1 90.31 223 LEU B N 1
ATOM 6660 C CA . LEU B 1 223 ? -5.676 12.102 -10.742 1 90.31 223 LEU B CA 1
ATOM 6661 C C . LEU B 1 223 ? -7.055 12.234 -10.109 1 90.31 223 LEU B C 1
ATOM 6663 O O . LEU B 1 223 ? -7.879 13.031 -10.562 1 90.31 223 LEU B O 1
ATOM 6667 N N . ASP B 1 224 ? -7.277 11.414 -9.18 1 91 224 ASP B N 1
ATOM 6668 C CA . ASP B 1 224 ? -8.555 11.375 -8.469 1 91 224 ASP B CA 1
ATOM 6669 C C . ASP B 1 224 ? -8.344 11.484 -6.957 1 91 224 ASP B C 1
ATOM 6671 O O . ASP B 1 224 ? -7.859 10.547 -6.324 1 91 224 ASP B O 1
ATOM 6675 N N . GLU B 1 225 ? -8.758 12.68 -6.402 1 95.69 225 GLU B N 1
ATOM 6676 C CA . GLU B 1 225 ? -8.539 12.938 -4.984 1 95.69 225 GLU B CA 1
ATOM 6677 C C . GLU B 1 225 ? -9.508 12.133 -4.125 1 95.69 225 GLU B C 1
ATOM 6679 O O . GLU B 1 225 ? -9.172 11.742 -3.002 1 95.69 225 GLU B O 1
ATOM 6684 N N . ARG B 1 226 ? -10.664 11.883 -4.602 1 93.31 226 ARG B N 1
ATOM 6685 C CA . ARG B 1 226 ? -11.68 11.133 -3.865 1 93.31 226 ARG B CA 1
ATOM 6686 C C . ARG B 1 226 ? -12.164 9.93 -4.672 1 93.31 226 ARG B C 1
ATOM 6688 O O . ARG B 1 226 ? -13.242 9.977 -5.27 1 93.31 226 ARG B O 1
ATOM 6695 N N . PRO B 1 227 ? -11.422 8.859 -4.512 1 92 227 PRO B N 1
ATOM 6696 C CA . PRO B 1 227 ? -11.781 7.676 -5.297 1 92 227 PRO B CA 1
ATOM 6697 C C . PRO B 1 227 ? -13.102 7.051 -4.852 1 92 227 PRO B C 1
ATOM 6699 O O . PRO B 1 227 ? -13.422 7.062 -3.662 1 92 227 PRO B O 1
ATOM 6702 N N . GLY B 1 228 ? -13.859 6.578 -5.82 1 92.31 228 GLY B N 1
ATOM 6703 C CA . GLY B 1 228 ? -15.047 5.777 -5.551 1 92.31 228 GLY B CA 1
ATOM 6704 C C . GLY B 1 228 ? -14.805 4.289 -5.695 1 92.31 228 GLY B C 1
ATOM 6705 O O . GLY B 1 228 ? -13.68 3.857 -5.949 1 92.31 228 GLY B O 1
ATOM 6706 N N . THR B 1 229 ? -15.852 3.496 -5.48 1 94.88 229 THR B N 1
ATOM 6707 C CA . THR B 1 229 ? -15.719 2.047 -5.602 1 94.88 229 THR B CA 1
ATOM 6708 C C . THR B 1 229 ? -15.312 1.655 -7.016 1 94.88 229 THR B C 1
ATOM 6710 O O . THR B 1 229 ? -14.625 0.651 -7.215 1 94.88 229 THR B O 1
ATOM 6713 N N . ASP B 1 230 ? -15.656 2.471 -7.984 1 94.25 230 ASP B N 1
ATOM 6714 C CA . ASP B 1 230 ? -15.32 2.186 -9.375 1 94.25 230 ASP B CA 1
ATOM 6715 C C . ASP B 1 230 ? -13.812 2.119 -9.578 1 94.25 230 ASP B C 1
ATOM 6717 O O . ASP B 1 230 ? -13.312 1.25 -10.297 1 94.25 230 ASP B O 1
ATOM 6721 N N . SER B 1 231 ? -13.141 3.117 -8.977 1 95.25 231 SER B N 1
ATOM 6722 C CA . SER B 1 231 ? -11.688 3.125 -9.094 1 95.25 231 SER B CA 1
ATOM 6723 C C . SER B 1 231 ? -11.086 1.835 -8.555 1 95.25 231 SER B C 1
ATOM 6725 O O . SER B 1 231 ? -10.18 1.26 -9.172 1 95.25 231 SER B O 1
ATOM 6727 N N . ILE B 1 232 ? -11.555 1.37 -7.434 1 97.44 232 ILE B N 1
ATOM 6728 C CA . ILE B 1 232 ? -11.055 0.156 -6.801 1 97.44 232 ILE B CA 1
ATOM 6729 C C . ILE B 1 232 ? -11.383 -1.055 -7.668 1 97.44 232 ILE B C 1
ATOM 6731 O O . ILE B 1 232 ? -10.531 -1.92 -7.891 1 97.44 232 ILE B O 1
ATOM 6735 N N . GLU B 1 233 ? -12.609 -1.086 -8.195 1 97.69 233 GLU B N 1
ATOM 6736 C CA . GLU B 1 233 ? -13.023 -2.174 -9.07 1 97.69 233 GLU B CA 1
ATOM 6737 C C . GLU B 1 233 ? -12.102 -2.293 -10.281 1 97.69 233 GLU B C 1
ATOM 6739 O O . GLU B 1 233 ? -11.625 -3.385 -10.594 1 97.69 233 GLU B O 1
ATOM 6744 N N . ILE B 1 234 ? -11.875 -1.229 -10.922 1 97.88 234 ILE B N 1
ATOM 6745 C CA . ILE B 1 234 ? -11.078 -1.227 -12.141 1 97.88 234 ILE B CA 1
ATOM 6746 C C . ILE B 1 234 ? -9.648 -1.665 -11.836 1 97.88 234 ILE B C 1
ATOM 6748 O O . ILE B 1 234 ? -9.078 -2.498 -12.547 1 97.88 234 ILE B O 1
ATOM 6752 N N . ILE B 1 235 ? -9.07 -1.118 -10.773 1 98.25 235 ILE B N 1
ATOM 6753 C CA . ILE B 1 235 ? -7.688 -1.439 -10.43 1 98.25 235 ILE B CA 1
ATOM 6754 C C . ILE B 1 235 ? -7.574 -2.924 -10.086 1 98.25 235 ILE B C 1
ATOM 6756 O O . ILE B 1 235 ? -6.582 -3.572 -10.422 1 98.25 235 ILE B O 1
ATOM 6760 N N . LEU B 1 236 ? -8.547 -3.479 -9.414 1 98.44 236 LEU B N 1
ATOM 6761 C CA . LEU B 1 236 ? -8.531 -4.902 -9.094 1 98.44 236 LEU B CA 1
ATOM 6762 C C . LEU B 1 236 ? -8.602 -5.746 -10.367 1 98.44 236 LEU B C 1
ATOM 6764 O O . LEU B 1 236 ? -7.91 -6.758 -10.484 1 98.44 236 LEU B O 1
ATOM 6768 N N . LEU B 1 237 ? -9.484 -5.316 -11.289 1 98.31 237 LEU B N 1
ATOM 6769 C CA . LEU B 1 237 ? -9.578 -6.039 -12.555 1 98.31 237 LEU B CA 1
ATOM 6770 C C . LEU B 1 237 ? -8.25 -5.977 -13.312 1 98.31 237 LEU B C 1
ATOM 6772 O O . LEU B 1 237 ? -7.805 -6.984 -13.867 1 98.31 237 LEU B O 1
ATOM 6776 N N . LEU B 1 238 ? -7.656 -4.812 -13.32 1 98.38 238 LEU B N 1
ATOM 6777 C CA . LEU B 1 238 ? -6.363 -4.645 -13.969 1 98.38 238 LEU B CA 1
ATOM 6778 C C . LEU B 1 238 ? -5.289 -5.48 -13.281 1 98.38 238 LEU B C 1
ATOM 6780 O O . LEU B 1 238 ? -4.438 -6.074 -13.938 1 98.38 238 LEU B O 1
ATOM 6784 N N . SER B 1 239 ? -5.328 -5.48 -11.969 1 98.38 239 SER B N 1
ATOM 6785 C CA . SER B 1 239 ? -4.391 -6.281 -11.195 1 98.38 239 SER B CA 1
ATOM 6786 C C . SER B 1 239 ? -4.52 -7.762 -11.523 1 98.38 239 SER B C 1
ATOM 6788 O O . SER B 1 239 ? -3.516 -8.453 -11.703 1 98.38 239 SER B O 1
ATOM 6790 N N . PHE B 1 240 ? -5.711 -8.227 -11.625 1 97.88 240 PHE B N 1
ATOM 6791 C CA . PHE B 1 240 ? -5.992 -9.617 -11.945 1 97.88 240 PHE B CA 1
ATOM 6792 C C . PHE B 1 240 ? -5.449 -9.977 -13.328 1 97.88 240 PHE B C 1
ATOM 6794 O O . PHE B 1 240 ? -4.773 -10.992 -13.492 1 97.88 240 PHE B O 1
ATOM 6801 N N . TYR B 1 241 ? -5.762 -9.156 -14.281 1 98.19 241 TYR B N 1
ATOM 6802 C CA . TYR B 1 241 ? -5.301 -9.406 -15.641 1 98.19 241 TYR B CA 1
ATOM 6803 C C . TYR B 1 241 ? -3.781 -9.336 -15.727 1 98.19 241 TYR B C 1
ATOM 6805 O O . TYR B 1 241 ? -3.16 -10.07 -16.484 1 98.19 241 TYR B O 1
ATOM 6813 N N . SER B 1 242 ? -3.168 -8.477 -14.93 1 98.38 242 SER B N 1
ATOM 6814 C CA . SER B 1 242 ? -1.715 -8.344 -14.922 1 98.38 242 SER B CA 1
ATOM 6815 C C . SER B 1 242 ? -1.042 -9.664 -14.555 1 98.38 242 SER B C 1
ATOM 6817 O O . SER B 1 242 ? 0.044 -9.977 -15.047 1 98.38 242 SER B O 1
ATOM 6819 N N . LEU B 1 243 ? -1.628 -10.461 -13.734 1 97.38 243 LEU B N 1
ATOM 6820 C CA . LEU B 1 243 ? -1.074 -11.766 -13.391 1 97.38 243 LEU B CA 1
ATOM 6821 C C . LEU B 1 243 ? -1.019 -12.672 -14.617 1 97.38 243 LEU B C 1
ATOM 6823 O O . LEU B 1 243 ? -0.049 -13.414 -14.805 1 97.38 243 LEU B O 1
ATOM 6827 N N . ALA B 1 244 ? -2.1 -12.578 -15.414 1 97.06 244 ALA B N 1
ATOM 6828 C CA . ALA B 1 244 ? -2.131 -13.391 -16.625 1 97.06 244 ALA B CA 1
ATOM 6829 C C . ALA B 1 244 ? -1.011 -12.992 -17.578 1 97.06 244 ALA B C 1
ATOM 6831 O O . ALA B 1 244 ? -0.497 -13.82 -18.328 1 97.06 244 ALA B O 1
ATOM 6832 N N . LEU B 1 245 ? -0.627 -11.742 -17.516 1 97.88 245 LEU B N 1
ATOM 6833 C CA . LEU B 1 245 ? 0.48 -11.242 -18.328 1 97.88 245 LEU B CA 1
ATOM 6834 C C . LEU B 1 245 ? 1.82 -11.578 -17.688 1 97.88 245 LEU B C 1
ATOM 6836 O O . LEU B 1 245 ? 2.871 -11.141 -18.156 1 97.88 245 LEU B O 1
ATOM 6840 N N . ASN B 1 246 ? 1.782 -12.289 -16.594 1 98.12 246 ASN B N 1
ATOM 6841 C CA . ASN B 1 246 ? 2.953 -12.641 -15.805 1 98.12 246 ASN B CA 1
ATOM 6842 C C . ASN B 1 246 ? 3.678 -11.406 -15.289 1 98.12 246 ASN B C 1
ATOM 6844 O O . ASN B 1 246 ? 4.898 -11.43 -15.102 1 98.12 246 ASN B O 1
ATOM 6848 N N . ARG B 1 247 ? 2.936 -10.289 -15.188 1 97.94 247 ARG B N 1
ATOM 6849 C CA . ARG B 1 247 ? 3.416 -9.062 -14.562 1 97.94 247 ARG B CA 1
ATOM 6850 C C . ARG B 1 247 ? 3.057 -9.031 -13.078 1 97.94 247 ARG B C 1
ATOM 6852 O O . ARG B 1 247 ? 2.248 -8.203 -12.648 1 97.94 247 ARG B O 1
ATOM 6859 N N . ARG B 1 248 ? 3.73 -9.828 -12.336 1 97.62 248 ARG B N 1
ATOM 6860 C CA . ARG B 1 248 ? 3.391 -10.086 -10.945 1 97.62 248 ARG B CA 1
ATOM 6861 C C . ARG B 1 248 ? 3.684 -8.867 -10.078 1 97.62 248 ARG B C 1
ATOM 6863 O O . ARG B 1 248 ? 2.979 -8.617 -9.094 1 97.62 248 ARG B O 1
ATOM 6870 N N . TYR B 1 249 ? 4.75 -8.125 -10.391 1 97.5 249 TYR B N 1
ATOM 6871 C CA . TYR B 1 249 ? 5.078 -6.945 -9.602 1 97.5 249 TYR B CA 1
ATOM 6872 C C . TYR B 1 249 ? 4.02 -5.863 -9.773 1 97.5 249 TYR B C 1
ATOM 6874 O O . TYR B 1 249 ? 3.58 -5.258 -8.789 1 97.5 249 TYR B O 1
ATOM 6882 N N . SER B 1 250 ? 3.609 -5.672 -11.023 1 97.81 250 SER B N 1
ATOM 6883 C CA . SER B 1 250 ? 2.549 -4.703 -11.297 1 97.81 250 SER B CA 1
ATOM 6884 C C . SER B 1 250 ? 1.251 -5.102 -10.602 1 97.81 250 SER B C 1
ATOM 6886 O O . SER B 1 250 ? 0.544 -4.246 -10.062 1 97.81 250 SER B O 1
ATOM 6888 N N . ALA B 1 251 ? 0.95 -6.406 -10.703 1 98.5 251 ALA B N 1
ATOM 6889 C CA . ALA B 1 251 ? -0.25 -6.895 -10.023 1 98.5 251 ALA B CA 1
ATOM 6890 C C . ALA B 1 251 ? -0.191 -6.605 -8.531 1 98.5 251 ALA B C 1
ATOM 6892 O O . ALA B 1 251 ? -1.178 -6.156 -7.938 1 98.5 251 ALA B O 1
ATOM 6893 N N . PHE B 1 252 ? 0.975 -6.848 -7.902 1 98.31 252 PHE B N 1
ATOM 6894 C CA . PHE B 1 252 ? 1.201 -6.602 -6.484 1 98.31 252 PHE B CA 1
ATOM 6895 C C . PHE B 1 252 ? 1.033 -5.125 -6.156 1 98.31 252 PHE B C 1
ATOM 6897 O O . PHE B 1 252 ? 0.337 -4.77 -5.203 1 98.31 252 PHE B O 1
ATOM 6904 N N . VAL B 1 253 ? 1.604 -4.238 -6.934 1 98.31 253 VAL B N 1
ATOM 6905 C CA . VAL B 1 253 ? 1.547 -2.799 -6.699 1 98.31 253 VAL B CA 1
ATOM 6906 C C . VAL B 1 253 ? 0.113 -2.303 -6.871 1 98.31 253 VAL B C 1
ATOM 6908 O O . VAL B 1 253 ? -0.375 -1.5 -6.074 1 98.31 253 VAL B O 1
ATOM 6911 N N . MET B 1 254 ? -0.587 -2.814 -7.863 1 98.25 254 MET B N 1
ATOM 6912 C CA . MET B 1 254 ? -1.963 -2.398 -8.117 1 98.25 254 MET B CA 1
ATOM 6913 C C . MET B 1 254 ? -2.885 -2.836 -6.984 1 98.25 254 MET B C 1
ATOM 6915 O O . MET B 1 254 ? -3.771 -2.086 -6.578 1 98.25 254 MET B O 1
ATOM 6919 N N . SER B 1 255 ? -2.66 -4.07 -6.543 1 98.31 255 SER B N 1
ATOM 6920 C CA . SER B 1 255 ? -3.484 -4.516 -5.426 1 98.31 255 SER B CA 1
ATOM 6921 C C . SER B 1 255 ? -3.238 -3.666 -4.184 1 98.31 255 SER B C 1
ATOM 6923 O O . SER B 1 255 ? -4.168 -3.379 -3.428 1 98.31 255 SER B O 1
ATOM 6925 N N . GLY B 1 256 ? -1.994 -3.277 -3.943 1 98.12 256 GLY B N 1
ATOM 6926 C CA . GLY B 1 256 ? -1.686 -2.373 -2.848 1 98.12 256 GLY B CA 1
ATOM 6927 C C . GLY B 1 256 ? -2.326 -1.007 -3.004 1 98.12 256 GLY B C 1
ATOM 6928 O O . GLY B 1 256 ? -2.799 -0.422 -2.027 1 98.12 256 GLY B O 1
ATOM 6929 N N . THR B 1 257 ? -2.303 -0.497 -4.199 1 98 257 THR B N 1
ATOM 6930 C CA . THR B 1 257 ? -2.936 0.785 -4.484 1 98 257 THR B CA 1
ATOM 6931 C C . THR B 1 257 ? -4.438 0.718 -4.223 1 98 257 THR B C 1
ATOM 6933 O O . THR B 1 257 ? -5.008 1.632 -3.625 1 98 257 THR B O 1
ATOM 6936 N N . ALA B 1 258 ? -5.039 -0.38 -4.699 1 98.5 258 ALA B N 1
ATOM 6937 C CA . ALA B 1 258 ? -6.457 -0.58 -4.422 1 98.5 258 ALA B CA 1
ATOM 6938 C C . ALA B 1 258 ? -6.73 -0.582 -2.922 1 98.5 258 ALA B C 1
ATOM 6940 O O . ALA B 1 258 ? -7.73 -0.024 -2.465 1 98.5 258 ALA B O 1
ATOM 6941 N N . MET B 1 259 ? -5.879 -1.188 -2.17 1 98.75 259 MET B N 1
ATOM 6942 C CA . MET B 1 259 ? -6.047 -1.243 -0.721 1 98.75 259 MET B CA 1
ATOM 6943 C C . MET B 1 259 ? -5.961 0.152 -0.111 1 98.75 259 MET B C 1
ATOM 6945 O O . MET B 1 259 ? -6.758 0.499 0.764 1 98.75 259 MET B O 1
ATOM 6949 N N . ARG B 1 260 ? -5 0.975 -0.542 1 98.38 260 ARG B N 1
ATOM 6950 C CA . ARG B 1 260 ? -4.891 2.334 -0.024 1 98.38 260 ARG B CA 1
ATOM 6951 C C . ARG B 1 260 ? -6.145 3.145 -0.337 1 98.38 260 ARG B C 1
ATOM 6953 O O . ARG B 1 260 ? -6.613 3.922 0.497 1 98.38 260 ARG B O 1
ATOM 6960 N N . MET B 1 261 ? -6.668 2.965 -1.529 1 97.81 261 MET B N 1
ATOM 6961 C CA . MET B 1 261 ? -7.902 3.648 -1.902 1 97.81 261 MET B CA 1
ATOM 6962 C C . MET B 1 261 ? -9.07 3.168 -1.045 1 97.81 261 MET B C 1
ATOM 6964 O O . MET B 1 261 ? -9.922 3.965 -0.641 1 97.81 261 MET B O 1
ATOM 6968 N N . ALA B 1 262 ? -9.094 1.861 -0.817 1 98.19 262 ALA B N 1
ATOM 6969 C CA . ALA B 1 262 ? -10.141 1.303 0.034 1 98.19 262 ALA B CA 1
ATOM 6970 C C . ALA B 1 262 ? -10.078 1.893 1.439 1 98.19 262 ALA B C 1
ATOM 6972 O O . ALA B 1 262 ? -11.109 2.176 2.047 1 98.19 262 ALA B O 1
ATOM 6973 N N . ILE B 1 263 ? -8.906 2.105 1.957 1 97.75 263 ILE B N 1
ATOM 6974 C CA . ILE B 1 263 ? -8.711 2.682 3.283 1 97.75 263 ILE B CA 1
ATOM 6975 C C . ILE B 1 263 ? -9.188 4.129 3.293 1 97.75 263 ILE B C 1
ATOM 6977 O O . ILE B 1 263 ? -9.867 4.559 4.227 1 97.75 263 ILE B O 1
ATOM 6981 N N . VAL B 1 264 ? -8.836 4.852 2.246 1 96.94 264 VAL B N 1
ATOM 6982 C CA . VAL B 1 264 ? -9.266 6.238 2.127 1 96.94 264 VAL B CA 1
ATOM 6983 C C . VAL B 1 264 ? -10.789 6.316 2.186 1 96.94 264 VAL B C 1
ATOM 6985 O O . VAL B 1 264 ? -11.352 7.188 2.857 1 96.94 264 VAL B O 1
ATOM 6988 N N . MET B 1 265 ? -11.469 5.363 1.56 1 95.44 265 MET B N 1
ATOM 6989 C CA . MET B 1 265 ? -12.93 5.348 1.5 1 95.44 265 MET B CA 1
ATOM 6990 C C . MET B 1 265 ? -13.523 4.797 2.793 1 95.44 265 MET B C 1
ATOM 6992 O O . MET B 1 265 ? -14.719 4.93 3.035 1 95.44 265 MET B O 1
ATOM 6996 N N . GLY B 1 266 ? -12.695 4.18 3.592 1 96 266 GLY B N 1
ATOM 6997 C CA . GLY B 1 266 ? -13.164 3.588 4.836 1 96 266 GLY B CA 1
ATOM 6998 C C . GLY B 1 266 ? -13.828 2.236 4.645 1 96 266 GLY B C 1
ATOM 6999 O O . GLY B 1 266 ? -14.688 1.845 5.438 1 96 266 GLY B O 1
ATOM 7000 N N . LEU B 1 267 ? -13.445 1.503 3.562 1 97.38 267 LEU B N 1
ATOM 7001 C CA . LEU B 1 267 ? -14.07 0.212 3.303 1 97.38 267 LEU B CA 1
ATOM 7002 C C . LEU B 1 267 ? -13.656 -0.815 4.352 1 97.38 267 LEU B C 1
ATOM 7004 O O . LEU B 1 267 ? -14.297 -1.861 4.488 1 97.38 267 LEU B O 1
ATOM 7008 N N . HIS B 1 268 ? -12.555 -0.627 5.055 1 96.5 268 HIS B N 1
ATOM 7009 C CA . HIS B 1 268 ? -12.07 -1.577 6.047 1 96.5 268 HIS B CA 1
ATOM 7010 C C . HIS B 1 268 ? -12.852 -1.458 7.352 1 96.5 268 HIS B C 1
ATOM 7012 O O . HIS B 1 268 ? -12.578 -2.18 8.312 1 96.5 268 HIS B O 1
ATOM 7018 N N . LEU B 1 269 ? -13.852 -0.521 7.359 1 94.81 269 LEU B N 1
ATOM 7019 C CA . LEU B 1 269 ? -14.695 -0.3 8.531 1 94.81 269 LEU B CA 1
ATOM 7020 C C . LEU B 1 269 ? -16.172 -0.434 8.172 1 94.81 269 LEU B C 1
ATOM 7022 O O . LEU B 1 269 ? -16.547 -0.254 7.012 1 94.81 269 LEU B O 1
ATOM 7026 N N . ASN B 1 270 ? -16.953 -0.727 9.156 1 93.12 270 ASN B N 1
ATOM 7027 C CA . ASN B 1 270 ? -18.391 -0.781 8.938 1 93.12 270 ASN B CA 1
ATOM 7028 C C . ASN B 1 270 ? -19 0.617 8.852 1 93.12 270 ASN B C 1
ATOM 7030 O O . ASN B 1 270 ? -18.625 1.51 9.617 1 93.12 270 ASN B O 1
ATOM 7034 N N . ILE B 1 271 ? -19.844 0.8 7.887 1 91.06 271 ILE B N 1
ATOM 7035 C CA . ILE B 1 271 ? -20.578 2.053 7.75 1 91.06 271 ILE B CA 1
ATOM 7036 C C . ILE B 1 271 ? -21.984 1.891 8.32 1 91.06 271 ILE B C 1
ATOM 7038 O O . ILE B 1 271 ? -22.688 0.945 7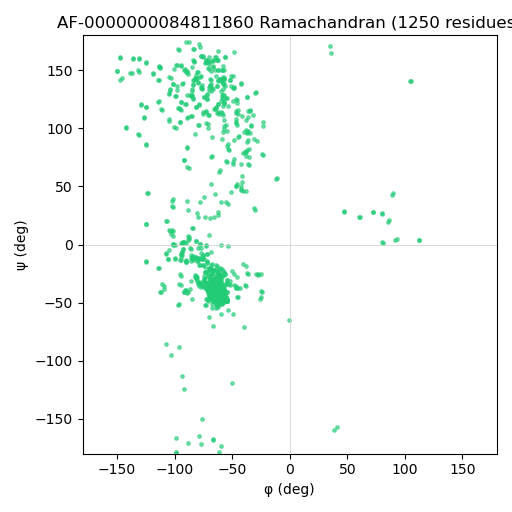.969 1 91.06 271 ILE B O 1
ATOM 7042 N N . PRO B 1 272 ? -22.344 2.76 9.18 1 88.12 272 PRO B N 1
ATOM 7043 C CA . PRO B 1 272 ? -23.688 2.654 9.742 1 88.12 272 PRO B CA 1
ATOM 7044 C C . PRO B 1 272 ? -24.781 2.812 8.688 1 88.12 272 PRO B C 1
ATOM 7046 O O . PRO B 1 272 ? -24.594 3.549 7.711 1 88.12 272 PRO B O 1
ATOM 7049 N N . GLU B 1 273 ? -25.922 2.16 8.898 1 88.19 273 GLU B N 1
ATOM 7050 C CA . GLU B 1 273 ? -27.047 2.215 7.977 1 88.19 273 GLU B CA 1
ATOM 7051 C C . GLU B 1 273 ? -27.547 3.645 7.809 1 88.19 273 GLU B C 1
ATOM 7053 O O . GLU B 1 273 ? -28.062 4.008 6.746 1 88.19 273 GLU B O 1
ATOM 7058 N N . SER B 1 274 ? -27.375 4.469 8.828 1 85.19 274 SER B N 1
ATOM 7059 C CA . SER B 1 274 ? -27.844 5.852 8.781 1 85.19 274 SER B CA 1
ATOM 7060 C C . SER B 1 274 ? -27.062 6.664 7.758 1 85.19 274 SER B C 1
ATOM 7062 O O . SER B 1 274 ? -27.594 7.633 7.199 1 85.19 274 SER B O 1
ATOM 7064 N N . GLN B 1 275 ? -25.844 6.215 7.484 1 86.62 275 GLN B N 1
ATOM 7065 C CA . GLN B 1 275 ? -25 6.953 6.559 1 86.62 275 GLN B CA 1
ATOM 7066 C C . GLN B 1 275 ? -25.109 6.395 5.141 1 86.62 275 GLN B C 1
ATOM 7068 O O . GLN B 1 275 ? -24.859 7.102 4.168 1 86.62 275 GLN B O 1
ATOM 7073 N N . LEU B 1 276 ? -25.453 5.145 5.07 1 89.31 276 LEU B N 1
ATOM 7074 C CA . LEU B 1 276 ? -25.641 4.484 3.783 1 89.31 276 LEU B CA 1
ATOM 7075 C C . LEU B 1 276 ? -26.812 3.504 3.85 1 89.31 276 LEU B C 1
ATOM 7077 O O . LEU B 1 276 ? -26.625 2.334 4.195 1 89.31 276 LEU B O 1
ATOM 7081 N N . ARG B 1 277 ? -27.906 3.895 3.363 1 87.12 277 ARG B N 1
ATOM 7082 C CA . ARG B 1 277 ? -29.156 3.17 3.555 1 87.12 277 ARG B CA 1
ATOM 7083 C C . ARG B 1 277 ? -29.266 2.006 2.576 1 87.12 277 ARG B C 1
ATOM 7085 O O . ARG B 1 277 ? -29.906 0.994 2.877 1 87.12 277 ARG B O 1
ATOM 7092 N N . ASP B 1 278 ? -28.672 2.066 1.444 1 88.19 278 ASP B N 1
ATOM 7093 C CA . ASP B 1 278 ? -28.797 1.021 0.43 1 88.19 278 ASP B CA 1
ATOM 7094 C C . ASP B 1 278 ? -28.047 -0.243 0.86 1 88.19 278 ASP B C 1
ATOM 7096 O O . ASP B 1 278 ? -26.812 -0.263 0.899 1 88.19 278 ASP B O 1
ATOM 7100 N N . PRO B 1 279 ? -28.797 -1.302 1.15 1 90.06 279 PRO B N 1
ATOM 7101 C CA . PRO B 1 279 ? -28.141 -2.525 1.626 1 90.06 279 PRO B CA 1
ATOM 7102 C C . PRO B 1 279 ? -27.25 -3.17 0.566 1 90.06 279 PRO B C 1
ATOM 7104 O O . PRO B 1 279 ? -26.25 -3.814 0.901 1 90.06 279 PRO B O 1
ATOM 7107 N N . ASP B 1 280 ? -27.641 -3.023 -0.687 1 91.38 280 ASP B N 1
ATOM 7108 C CA . ASP B 1 280 ? -26.828 -3.598 -1.755 1 91.38 280 ASP B CA 1
ATOM 7109 C C . ASP B 1 280 ? -25.469 -2.912 -1.841 1 91.38 280 ASP B C 1
ATOM 7111 O O . ASP B 1 280 ? -24.453 -3.57 -2.051 1 91.38 280 ASP B O 1
ATOM 7115 N N . LEU B 1 281 ? -25.516 -1.63 -1.657 1 91.75 281 LEU B N 1
ATOM 7116 C CA . LEU B 1 281 ? -24.266 -0.885 -1.702 1 91.75 281 LEU B CA 1
ATOM 7117 C C . LEU B 1 281 ? -23.391 -1.219 -0.497 1 91.75 281 LEU B C 1
ATOM 7119 O O . LEU B 1 281 ? -22.172 -1.281 -0.611 1 91.75 281 LEU B O 1
ATOM 7123 N N . ARG B 1 282 ? -23.969 -1.41 0.645 1 92.62 282 ARG B N 1
ATOM 7124 C CA . ARG B 1 282 ? -23.219 -1.785 1.834 1 92.62 282 ARG B CA 1
ATOM 7125 C C . ARG B 1 282 ? -22.578 -3.162 1.667 1 92.62 282 ARG B C 1
ATOM 7127 O O . ARG B 1 282 ? -21.422 -3.365 2.039 1 92.62 282 ARG B O 1
ATOM 7134 N N . GLU B 1 283 ? -23.344 -4.074 1.086 1 94.56 283 GLU B N 1
ATOM 7135 C CA . GLU B 1 283 ? -22.812 -5.414 0.851 1 94.56 283 GLU B CA 1
ATOM 7136 C C . GLU B 1 283 ? -21.703 -5.395 -0.202 1 94.56 283 GLU B C 1
ATOM 7138 O O . GLU B 1 283 ? -20.703 -6.102 -0.073 1 94.56 283 GLU B O 1
ATOM 7143 N N . HIS B 1 284 ? -21.938 -4.609 -1.225 1 95.06 284 HIS B N 1
ATOM 7144 C CA . HIS B 1 284 ? -20.906 -4.465 -2.246 1 95.06 284 HIS B CA 1
ATOM 7145 C C . HIS B 1 284 ? -19.609 -3.936 -1.647 1 95.06 284 HIS B C 1
ATOM 7147 O O . HIS B 1 284 ? -18.531 -4.43 -1.967 1 95.06 284 HIS B O 1
ATOM 7153 N N . ARG B 1 285 ? -19.719 -2.877 -0.777 1 95.62 285 ARG B N 1
ATOM 7154 C CA . ARG B 1 285 ? -18.547 -2.297 -0.115 1 95.62 285 ARG B CA 1
ATOM 7155 C C . ARG B 1 285 ? -17.828 -3.344 0.719 1 95.62 285 ARG B C 1
ATOM 7157 O O . ARG B 1 285 ? -16.594 -3.428 0.679 1 95.62 285 ARG B O 1
ATOM 7164 N N . LYS B 1 286 ? -18.578 -4.105 1.397 1 96.31 286 LYS B N 1
ATOM 7165 C CA . LYS B 1 286 ? -18.016 -5.152 2.248 1 96.31 286 LYS B CA 1
ATOM 7166 C C . LYS B 1 286 ? -17.266 -6.188 1.423 1 96.31 286 LYS B C 1
ATOM 7168 O O . LYS B 1 286 ? -16.094 -6.484 1.703 1 96.31 286 LYS B O 1
ATOM 7173 N N . ARG B 1 287 ? -17.844 -6.754 0.443 1 97.06 287 ARG B N 1
ATOM 7174 C CA . ARG B 1 287 ? -17.25 -7.82 -0.363 1 97.06 287 ARG B CA 1
ATOM 7175 C C . ARG B 1 287 ? -16.094 -7.293 -1.208 1 97.06 287 ARG B C 1
ATOM 7177 O O . ARG B 1 287 ? -15.125 -8.008 -1.446 1 97.06 287 ARG B O 1
ATOM 7184 N N . LEU B 1 288 ? -16.281 -6.066 -1.667 1 97.75 288 LEU B N 1
ATOM 7185 C CA . LEU B 1 288 ? -15.195 -5.457 -2.439 1 97.75 288 LEU B CA 1
ATOM 7186 C C . LEU B 1 288 ? -13.93 -5.328 -1.599 1 97.75 288 LEU B C 1
ATOM 7188 O O . LEU B 1 288 ? -12.828 -5.594 -2.084 1 97.75 288 LEU B O 1
ATOM 7192 N N . PHE B 1 289 ? -14.102 -4.938 -0.302 1 98.31 289 PHE B N 1
ATOM 7193 C CA . PHE B 1 289 ? -12.945 -4.863 0.582 1 98.31 289 PHE B CA 1
ATOM 7194 C C . PHE B 1 289 ? -12.305 -6.234 0.752 1 98.31 289 PHE B C 1
ATOM 7196 O O . PHE B 1 289 ? -11.078 -6.367 0.675 1 98.31 289 PHE B O 1
ATOM 7203 N N . TRP B 1 290 ? -13.062 -7.195 0.958 1 98.44 290 TRP B N 1
ATOM 7204 C CA . TRP B 1 290 ? -12.523 -8.523 1.226 1 98.44 290 TRP B CA 1
ATOM 7205 C C . TRP B 1 290 ? -11.859 -9.102 -0.018 1 98.44 290 TRP B C 1
ATOM 7207 O O . TRP B 1 290 ? -10.867 -9.836 0.083 1 98.44 290 TRP B O 1
ATOM 7217 N N . THR B 1 291 ? -12.422 -8.781 -1.199 1 98.38 291 THR B N 1
ATOM 7218 C CA . THR B 1 291 ? -11.719 -9.188 -2.414 1 98.38 291 THR B CA 1
ATOM 7219 C C . THR B 1 291 ? -10.367 -8.5 -2.512 1 98.38 291 THR B C 1
ATOM 7221 O O . THR B 1 291 ? -9.375 -9.117 -2.898 1 98.38 291 THR B O 1
ATOM 7224 N N . THR B 1 292 ? -10.297 -7.164 -2.191 1 98.75 292 THR B N 1
ATOM 7225 C CA . THR B 1 292 ? -9.031 -6.445 -2.156 1 98.75 292 THR B CA 1
ATOM 7226 C C . THR B 1 292 ? -8.062 -7.105 -1.184 1 98.75 292 THR B C 1
ATOM 7228 O O . THR B 1 292 ? -6.871 -7.238 -1.479 1 98.75 292 THR B O 1
ATOM 7231 N N . TYR B 1 293 ? -8.602 -7.512 -0.051 1 98.38 293 TYR B N 1
ATOM 7232 C CA . TYR B 1 293 ? -7.848 -8.234 0.963 1 98.38 293 TYR B CA 1
ATOM 7233 C C . TYR B 1 293 ? -7.273 -9.531 0.393 1 98.38 293 TYR B C 1
ATOM 7235 O O . TYR B 1 293 ? -6.094 -9.828 0.589 1 98.38 293 TYR B O 1
ATOM 7243 N N . ILE B 1 294 ? -8.039 -10.289 -0.297 1 98.25 294 ILE B N 1
ATOM 7244 C CA . ILE B 1 294 ? -7.621 -11.562 -0.862 1 98.25 294 ILE B CA 1
ATOM 7245 C C . ILE B 1 294 ? -6.512 -11.344 -1.887 1 98.25 294 ILE B C 1
ATOM 7247 O O . ILE B 1 294 ? -5.492 -12.031 -1.871 1 98.25 294 ILE B O 1
ATOM 7251 N N . PHE B 1 295 ? -6.703 -10.391 -2.805 1 98.38 295 PHE B N 1
ATOM 7252 C CA . PHE B 1 295 ? -5.68 -10.086 -3.803 1 98.38 295 PHE B CA 1
ATOM 7253 C C . PHE B 1 295 ? -4.367 -9.711 -3.133 1 98.38 295 PHE B C 1
ATOM 7255 O O . PHE B 1 295 ? -3.307 -10.219 -3.504 1 98.38 295 PHE B O 1
ATOM 7262 N N . ASP B 1 296 ? -4.48 -8.844 -2.148 1 97.88 296 ASP B N 1
ATOM 7263 C CA . ASP B 1 296 ? -3.287 -8.398 -1.435 1 97.88 296 ASP B CA 1
ATOM 7264 C C . ASP B 1 296 ? -2.539 -9.578 -0.826 1 97.88 296 ASP B C 1
ATOM 7266 O O . ASP B 1 296 ? -1.32 -9.695 -0.974 1 97.88 296 ASP B O 1
ATOM 7270 N N . ARG B 1 297 ? -3.254 -10.484 -0.164 1 97.75 297 ARG B N 1
ATOM 7271 C CA . ARG B 1 297 ? -2.65 -11.609 0.55 1 97.75 297 ARG B CA 1
ATOM 7272 C C . ARG B 1 297 ? -2.088 -12.641 -0.424 1 97.75 297 ARG B C 1
ATOM 7274 O O . ARG B 1 297 ? -0.946 -13.078 -0.277 1 97.75 297 ARG B O 1
ATOM 7281 N N . VAL B 1 298 ? -2.852 -12.992 -1.363 1 97.19 298 VAL B N 1
ATOM 7282 C CA . VAL B 1 298 ? -2.469 -14.062 -2.271 1 97.19 298 VAL B CA 1
ATOM 7283 C C . VAL B 1 298 ? -1.312 -13.609 -3.156 1 97.19 298 VAL B C 1
ATOM 7285 O O . VAL B 1 298 ? -0.337 -14.336 -3.346 1 97.19 298 VAL B O 1
ATOM 7288 N N . TRP B 1 299 ? -1.389 -12.375 -3.736 1 97.5 299 TRP B N 1
ATOM 7289 C CA . TRP B 1 299 ? -0.29 -11.852 -4.543 1 97.5 299 TRP B CA 1
ATOM 7290 C C . TRP B 1 299 ? 0.994 -11.766 -3.727 1 97.5 299 TRP B C 1
ATOM 7292 O O . TRP B 1 299 ? 2.059 -12.195 -4.184 1 97.5 299 TRP B O 1
ATOM 7302 N N . ALA B 1 300 ? 0.853 -11.18 -2.531 1 96.69 300 ALA B N 1
ATOM 7303 C CA . ALA B 1 300 ? 2.012 -11.016 -1.659 1 96.69 300 ALA B CA 1
ATOM 7304 C C . ALA B 1 300 ? 2.641 -12.367 -1.319 1 96.69 300 ALA B C 1
ATOM 7306 O O . ALA B 1 300 ? 3.867 -12.484 -1.26 1 96.69 300 ALA B O 1
ATOM 7307 N N . SER B 1 301 ? 1.896 -13.367 -1.134 1 94.31 301 SER B N 1
ATOM 7308 C CA . SER B 1 301 ? 2.381 -14.68 -0.723 1 94.31 301 SER B CA 1
ATOM 7309 C C . SER B 1 301 ? 3.182 -15.344 -1.837 1 94.31 301 SER B C 1
ATOM 7311 O O . SER B 1 301 ? 4.074 -16.156 -1.57 1 94.31 301 SER B O 1
ATOM 7313 N N . LYS B 1 302 ? 2.871 -15.039 -3.053 1 94.62 302 LYS B N 1
ATOM 7314 C CA . LYS B 1 302 ? 3.59 -15.633 -4.18 1 94.62 302 LYS B CA 1
ATOM 7315 C C . LYS B 1 302 ? 4.988 -15.031 -4.312 1 94.62 302 LYS B C 1
ATOM 7317 O O . LYS B 1 302 ? 5.891 -15.672 -4.855 1 94.62 302 LYS B O 1
ATOM 7322 N N . LEU B 1 303 ? 5.125 -13.844 -3.787 1 94.62 303 LEU B N 1
ATOM 7323 C CA . LEU B 1 303 ? 6.379 -13.117 -3.922 1 94.62 303 LEU B CA 1
ATOM 7324 C C . LEU B 1 303 ? 7.156 -13.125 -2.609 1 94.62 303 LEU B C 1
ATOM 7326 O O . LEU B 1 303 ? 8.344 -12.797 -2.584 1 94.62 303 LEU B O 1
ATOM 7330 N N . GLY B 1 304 ? 6.508 -13.531 -1.544 1 93.69 304 GLY B N 1
ATOM 7331 C CA . GLY B 1 304 ? 7.117 -13.422 -0.228 1 93.69 304 GLY B CA 1
ATOM 7332 C C . GLY B 1 304 ? 7.188 -12 0.287 1 93.69 304 GLY B C 1
ATOM 7333 O O . GLY B 1 304 ? 8.133 -11.633 0.992 1 93.69 304 GLY B O 1
ATOM 7334 N N . HIS B 1 305 ? 6.262 -11.148 -0.15 1 95.75 305 HIS B N 1
ATOM 7335 C CA . HIS B 1 305 ? 6.254 -9.734 0.218 1 95.75 305 HIS B CA 1
ATOM 7336 C C . HIS B 1 305 ? 5.281 -9.469 1.364 1 95.75 305 HIS B C 1
ATOM 7338 O O . HIS B 1 305 ? 4.348 -10.242 1.583 1 95.75 305 HIS B O 1
ATOM 7344 N N . PRO B 1 306 ? 5.523 -8.383 2.16 1 94.94 306 PRO B N 1
ATOM 7345 C CA . PRO B 1 306 ? 4.578 -8.008 3.215 1 94.94 306 PRO B CA 1
ATOM 7346 C C . PRO B 1 306 ? 3.236 -7.535 2.66 1 94.94 306 PRO B C 1
ATOM 7348 O O . PRO B 1 306 ? 3.16 -7.102 1.508 1 94.94 306 PRO B O 1
ATOM 7351 N N . THR B 1 307 ? 2.25 -7.613 3.533 1 96.19 307 THR B N 1
ATOM 7352 C CA . THR B 1 307 ? 0.897 -7.242 3.139 1 96.19 307 THR B CA 1
ATOM 7353 C C . THR B 1 307 ? 0.692 -5.734 3.262 1 96.19 307 THR B C 1
ATOM 7355 O O . THR B 1 307 ? 1.501 -5.043 3.883 1 96.19 307 THR B O 1
ATOM 7358 N N . ALA B 1 308 ? -0.406 -5.254 2.699 1 97.25 308 ALA B N 1
ATOM 7359 C CA . ALA B 1 308 ? -0.665 -3.82 2.598 1 97.25 308 ALA B CA 1
ATOM 7360 C C . ALA B 1 308 ? -1.426 -3.314 3.818 1 97.25 308 ALA B C 1
ATOM 7362 O O . ALA B 1 308 ? -1.487 -2.105 4.062 1 97.25 308 ALA B O 1
ATOM 7363 N N . ILE B 1 309 ? -1.986 -4.137 4.598 1 96.31 309 ILE B N 1
ATOM 7364 C CA . ILE B 1 309 ? -2.725 -3.752 5.797 1 96.31 309 ILE B CA 1
ATOM 7365 C C . ILE B 1 309 ? -2.625 -4.863 6.844 1 96.31 309 ILE B C 1
ATOM 7367 O O . ILE B 1 309 ? -2.525 -6.039 6.496 1 96.31 309 ILE B O 1
ATOM 7371 N N . GLN B 1 310 ? -2.65 -4.516 8.031 1 92.69 310 GLN B N 1
ATOM 7372 C CA . GLN B 1 310 ? -2.652 -5.5 9.109 1 92.69 310 GLN B CA 1
ATOM 7373 C C . GLN B 1 310 ? -4.074 -5.914 9.477 1 92.69 310 GLN B C 1
ATOM 7375 O O . GLN B 1 310 ? -5.004 -5.105 9.391 1 92.69 310 GLN B O 1
ATOM 7380 N N . ASP B 1 311 ? -4.168 -7.137 9.891 1 92.38 311 ASP B N 1
ATOM 7381 C CA . ASP B 1 311 ? -5.488 -7.648 10.25 1 92.38 311 ASP B CA 1
ATOM 7382 C C . ASP B 1 311 ? -6.074 -6.883 11.43 1 92.38 311 ASP B C 1
ATOM 7384 O O . ASP B 1 311 ? -7.289 -6.695 11.516 1 92.38 311 ASP B O 1
ATOM 7388 N N . SER B 1 312 ? -5.23 -6.379 12.328 1 89.06 312 SER B N 1
ATOM 7389 C CA . SER B 1 312 ? -5.688 -5.66 13.516 1 89.06 312 SER B CA 1
ATOM 7390 C C . SER B 1 312 ? -6.328 -4.328 13.141 1 89.06 312 SER B C 1
ATOM 7392 O O . SER B 1 312 ? -7.047 -3.732 13.945 1 89.06 312 SER B O 1
ATOM 7394 N N . ASP B 1 313 ? -6.086 -3.859 11.969 1 91.62 313 ASP B N 1
ATOM 7395 C CA . ASP B 1 313 ? -6.621 -2.574 11.523 1 91.62 313 ASP B CA 1
ATOM 7396 C C . ASP B 1 313 ? -7.945 -2.752 10.789 1 91.62 313 ASP B C 1
ATOM 7398 O O . ASP B 1 313 ? -8.562 -1.772 10.359 1 91.62 313 ASP B O 1
ATOM 7402 N N . ILE B 1 314 ? -8.383 -3.975 10.586 1 95.12 314 ILE B N 1
ATOM 7403 C CA . ILE B 1 314 ? -9.594 -4.27 9.828 1 95.12 314 ILE B CA 1
ATOM 7404 C C . ILE B 1 314 ? -10.781 -4.418 10.781 1 95.12 314 ILE B C 1
ATOM 7406 O O . ILE B 1 314 ? -10.734 -5.223 11.711 1 95.12 314 ILE B O 1
ATOM 7410 N N . GLY B 1 315 ? -11.867 -3.625 10.617 1 93.31 315 GLY B N 1
ATOM 7411 C CA . GLY B 1 315 ? -13.031 -3.666 11.484 1 93.31 315 GLY B CA 1
ATOM 7412 C C . GLY B 1 315 ? -14.328 -3.895 10.734 1 93.31 315 GLY B C 1
ATOM 7413 O O . GLY B 1 315 ? -15.406 -3.615 11.25 1 93.31 315 GLY B O 1
ATOM 7414 N N . ILE B 1 316 ? -14.258 -4.367 9.539 1 95.81 316 ILE B N 1
ATOM 7415 C CA . ILE B 1 316 ? -15.453 -4.582 8.727 1 95.81 316 ILE B CA 1
ATOM 7416 C C . ILE B 1 316 ? -15.977 -6 8.945 1 95.81 316 ILE B C 1
ATOM 7418 O O . ILE B 1 316 ? -15.195 -6.926 9.18 1 95.81 316 ILE B O 1
ATOM 7422 N N . ASP B 1 317 ? -17.25 -6.156 8.805 1 95.62 317 ASP B N 1
ATOM 7423 C CA . ASP B 1 317 ? -17.906 -7.457 8.969 1 95.62 317 ASP B CA 1
ATOM 7424 C C . ASP B 1 317 ? -17.641 -8.352 7.758 1 95.62 317 ASP B C 1
ATOM 7426 O O . ASP B 1 317 ? -17.297 -7.863 6.68 1 95.62 317 ASP B O 1
ATOM 7430 N N . LEU B 1 318 ? -17.859 -9.641 7.949 1 96.94 318 LEU B N 1
ATOM 7431 C CA . LEU B 1 318 ? -17.766 -10.609 6.859 1 96.94 318 LEU B CA 1
ATOM 7432 C C . LEU B 1 318 ? -18.953 -10.477 5.918 1 96.94 318 LEU B C 1
ATOM 7434 O O . LEU B 1 318 ? -19.969 -9.875 6.277 1 96.94 318 LEU B O 1
ATOM 7438 N N . PRO B 1 319 ? -18.766 -10.977 4.676 1 95.19 319 PRO B N 1
ATOM 7439 C CA . PRO B 1 319 ? -19.891 -10.953 3.75 1 95.19 319 PRO B CA 1
ATOM 7440 C C . PRO B 1 319 ? -21.156 -11.586 4.348 1 95.19 319 PRO B C 1
ATOM 7442 O O . PRO B 1 319 ? -21.062 -12.57 5.086 1 95.19 319 PRO B O 1
ATOM 7445 N N . SER B 1 320 ? -22.297 -10.969 4.035 1 92.44 320 SER B N 1
ATOM 7446 C CA . SER B 1 320 ? -23.578 -11.445 4.551 1 92.44 320 SER B CA 1
ATOM 7447 C C . SER B 1 320 ? -24.469 -11.984 3.428 1 92.44 320 SER B C 1
ATOM 7449 O O . SER B 1 320 ? -24.297 -11.609 2.266 1 92.44 320 SER B O 1
ATOM 7451 N N . GLU B 1 321 ? -25.328 -12.898 3.836 1 89.44 321 GLU B N 1
ATOM 7452 C CA . GLU B 1 321 ? -26.297 -13.398 2.863 1 89.44 321 GLU B CA 1
ATOM 7453 C C . GLU B 1 321 ? -27.312 -12.32 2.479 1 89.44 321 GLU B C 1
ATOM 7455 O O . GLU B 1 321 ? -27.766 -11.57 3.334 1 89.44 321 GLU B O 1
ATOM 7460 N N . PRO B 1 322 ? -27.469 -12.242 1.2 1 80.94 322 PRO B N 1
ATOM 7461 C CA . PRO B 1 322 ? -28.469 -11.258 0.783 1 80.94 322 PRO B CA 1
ATOM 7462 C C . PRO B 1 322 ? -29.844 -11.5 1.408 1 80.94 322 PRO B C 1
ATOM 7464 O O . PRO B 1 322 ? -30.25 -12.648 1.588 1 80.94 322 PRO B O 1
ATOM 7467 N N . VAL B 1 323 ? -30.375 -10.367 1.823 1 72.31 323 VAL B N 1
ATOM 7468 C CA . VAL B 1 323 ? -31.703 -10.445 2.414 1 72.31 323 VAL B CA 1
ATOM 7469 C C . VAL B 1 323 ? -32.75 -10.594 1.312 1 72.31 323 VAL B C 1
ATOM 7471 O O . VAL B 1 323 ? -32.531 -10.156 0.178 1 72.31 323 VAL B O 1
ATOM 7474 N N . ALA B 1 324 ? -33.75 -11.305 1.546 1 62.19 324 ALA B N 1
ATOM 7475 C CA . ALA B 1 324 ? -34.812 -11.594 0.605 1 62.19 324 ALA B CA 1
ATOM 7476 C C . ALA B 1 324 ? -35.344 -10.312 -0.046 1 62.19 324 ALA B C 1
ATOM 7478 O O . ALA B 1 324 ? -35.75 -10.32 -1.206 1 62.19 324 ALA B O 1
ATOM 7479 N N . SER B 1 325 ? -35.156 -9.273 0.567 1 63.25 325 SER B N 1
ATOM 7480 C CA . SER B 1 325 ? -35.719 -8.023 0.063 1 63.25 325 SER B CA 1
ATOM 7481 C C . SER B 1 325 ? -34.719 -7.297 -0.84 1 63.25 325 SER B C 1
ATOM 7483 O O . SER B 1 325 ? -35.094 -6.312 -1.488 1 63.25 325 SER B O 1
ATOM 7485 N N . GLN B 1 326 ? -33.688 -7.91 -0.986 1 69.69 326 GLN B N 1
ATOM 7486 C CA . GLN B 1 326 ? -32.688 -7.195 -1.761 1 69.69 326 GLN B CA 1
ATOM 7487 C C . GLN B 1 326 ? -32.938 -7.32 -3.258 1 69.69 326 GLN B C 1
ATOM 7489 O O . GLN B 1 326 ? -33.094 -8.43 -3.775 1 69.69 326 GLN B O 1
ATOM 7494 N N . THR B 1 327 ? -33.156 -6.242 -3.871 1 71.25 327 THR B N 1
ATOM 7495 C CA . THR B 1 327 ? -33.5 -6.137 -5.281 1 71.25 327 THR B CA 1
ATOM 7496 C C . THR B 1 327 ? -32.469 -6.828 -6.156 1 71.25 327 THR B C 1
ATOM 7498 O O . THR B 1 327 ? -32.812 -7.488 -7.137 1 71.25 327 THR B O 1
ATOM 7501 N N . PHE B 1 328 ? -31.219 -6.75 -5.66 1 79.19 328 PHE B N 1
ATOM 7502 C CA . PHE B 1 328 ? -30.156 -7.281 -6.516 1 79.19 328 PHE B CA 1
ATOM 7503 C C . PHE B 1 328 ? -29.359 -8.352 -5.785 1 79.19 328 PHE B C 1
ATOM 7505 O O . PHE B 1 328 ? -28.125 -8.375 -5.859 1 79.19 328 PHE B O 1
ATOM 7512 N N . GLY B 1 329 ? -30.047 -9.148 -5.176 1 79.44 329 GLY B N 1
ATOM 7513 C CA . GLY B 1 329 ? -29.422 -10.234 -4.445 1 79.44 329 GLY B CA 1
ATOM 7514 C C . GLY B 1 329 ? -28.562 -11.125 -5.328 1 79.44 329 GLY B C 1
ATOM 7515 O O . GLY B 1 329 ? -27.578 -11.711 -4.863 1 79.44 329 GLY B O 1
ATOM 7516 N N . ASP B 1 330 ? -28.812 -11.133 -6.598 1 83.38 330 ASP B N 1
ATOM 7517 C CA . ASP B 1 330 ? -28.125 -12.008 -7.539 1 83.38 330 ASP B CA 1
ATOM 7518 C C . ASP B 1 330 ? -26.734 -11.477 -7.867 1 83.38 330 ASP B C 1
ATOM 7520 O O . ASP B 1 330 ? -25.906 -12.195 -8.43 1 83.38 330 ASP B O 1
ATOM 7524 N N . ASP B 1 331 ? -26.516 -10.258 -7.461 1 90.12 331 ASP B N 1
ATOM 7525 C CA . ASP B 1 331 ? -25.203 -9.656 -7.688 1 90.12 331 ASP B CA 1
ATOM 7526 C C . ASP B 1 331 ? -24.156 -10.273 -6.766 1 90.12 331 ASP B C 1
ATOM 7528 O O . ASP B 1 331 ? -22.953 -10.125 -7 1 90.12 331 ASP B O 1
ATOM 7532 N N . PHE B 1 332 ? -24.625 -10.945 -5.781 1 90.88 332 PHE B N 1
ATOM 7533 C CA . PHE B 1 332 ? -23.703 -11.422 -4.754 1 90.88 332 PHE B CA 1
ATOM 7534 C C . PHE B 1 332 ? -23.594 -12.938 -4.789 1 90.88 332 PHE B C 1
ATOM 7536 O O . PHE B 1 332 ? -24.594 -13.641 -4.59 1 90.88 332 PHE B O 1
ATOM 7543 N N . GLY B 1 333 ? -22.422 -13.469 -5.082 1 88.75 333 GLY B N 1
ATOM 7544 C CA . GLY B 1 333 ? -22.156 -14.898 -5.191 1 88.75 333 GLY B CA 1
ATOM 7545 C C . GLY B 1 333 ? -22.281 -15.633 -3.869 1 88.75 333 GLY B C 1
ATOM 7546 O O . GLY B 1 333 ? -22.828 -15.094 -2.902 1 88.75 333 GLY B O 1
ATOM 7547 N N . ASP B 1 334 ? -21.828 -16.828 -3.863 1 90.62 334 ASP B N 1
ATOM 7548 C CA . ASP B 1 334 ? -21.938 -17.719 -2.711 1 90.62 334 ASP B CA 1
ATOM 7549 C C . ASP B 1 334 ? -21.172 -17.156 -1.515 1 90.62 334 ASP B C 1
ATOM 7551 O O . ASP B 1 334 ? -19.938 -17.125 -1.52 1 90.62 334 ASP B O 1
ATOM 7555 N N . THR B 1 335 ? -21.906 -16.781 -0.468 1 93 335 THR B N 1
ATOM 7556 C CA . THR B 1 335 ? -21.328 -16.156 0.713 1 93 335 THR B CA 1
ATOM 7557 C C . THR B 1 335 ? -20.344 -17.094 1.405 1 93 335 THR B C 1
ATOM 7559 O O . THR B 1 335 ? -19.266 -16.656 1.821 1 93 335 THR B O 1
ATOM 7562 N N . ALA B 1 336 ? -20.719 -18.359 1.498 1 93.31 336 ALA B N 1
ATOM 7563 C CA . ALA B 1 336 ? -19.875 -19.328 2.172 1 93.31 336 ALA B CA 1
ATOM 7564 C C . ALA B 1 336 ? -18.531 -19.484 1.443 1 93.31 336 ALA B C 1
ATOM 7566 O O . ALA B 1 336 ? -17.484 -19.625 2.078 1 93.31 336 ALA B O 1
ATOM 7567 N N . TYR B 1 337 ? -18.625 -19.531 0.156 1 93.81 337 TYR B N 1
ATOM 7568 C CA . TYR B 1 337 ? -17.406 -19.641 -0.637 1 93.81 337 TYR B CA 1
ATOM 7569 C C . TYR B 1 337 ? -16.484 -18.469 -0.382 1 93.81 337 TYR B C 1
ATOM 7571 O O . TYR B 1 337 ? -15.273 -18.641 -0.193 1 93.81 337 TYR B O 1
ATOM 7579 N N . HIS B 1 338 ? -17.047 -17.266 -0.4 1 94.62 338 HIS B N 1
ATOM 7580 C CA . HIS B 1 338 ? -16.25 -16.047 -0.209 1 94.62 338 HIS B CA 1
ATOM 7581 C C . HIS B 1 338 ? -15.617 -16.031 1.177 1 94.62 338 HIS B C 1
ATOM 7583 O O . HIS B 1 338 ? -14.469 -15.617 1.327 1 94.62 338 HIS B O 1
ATOM 7589 N N . ILE B 1 339 ? -16.328 -16.438 2.166 1 96.38 339 ILE B N 1
ATOM 7590 C CA . ILE B 1 339 ? -15.805 -16.469 3.527 1 96.38 339 ILE B CA 1
ATOM 7591 C C . ILE B 1 339 ? -14.688 -17.5 3.629 1 96.38 339 ILE B C 1
ATOM 7593 O O . ILE B 1 339 ? -13.641 -17.234 4.227 1 96.38 339 ILE B O 1
ATOM 7597 N N . ALA B 1 340 ? -14.906 -18.672 3.023 1 95.88 340 ALA B N 1
ATOM 7598 C CA . ALA B 1 340 ? -13.883 -19.703 3.023 1 95.88 340 ALA B CA 1
ATOM 7599 C C . ALA B 1 340 ? -12.617 -19.219 2.314 1 95.88 340 ALA B C 1
ATOM 7601 O O . ALA B 1 340 ? -11.5 -19.484 2.768 1 95.88 340 ALA B O 1
ATOM 7602 N N . SER B 1 341 ? -12.828 -18.531 1.209 1 96 341 SER B N 1
ATOM 7603 C CA . SER B 1 341 ? -11.711 -18.031 0.424 1 96 341 SER B CA 1
ATOM 7604 C C . SER B 1 341 ? -10.914 -16.984 1.209 1 96 341 SER B C 1
ATOM 7606 O O . SER B 1 341 ? -9.68 -16.984 1.171 1 96 341 SER B O 1
ATOM 7608 N N . LEU B 1 342 ? -11.617 -16.078 1.867 1 96.44 342 LEU B N 1
ATOM 7609 C CA . LEU B 1 342 ? -10.922 -15.047 2.617 1 96.44 342 LEU B CA 1
ATOM 7610 C C . LEU B 1 342 ? -10.188 -15.641 3.818 1 96.44 342 LEU B C 1
ATOM 7612 O O . LEU B 1 342 ? -9.078 -15.211 4.148 1 96.44 342 LEU B O 1
ATOM 7616 N N . ARG B 1 343 ? -10.75 -16.609 4.477 1 97.12 343 ARG B N 1
ATOM 7617 C CA . ARG B 1 343 ? -10.086 -17.25 5.605 1 97.12 343 ARG B CA 1
ATOM 7618 C C . ARG B 1 343 ? -8.836 -18 5.148 1 97.12 343 ARG B C 1
ATOM 7620 O O . ARG B 1 343 ? -7.828 -18.016 5.859 1 97.12 343 ARG B O 1
ATOM 7627 N N . LEU B 1 344 ? -8.961 -18.641 4.023 1 97.12 344 LEU B N 1
ATOM 7628 C CA . LEU B 1 344 ? -7.797 -19.328 3.48 1 97.12 344 LEU B CA 1
ATOM 7629 C C . LEU B 1 344 ? -6.691 -18.344 3.133 1 97.12 344 LEU B C 1
ATOM 7631 O O . LEU B 1 344 ? -5.512 -18.609 3.367 1 97.12 344 LEU B O 1
ATOM 7635 N N . ALA B 1 345 ? -7.086 -17.219 2.559 1 97.44 345 ALA B N 1
ATOM 7636 C CA . ALA B 1 345 ? -6.105 -16.172 2.242 1 97.44 345 ALA B CA 1
ATOM 7637 C C . ALA B 1 345 ? -5.383 -15.703 3.5 1 97.44 345 ALA B C 1
ATOM 7639 O O . ALA B 1 345 ? -4.176 -15.461 3.475 1 97.44 345 ALA B O 1
ATOM 7640 N N . ALA B 1 346 ? -6.109 -15.547 4.582 1 97.06 346 ALA B N 1
ATOM 7641 C CA . ALA B 1 346 ? -5.508 -15.18 5.859 1 97.06 346 ALA B CA 1
ATOM 7642 C C . ALA B 1 346 ? -4.52 -16.234 6.328 1 97.06 346 ALA B C 1
ATOM 7644 O O . ALA B 1 346 ? -3.445 -15.914 6.844 1 97.06 346 ALA B O 1
ATOM 7645 N N . LEU B 1 347 ? -4.871 -17.453 6.141 1 96.12 347 LEU B N 1
ATOM 7646 C CA . LEU B 1 347 ? -4.02 -18.562 6.562 1 96.12 347 LEU B CA 1
ATOM 7647 C C . LEU B 1 347 ? -2.744 -18.609 5.73 1 96.12 347 LEU B C 1
ATOM 7649 O O . LEU B 1 347 ? -1.67 -18.922 6.246 1 96.12 347 LEU B O 1
ATOM 7653 N N . VAL B 1 348 ? -2.883 -18.422 4.457 1 96 348 VAL B N 1
ATOM 7654 C CA . VAL B 1 348 ? -1.718 -18.422 3.578 1 96 348 VAL B CA 1
ATOM 7655 C C . VAL B 1 348 ? -0.711 -17.375 4.051 1 96 348 VAL B C 1
ATOM 7657 O O . VAL B 1 348 ? 0.49 -17.656 4.117 1 96 348 VAL B O 1
ATOM 7660 N N . THR B 1 349 ? -1.214 -16.203 4.352 1 94.69 349 THR B N 1
ATOM 7661 C CA . THR B 1 349 ? -0.347 -15.125 4.812 1 94.69 349 THR B CA 1
ATOM 7662 C C . THR B 1 349 ? 0.33 -15.5 6.129 1 94.69 349 THR B C 1
ATOM 7664 O O . THR B 1 349 ? 1.53 -15.273 6.301 1 94.69 349 THR B O 1
ATOM 7667 N N . LYS B 1 350 ? -0.424 -16.031 7.035 1 93.44 350 LYS B N 1
ATOM 7668 C CA . LYS B 1 350 ? 0.113 -16.453 8.32 1 93.44 350 LYS B CA 1
ATOM 7669 C C . LYS B 1 350 ? 1.189 -17.516 8.141 1 93.44 350 LYS B C 1
ATOM 7671 O O . LYS B 1 350 ? 2.232 -17.469 8.805 1 93.44 350 LYS B O 1
ATOM 7676 N N . THR B 1 351 ? 0.938 -18.438 7.277 1 93.44 351 THR B N 1
ATOM 7677 C CA . THR B 1 351 ? 1.864 -19.531 7.012 1 93.44 351 THR B CA 1
ATOM 7678 C C . THR B 1 351 ? 3.166 -19.016 6.41 1 93.44 351 THR B C 1
ATOM 7680 O O . THR B 1 351 ? 4.254 -19.359 6.867 1 93.44 351 THR B O 1
ATOM 7683 N N . VAL B 1 352 ? 3.061 -18.188 5.422 1 93.19 352 VAL B N 1
ATOM 7684 C CA . VAL B 1 352 ? 4.23 -17.641 4.734 1 93.19 352 VAL B CA 1
ATOM 7685 C C . VAL B 1 352 ? 5.066 -16.812 5.707 1 93.19 352 VAL B C 1
ATOM 7687 O O . VAL B 1 352 ? 6.293 -16.922 5.73 1 93.19 352 VAL B O 1
ATOM 7690 N N . ARG B 1 353 ? 4.406 -16.031 6.508 1 89.62 353 ARG B N 1
ATOM 7691 C CA . ARG B 1 353 ? 5.117 -15.211 7.477 1 89.62 353 ARG B CA 1
ATOM 7692 C C . ARG B 1 353 ? 5.809 -16.062 8.531 1 89.62 353 ARG B C 1
ATOM 7694 O O . ARG B 1 353 ? 6.938 -15.781 8.93 1 89.62 353 ARG B O 1
ATOM 7701 N N . SER B 1 354 ? 5.188 -17.078 8.977 1 89.25 354 SER B N 1
ATOM 7702 C CA . SER B 1 354 ? 5.695 -17.938 10.047 1 89.25 354 SER B CA 1
ATOM 7703 C C . SER B 1 354 ? 6.867 -18.781 9.562 1 89.25 354 SER B C 1
ATOM 7705 O O . SER B 1 354 ? 7.824 -19 10.305 1 89.25 354 SER B O 1
ATOM 7707 N N . ILE B 1 355 ? 6.77 -19.25 8.352 1 89.56 355 ILE B N 1
ATOM 7708 C CA . ILE B 1 355 ? 7.75 -20.219 7.863 1 89.56 355 ILE B CA 1
ATOM 7709 C C . ILE B 1 355 ? 8.898 -19.469 7.172 1 89.56 355 ILE B C 1
ATOM 7711 O O . ILE B 1 355 ? 10.062 -19.844 7.332 1 89.56 355 ILE B O 1
ATOM 7715 N N . TYR B 1 356 ? 8.562 -18.469 6.43 1 88.38 356 TYR B N 1
ATOM 7716 C CA . TYR B 1 356 ? 9.562 -17.844 5.566 1 88.38 356 TYR B CA 1
ATOM 7717 C C . TYR B 1 356 ? 9.977 -16.469 6.102 1 88.38 356 TYR B C 1
ATOM 7719 O O . TYR B 1 356 ? 10.875 -15.836 5.562 1 88.38 356 TYR B O 1
ATOM 7727 N N . GLY B 1 357 ? 9.336 -15.977 7.109 1 78.56 357 GLY B N 1
ATOM 7728 C CA . GLY B 1 357 ? 9.656 -14.664 7.656 1 78.56 357 GLY B CA 1
ATOM 7729 C C . GLY B 1 357 ? 10.906 -14.664 8.516 1 78.56 357 GLY B C 1
ATOM 7730 O O . GLY B 1 357 ? 11.273 -15.695 9.086 1 78.56 357 GLY B O 1
ATOM 7731 N N . GLN B 1 358 ? 11.797 -13.742 8.391 1 62.34 358 GLN B N 1
ATOM 7732 C CA . GLN B 1 358 ? 13.094 -13.672 9.055 1 62.34 358 GLN B CA 1
ATOM 7733 C C . GLN B 1 358 ? 12.938 -13.328 10.531 1 62.34 358 GLN B C 1
ATOM 7735 O O . GLN B 1 358 ? 13.641 -13.883 11.383 1 62.34 358 GLN B O 1
ATOM 7740 N N . ARG B 1 359 ? 12.164 -12.203 10.805 1 57.78 359 ARG B N 1
ATOM 7741 C CA . ARG B 1 359 ? 12.289 -11.594 12.125 1 57.78 359 ARG B CA 1
ATOM 7742 C C . ARG B 1 359 ? 11.18 -12.055 13.055 1 57.78 359 ARG B C 1
ATOM 7744 O O . ARG B 1 359 ? 10.07 -12.352 12.609 1 57.78 359 ARG B O 1
ATOM 7751 N N . ASN B 1 360 ? 11.508 -12.383 14.281 1 54.66 360 ASN B N 1
ATOM 7752 C CA . ASN B 1 360 ? 10.703 -12.5 15.492 1 54.66 360 ASN B CA 1
ATOM 7753 C C . ASN B 1 360 ? 10.039 -13.867 15.602 1 54.66 360 ASN B C 1
ATOM 7755 O O . ASN B 1 360 ? 8.867 -13.961 15.984 1 54.66 360 ASN B O 1
ATOM 7759 N N . GLN B 1 361 ? 10.719 -14.781 14.766 1 54.97 361 GLN B N 1
ATOM 7760 C CA . GLN B 1 361 ? 10.047 -16.078 14.852 1 54.97 361 GLN B CA 1
ATOM 7761 C C . GLN B 1 361 ? 10.109 -16.625 16.281 1 54.97 361 GLN B C 1
ATOM 7763 O O . GLN B 1 361 ? 9.625 -17.734 16.531 1 54.97 361 GLN B O 1
ATOM 7768 N N . GLY B 1 362 ? 10.188 -15.633 17.172 1 54.97 362 GLY B N 1
ATOM 7769 C CA . GLY B 1 362 ? 10.203 -16.109 18.547 1 54.97 362 GLY B CA 1
ATOM 7770 C C . GLY B 1 362 ? 11.008 -17.391 18.734 1 54.97 362 GLY B C 1
ATOM 7771 O O . GLY B 1 362 ? 11.844 -17.734 17.891 1 54.97 362 GLY B O 1
ATOM 7772 N N . ASP B 1 363 ? 10.781 -18.109 19.75 1 59.19 363 ASP B N 1
ATOM 7773 C CA . ASP B 1 363 ? 11.477 -19.281 20.234 1 59.19 363 ASP B CA 1
ATOM 7774 C C . ASP B 1 363 ? 10.922 -20.562 19.578 1 59.19 363 ASP B C 1
ATOM 7776 O O . ASP B 1 363 ? 11.461 -21.641 19.781 1 59.19 363 ASP B O 1
ATOM 7780 N N . ALA B 1 364 ? 9.977 -20.328 18.625 1 66.25 364 ALA B N 1
ATOM 7781 C CA . ALA B 1 364 ? 9.375 -21.547 18.109 1 66.25 364 ALA B CA 1
ATOM 7782 C C . ALA B 1 364 ? 10.211 -22.156 16.984 1 66.25 364 ALA B C 1
ATOM 7784 O O . ALA B 1 364 ? 10.703 -21.438 16.109 1 66.25 364 ALA B O 1
ATOM 7785 N N . THR B 1 365 ? 10.43 -23.391 17.078 1 73 365 THR B N 1
ATOM 7786 C CA . THR B 1 365 ? 11.18 -24.125 16.062 1 73 365 THR B CA 1
ATOM 7787 C C . THR B 1 365 ? 10.391 -24.203 14.766 1 73 365 THR B C 1
ATOM 7789 O O . THR B 1 365 ? 9.18 -23.984 14.75 1 73 365 THR B O 1
ATOM 7792 N N . LEU B 1 366 ? 11.016 -24.406 13.656 1 77.62 366 LEU B N 1
ATOM 7793 C CA . LEU B 1 366 ? 10.383 -24.547 12.352 1 77.62 366 LEU B CA 1
ATOM 7794 C C . LEU B 1 366 ? 9.328 -25.641 12.375 1 77.62 366 LEU B C 1
ATOM 7796 O O . LEU B 1 366 ? 8.25 -25.5 11.797 1 77.62 366 LEU B O 1
ATOM 7800 N N . SER B 1 367 ? 9.648 -26.734 13.047 1 73.88 367 SER B N 1
ATOM 7801 C CA . SER B 1 367 ? 8.734 -27.875 13.125 1 73.88 367 SER B CA 1
ATOM 7802 C C . SER B 1 367 ? 7.422 -27.469 13.789 1 73.88 367 SER B C 1
ATOM 7804 O O . SER B 1 367 ? 6.344 -27.875 13.344 1 73.88 367 SER B O 1
ATOM 7806 N N . THR B 1 368 ? 7.598 -26.656 14.789 1 76.75 368 THR B N 1
ATOM 7807 C CA . THR B 1 368 ? 6.406 -26.219 15.5 1 76.75 368 THR B CA 1
ATOM 7808 C C . THR B 1 368 ? 5.57 -25.281 14.633 1 76.75 368 THR B C 1
ATOM 7810 O O . THR B 1 368 ? 4.34 -25.312 14.688 1 76.75 368 THR B O 1
ATOM 7813 N N . ARG B 1 369 ? 6.273 -24.516 13.906 1 86.94 369 ARG B N 1
ATOM 7814 C CA . ARG B 1 369 ? 5.574 -23.578 13.039 1 86.94 369 ARG B CA 1
ATOM 7815 C C . ARG B 1 369 ? 4.84 -24.312 11.922 1 86.94 369 ARG B C 1
ATOM 7817 O O . ARG B 1 369 ? 3.703 -23.969 11.586 1 86.94 369 ARG B O 1
ATOM 7824 N N . VAL B 1 370 ? 5.461 -25.344 11.391 1 87.06 370 VAL B N 1
ATOM 7825 C CA . VAL B 1 370 ? 4.84 -26.141 10.328 1 87.06 370 VAL B CA 1
ATOM 7826 C C . VAL B 1 370 ? 3.645 -26.906 10.891 1 87.06 370 VAL B C 1
ATOM 7828 O O . VAL B 1 370 ? 2.596 -26.984 10.25 1 87.06 370 VAL B O 1
ATOM 7831 N N . GLN B 1 371 ? 3.781 -27.453 12.039 1 83.06 371 GLN B N 1
ATOM 7832 C CA . GLN B 1 371 ? 2.695 -28.172 12.695 1 83.06 371 GLN B CA 1
ATOM 7833 C C . GLN B 1 371 ? 1.483 -27.266 12.898 1 83.06 371 GLN B C 1
ATOM 7835 O O . GLN B 1 371 ? 0.348 -27.672 12.648 1 83.06 371 GLN B O 1
ATOM 7840 N N . GLN B 1 372 ? 1.834 -26.078 13.391 1 88.19 372 GLN B N 1
ATOM 7841 C CA . GLN B 1 372 ? 0.741 -25.141 13.633 1 88.19 372 GLN B CA 1
ATOM 7842 C C . GLN B 1 372 ? 0.034 -24.781 12.328 1 88.19 372 GLN B C 1
ATOM 7844 O O . GLN B 1 372 ? -1.192 -24.656 12.297 1 88.19 372 GLN B O 1
ATOM 7849 N N . ALA B 1 373 ? 0.784 -24.562 11.297 1 90.5 373 ALA B N 1
ATOM 7850 C CA . ALA B 1 373 ? 0.204 -24.234 10 1 90.5 373 ALA B CA 1
ATOM 7851 C C . ALA B 1 373 ? -0.719 -25.344 9.516 1 90.5 373 ALA B C 1
ATOM 7853 O O . ALA B 1 373 ? -1.805 -25.078 8.992 1 90.5 373 ALA B O 1
ATOM 7854 N N . LEU B 1 374 ? -0.352 -26.594 9.672 1 89.38 374 LEU B N 1
ATOM 7855 C CA . LEU B 1 374 ? -1.153 -27.719 9.219 1 89.38 374 LEU B CA 1
ATOM 7856 C C . LEU B 1 374 ? -2.391 -27.891 10.094 1 89.38 374 LEU B C 1
ATOM 7858 O O . LEU B 1 374 ? -3.453 -28.281 9.609 1 89.38 374 LEU B O 1
ATOM 7862 N N . LYS B 1 375 ? -2.213 -27.609 11.398 1 88.62 375 LYS B N 1
ATOM 7863 C CA . LYS B 1 375 ? -3.375 -27.641 12.281 1 88.62 375 LYS B CA 1
ATOM 7864 C C . LYS B 1 375 ? -4.414 -26.609 11.859 1 88.62 375 LYS B C 1
ATOM 7866 O O . LYS B 1 375 ? -5.613 -26.891 11.859 1 88.62 375 LYS B O 1
ATOM 7871 N N . ASP B 1 376 ? -3.922 -25.438 11.57 1 92.75 376 ASP B N 1
ATOM 7872 C CA . ASP B 1 376 ? -4.812 -24.375 11.102 1 92.75 376 ASP B CA 1
ATOM 7873 C C . ASP B 1 376 ? -5.531 -24.797 9.82 1 92.75 376 ASP B C 1
ATOM 7875 O O . ASP B 1 376 ? -6.719 -24.516 9.648 1 92.75 376 ASP B O 1
ATOM 7879 N N . LEU B 1 377 ? -4.859 -25.406 8.883 1 92.44 377 LEU B N 1
ATOM 7880 C CA . LEU B 1 377 ? -5.434 -25.859 7.621 1 92.44 377 LEU B CA 1
ATOM 7881 C C . LEU B 1 377 ? -6.461 -26.969 7.848 1 92.44 377 LEU B C 1
ATOM 7883 O O . LEU B 1 377 ? -7.496 -27 7.184 1 92.44 377 LEU B O 1
ATOM 7887 N N . ARG B 1 378 ? -6.16 -27.828 8.742 1 89 378 ARG B N 1
ATOM 7888 C CA . ARG B 1 378 ? -7.113 -28.891 9.078 1 89 378 ARG B CA 1
ATOM 7889 C C . ARG B 1 378 ? -8.406 -28.297 9.633 1 89 378 ARG B C 1
ATOM 7891 O O . ARG B 1 378 ? -9.5 -28.734 9.258 1 89 378 ARG B O 1
ATOM 7898 N N . THR B 1 379 ? -8.203 -27.328 10.508 1 90.25 379 THR B N 1
ATOM 7899 C CA . THR B 1 379 ? -9.367 -26.656 11.07 1 90.25 379 THR B CA 1
ATOM 7900 C C . THR B 1 379 ? -10.18 -25.984 9.969 1 90.25 379 THR B C 1
ATOM 7902 O O . THR B 1 379 ? -11.414 -26 9.992 1 90.25 379 THR B O 1
ATOM 7905 N N . TRP B 1 380 ? -9.547 -25.438 9.039 1 93.5 380 TRP B N 1
ATOM 7906 C CA . TRP B 1 380 ? -10.203 -24.781 7.91 1 93.5 380 TRP B CA 1
ATOM 7907 C C . TRP B 1 380 ? -11.031 -25.781 7.113 1 93.5 380 TRP B C 1
ATOM 7909 O O . TRP B 1 380 ? -12.172 -25.5 6.734 1 93.5 380 TRP B O 1
ATOM 7919 N N . VAL B 1 381 ? -10.578 -26.969 6.832 1 89.31 381 VAL B N 1
ATOM 7920 C CA . VAL B 1 381 ? -11.281 -28 6.07 1 89.31 381 VAL B CA 1
ATOM 7921 C C . VAL B 1 381 ? -12.492 -28.484 6.855 1 89.31 381 VAL B C 1
ATOM 7923 O O . VAL B 1 381 ? -13.562 -28.719 6.281 1 89.31 381 VAL B O 1
ATOM 7926 N N . GLU B 1 382 ? -12.273 -28.562 8.117 1 87.56 382 GLU B N 1
ATOM 7927 C CA . GLU B 1 382 ? -13.352 -29.047 8.969 1 87.56 382 GLU B CA 1
ATOM 7928 C C . GLU B 1 382 ? -14.5 -28.047 9.039 1 87.56 382 GLU B C 1
ATOM 7930 O O . GLU B 1 382 ? -15.664 -28.438 9.148 1 87.56 382 GLU B O 1
ATOM 7935 N N . ASP B 1 383 ? -14.148 -26.812 8.906 1 89.5 383 ASP B N 1
ATOM 7936 C CA . ASP B 1 383 ? -15.141 -25.75 9.016 1 89.5 383 ASP B CA 1
ATOM 7937 C C . ASP B 1 383 ? -15.812 -25.484 7.672 1 89.5 383 ASP B C 1
ATOM 7939 O O . ASP B 1 383 ? -16.781 -24.719 7.598 1 89.5 383 ASP B O 1
ATOM 7943 N N . LEU B 1 384 ? -15.352 -26.203 6.617 1 91.12 384 LEU B N 1
ATOM 7944 C CA . LEU B 1 384 ? -15.906 -25.969 5.289 1 91.12 384 LEU B CA 1
ATOM 7945 C C . LEU B 1 384 ? -17.328 -26.5 5.184 1 91.12 384 LEU B C 1
ATOM 7947 O O . LEU B 1 384 ? -17.578 -27.672 5.52 1 91.12 384 LEU B O 1
ATOM 7951 N N . PRO B 1 385 ? -18.219 -25.672 4.734 1 90.5 385 PRO B N 1
ATOM 7952 C CA . PRO B 1 385 ? -19.562 -26.188 4.484 1 90.5 385 PRO B CA 1
ATOM 7953 C C . PRO B 1 385 ? -19.562 -27.375 3.521 1 90.5 385 PRO B C 1
ATOM 7955 O O . PRO B 1 385 ? -18.672 -27.469 2.66 1 90.5 385 PRO B O 1
ATOM 7958 N N . SER B 1 386 ? -20.609 -28.188 3.467 1 87.25 386 SER B N 1
ATOM 7959 C CA . SER B 1 386 ? -20.672 -29.469 2.76 1 87.25 386 SER B CA 1
ATOM 7960 C C . SER B 1 386 ? -20.641 -29.266 1.25 1 87.25 386 SER B C 1
ATOM 7962 O O . SER B 1 386 ? -20.016 -30.047 0.529 1 87.25 386 SER B O 1
ATOM 7964 N N . HIS B 1 387 ? -21.234 -28.203 0.797 1 87.69 387 HIS B N 1
ATOM 7965 C CA . HIS B 1 387 ? -21.344 -28.016 -0.646 1 87.69 387 HIS B CA 1
ATOM 7966 C C . HIS B 1 387 ? -20 -27.562 -1.235 1 87.69 387 HIS B C 1
ATOM 7968 O O . HIS B 1 387 ? -19.828 -27.594 -2.453 1 87.69 387 HIS B O 1
ATOM 7974 N N . LEU B 1 388 ? -19.062 -27.172 -0.35 1 90.19 388 LEU B N 1
ATOM 7975 C CA . LEU B 1 388 ? -17.766 -26.703 -0.821 1 90.19 388 LEU B CA 1
ATOM 7976 C C . LEU B 1 388 ? -16.703 -27.797 -0.674 1 90.19 388 LEU B C 1
ATOM 7978 O O . LEU B 1 388 ? -15.547 -27.594 -1.043 1 90.19 388 LEU B O 1
ATOM 7982 N N . ARG B 1 389 ? -17.141 -28.906 -0.166 1 85 389 ARG B N 1
ATOM 7983 C CA . ARG B 1 389 ? -16.219 -30.031 -0.041 1 85 389 ARG B CA 1
ATOM 7984 C C . ARG B 1 389 ? -16.141 -30.812 -1.346 1 85 389 ARG B C 1
ATOM 7986 O O . ARG B 1 389 ? -17.062 -30.781 -2.154 1 85 389 ARG B O 1
ATOM 7993 N N . ILE B 1 390 ? -14.953 -31.203 -1.74 1 75.38 390 ILE B N 1
ATOM 7994 C CA . ILE B 1 390 ? -14.789 -31.938 -2.994 1 75.38 390 ILE B CA 1
ATOM 7995 C C . ILE B 1 390 ? -15.359 -33.344 -2.848 1 75.38 390 ILE B C 1
ATOM 7997 O O . ILE B 1 390 ? -14.945 -34.094 -1.96 1 75.38 390 ILE B O 1
ATOM 8001 N N . ASP B 1 391 ? -16.516 -33.5 -3.434 1 62.47 391 ASP B N 1
ATOM 8002 C CA . ASP B 1 391 ? -17.047 -34.875 -3.539 1 62.47 391 ASP B CA 1
ATOM 8003 C C . ASP B 1 391 ? -16.703 -35.469 -4.895 1 62.47 391 ASP B C 1
ATOM 8005 O O . ASP B 1 391 ? -16.531 -34.75 -5.883 1 62.47 391 ASP B O 1
ATOM 8009 N N . ASN B 1 392 ? -15.898 -36.594 -4.906 1 51.06 392 ASN B N 1
ATOM 8010 C CA . ASN B 1 392 ? -15.383 -37.312 -6.07 1 51.06 392 ASN B CA 1
ATOM 8011 C C . ASN B 1 392 ? -16.266 -37.094 -7.297 1 51.06 392 ASN B C 1
ATOM 8013 O O . ASN B 1 392 ? -15.75 -37 -8.422 1 51.06 392 ASN B O 1
ATOM 8017 N N . ALA B 1 393 ? -17.562 -37.062 -7.305 1 51.19 393 ALA B N 1
ATOM 8018 C CA . ALA B 1 393 ? -18.391 -37 -8.5 1 51.19 393 ALA B CA 1
ATOM 8019 C C . ALA B 1 393 ? -18.984 -35.594 -8.695 1 51.19 393 ALA B C 1
ATOM 8021 O O . ALA B 1 393 ? -19.641 -35.062 -7.805 1 51.19 393 ALA B O 1
ATOM 8022 N N . GLY B 1 394 ? -18.484 -34.656 -9.75 1 57.97 394 GLY B N 1
ATOM 8023 C CA . GLY B 1 394 ? -19.109 -33.5 -10.32 1 57.97 394 GLY B CA 1
ATOM 8024 C C . GLY B 1 394 ? -18.797 -32.219 -9.562 1 57.97 394 GLY B C 1
ATOM 8025 O O . GLY B 1 394 ? -19.688 -31.438 -9.25 1 57.97 394 GLY B O 1
ATOM 8026 N N . THR B 1 395 ? -17.594 -31.969 -9.18 1 66.88 395 THR B N 1
ATOM 8027 C CA . THR B 1 395 ? -17.219 -30.812 -8.359 1 66.88 395 THR B CA 1
ATOM 8028 C C . THR B 1 395 ? -17.234 -29.531 -9.195 1 66.88 395 THR B C 1
ATOM 8030 O O . THR B 1 395 ? -16.734 -29.516 -10.32 1 66.88 395 THR B O 1
ATOM 8033 N N . GLU B 1 396 ? -17.969 -28.594 -8.656 1 77.56 396 GLU B N 1
ATOM 8034 C CA . GLU B 1 396 ? -18.062 -27.281 -9.281 1 77.56 396 GLU B CA 1
ATOM 8035 C C . GLU B 1 396 ? -16.688 -26.625 -9.414 1 77.56 396 GLU B C 1
ATOM 8037 O O . GLU B 1 396 ? -15.82 -26.797 -8.547 1 77.56 396 GLU B O 1
ATOM 8042 N N . PRO B 1 397 ? -16.484 -25.984 -10.484 1 79.31 397 PRO B N 1
ATOM 8043 C CA . PRO B 1 397 ? -15.195 -25.344 -10.75 1 79.31 397 PRO B CA 1
ATOM 8044 C C . PRO B 1 397 ? -14.734 -24.453 -9.602 1 79.31 397 PRO B C 1
ATOM 8046 O O . PRO B 1 397 ? -13.531 -24.359 -9.328 1 79.31 397 PRO B O 1
ATOM 8049 N N . THR B 1 398 ? -15.625 -23.844 -8.977 1 80.5 398 THR B N 1
ATOM 8050 C CA . THR B 1 398 ? -15.25 -22.969 -7.875 1 80.5 398 THR B CA 1
ATOM 8051 C C . THR B 1 398 ? -14.68 -23.766 -6.707 1 80.5 398 THR B C 1
ATOM 8053 O O . THR B 1 398 ? -13.758 -23.312 -6.023 1 80.5 398 THR B O 1
ATOM 8056 N N . CYS B 1 399 ? -15.148 -24.891 -6.539 1 86.75 399 CYS B N 1
ATOM 8057 C CA . CYS B 1 399 ? -14.648 -25.75 -5.477 1 86.75 399 CYS B CA 1
ATOM 8058 C C . CYS B 1 399 ? -13.242 -26.234 -5.789 1 86.75 399 CYS B C 1
ATOM 8060 O O . CYS B 1 399 ? -12.406 -26.359 -4.887 1 86.75 399 CYS B O 1
ATOM 8062 N N . ILE B 1 400 ? -13.039 -26.484 -7.043 1 90.62 400 ILE B N 1
ATOM 8063 C CA . ILE B 1 400 ? -11.727 -26.953 -7.461 1 90.62 400 ILE B CA 1
ATOM 8064 C C . ILE B 1 400 ? -10.672 -25.891 -7.152 1 90.62 400 ILE B C 1
ATOM 8066 O O . ILE B 1 400 ? -9.609 -26.203 -6.602 1 90.62 400 ILE B O 1
ATOM 8070 N N . SER B 1 401 ? -11.008 -24.641 -7.484 1 92 401 SER B N 1
ATOM 8071 C CA . SER B 1 401 ? -10.078 -23.547 -7.234 1 92 401 SER B CA 1
ATOM 8072 C C . SER B 1 401 ? -9.773 -23.406 -5.75 1 92 401 SER B C 1
ATOM 8074 O O . SER B 1 401 ? -8.633 -23.125 -5.367 1 92 401 SER B O 1
ATOM 8076 N N . LEU B 1 402 ? -10.727 -23.516 -4.926 1 93.56 402 LEU B N 1
ATOM 8077 C CA . LEU B 1 402 ? -10.578 -23.406 -3.479 1 93.56 402 LEU B CA 1
ATOM 8078 C C . LEU B 1 402 ? -9.656 -24.5 -2.945 1 93.56 402 LEU B C 1
ATOM 8080 O O . LEU B 1 402 ? -8.766 -24.234 -2.135 1 93.56 402 LEU B O 1
ATOM 8084 N N . HIS B 1 403 ? -9.789 -25.688 -3.41 1 93.31 403 HIS B N 1
ATOM 8085 C CA . HIS B 1 403 ? -9 -26.812 -2.932 1 93.31 403 HIS B CA 1
ATOM 8086 C C . HIS B 1 403 ? -7.578 -26.766 -3.488 1 93.31 403 HIS B C 1
ATOM 8088 O O . HIS B 1 403 ? -6.629 -27.188 -2.824 1 93.31 403 HIS B O 1
ATOM 8094 N N . LEU B 1 404 ? -7.477 -26.297 -4.719 1 95.38 404 LEU B N 1
ATOM 8095 C CA . LEU B 1 404 ? -6.137 -26.078 -5.254 1 95.38 404 LEU B CA 1
ATOM 8096 C C . LEU B 1 404 ? -5.367 -25.062 -4.418 1 95.38 404 LEU B C 1
ATOM 8098 O O . LEU B 1 404 ? -4.176 -25.25 -4.148 1 95.38 404 LEU B O 1
ATOM 8102 N N . SER B 1 405 ? -6.074 -23.984 -4.004 1 95.56 405 SER B N 1
ATOM 8103 C CA . SER B 1 405 ? -5.461 -22.984 -3.137 1 95.56 405 SER B CA 1
ATOM 8104 C C . SER B 1 405 ? -5.102 -23.578 -1.777 1 95.56 405 SER B C 1
ATOM 8106 O O . SER B 1 405 ? -4.062 -23.25 -1.203 1 95.56 405 SER B O 1
ATOM 8108 N N . PHE B 1 406 ? -5.91 -24.422 -1.261 1 95.38 406 PHE B N 1
ATOM 8109 C CA . PHE B 1 406 ? -5.648 -25.125 -0.016 1 95.38 406 PHE B CA 1
ATOM 8110 C C . PHE B 1 406 ? -4.391 -25.984 -0.137 1 95.38 406 PHE B C 1
ATOM 8112 O O . PHE B 1 406 ? -3.518 -25.938 0.731 1 95.38 406 PHE B O 1
ATOM 8119 N N . ASN B 1 407 ? -4.336 -26.797 -1.167 1 96.12 407 ASN B N 1
ATOM 8120 C CA . ASN B 1 407 ? -3.166 -27.625 -1.403 1 96.12 407 ASN B CA 1
ATOM 8121 C C . ASN B 1 407 ? -1.891 -26.797 -1.496 1 96.12 407 ASN B C 1
ATOM 8123 O O . ASN B 1 407 ? -0.846 -27.203 -0.978 1 96.12 407 ASN B O 1
ATOM 8127 N N . GLN B 1 408 ? -2.041 -25.688 -2.213 1 97.38 408 GLN B N 1
ATOM 8128 C CA . GLN B 1 408 ? -0.88 -24.812 -2.354 1 97.38 408 GLN B CA 1
ATOM 8129 C C . GLN B 1 408 ? -0.395 -24.312 -0.995 1 97.38 408 GLN B C 1
ATOM 8131 O O . GLN B 1 408 ? 0.811 -24.234 -0.753 1 97.38 408 GLN B O 1
ATOM 8136 N N . CYS B 1 409 ? -1.297 -23.938 -0.137 1 96 409 CYS B N 1
ATOM 8137 C CA . CYS B 1 409 ? -0.928 -23.484 1.197 1 96 409 CYS B CA 1
ATOM 8138 C C . CYS B 1 409 ? -0.215 -24.578 1.974 1 96 409 CYS B C 1
ATOM 8140 O O . CYS B 1 409 ? 0.784 -24.328 2.648 1 96 409 CYS B O 1
ATOM 8142 N N . ALA B 1 410 ? -0.683 -25.766 1.867 1 95.12 410 ALA B N 1
ATOM 8143 C CA . ALA B 1 410 ? -0.064 -26.906 2.533 1 95.12 410 ALA B CA 1
ATOM 8144 C C . ALA B 1 410 ? 1.336 -27.172 1.986 1 95.12 410 ALA B C 1
ATOM 8146 O O . ALA B 1 410 ? 2.256 -27.484 2.744 1 95.12 410 ALA B O 1
ATOM 8147 N N . ILE B 1 411 ? 1.469 -27.094 0.716 1 96.88 411 ILE B N 1
ATOM 8148 C CA . ILE B 1 411 ? 2.762 -27.297 0.071 1 96.88 411 ILE B CA 1
ATOM 8149 C C . ILE B 1 411 ? 3.756 -26.25 0.562 1 96.88 411 ILE B C 1
ATOM 8151 O O . ILE B 1 411 ? 4.883 -26.578 0.936 1 96.88 411 ILE B O 1
ATOM 8155 N N . LEU B 1 412 ? 3.326 -25.031 0.623 1 95.75 412 LEU B N 1
ATOM 8156 C CA . LEU B 1 412 ? 4.195 -23.938 1.068 1 95.75 412 LEU B CA 1
ATOM 8157 C C . LEU B 1 412 ? 4.641 -24.156 2.51 1 95.75 412 LEU B C 1
ATOM 8159 O O . LEU B 1 412 ? 5.773 -23.828 2.873 1 95.75 412 LEU B O 1
ATOM 8163 N N . ALA B 1 413 ? 3.824 -24.719 3.283 1 93.38 413 ALA B N 1
ATOM 8164 C CA . ALA B 1 413 ? 4.129 -24.953 4.695 1 93.38 413 ALA B CA 1
ATOM 8165 C C . ALA B 1 413 ? 5.121 -26.094 4.863 1 93.38 413 ALA B C 1
ATOM 8167 O O . ALA B 1 413 ? 5.934 -26.094 5.793 1 93.38 413 ALA B O 1
ATOM 8168 N N . THR B 1 414 ? 5.125 -27.062 3.977 1 93.06 414 THR B N 1
ATOM 8169 C CA . THR B 1 414 ? 5.812 -28.328 4.262 1 93.06 414 THR B CA 1
ATOM 8170 C C . THR B 1 414 ? 7.008 -28.5 3.33 1 93.06 414 THR B C 1
ATOM 8172 O O . THR B 1 414 ? 7.891 -29.328 3.598 1 93.06 414 THR B O 1
ATOM 8175 N N . ARG B 1 415 ? 7.051 -27.812 2.217 1 94.38 415 ARG B N 1
ATOM 8176 C CA . ARG B 1 415 ? 8.047 -28.109 1.193 1 94.38 415 ARG B CA 1
ATOM 8177 C C . ARG B 1 415 ? 9.461 -27.844 1.716 1 94.38 415 ARG B C 1
ATOM 8179 O O . ARG B 1 415 ? 10.414 -28.484 1.278 1 94.38 415 ARG B O 1
ATOM 8186 N N . PRO B 1 416 ? 9.664 -26.922 2.711 1 91.06 416 PRO B N 1
ATOM 8187 C CA . PRO B 1 416 ? 11.023 -26.812 3.26 1 91.06 416 PRO B CA 1
ATOM 8188 C C . PRO B 1 416 ? 11.492 -28.109 3.936 1 91.06 416 PRO B C 1
ATOM 8190 O O . PRO B 1 416 ? 12.68 -28.438 3.891 1 91.06 416 PRO B O 1
ATOM 8193 N N . ILE B 1 417 ? 10.609 -28.828 4.559 1 89.12 417 ILE B N 1
ATOM 8194 C CA . ILE B 1 417 ? 10.945 -30.094 5.195 1 89.12 417 ILE B CA 1
ATOM 8195 C C . ILE B 1 417 ? 11.281 -31.125 4.125 1 89.12 417 ILE B C 1
ATOM 8197 O O . ILE B 1 417 ? 12.234 -31.906 4.285 1 89.12 417 ILE B O 1
ATOM 8201 N N . LEU B 1 418 ? 10.516 -31.156 3.088 1 92.75 418 LEU B N 1
ATOM 8202 C CA . LEU B 1 418 ? 10.789 -32.031 1.967 1 92.75 418 LEU B CA 1
ATOM 8203 C C . LEU B 1 418 ? 12.18 -31.797 1.401 1 92.75 418 LEU B C 1
ATOM 8205 O O . LEU B 1 418 ? 12.922 -32.75 1.118 1 92.75 418 LEU B O 1
ATOM 8209 N N . LEU B 1 419 ? 12.523 -30.547 1.218 1 93 419 LEU B N 1
ATOM 8210 C CA . LEU B 1 419 ? 13.836 -30.172 0.696 1 93 419 LEU B CA 1
ATOM 8211 C C . LEU B 1 419 ? 14.945 -30.641 1.627 1 93 419 LEU B C 1
ATOM 8213 O O . LEU B 1 419 ? 15.992 -31.109 1.166 1 93 419 LEU B O 1
ATOM 8217 N N . HIS B 1 420 ? 14.734 -30.562 2.846 1 88.06 420 HIS B N 1
ATOM 8218 C CA . HIS B 1 420 ? 15.727 -30.984 3.822 1 88.06 420 HIS B CA 1
ATOM 8219 C C . HIS B 1 420 ? 15.945 -32.5 3.764 1 88.06 420 HIS B C 1
ATOM 8221 O O . HIS B 1 420 ? 17.078 -32.969 3.859 1 88.06 420 HIS B O 1
ATOM 8227 N N . ILE B 1 421 ? 14.922 -33.156 3.719 1 88.31 421 ILE B N 1
ATOM 8228 C CA . ILE B 1 421 ? 15.016 -34.594 3.611 1 88.31 421 ILE B CA 1
ATOM 8229 C C . ILE B 1 421 ? 15.789 -34.969 2.348 1 88.31 421 ILE B C 1
ATOM 8231 O O . ILE B 1 421 ? 16.625 -35.875 2.373 1 88.31 421 ILE B O 1
ATOM 8235 N N . LEU B 1 422 ? 15.477 -34.312 1.289 1 91.69 422 LEU B N 1
ATOM 8236 C CA . LEU B 1 422 ? 16.188 -34.562 0.037 1 91.69 422 LEU B CA 1
ATOM 8237 C C . LEU B 1 422 ? 17.672 -34.281 0.193 1 91.69 422 LEU B C 1
ATOM 8239 O O . LEU B 1 422 ? 18.516 -35.062 -0.286 1 91.69 422 LEU B O 1
ATOM 8243 N N . ARG B 1 423 ? 18 -33.25 0.827 1 88.19 423 ARG B N 1
ATOM 8244 C CA . ARG B 1 423 ? 19.391 -32.875 1.068 1 88.19 423 ARG B CA 1
ATOM 8245 C C . ARG B 1 423 ? 20.109 -33.969 1.865 1 88.19 423 ARG B C 1
ATOM 8247 O O . ARG B 1 423 ? 21.234 -34.344 1.554 1 88.19 423 ARG B O 1
ATOM 8254 N N . THR B 1 424 ? 19.438 -34.406 2.889 1 84.31 424 THR B N 1
ATOM 8255 C CA . THR B 1 424 ? 20 -35.438 3.744 1 84.31 424 THR B CA 1
ATOM 8256 C C . THR B 1 424 ? 20.234 -36.75 2.953 1 84.31 424 THR B C 1
ATOM 8258 O O . THR B 1 424 ? 21.25 -37.406 3.117 1 84.31 424 THR B O 1
ATOM 8261 N N . LYS B 1 425 ? 19.328 -37.062 2.156 1 84.62 425 LYS B N 1
ATOM 8262 C CA . LYS B 1 425 ? 19.422 -38.281 1.357 1 84.62 425 LYS B CA 1
ATOM 8263 C C . LYS B 1 425 ? 20.531 -38.156 0.314 1 84.62 425 LYS B C 1
ATOM 8265 O O . LYS B 1 425 ? 21.266 -39.125 0.067 1 84.62 425 LYS B O 1
ATOM 8270 N N . VAL B 1 426 ? 20.656 -37.031 -0.29 1 85.12 426 VAL B N 1
ATOM 8271 C CA . VAL B 1 426 ? 21.672 -36.812 -1.315 1 85.12 426 VAL B CA 1
ATOM 8272 C C . VAL B 1 426 ? 23.062 -36.781 -0.678 1 85.12 426 VAL B C 1
ATOM 8274 O O . VAL B 1 426 ? 24.031 -37.281 -1.268 1 85.12 426 VAL B O 1
ATOM 8277 N N . ALA B 1 427 ? 23.141 -36.219 0.472 1 79.56 427 ALA B N 1
ATOM 8278 C CA . ALA B 1 427 ? 24.406 -36.156 1.177 1 79.56 427 ALA B CA 1
ATOM 8279 C C . ALA B 1 427 ? 24.859 -37.562 1.589 1 79.56 427 ALA B C 1
ATOM 8281 O O . ALA B 1 427 ? 26.062 -37.812 1.72 1 79.56 427 ALA B O 1
ATOM 8282 N N . ALA B 1 428 ? 23.984 -38.344 1.825 1 76.06 428 ALA B N 1
ATOM 8283 C CA . ALA B 1 428 ? 24.297 -39.719 2.242 1 76.06 428 ALA B CA 1
ATOM 8284 C C . ALA B 1 428 ? 24.766 -40.562 1.059 1 76.06 428 ALA B C 1
ATOM 8286 O O . ALA B 1 428 ? 25.375 -41.594 1.242 1 76.06 428 ALA B O 1
ATOM 8287 N N . TRP B 1 429 ? 24.625 -39.969 -0.125 1 64.75 429 TRP B N 1
ATOM 8288 C CA . TRP B 1 429 ? 25.047 -40.688 -1.331 1 64.75 429 TRP B CA 1
ATOM 8289 C C . TRP B 1 429 ? 26.5 -40.406 -1.651 1 64.75 429 TRP B C 1
ATOM 8291 O O . TRP B 1 429 ? 26.953 -39.25 -1.588 1 64.75 429 TRP B O 1
ATOM 8301 N N . PRO B 1 430 ? 27.516 -41.25 -2.283 1 58.75 430 PRO B N 1
ATOM 8302 C CA . PRO B 1 430 ? 27.922 -42.594 -2.615 1 58.75 430 PRO B CA 1
ATOM 8303 C C . PRO B 1 430 ? 28.578 -43.312 -1.436 1 58.75 430 PRO B C 1
ATOM 8305 O O . PRO B 1 430 ? 29.172 -44.375 -1.61 1 58.75 430 PRO B O 1
ATOM 8308 N N . SER B 1 431 ? 28.906 -42.5 -0.325 1 49.69 431 SER B N 1
ATOM 8309 C CA . SER B 1 431 ? 29.859 -43.125 0.567 1 49.69 431 SER B CA 1
ATOM 8310 C C . SER B 1 431 ? 29.484 -44.594 0.871 1 49.69 431 SER B C 1
ATOM 8312 O O . SER B 1 431 ? 28.297 -44.875 1.097 1 49.69 431 SER B O 1
ATOM 8314 N N . GLU B 1 432 ? 30.172 -45.562 0.226 1 44.88 432 GLU B N 1
ATOM 8315 C CA . GLU B 1 432 ? 30.234 -47 0.51 1 44.88 432 GLU B CA 1
ATOM 8316 C C . GLU B 1 432 ? 29.922 -47.281 1.977 1 44.88 432 GLU B C 1
ATOM 8318 O O . GLU B 1 432 ? 29.859 -48.438 2.391 1 44.88 432 GLU B O 1
ATOM 8323 N N . SER B 1 433 ? 30.547 -46.469 2.93 1 43.25 433 SER B N 1
ATOM 8324 C CA . SER B 1 433 ? 30.422 -46.906 4.316 1 43.25 433 SER B CA 1
ATOM 8325 C C . SER B 1 433 ? 28.953 -46.875 4.762 1 43.25 433 SER B C 1
ATOM 8327 O O . SER B 1 433 ? 28.203 -46 4.375 1 43.25 433 SER B O 1
ATOM 8329 N N . PRO B 1 434 ? 28.422 -48.031 5.105 1 41.22 434 PRO B N 1
ATOM 8330 C CA . PRO B 1 434 ? 27.109 -48.062 5.758 1 41.22 434 PRO B CA 1
ATOM 8331 C C . PRO B 1 434 ? 26.844 -46.812 6.605 1 41.22 434 PRO B C 1
ATOM 8333 O O . PRO B 1 434 ? 27.281 -46.75 7.754 1 41.22 434 PRO B O 1
ATOM 8336 N N . VAL B 1 435 ? 27.391 -45.688 6.25 1 41 435 VAL B N 1
ATOM 8337 C CA . VAL B 1 435 ? 27.125 -44.531 7.102 1 41 435 VAL B CA 1
ATOM 8338 C C . VAL B 1 435 ? 25.75 -44.656 7.762 1 41 435 VAL B C 1
ATOM 8340 O O . VAL B 1 435 ? 24.828 -45.219 7.16 1 41 435 VAL B O 1
ATOM 8343 N N . THR B 1 436 ? 25.703 -44.469 9.039 1 40.69 436 THR B N 1
ATOM 8344 C CA . THR B 1 436 ? 24.562 -44.406 9.953 1 40.69 436 THR B CA 1
ATOM 8345 C C . THR B 1 436 ? 23.375 -43.719 9.273 1 40.69 436 THR B C 1
ATOM 8347 O O . THR B 1 436 ? 23.5 -42.625 8.734 1 40.69 436 THR B O 1
ATOM 8350 N N . GLU B 1 437 ? 22.531 -44.406 8.609 1 44.81 437 GLU B N 1
ATOM 8351 C CA . GLU B 1 437 ? 21.219 -43.969 8.164 1 44.81 437 GLU B CA 1
ATOM 8352 C C . GLU B 1 437 ? 20.812 -42.656 8.836 1 44.81 437 GLU B C 1
ATOM 8354 O O . GLU B 1 437 ? 20.547 -42.625 10.039 1 44.81 437 GLU B O 1
ATOM 8359 N N . THR B 1 438 ? 21.562 -41.625 8.742 1 51.72 438 THR B N 1
ATOM 8360 C CA . THR B 1 438 ? 21.094 -40.312 9.25 1 51.72 438 THR B CA 1
ATOM 8361 C C . THR B 1 438 ? 19.562 -40.281 9.305 1 51.72 438 THR B C 1
ATOM 8363 O O . THR B 1 438 ? 18.906 -40.375 8.281 1 51.72 438 THR B O 1
ATOM 8366 N N . GLN B 1 439 ? 18.922 -40.938 10.352 1 62.38 439 GLN B N 1
ATOM 8367 C CA . GLN B 1 439 ? 17.531 -41.281 10.664 1 62.38 439 GLN B CA 1
ATOM 8368 C C . GLN B 1 439 ? 16.641 -40.031 10.594 1 62.38 439 GLN B C 1
ATOM 8370 O O . GLN B 1 439 ? 16.766 -39.125 11.414 1 62.38 439 GLN B O 1
ATOM 8375 N N . VAL B 1 440 ? 16.219 -39.656 9.32 1 73.94 440 VAL B N 1
ATOM 8376 C CA . VAL B 1 440 ? 15.133 -38.688 9.211 1 73.94 440 VAL B CA 1
ATOM 8377 C C . VAL B 1 440 ? 14.016 -39.062 10.18 1 73.94 440 VAL B C 1
ATOM 8379 O O . VAL B 1 440 ? 13.531 -40.188 10.172 1 73.94 440 VAL B O 1
ATOM 8382 N N . PRO B 1 441 ? 13.836 -38.188 11.094 1 76.44 441 PRO B N 1
ATOM 8383 C CA . PRO B 1 441 ? 12.75 -38.469 12.039 1 76.44 441 PRO B CA 1
ATOM 8384 C C . PRO B 1 441 ? 11.438 -38.812 11.336 1 76.44 441 PRO B C 1
ATOM 8386 O O . PRO B 1 441 ? 11.164 -38.312 10.25 1 76.44 441 PRO B O 1
ATOM 8389 N N . ALA B 1 442 ? 10.664 -39.719 11.914 1 76.56 442 ALA B N 1
ATOM 8390 C CA . ALA B 1 442 ? 9.383 -40.156 11.367 1 76.56 442 ALA B CA 1
ATOM 8391 C C . ALA B 1 442 ? 8.438 -39 11.156 1 76.56 442 ALA B C 1
ATOM 8393 O O . ALA B 1 442 ? 7.645 -38.969 10.211 1 76.56 442 ALA B O 1
ATOM 8394 N N . SER B 1 443 ? 8.516 -38.031 12.031 1 76.56 443 SER B N 1
ATOM 8395 C CA . SER B 1 443 ? 7.664 -36.844 11.914 1 76.56 443 SER B CA 1
ATOM 8396 C C . SER B 1 443 ? 7.961 -36.094 10.633 1 76.56 443 SER B C 1
ATOM 8398 O O . SER B 1 443 ? 7.043 -35.625 9.953 1 76.56 443 SER B O 1
ATOM 8400 N N . ALA B 1 444 ? 9.211 -36.031 10.344 1 81.31 444 ALA B N 1
ATOM 8401 C CA . ALA B 1 444 ? 9.617 -35.344 9.125 1 81.31 444 ALA B CA 1
ATOM 8402 C C . ALA B 1 444 ? 9.141 -36.062 7.879 1 81.31 444 ALA B C 1
ATOM 8404 O O . ALA B 1 444 ? 8.727 -35.469 6.898 1 81.31 444 ALA B O 1
ATOM 8405 N N . VAL B 1 445 ? 9.203 -37.344 7.973 1 83 445 VAL B N 1
ATOM 8406 C CA . VAL B 1 445 ? 8.758 -38.188 6.848 1 83 445 VAL B CA 1
ATOM 8407 C C . VAL B 1 445 ? 7.258 -38 6.641 1 83 445 VAL B C 1
ATOM 8409 O O . VAL B 1 445 ? 6.797 -37.844 5.504 1 83 445 VAL B O 1
ATOM 8412 N N . THR B 1 446 ? 6.555 -37.938 7.695 1 82.25 446 THR B N 1
ATOM 8413 C CA . THR B 1 446 ? 5.105 -37.781 7.621 1 82.25 446 THR B CA 1
ATOM 8414 C C . THR B 1 446 ? 4.75 -36.406 7.02 1 82.25 446 THR B C 1
ATOM 8416 O O . THR B 1 446 ? 3.82 -36.312 6.215 1 82.25 446 THR B O 1
ATOM 8419 N N . LEU B 1 447 ? 5.453 -35.406 7.41 1 84.94 447 LEU B N 1
ATOM 8420 C CA . LEU B 1 447 ? 5.207 -34.062 6.887 1 84.94 447 LEU B CA 1
ATOM 8421 C C . LEU B 1 447 ? 5.547 -34 5.402 1 84.94 447 LEU B C 1
ATOM 8423 O O . LEU B 1 447 ? 4.84 -33.344 4.629 1 84.94 447 LEU B O 1
ATOM 8427 N N . SER B 1 448 ? 6.621 -34.625 5.066 1 87.38 448 SER B N 1
ATOM 8428 C CA . SER B 1 448 ? 7.004 -34.656 3.66 1 87.38 448 SER B CA 1
ATOM 8429 C C . SER B 1 448 ? 5.961 -35.375 2.824 1 87.38 448 SER B C 1
ATOM 8431 O O . SER B 1 448 ? 5.672 -35 1.693 1 87.38 448 SER B O 1
ATOM 8433 N N . GLU B 1 449 ? 5.445 -36.438 3.346 1 87.94 449 GLU B N 1
ATOM 8434 C CA . GLU B 1 449 ? 4.414 -37.188 2.641 1 87.94 449 GLU B CA 1
ATOM 8435 C C . GLU B 1 449 ? 3.152 -36.375 2.453 1 87.94 449 GLU B C 1
ATOM 8437 O O . GLU B 1 449 ? 2.451 -36.5 1.448 1 87.94 449 GLU B O 1
ATOM 8442 N N . ALA B 1 450 ? 2.871 -35.594 3.439 1 86.81 450 ALA B N 1
ATOM 8443 C CA . ALA B 1 450 ? 1.731 -34.688 3.305 1 86.81 450 ALA B CA 1
ATOM 8444 C C . ALA B 1 450 ? 1.932 -33.719 2.141 1 86.81 450 ALA B C 1
ATOM 8446 O O . ALA B 1 450 ? 0.99 -33.406 1.399 1 86.81 450 ALA B O 1
ATOM 8447 N N . CYS B 1 451 ? 3.092 -33.188 2.027 1 93.12 451 CYS B N 1
ATOM 8448 C CA . CYS B 1 451 ? 3.445 -32.312 0.924 1 93.12 451 CYS B CA 1
ATOM 8449 C C . CYS B 1 451 ? 3.23 -33 -0.419 1 93.12 451 CYS B C 1
ATOM 8451 O O . CYS B 1 451 ? 2.6 -32.438 -1.316 1 93.12 451 CYS B O 1
ATOM 8453 N N . ILE B 1 452 ? 3.719 -34.219 -0.542 1 95.06 452 ILE B N 1
ATOM 8454 C CA . ILE B 1 452 ? 3.676 -35 -1.781 1 95.06 452 ILE B CA 1
ATOM 8455 C C . ILE B 1 452 ? 2.23 -35.344 -2.115 1 95.06 452 ILE B C 1
ATOM 8457 O O . ILE B 1 452 ? 1.814 -35.25 -3.271 1 95.06 452 ILE B O 1
ATOM 8461 N N . ARG B 1 453 ? 1.494 -35.688 -1.134 1 91.94 453 ARG B N 1
ATOM 8462 C CA . ARG B 1 453 ? 0.092 -36.031 -1.35 1 91.94 453 ARG B CA 1
ATOM 8463 C C . ARG B 1 453 ? -0.689 -34.812 -1.877 1 91.94 453 ARG B C 1
ATOM 8465 O O . ARG B 1 453 ? -1.537 -34.969 -2.76 1 91.94 453 ARG B O 1
ATOM 8472 N N . CYS B 1 454 ? -0.441 -33.688 -1.307 1 94.19 454 CYS B N 1
ATOM 8473 C CA . CYS B 1 454 ? -1.095 -32.469 -1.782 1 94.19 454 CYS B CA 1
ATOM 8474 C C . CYS B 1 454 ? -0.72 -32.188 -3.23 1 94.19 454 CYS B C 1
ATOM 8476 O O . CYS B 1 454 ? -1.567 -31.766 -4.023 1 94.19 454 CYS B O 1
ATOM 8478 N N . ALA B 1 455 ? 0.509 -32.375 -3.574 1 97.38 455 ALA B N 1
ATOM 8479 C CA . ALA B 1 455 ? 0.966 -32.156 -4.945 1 97.38 455 ALA B CA 1
ATOM 8480 C C . ALA B 1 455 ? 0.284 -33.125 -5.91 1 97.38 455 ALA B C 1
ATOM 8482 O O . ALA B 1 455 ? -0.161 -32.719 -6.988 1 97.38 455 ALA B O 1
ATOM 8483 N N . ARG B 1 456 ? 0.198 -34.438 -5.531 1 96.06 456 ARG B N 1
ATOM 8484 C CA . ARG B 1 456 ? -0.477 -35.438 -6.352 1 96.06 456 ARG B CA 1
ATOM 8485 C C . ARG B 1 456 ? -1.937 -35.062 -6.582 1 96.06 456 ARG B C 1
ATOM 8487 O O . ARG B 1 456 ? -2.439 -35.188 -7.703 1 96.06 456 ARG B O 1
ATOM 8494 N N . HIS B 1 457 ? -2.514 -34.625 -5.52 1 93 457 HIS B N 1
ATOM 8495 C CA . HIS B 1 457 ? -3.916 -34.25 -5.609 1 93 457 HIS B CA 1
ATOM 8496 C C . HIS B 1 457 ? -4.098 -33.062 -6.539 1 93 457 HIS B C 1
ATOM 8498 O O . HIS B 1 457 ? -5.055 -33 -7.316 1 93 457 HIS B O 1
ATOM 8504 N N . SER B 1 458 ? -3.262 -32.062 -6.453 1 96.06 458 SER B N 1
ATOM 8505 C CA . SER B 1 458 ? -3.328 -30.875 -7.32 1 96.06 458 SER B CA 1
ATOM 8506 C C . SER B 1 458 ? -3.188 -31.281 -8.789 1 96.06 458 SER B C 1
ATOM 8508 O O . SER B 1 458 ? -3.934 -30.781 -9.641 1 96.06 458 SER B O 1
ATOM 8510 N N . VAL B 1 459 ? -2.234 -32.156 -9.086 1 96.5 459 VAL B N 1
ATOM 8511 C CA . VAL B 1 459 ? -2.016 -32.594 -10.461 1 96.5 459 VAL B CA 1
ATOM 8512 C C . VAL B 1 459 ? -3.258 -33.312 -10.977 1 96.5 459 VAL B C 1
ATOM 8514 O O . VAL B 1 459 ? -3.666 -33.125 -12.125 1 96.5 459 VAL B O 1
ATOM 8517 N N . ARG B 1 460 ? -3.834 -34.125 -10.141 1 94.12 460 ARG B N 1
ATOM 8518 C CA . ARG B 1 460 ? -5.043 -34.844 -10.539 1 94.12 460 ARG B CA 1
ATOM 8519 C C . ARG B 1 460 ? -6.176 -33.875 -10.852 1 94.12 460 ARG B C 1
ATOM 8521 O O . ARG B 1 460 ? -6.84 -33.969 -11.883 1 94.12 460 ARG B O 1
ATOM 8528 N N . LEU B 1 461 ? -6.414 -32.875 -9.945 1 92.94 461 LEU B N 1
ATOM 8529 C CA . LEU B 1 461 ? -7.477 -31.906 -10.133 1 92.94 461 LEU B CA 1
ATOM 8530 C C . LEU B 1 461 ? -7.242 -31.094 -11.406 1 92.94 461 LEU B C 1
ATOM 8532 O O . LEU B 1 461 ? -8.18 -30.828 -12.156 1 92.94 461 LEU B O 1
ATOM 8536 N N . LEU B 1 462 ? -6.059 -30.734 -11.641 1 96.12 462 LEU B N 1
ATOM 8537 C CA . LEU B 1 462 ? -5.73 -29.906 -12.797 1 96.12 462 LEU B CA 1
ATOM 8538 C C . LEU B 1 462 ? -5.855 -30.703 -14.094 1 96.12 462 LEU B C 1
ATOM 8540 O O . LEU B 1 462 ? -6.336 -30.188 -15.102 1 96.12 462 LEU B O 1
ATOM 8544 N N . THR B 1 463 ? -5.414 -31.953 -14.047 1 93.75 463 THR B N 1
ATOM 8545 C CA . THR B 1 463 ? -5.555 -32.812 -15.211 1 93.75 463 THR B CA 1
ATOM 8546 C C . THR B 1 463 ? -7.023 -33.062 -15.531 1 93.75 463 THR B C 1
ATOM 8548 O O . THR B 1 463 ? -7.43 -33 -16.703 1 93.75 463 THR B O 1
ATOM 8551 N N . ASP B 1 464 ? -7.809 -33.281 -14.516 1 91.38 464 ASP B N 1
ATOM 8552 C CA . ASP B 1 464 ? -9.25 -33.438 -14.703 1 91.38 464 ASP B CA 1
ATOM 8553 C C . ASP B 1 464 ? -9.883 -32.188 -15.289 1 91.38 464 ASP B C 1
ATOM 8555 O O . ASP B 1 464 ? -10.75 -32.281 -16.156 1 91.38 464 ASP B O 1
ATOM 8559 N N . SER B 1 465 ? -9.492 -31.047 -14.773 1 92.25 465 SER B N 1
ATOM 8560 C CA . SER B 1 465 ? -10.016 -29.781 -15.273 1 92.25 465 SER B CA 1
ATOM 8561 C C . SER B 1 465 ? -9.625 -29.562 -16.734 1 92.25 465 SER B C 1
ATOM 8563 O O . SER B 1 465 ? -10.367 -28.938 -17.484 1 92.25 465 SER B O 1
ATOM 8565 N N . TRP B 1 466 ? -8.492 -30.031 -17.094 1 91.19 466 TRP B N 1
ATOM 8566 C CA . TRP B 1 466 ? -8.047 -29.922 -18.484 1 91.19 466 TRP B CA 1
ATOM 8567 C C . TRP B 1 466 ? -8.875 -30.828 -19.391 1 91.19 466 TRP B C 1
ATOM 8569 O O . TRP B 1 466 ? -9.281 -30.406 -20.484 1 91.19 466 TRP B O 1
ATOM 8579 N N . ILE B 1 467 ? -9.148 -32 -18.984 1 90.12 467 ILE B N 1
ATOM 8580 C CA . ILE B 1 467 ? -9.906 -33 -19.75 1 90.12 467 ILE B CA 1
ATOM 8581 C C . ILE B 1 467 ? -11.344 -32.5 -19.938 1 90.12 467 ILE B C 1
ATOM 8583 O O . ILE B 1 467 ? -11.906 -32.625 -21.031 1 90.12 467 ILE B O 1
ATOM 8587 N N . ASP B 1 468 ? -11.891 -31.938 -18.906 1 88.06 468 ASP B N 1
ATOM 8588 C CA . ASP B 1 468 ? -13.281 -31.516 -18.984 1 88.06 468 ASP B CA 1
ATOM 8589 C C . ASP B 1 468 ? -13.391 -30.125 -19.625 1 88.06 468 ASP B C 1
ATOM 8591 O O . ASP B 1 468 ? -14.492 -29.641 -19.859 1 88.06 468 ASP B O 1
ATOM 8595 N N . GLY B 1 469 ? -12.281 -29.469 -19.812 1 87.19 469 GLY B N 1
ATOM 8596 C CA . GLY B 1 469 ? -12.281 -28.203 -20.516 1 87.19 469 GLY B CA 1
ATOM 8597 C C . GLY B 1 469 ? -12.43 -27 -19.609 1 87.19 469 GLY B C 1
ATOM 8598 O O . GLY B 1 469 ? -12.516 -25.875 -20.062 1 87.19 469 GLY B O 1
ATOM 8599 N N . SER B 1 470 ? -12.461 -27.219 -18.281 1 88.38 470 SER B N 1
ATOM 8600 C CA . SER B 1 470 ? -12.656 -26.109 -17.344 1 88.38 470 SER B CA 1
ATOM 8601 C C . SER B 1 470 ? -11.336 -25.406 -17.031 1 88.38 470 SER B C 1
ATOM 8603 O O . SER B 1 470 ? -11.336 -24.312 -16.469 1 88.38 470 SER B O 1
ATOM 8605 N N . PHE B 1 471 ? -10.234 -26 -17.422 1 92.75 471 PHE B N 1
ATOM 8606 C CA . PHE B 1 471 ? -8.938 -25.359 -17.312 1 92.75 471 PHE B CA 1
ATOM 8607 C C . PHE B 1 471 ? -8.727 -24.359 -18.438 1 92.75 471 PHE B C 1
ATOM 8609 O O . PHE B 1 471 ? -8.461 -24.75 -19.578 1 92.75 471 PHE B O 1
ATOM 8616 N N . ALA B 1 472 ? -8.891 -23.062 -18.094 1 92.69 472 ALA B N 1
ATOM 8617 C CA . ALA B 1 472 ? -8.648 -22.031 -19.094 1 92.69 472 ALA B CA 1
ATOM 8618 C C . ALA B 1 472 ? -7.176 -21.984 -19.484 1 92.69 472 ALA B C 1
ATOM 8620 O O . ALA B 1 472 ? -6.297 -21.953 -18.625 1 92.69 472 ALA B O 1
ATOM 8621 N N . THR B 1 473 ? -6.871 -21.922 -20.734 1 93.94 473 THR B N 1
ATOM 8622 C CA . THR B 1 473 ? -5.527 -22 -21.297 1 93.94 473 THR B CA 1
ATOM 8623 C C . THR B 1 473 ? -4.625 -20.922 -20.703 1 93.94 473 THR B C 1
ATOM 8625 O O . THR B 1 473 ? -3.445 -21.156 -20.453 1 93.94 473 THR B O 1
ATOM 8628 N N . PHE B 1 474 ? -5.18 -19.75 -20.5 1 95.06 474 PHE B N 1
ATOM 8629 C CA . PHE B 1 474 ? -4.344 -18.625 -20.094 1 95.06 474 PHE B CA 1
ATOM 8630 C C . PHE B 1 474 ? -4.566 -18.281 -18.625 1 95.06 474 PHE B C 1
ATOM 8632 O O . PHE B 1 474 ? -4.238 -17.188 -18.188 1 95.06 474 PHE B O 1
ATOM 8639 N N . ASP B 1 475 ? -5.109 -19.266 -17.875 1 94.88 475 ASP B N 1
ATOM 8640 C CA . ASP B 1 475 ? -5.289 -19.062 -16.438 1 94.88 475 ASP B CA 1
ATOM 8641 C C . ASP B 1 475 ? -3.947 -19.078 -15.711 1 94.88 475 ASP B C 1
ATOM 8643 O O . ASP B 1 475 ? -3.178 -20.031 -15.828 1 94.88 475 ASP B O 1
ATOM 8647 N N . TYR B 1 476 ? -3.689 -18.062 -15 1 96.62 476 TYR B N 1
ATOM 8648 C CA . TYR B 1 476 ? -2.414 -17.938 -14.297 1 96.62 476 TYR B CA 1
ATOM 8649 C C . TYR B 1 476 ? -2.35 -18.891 -13.117 1 96.62 476 TYR B C 1
ATOM 8651 O O . TYR B 1 476 ? -1.331 -19.547 -12.898 1 96.62 476 TYR B O 1
ATOM 8659 N N . PHE B 1 477 ? -3.326 -19 -12.273 1 96.06 477 PHE B N 1
ATOM 8660 C CA . PHE B 1 477 ? -3.312 -19.719 -11.008 1 96.06 477 PHE B CA 1
ATOM 8661 C C . PHE B 1 477 ? -3.178 -21.219 -11.242 1 96.06 477 PHE B C 1
ATOM 8663 O O . PHE B 1 477 ? -2.344 -21.875 -10.617 1 96.06 477 PHE B O 1
ATOM 8670 N N . TYR B 1 478 ? -3.977 -21.734 -12.117 1 96.75 478 TYR B N 1
ATOM 8671 C CA . TYR B 1 478 ? -3.891 -23.156 -12.398 1 96.75 478 TYR B CA 1
ATOM 8672 C C . TYR B 1 478 ? -2.516 -23.516 -12.945 1 96.75 478 TYR B C 1
ATOM 8674 O O . TYR B 1 478 ? -1.963 -24.562 -12.602 1 96.75 478 TYR B O 1
ATOM 8682 N N . THR B 1 479 ? -1.992 -22.625 -13.797 1 98.12 479 THR B N 1
ATOM 8683 C CA . THR B 1 479 ? -0.649 -22.859 -14.32 1 98.12 479 THR B CA 1
ATOM 8684 C C . THR B 1 479 ? 0.378 -22.859 -13.195 1 98.12 479 THR B C 1
ATOM 8686 O O . THR B 1 479 ? 1.262 -23.719 -13.156 1 98.12 479 THR B O 1
ATOM 8689 N N . GLN B 1 480 ? 0.29 -21.922 -12.32 1 98.12 480 GLN B N 1
ATOM 8690 C CA . GLN B 1 480 ? 1.216 -21.812 -11.195 1 98.12 480 GLN B CA 1
ATOM 8691 C C . GLN B 1 480 ? 1.091 -23.031 -10.273 1 98.12 480 GLN B C 1
ATOM 8693 O O . GLN B 1 480 ? 2.096 -23.547 -9.789 1 98.12 480 GLN B O 1
ATOM 8698 N N . TYR B 1 481 ? -0.111 -23.469 -9.969 1 98.12 481 TYR B N 1
ATOM 8699 C CA . TYR B 1 481 ? -0.312 -24.625 -9.117 1 98.12 481 TYR B CA 1
ATOM 8700 C C . TYR B 1 481 ? 0.274 -25.875 -9.766 1 98.12 481 TYR B C 1
ATOM 8702 O O . TYR B 1 481 ? 0.827 -26.75 -9.078 1 98.12 481 TYR B O 1
ATOM 8710 N N . LEU B 1 482 ? 0.06 -25.953 -11.078 1 98.5 482 LEU B N 1
ATOM 8711 C CA . LEU B 1 482 ? 0.64 -27.078 -11.812 1 98.5 482 LEU B CA 1
ATOM 8712 C C . LEU B 1 482 ? 2.156 -27.094 -11.656 1 98.5 482 LEU B C 1
ATOM 8714 O O . LEU B 1 482 ? 2.74 -28.156 -11.391 1 98.5 482 LEU B O 1
ATOM 8718 N N . PHE B 1 483 ? 2.779 -26.031 -11.828 1 98.62 483 PHE B N 1
ATOM 8719 C CA . PHE B 1 483 ? 4.227 -25.922 -11.695 1 98.62 483 PHE B CA 1
ATOM 8720 C C . PHE B 1 483 ? 4.668 -26.266 -10.273 1 98.62 483 PHE B C 1
ATOM 8722 O O . PHE B 1 483 ? 5.648 -26.984 -10.078 1 98.62 483 PHE B O 1
ATOM 8729 N N . SER B 1 484 ? 3.984 -25.656 -9.273 1 98.25 484 SER B N 1
ATOM 8730 C CA . SER B 1 484 ? 4.305 -25.938 -7.879 1 98.25 484 SER B CA 1
ATOM 8731 C C . SER B 1 484 ? 4.238 -27.438 -7.594 1 98.25 484 SER B C 1
ATOM 8733 O O . SER B 1 484 ? 5.148 -28 -6.984 1 98.25 484 SER B O 1
ATOM 8735 N N . ALA B 1 485 ? 3.209 -28.047 -8.039 1 98.19 485 ALA B N 1
ATOM 8736 C 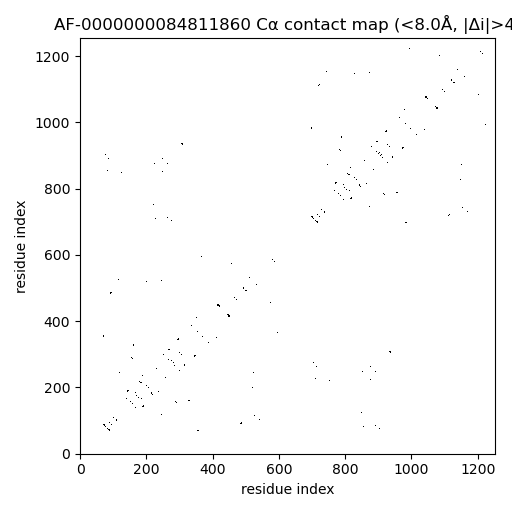CA . ALA B 1 485 ? 3.016 -29.469 -7.805 1 98.19 485 ALA B CA 1
ATOM 8737 C C . ALA B 1 485 ? 4.082 -30.297 -8.516 1 98.19 485 ALA B C 1
ATOM 8739 O O . ALA B 1 485 ? 4.613 -31.25 -7.953 1 98.19 485 ALA B O 1
ATOM 8740 N N . LEU B 1 486 ? 4.371 -29.953 -9.742 1 98.31 486 LEU B N 1
ATOM 8741 C CA . LEU B 1 486 ? 5.34 -30.75 -10.5 1 98.31 486 LEU B CA 1
ATOM 8742 C C . LEU B 1 486 ? 6.723 -30.672 -9.859 1 98.31 486 LEU B C 1
ATOM 8744 O O . LEU B 1 486 ? 7.488 -31.625 -9.906 1 98.31 486 LEU B O 1
ATOM 8748 N N . THR B 1 487 ? 7.105 -29.516 -9.266 1 98.12 487 THR B N 1
ATOM 8749 C CA . THR B 1 487 ? 8.391 -29.391 -8.594 1 98.12 487 THR B CA 1
ATOM 8750 C C . THR B 1 487 ? 8.453 -30.312 -7.371 1 98.12 487 THR B C 1
ATOM 8752 O O . THR B 1 487 ? 9.492 -30.922 -7.094 1 98.12 487 THR B O 1
ATOM 8755 N N . VAL B 1 488 ? 7.363 -30.406 -6.617 1 98.06 488 VAL B N 1
ATOM 8756 C CA . VAL B 1 488 ? 7.289 -31.281 -5.457 1 98.06 488 VAL B CA 1
ATOM 8757 C C . VAL B 1 488 ? 7.422 -32.75 -5.906 1 98.06 488 VAL B C 1
ATOM 8759 O O . VAL B 1 488 ? 8.125 -33.531 -5.277 1 98.06 488 VAL B O 1
ATOM 8762 N N . LEU B 1 489 ? 6.738 -33.094 -6.98 1 97.81 489 LEU B N 1
ATOM 8763 C CA . LEU B 1 489 ? 6.805 -34.438 -7.492 1 97.81 489 LEU B CA 1
ATOM 8764 C C . LEU B 1 489 ? 8.203 -34.781 -8.008 1 97.81 489 LEU B C 1
ATOM 8766 O O . LEU B 1 489 ? 8.656 -35.906 -7.898 1 97.81 489 LEU B O 1
ATOM 8770 N N . ALA B 1 490 ? 8.875 -33.812 -8.594 1 97.5 490 ALA B N 1
ATOM 8771 C CA . ALA B 1 490 ? 10.273 -34 -8.977 1 97.5 490 ALA B CA 1
ATOM 8772 C C . ALA B 1 490 ? 11.133 -34.375 -7.773 1 97.5 490 ALA B C 1
ATOM 8774 O O . ALA B 1 490 ? 11.938 -35.281 -7.836 1 97.5 490 ALA B O 1
ATOM 8775 N N . ALA B 1 491 ? 10.961 -33.656 -6.672 1 96.38 491 ALA B N 1
ATOM 8776 C CA . ALA B 1 491 ? 11.711 -33.938 -5.449 1 96.38 491 ALA B CA 1
ATOM 8777 C C . ALA B 1 491 ? 11.375 -35.312 -4.918 1 96.38 491 ALA B C 1
ATOM 8779 O O . ALA B 1 491 ? 12.266 -36.062 -4.484 1 96.38 491 ALA B O 1
ATOM 8780 N N . SER B 1 492 ? 10.094 -35.625 -4.93 1 95.56 492 SER B N 1
ATOM 8781 C CA . SER B 1 492 ? 9.641 -36.938 -4.445 1 95.56 492 SER B CA 1
ATOM 8782 C C . SER B 1 492 ? 10.234 -38.062 -5.27 1 95.56 492 SER B C 1
ATOM 8784 O O . SER B 1 492 ? 10.539 -39.125 -4.734 1 95.56 492 SER B O 1
ATOM 8786 N N . SER B 1 493 ? 10.383 -37.875 -6.555 1 94.81 493 SER B N 1
ATOM 8787 C CA . SER B 1 493 ? 10.922 -38.875 -7.453 1 94.81 493 SER B CA 1
ATOM 8788 C C . SER B 1 493 ? 12.375 -39.219 -7.117 1 94.81 493 SER B C 1
ATOM 8790 O O . SER B 1 493 ? 12.883 -40.281 -7.488 1 94.81 493 SER B O 1
ATOM 8792 N N . LEU B 1 494 ? 13.039 -38.344 -6.367 1 93.06 494 LEU B N 1
ATOM 8793 C CA . LEU B 1 494 ? 14.445 -38.5 -6.031 1 93.06 494 LEU B CA 1
ATOM 8794 C C . LEU B 1 494 ? 14.609 -39.188 -4.676 1 93.06 494 LEU B C 1
ATOM 8796 O O . LEU B 1 494 ? 15.719 -39.562 -4.301 1 93.06 494 LEU B O 1
ATOM 8800 N N . LEU B 1 495 ? 13.609 -39.375 -3.742 1 88.94 495 LEU B N 1
ATOM 8801 C CA . LEU B 1 495 ? 13.672 -39.906 -2.395 1 88.94 495 LEU B CA 1
ATOM 8802 C C . LEU B 1 495 ? 13.602 -41.438 -2.43 1 88.94 495 LEU B C 1
ATOM 8804 O O . LEU B 1 495 ? 13.82 -42.094 -1.411 1 88.94 495 LEU B O 1
ATOM 8808 N N . ASP B 1 496 ? 13.742 -42.219 -3.412 1 78.12 496 ASP B N 1
ATOM 8809 C CA . ASP B 1 496 ? 13.773 -43.656 -3.59 1 78.12 496 ASP B CA 1
ATOM 8810 C C . ASP B 1 496 ? 12.625 -44.344 -2.844 1 78.12 496 ASP B C 1
ATOM 8812 O O . ASP B 1 496 ? 12.789 -45.406 -2.281 1 78.12 496 ASP B O 1
ATOM 8816 N N . GLY B 1 497 ? 11.516 -43.719 -2.648 1 78.88 497 GLY B N 1
ATOM 8817 C CA . GLY B 1 497 ? 10.336 -44.312 -2.045 1 78.88 497 GLY B CA 1
ATOM 8818 C C . GLY B 1 497 ? 9.555 -45.188 -3.006 1 78.88 497 GLY B C 1
ATOM 8819 O O . GLY B 1 497 ? 9.914 -45.312 -4.18 1 78.88 497 GLY B O 1
ATOM 8820 N N . PRO B 1 498 ? 8.57 -45.938 -2.473 1 84.25 498 PRO B N 1
ATOM 8821 C CA . PRO B 1 498 ? 7.789 -46.844 -3.297 1 84.25 498 PRO B CA 1
ATOM 8822 C C . PRO B 1 498 ? 7.078 -46.156 -4.453 1 84.25 498 PRO B C 1
ATOM 8824 O O . PRO B 1 498 ? 6.875 -46.75 -5.512 1 84.25 498 PRO B O 1
ATOM 8827 N N . ASP B 1 499 ? 6.785 -44.938 -4.285 1 89.5 499 ASP B N 1
ATOM 8828 C CA . ASP B 1 499 ? 6.02 -44.219 -5.301 1 89.5 499 ASP B CA 1
ATOM 8829 C C . ASP B 1 499 ? 6.93 -43.344 -6.152 1 89.5 499 ASP B C 1
ATOM 8831 O O . ASP B 1 499 ? 6.449 -42.5 -6.918 1 89.5 499 ASP B O 1
ATOM 8835 N N . ALA B 1 500 ? 8.195 -43.406 -6.035 1 90.69 500 ALA B N 1
ATOM 8836 C CA . ALA B 1 500 ? 9.164 -42.531 -6.703 1 90.69 500 ALA B CA 1
ATOM 8837 C C . ALA B 1 500 ? 9.008 -42.625 -8.219 1 90.69 500 ALA B C 1
ATOM 8839 O O . ALA B 1 500 ? 9.062 -41.594 -8.906 1 90.69 500 ALA B O 1
ATOM 8840 N N . ARG B 1 501 ? 8.836 -43.906 -8.734 1 92 501 ARG B N 1
ATOM 8841 C CA . ARG B 1 501 ? 8.688 -44.062 -10.172 1 92 501 ARG B CA 1
ATOM 8842 C C . ARG B 1 501 ? 7.406 -43.406 -10.672 1 92 501 ARG B C 1
ATOM 8844 O O . ARG B 1 501 ? 7.402 -42.75 -11.719 1 92 501 ARG B O 1
ATOM 8851 N N . GLY B 1 502 ? 6.316 -43.656 -9.977 1 94.12 502 GLY B N 1
ATOM 8852 C CA . GLY B 1 502 ? 5.059 -43 -10.32 1 94.12 502 GLY B CA 1
ATOM 8853 C C . GLY B 1 502 ? 5.137 -41.5 -10.297 1 94.12 502 GLY B C 1
ATOM 8854 O O . GLY B 1 502 ? 4.551 -40.812 -11.148 1 94.12 502 GLY B O 1
ATOM 8855 N N . ASP B 1 503 ? 5.797 -41 -9.305 1 96.31 503 ASP B N 1
ATOM 8856 C CA . ASP B 1 503 ? 5.965 -39.531 -9.18 1 96.31 503 ASP B CA 1
ATOM 8857 C C . ASP B 1 503 ? 6.832 -39 -10.305 1 96.31 503 ASP B C 1
ATOM 8859 O O . ASP B 1 503 ? 6.625 -37.844 -10.758 1 96.31 503 ASP B O 1
ATOM 8863 N N . ARG B 1 504 ? 7.809 -39.719 -10.773 1 95.62 504 ARG B N 1
ATOM 8864 C CA . ARG B 1 504 ? 8.625 -39.281 -11.906 1 95.62 504 ARG B CA 1
ATOM 8865 C C . ARG B 1 504 ? 7.781 -39.188 -13.18 1 95.62 504 ARG B C 1
ATOM 8867 O O . ARG B 1 504 ? 7.91 -38.219 -13.93 1 95.62 504 ARG B O 1
ATOM 8874 N N . ASP B 1 505 ? 6.957 -40.219 -13.398 1 96 505 ASP B N 1
ATOM 8875 C CA . ASP B 1 505 ? 6.066 -40.188 -14.555 1 96 505 ASP B CA 1
ATOM 8876 C C . ASP B 1 505 ? 5.121 -38.969 -14.5 1 96 505 ASP B C 1
ATOM 8878 O O . ASP B 1 505 ? 4.871 -38.312 -15.508 1 96 505 ASP B O 1
ATOM 8882 N N . ALA B 1 506 ? 4.586 -38.781 -13.328 1 96.62 506 ALA B N 1
ATOM 8883 C CA . ALA B 1 506 ? 3.682 -37.656 -13.133 1 96.62 506 ALA B CA 1
ATOM 8884 C C . ALA B 1 506 ? 4.398 -36.312 -13.383 1 96.62 506 ALA B C 1
ATOM 8886 O O . ALA B 1 506 ? 3.807 -35.375 -13.922 1 96.62 506 ALA B O 1
ATOM 8887 N N . PHE B 1 507 ? 5.621 -36.188 -12.883 1 97.38 507 PHE B N 1
ATOM 8888 C CA . PHE B 1 507 ? 6.441 -35.031 -13.148 1 97.38 507 PHE B CA 1
ATOM 8889 C C . PHE B 1 507 ? 6.586 -34.781 -14.648 1 97.38 507 PHE B C 1
ATOM 8891 O O . PHE B 1 507 ? 6.348 -33.688 -15.141 1 97.38 507 PHE B O 1
ATOM 8898 N N . GLU B 1 508 ? 6.914 -35.844 -15.414 1 97.12 508 GLU B N 1
ATOM 8899 C CA . GLU B 1 508 ? 7.141 -35.719 -16.844 1 97.12 508 GLU B CA 1
ATOM 8900 C C . GLU B 1 508 ? 5.855 -35.344 -17.578 1 97.12 508 GLU B C 1
ATOM 8902 O O . GLU B 1 508 ? 5.879 -34.5 -18.484 1 97.12 508 GLU B O 1
ATOM 8907 N N . GLU B 1 509 ? 4.789 -35.938 -17.188 1 96.38 509 GLU B N 1
ATOM 8908 C CA . GLU B 1 509 ? 3.504 -35.625 -17.797 1 96.38 509 GLU B CA 1
ATOM 8909 C C . GLU B 1 509 ? 3.098 -34.188 -17.5 1 96.38 509 GLU B C 1
ATOM 8911 O O . GLU B 1 509 ? 2.57 -33.5 -18.375 1 96.38 509 GLU B O 1
ATOM 8916 N N . SER B 1 510 ? 3.242 -33.781 -16.297 1 97.62 510 SER B N 1
ATOM 8917 C CA . SER B 1 510 ? 2.924 -32.406 -15.914 1 97.62 510 SER B CA 1
ATOM 8918 C C . SER B 1 510 ? 3.809 -31.406 -16.656 1 97.62 510 SER B C 1
ATOM 8920 O O . SER B 1 510 ? 3.355 -30.312 -17.016 1 97.62 510 SER B O 1
ATOM 8922 N N . ALA B 1 511 ? 5.086 -31.734 -16.828 1 97.81 511 ALA B N 1
ATOM 8923 C CA . ALA B 1 511 ? 6 -30.875 -17.578 1 97.81 511 ALA B CA 1
ATOM 8924 C C . ALA B 1 511 ? 5.547 -30.734 -19.031 1 97.81 511 ALA B C 1
ATOM 8926 O O . ALA B 1 511 ? 5.656 -29.656 -19.625 1 97.81 511 ALA B O 1
ATOM 8927 N N . ARG B 1 512 ? 5.059 -31.828 -19.609 1 96.75 512 ARG B N 1
ATOM 8928 C CA . ARG B 1 512 ? 4.523 -31.781 -20.969 1 96.75 512 ARG B CA 1
ATOM 8929 C C . ARG B 1 512 ? 3.277 -30.906 -21.031 1 96.75 512 ARG B C 1
ATOM 8931 O O . ARG B 1 512 ? 3.09 -30.156 -22 1 96.75 512 ARG B O 1
ATOM 8938 N N . PHE B 1 513 ? 2.43 -31.125 -20.016 1 96.81 513 PHE B N 1
ATOM 8939 C CA . PHE B 1 513 ? 1.241 -30.281 -19.891 1 96.81 513 PHE B CA 1
ATOM 8940 C C . PHE B 1 513 ? 1.62 -28.812 -19.844 1 96.81 513 PHE B C 1
ATOM 8942 O O . PHE B 1 513 ? 1.039 -27.984 -20.547 1 96.81 513 PHE B O 1
ATOM 8949 N N . LEU B 1 514 ? 2.555 -28.438 -19.078 1 97.19 514 LEU B N 1
ATOM 8950 C CA . LEU B 1 514 ? 3.053 -27.078 -18.953 1 97.19 514 LEU B CA 1
ATOM 8951 C C . LEU B 1 514 ? 3.594 -26.562 -20.281 1 97.19 514 LEU B C 1
ATOM 8953 O O . LEU B 1 514 ? 3.375 -25.406 -20.656 1 97.19 514 LEU B O 1
ATOM 8957 N N . SER B 1 515 ? 4.324 -27.391 -21 1 96.62 515 SER B N 1
ATOM 8958 C CA . SER B 1 515 ? 4.887 -27.031 -22.297 1 96.62 515 SER B CA 1
ATOM 8959 C C . SER B 1 515 ? 3.785 -26.719 -23.297 1 96.62 515 SER B C 1
ATOM 8961 O O . SER B 1 515 ? 3.936 -25.812 -24.125 1 96.62 515 SER B O 1
ATOM 8963 N N . GLN B 1 516 ? 2.711 -27.453 -23.234 1 94.62 516 GLN B N 1
ATOM 8964 C CA . GLN B 1 516 ? 1.574 -27.188 -24.109 1 94.62 516 GLN B CA 1
ATOM 8965 C C . GLN B 1 516 ? 0.979 -25.812 -23.844 1 94.62 516 GLN B C 1
ATOM 8967 O O . GLN B 1 516 ? 0.611 -25.109 -24.781 1 94.62 516 GLN B O 1
ATOM 8972 N N . LEU B 1 517 ? 0.852 -25.484 -22.609 1 95.5 517 LEU B N 1
ATOM 8973 C CA . LEU B 1 517 ? 0.352 -24.156 -22.25 1 95.5 517 LEU B CA 1
ATOM 8974 C C . LEU B 1 517 ? 1.304 -23.078 -22.734 1 95.5 517 LEU B C 1
ATOM 8976 O O . LEU B 1 517 ? 0.864 -22.031 -23.234 1 95.5 517 LEU B O 1
ATOM 8980 N N . GLY B 1 518 ? 2.615 -23.297 -22.516 1 94.62 518 GLY B N 1
ATOM 8981 C CA . GLY B 1 518 ? 3.615 -22.359 -23 1 94.62 518 GLY B CA 1
ATOM 8982 C C . GLY B 1 518 ? 3.568 -22.156 -24.5 1 94.62 518 GLY B C 1
ATOM 8983 O O . GLY B 1 518 ? 3.697 -21.016 -24.969 1 94.62 518 GLY B O 1
ATOM 8984 N N . ASP B 1 519 ? 3.359 -23.172 -25.25 1 92.25 519 ASP B N 1
ATOM 8985 C CA . ASP B 1 519 ? 3.289 -23.109 -26.703 1 92.25 519 ASP B CA 1
ATOM 8986 C C . ASP B 1 519 ? 2.047 -22.359 -27.156 1 92.25 519 ASP B C 1
ATOM 8988 O O . ASP B 1 519 ? 2.049 -21.75 -28.234 1 92.25 519 ASP B O 1
ATOM 8992 N N . ALA B 1 520 ? 1.042 -22.453 -26.312 1 92.56 520 ALA B N 1
ATOM 8993 C CA . ALA B 1 520 ? -0.193 -21.75 -26.641 1 92.56 520 ALA B CA 1
ATOM 8994 C C . ALA B 1 520 ? -0.039 -20.234 -26.422 1 92.56 520 ALA B C 1
ATOM 8996 O O . ALA B 1 520 ? -0.88 -19.453 -26.859 1 92.56 520 ALA B O 1
ATOM 8997 N N . GLY B 1 521 ? 1.002 -19.828 -25.766 1 92.5 521 GLY B N 1
ATOM 8998 C CA . GLY B 1 521 ? 1.278 -18.406 -25.594 1 92.5 521 GLY B CA 1
ATOM 8999 C C . GLY B 1 521 ? 1.137 -17.938 -24.156 1 92.5 521 GLY B C 1
ATOM 9000 O O . GLY B 1 521 ? 1.237 -16.75 -23.859 1 92.5 521 GLY B O 1
ATOM 9001 N N . ASN B 1 522 ? 0.858 -18.891 -23.25 1 95.69 522 ASN B N 1
ATOM 9002 C CA . ASN B 1 522 ? 0.757 -18.562 -21.828 1 95.69 522 ASN B CA 1
ATOM 9003 C C . ASN B 1 522 ? 2.098 -18.094 -21.266 1 95.69 522 ASN B C 1
ATOM 9005 O O . ASN B 1 522 ? 3.035 -18.891 -21.156 1 95.69 522 ASN B O 1
ATOM 9009 N N . PHE B 1 523 ? 2.207 -16.828 -20.797 1 96 523 PHE B N 1
ATOM 9010 C CA . PHE B 1 523 ? 3.463 -16.234 -20.359 1 96 523 PHE B CA 1
ATOM 9011 C C . PHE B 1 523 ? 4.008 -16.953 -19.141 1 96 523 PHE B C 1
ATOM 9013 O O . PHE B 1 523 ? 5.207 -17.234 -19.047 1 96 523 PHE B O 1
ATOM 9020 N N . ALA B 1 524 ? 3.154 -17.234 -18.188 1 97.44 524 ALA B N 1
ATOM 9021 C CA . ALA B 1 524 ? 3.586 -17.906 -16.969 1 97.44 524 ALA B CA 1
ATOM 9022 C C . ALA B 1 524 ? 4.125 -19.297 -17.266 1 97.44 524 ALA B C 1
ATOM 9024 O O . ALA B 1 524 ? 5.152 -19.703 -16.719 1 97.44 524 ALA B O 1
ATOM 9025 N N . ALA B 1 525 ? 3.418 -20 -18.125 1 97.69 525 ALA B N 1
ATOM 9026 C CA . ALA B 1 525 ? 3.859 -21.344 -18.5 1 97.69 525 ALA B CA 1
ATOM 9027 C C . ALA B 1 525 ? 5.219 -21.297 -19.203 1 97.69 525 ALA B C 1
ATOM 9029 O O . ALA B 1 525 ? 6.047 -22.188 -19.016 1 97.69 525 ALA B O 1
ATOM 9030 N N . GLN B 1 526 ? 5.43 -20.281 -19.984 1 96.56 526 GLN B N 1
ATOM 9031 C CA . GLN B 1 526 ? 6.715 -20.141 -20.672 1 96.56 526 GLN B CA 1
ATOM 9032 C C . GLN B 1 526 ? 7.852 -20 -19.656 1 96.56 526 GLN B C 1
ATOM 9034 O O . GLN B 1 526 ? 8.906 -20.609 -19.812 1 96.56 526 GLN B O 1
ATOM 9039 N N . GLU B 1 527 ? 7.668 -19.172 -18.672 1 97.44 527 GLU B N 1
ATOM 9040 C CA . GLU B 1 527 ? 8.664 -19.047 -17.609 1 97.44 527 GLU B CA 1
ATOM 9041 C C . GLU B 1 527 ? 8.883 -20.391 -16.891 1 97.44 527 GLU B C 1
ATOM 9043 O O . GLU B 1 527 ? 10.023 -20.828 -16.719 1 97.44 527 GLU B O 1
ATOM 9048 N N . TYR B 1 528 ? 7.805 -21.031 -16.484 1 98.25 528 TYR B N 1
ATOM 9049 C CA . TYR B 1 528 ? 7.875 -22.25 -15.672 1 98.25 528 TYR B CA 1
ATOM 9050 C C . TYR B 1 528 ? 8.445 -23.406 -16.484 1 98.25 528 TYR B C 1
ATOM 9052 O O . TYR B 1 528 ? 9.109 -24.281 -15.93 1 98.25 528 TYR B O 1
ATOM 9060 N N . CYS B 1 529 ? 8.203 -23.391 -17.812 1 97.44 529 CYS B N 1
ATOM 9061 C CA . CYS B 1 529 ? 8.773 -24.422 -18.688 1 97.44 529 CYS B CA 1
ATOM 9062 C C . CYS B 1 529 ? 10.289 -24.375 -18.656 1 97.44 529 CYS B C 1
ATOM 9064 O O . CYS B 1 529 ? 10.945 -25.422 -18.656 1 97.44 529 CYS B O 1
ATOM 9066 N N . HIS B 1 530 ? 10.836 -23.203 -18.609 1 96.06 530 HIS B N 1
ATOM 9067 C CA . HIS B 1 530 ? 12.281 -23.078 -18.531 1 96.06 530 HIS B CA 1
ATOM 9068 C C . HIS B 1 530 ? 12.812 -23.719 -17.25 1 96.06 530 HIS B C 1
ATOM 9070 O O . HIS B 1 530 ? 13.828 -24.422 -17.266 1 96.06 530 HIS B O 1
ATOM 9076 N N . HIS B 1 531 ? 12.164 -23.438 -16.172 1 97 531 HIS B N 1
ATOM 9077 C CA . HIS B 1 531 ? 12.562 -24.031 -14.898 1 97 531 HIS B CA 1
ATOM 9078 C C . HIS B 1 531 ? 12.398 -25.547 -14.906 1 97 531 HIS B C 1
ATOM 9080 O O . HIS B 1 531 ? 13.25 -26.266 -14.383 1 97 531 HIS B O 1
ATOM 9086 N N . ALA B 1 532 ? 11.297 -26 -15.461 1 97.5 532 ALA B N 1
ATOM 9087 C CA . ALA B 1 532 ? 11.031 -27.438 -15.516 1 97.5 532 ALA B CA 1
ATOM 9088 C C . ALA B 1 532 ? 12.07 -28.141 -16.375 1 97.5 532 ALA B C 1
ATOM 9090 O O . ALA B 1 532 ? 12.5 -29.25 -16.047 1 97.5 532 ALA B O 1
ATOM 9091 N N . ASP B 1 533 ? 12.477 -27.516 -17.438 1 96.62 533 ASP B N 1
ATOM 9092 C CA . ASP B 1 533 ? 13.445 -28.109 -18.344 1 96.62 533 ASP B CA 1
ATOM 9093 C C . ASP B 1 533 ? 14.812 -28.25 -17.672 1 96.62 533 ASP B C 1
ATOM 9095 O O . ASP B 1 533 ? 15.453 -29.297 -17.781 1 96.62 533 ASP B O 1
ATOM 9099 N N . VAL B 1 534 ? 15.242 -27.219 -17.047 1 95.81 534 VAL B N 1
ATOM 9100 C CA . VAL B 1 534 ? 16.547 -27.281 -16.391 1 95.81 534 VAL B CA 1
ATOM 9101 C C . VAL B 1 534 ? 16.5 -28.266 -15.234 1 95.81 534 VAL B C 1
ATOM 9103 O O . VAL B 1 534 ? 17.484 -28.953 -14.945 1 95.81 534 VAL B O 1
ATOM 9106 N N . LEU B 1 535 ? 15.375 -28.297 -14.516 1 96.81 535 LEU B N 1
ATOM 9107 C CA . LEU B 1 535 ? 15.203 -29.266 -13.445 1 96.81 535 LEU B CA 1
ATOM 9108 C C . LEU B 1 535 ? 15.273 -30.688 -13.984 1 96.81 535 LEU B C 1
ATOM 9110 O O . LEU B 1 535 ? 15.93 -31.547 -13.391 1 96.81 535 LEU B O 1
ATOM 9114 N N . ARG B 1 536 ? 14.609 -30.938 -15.078 1 95.88 536 ARG B N 1
ATOM 9115 C CA . ARG B 1 536 ? 14.617 -32.25 -15.719 1 95.88 536 ARG B CA 1
ATOM 9116 C C . ARG B 1 536 ? 16.031 -32.656 -16.109 1 95.88 536 ARG B C 1
ATOM 9118 O O . ARG B 1 536 ? 16.438 -33.812 -15.875 1 95.88 536 ARG B O 1
ATOM 9125 N N . ALA B 1 537 ? 16.781 -31.734 -16.625 1 94.44 537 ALA B N 1
ATOM 9126 C CA . ALA B 1 537 ? 18.156 -31.984 -17.031 1 94.44 537 ALA B CA 1
ATOM 9127 C C . ALA B 1 537 ? 19.031 -32.344 -15.828 1 94.44 537 ALA B C 1
ATOM 9129 O O . ALA B 1 537 ? 19.875 -33.219 -15.898 1 94.44 537 ALA B O 1
ATOM 9130 N N . GLU B 1 538 ? 18.797 -31.594 -14.758 1 94 538 GLU B N 1
ATOM 9131 C CA . GLU B 1 538 ? 19.594 -31.844 -13.547 1 94 538 GLU B CA 1
ATOM 9132 C C . GLU B 1 538 ? 19.25 -33.219 -12.945 1 94 538 GLU B C 1
ATOM 9134 O O . GLU B 1 538 ? 20.109 -33.875 -12.375 1 94 538 GLU B O 1
ATOM 9139 N N . ILE B 1 539 ? 17.984 -33.625 -12.992 1 94 539 ILE B N 1
ATOM 9140 C CA . ILE B 1 539 ? 17.547 -34.906 -12.477 1 94 539 ILE B CA 1
ATOM 9141 C C . ILE B 1 539 ? 18.172 -36.031 -13.297 1 94 539 ILE B C 1
ATOM 9143 O O . ILE B 1 539 ? 18.609 -37.031 -12.75 1 94 539 ILE B O 1
ATOM 9147 N N . GLU B 1 540 ? 18.25 -35.844 -14.578 1 92.31 540 GLU B N 1
ATOM 9148 C CA . GLU B 1 540 ? 18.875 -36.812 -15.453 1 92.31 540 GLU B CA 1
ATOM 9149 C C . GLU B 1 540 ? 20.359 -36.969 -15.148 1 92.31 540 GLU B C 1
ATOM 9151 O O . GLU B 1 540 ? 20.891 -38.062 -15.125 1 92.31 540 GLU B O 1
ATOM 9156 N N . ARG B 1 541 ? 21 -35.875 -14.906 1 90 541 ARG B N 1
ATOM 9157 C CA . ARG B 1 541 ? 22.422 -35.906 -14.539 1 90 541 ARG B CA 1
ATOM 9158 C C . ARG B 1 541 ? 22.625 -36.594 -13.211 1 90 541 ARG B C 1
ATOM 9160 O O . ARG B 1 541 ? 23.609 -37.312 -13.031 1 90 541 ARG B O 1
ATOM 9167 N N . PHE B 1 542 ? 21.75 -36.312 -12.352 1 90.31 542 PHE B N 1
ATOM 9168 C CA . PHE B 1 542 ? 21.797 -36.938 -11.039 1 90.31 542 PHE B CA 1
ATOM 9169 C C . PHE B 1 542 ? 21.672 -38.469 -11.148 1 90.31 542 PHE B C 1
ATOM 9171 O O . PHE B 1 542 ? 22.422 -39.188 -10.508 1 90.31 542 PHE B O 1
ATOM 9178 N N . HIS B 1 543 ? 20.797 -38.969 -11.969 1 87.5 543 HIS B N 1
ATOM 9179 C CA . HIS B 1 543 ? 20.594 -40.406 -12.156 1 87.5 543 HIS B CA 1
ATOM 9180 C C . HIS B 1 543 ? 21.766 -41.031 -12.898 1 87.5 543 HIS B C 1
ATOM 9182 O O . HIS B 1 543 ? 22.156 -42.188 -12.609 1 87.5 543 HIS B O 1
ATOM 9188 N N . ALA B 1 544 ? 22.344 -40.312 -13.766 1 85.19 544 ALA B N 1
ATOM 9189 C CA . ALA B 1 544 ? 23.484 -40.812 -14.508 1 85.19 544 ALA B CA 1
ATOM 9190 C C . ALA B 1 544 ? 24.703 -41 -13.594 1 85.19 544 ALA B C 1
ATOM 9192 O O . ALA B 1 544 ? 25.453 -41.969 -13.75 1 85.19 544 ALA B O 1
ATOM 9193 N N . LYS B 1 545 ? 24.844 -40.188 -12.695 1 80.94 545 LYS B N 1
ATOM 9194 C CA . LYS B 1 545 ? 25.953 -40.281 -11.75 1 80.94 545 LYS B CA 1
ATOM 9195 C C . LYS B 1 545 ? 25.75 -41.438 -10.781 1 80.94 545 LYS B C 1
ATOM 9197 O O . LYS B 1 545 ? 26.703 -42.094 -10.359 1 80.94 545 LYS B O 1
ATOM 9202 N N . ARG B 1 546 ? 24.688 -41.688 -10.445 1 76.5 546 ARG B N 1
ATOM 9203 C CA . ARG B 1 546 ? 24.375 -42.75 -9.484 1 76.5 546 ARG B CA 1
ATOM 9204 C C . ARG B 1 546 ? 24.469 -44.125 -10.141 1 76.5 546 ARG B C 1
ATOM 9206 O O . ARG B 1 546 ? 24.844 -45.094 -9.492 1 76.5 546 ARG B O 1
ATOM 9213 N N . MET B 1 547 ? 24.141 -44.281 -11.375 1 67.94 547 MET B N 1
ATOM 9214 C CA . MET B 1 547 ? 24.219 -45.562 -12.047 1 67.94 547 MET B CA 1
ATOM 9215 C C . MET B 1 547 ? 25.656 -45.875 -12.469 1 67.94 547 MET B C 1
ATOM 9217 O O . MET B 1 547 ? 26 -47.031 -12.742 1 67.94 547 MET B O 1
ATOM 9221 N N . GLY B 1 548 ? 26.938 -45.375 -11.93 1 58.62 548 GLY B N 1
ATOM 9222 C CA . GLY B 1 548 ? 28.328 -45.656 -12.227 1 58.62 548 GLY B CA 1
ATOM 9223 C C . GLY B 1 548 ? 28.578 -45.906 -13.703 1 58.62 548 GLY B C 1
ATOM 9224 O O . GLY B 1 548 ? 27.641 -46.031 -14.492 1 58.62 548 GLY B O 1
ATOM 9225 N N . PRO B 1 549 ? 30 -45.875 -14.227 1 49.41 549 PRO B N 1
ATOM 9226 C CA . PRO B 1 549 ? 30.359 -46.25 -15.602 1 49.41 549 PRO B CA 1
ATOM 9227 C C . PRO B 1 549 ? 29.938 -47.656 -15.961 1 49.41 549 PRO B C 1
ATOM 9229 O O . PRO B 1 549 ? 29.844 -48.531 -15.078 1 49.41 549 PRO B O 1
ATOM 9232 N N . PRO B 1 550 ? 29.5 -48.062 -17.125 1 41.84 550 PRO B N 1
ATOM 9233 C CA . PRO B 1 550 ? 29.234 -49.469 -17.5 1 41.84 550 PRO B CA 1
ATOM 9234 C C . PRO B 1 550 ? 30.438 -50.375 -17.281 1 41.84 550 PRO B C 1
ATOM 9236 O O . PRO B 1 550 ? 31.484 -50.188 -17.906 1 41.84 550 PRO B O 1
ATOM 9239 N N . GLU B 1 551 ? 31.031 -50.844 -16.234 1 39.28 551 GLU B N 1
ATOM 9240 C CA . GLU B 1 551 ? 32.062 -51.875 -16.234 1 39.28 551 GLU B CA 1
ATOM 9241 C C . GLU B 1 551 ? 31.688 -53.031 -17.125 1 39.28 551 GLU B C 1
ATOM 9243 O O . GLU B 1 551 ? 30.531 -53.438 -17.172 1 39.28 551 GLU B O 1
ATOM 9248 N N . GLY B 1 552 ? 32.531 -53.469 -18.25 1 35.66 552 GLY B N 1
ATOM 9249 C CA . GLY B 1 552 ? 32.531 -54.594 -19.172 1 35.66 552 GLY B CA 1
ATOM 9250 C C . GLY B 1 552 ? 32.375 -55.938 -18.469 1 35.66 552 GLY B C 1
ATOM 9251 O O . GLY B 1 552 ? 32.594 -57 -19.078 1 35.66 552 GLY B O 1
ATOM 9252 N N . GLY B 1 553 ? 32.906 -56.25 -17.219 1 33.84 553 GLY B N 1
ATOM 9253 C CA . GLY B 1 553 ? 32.844 -57.656 -16.875 1 33.84 553 GLY B CA 1
ATOM 9254 C C . GLY B 1 553 ? 31.438 -58.219 -16.906 1 33.84 553 GLY B C 1
ATOM 9255 O O . GLY B 1 553 ? 30.469 -57.469 -16.906 1 33.84 553 GLY B O 1
ATOM 9256 N N . PRO B 1 554 ? 31.312 -59.688 -17.266 1 34.38 554 PRO B N 1
ATOM 9257 C CA . PRO B 1 554 ? 30.047 -60.438 -17.344 1 34.38 554 PRO B CA 1
ATOM 9258 C C . PRO B 1 554 ? 29.188 -60.281 -16.094 1 34.38 554 PRO B C 1
ATOM 9260 O O . PRO B 1 554 ? 29.562 -60.781 -15.023 1 34.38 554 PRO B O 1
ATOM 9263 N N . GLY B 1 555 ? 29.031 -59.25 -15.633 1 27.19 555 GLY B N 1
ATOM 9264 C CA . GLY B 1 555 ? 28.359 -59 -14.367 1 27.19 555 GLY B CA 1
ATOM 9265 C C . GLY B 1 555 ? 27.109 -59.844 -14.18 1 27.19 555 GLY B C 1
ATOM 9266 O O . GLY B 1 555 ? 26.359 -60.062 -15.133 1 27.19 555 GLY B O 1
ATOM 9267 N N . VAL B 1 556 ? 27.219 -60.875 -13.148 1 28.61 556 VAL B N 1
ATOM 9268 C CA . VAL B 1 556 ? 26.188 -61.688 -12.484 1 28.61 556 VAL B CA 1
ATOM 9269 C C . VAL B 1 556 ? 24.938 -60.844 -12.289 1 28.61 556 VAL B C 1
ATOM 9271 O O . VAL B 1 556 ? 25 -59.719 -11.812 1 28.61 556 VAL B O 1
ATOM 9274 N N . GLY B 1 557 ? 23.891 -61.156 -13.023 1 26.61 557 GLY B N 1
ATOM 9275 C CA . GLY B 1 557 ? 22.469 -60.844 -12.945 1 26.61 557 GLY B CA 1
ATOM 9276 C C . GLY B 1 557 ? 21.922 -60.938 -11.539 1 26.61 557 GLY B C 1
ATOM 9277 O O . GLY B 1 557 ? 21.609 -62.031 -11.039 1 26.61 557 GLY B O 1
ATOM 9278 N N . LEU B 1 558 ? 22.594 -60.281 -10.555 1 26.88 558 LEU B N 1
ATOM 9279 C CA . LEU B 1 558 ? 21.891 -60.344 -9.281 1 26.88 558 LEU B CA 1
ATOM 9280 C C . LEU B 1 558 ? 20.375 -60.188 -9.5 1 26.88 558 LEU B C 1
ATOM 9282 O O . LEU B 1 558 ? 19.938 -59.25 -10.156 1 26.88 558 LEU B O 1
ATOM 9286 N N . GLY B 1 559 ? 19.703 -61.312 -9.547 1 24.38 559 GLY B N 1
ATOM 9287 C CA . GLY B 1 559 ? 18.266 -61.562 -9.469 1 24.38 559 GLY B CA 1
ATOM 9288 C C . GLY B 1 559 ? 17.578 -60.719 -8.414 1 24.38 559 GLY B C 1
ATOM 9289 O O . GLY B 1 559 ? 17.688 -60.969 -7.219 1 24.38 559 GLY B O 1
ATOM 9290 N N . LEU B 1 560 ? 17.781 -59.469 -8.516 1 26.11 560 LEU B N 1
ATOM 9291 C CA . LEU B 1 560 ? 16.906 -58.719 -7.625 1 26.11 560 LEU B CA 1
ATOM 9292 C C . LEU B 1 560 ? 15.523 -59.344 -7.555 1 26.11 560 LEU B C 1
ATOM 9294 O O . LEU B 1 560 ? 14.844 -59.5 -8.578 1 26.11 560 LEU B O 1
ATOM 9298 N N . GLY B 1 561 ? 15.445 -60.406 -6.742 1 23.75 561 GLY B N 1
ATOM 9299 C CA . GLY B 1 561 ? 14.148 -60.969 -6.418 1 23.75 561 GLY B CA 1
ATOM 9300 C C . GLY B 1 561 ? 13.047 -59.938 -6.324 1 23.75 561 GLY B C 1
ATOM 9301 O O . GLY B 1 561 ? 13.297 -58.781 -5.969 1 23.75 561 GLY B O 1
ATOM 9302 N N . THR B 1 562 ? 12.109 -60.062 -7.215 1 25.45 562 THR B N 1
ATOM 9303 C CA . THR B 1 562 ? 10.797 -59.438 -7.266 1 25.45 562 THR B CA 1
ATOM 9304 C C . THR B 1 562 ? 10.141 -59.438 -5.891 1 25.45 562 THR B C 1
ATOM 9306 O O . THR B 1 562 ? 9.633 -60.469 -5.438 1 25.45 562 THR B O 1
ATOM 9309 N N . VAL B 1 563 ? 10.875 -59.031 -4.863 1 26.81 563 VAL B N 1
ATOM 9310 C CA . VAL B 1 563 ? 9.969 -59.062 -3.723 1 26.81 563 VAL B CA 1
ATOM 9311 C C . VAL B 1 563 ? 8.641 -58.406 -4.109 1 26.81 563 VAL B C 1
ATOM 9313 O O . VAL B 1 563 ? 8.625 -57.344 -4.77 1 26.81 563 VAL B O 1
ATOM 9316 N N . PRO B 1 564 ? 7.582 -59.188 -4.164 1 26.19 564 PRO B N 1
ATOM 9317 C CA . PRO B 1 564 ? 6.246 -58.656 -4.469 1 26.19 564 PRO B CA 1
ATOM 9318 C C . PRO B 1 564 ? 5.91 -57.406 -3.678 1 26.19 564 PRO B C 1
ATOM 9320 O O . PRO B 1 564 ? 6.285 -57.281 -2.508 1 26.19 564 PRO B O 1
ATOM 9323 N N . PRO B 1 565 ? 5.965 -56.312 -4.387 1 27.78 565 PRO B N 1
ATOM 9324 C CA . PRO B 1 565 ? 5.559 -55.062 -3.699 1 27.78 565 PRO B CA 1
ATOM 9325 C C . PRO B 1 565 ? 4.418 -55.312 -2.711 1 27.78 565 PRO B C 1
ATOM 9327 O O . PRO B 1 565 ? 3.432 -55.969 -3.045 1 27.78 565 PRO B O 1
ATOM 9330 N N . GLN B 1 566 ? 4.77 -55.781 -1.537 1 25.62 566 GLN B N 1
ATOM 9331 C CA . GLN B 1 566 ? 3.658 -55.781 -0.592 1 25.62 566 GLN B CA 1
ATOM 9332 C C . GLN B 1 566 ? 2.766 -54.562 -0.786 1 25.62 566 GLN B C 1
ATOM 9334 O O . GLN B 1 566 ? 3.258 -53.438 -0.867 1 25.62 566 GLN B O 1
ATOM 9339 N N . SER B 1 567 ? 1.657 -54.781 -1.524 1 25.98 567 SER B N 1
ATOM 9340 C CA . SER B 1 567 ? 0.54 -53.875 -1.771 1 25.98 567 SER B CA 1
ATOM 9341 C C . SER B 1 567 ? 0.152 -53.094 -0.505 1 25.98 567 SER B C 1
ATOM 9343 O O . SER B 1 567 ? -0.532 -53.656 0.365 1 25.98 567 SER B O 1
ATOM 9345 N N . GLY B 1 568 ? 1.078 -52.562 0.177 1 28.58 568 GLY B N 1
ATOM 9346 C CA . GLY B 1 568 ? 0.413 -51.812 1.233 1 28.58 568 GLY B CA 1
ATOM 9347 C C . GLY B 1 568 ? -0.805 -51.031 0.749 1 28.58 568 GLY B C 1
ATOM 9348 O O . GLY B 1 568 ? -0.991 -50.844 -0.457 1 28.58 568 GLY B O 1
ATOM 9349 N N . PRO B 1 569 ? -1.885 -51.031 1.51 1 29.25 569 PRO B N 1
ATOM 9350 C CA . PRO B 1 569 ? -3.141 -50.469 1.021 1 29.25 569 PRO B CA 1
ATOM 9351 C C . PRO B 1 569 ? -2.943 -49.125 0.309 1 29.25 569 PRO B C 1
ATOM 9353 O O . PRO B 1 569 ? -2.234 -48.25 0.815 1 29.25 569 PRO B O 1
ATOM 9356 N N . ALA B 1 570 ? -2.781 -49.125 -1.057 1 31.89 570 ALA B N 1
ATOM 9357 C CA . ALA B 1 570 ? -2.871 -47.969 -1.957 1 31.89 570 ALA B CA 1
ATOM 9358 C C . ALA B 1 570 ? -3.857 -46.938 -1.428 1 31.89 570 ALA B C 1
ATOM 9360 O O . ALA B 1 570 ? -5 -47.281 -1.101 1 31.89 570 ALA B O 1
ATOM 9361 N N . ILE B 1 571 ? -3.438 -46.031 -0.683 1 35.03 571 ILE B N 1
ATOM 9362 C CA . ILE B 1 571 ? -4.363 -44.938 -0.407 1 35.03 571 ILE B CA 1
ATOM 9363 C C . ILE B 1 571 ? -5.227 -44.688 -1.639 1 35.03 571 ILE B C 1
ATOM 9365 O O . ILE B 1 571 ? -4.711 -44.531 -2.746 1 35.03 571 ILE B O 1
ATOM 9369 N N . PRO B 1 572 ? -6.477 -45.094 -1.734 1 34 572 PRO B N 1
ATOM 9370 C CA . PRO B 1 572 ? -7.352 -45 -2.904 1 34 572 PRO B CA 1
ATOM 9371 C C . PRO B 1 572 ? -7.141 -43.688 -3.689 1 34 572 PRO B C 1
ATOM 9373 O O . PRO B 1 572 ? -6.727 -42.688 -3.119 1 34 572 PRO B O 1
ATOM 9376 N N . ALA B 1 573 ? -6.867 -43.812 -5.113 1 38.75 573 ALA B N 1
ATOM 9377 C CA . ALA B 1 573 ? -6.699 -42.844 -6.211 1 38.75 573 ALA B CA 1
ATOM 9378 C C . ALA B 1 573 ? -7.469 -41.562 -5.941 1 38.75 573 ALA B C 1
ATOM 9380 O O . ALA B 1 573 ? -7.281 -40.562 -6.641 1 38.75 573 ALA B O 1
ATOM 9381 N N . HIS B 1 574 ? -8.578 -41.625 -5.102 1 41.31 574 HIS B N 1
ATOM 9382 C CA . HIS B 1 574 ? -9.508 -40.5 -5.016 1 41.31 574 HIS B CA 1
ATOM 9383 C C . HIS B 1 574 ? -9.266 -39.688 -3.754 1 41.31 574 HIS B C 1
ATOM 9385 O O . HIS B 1 574 ? -10.219 -39.312 -3.066 1 41.31 574 HIS B O 1
ATOM 9391 N N . ALA B 1 575 ? -8.055 -39.531 -3.363 1 45.09 575 ALA B N 1
ATOM 9392 C CA . ALA B 1 575 ? -7.836 -38.844 -2.092 1 45.09 575 ALA B CA 1
ATOM 9393 C C . ALA B 1 575 ? -8.047 -37.344 -2.232 1 45.09 575 ALA B C 1
ATOM 9395 O O . ALA B 1 575 ? -7.488 -36.719 -3.129 1 45.09 575 ALA B O 1
ATOM 9396 N N . THR B 1 576 ? -9.094 -36.812 -1.566 1 50.41 576 THR B N 1
ATOM 9397 C CA . THR B 1 576 ? -9.445 -35.406 -1.54 1 50.41 576 THR B CA 1
ATOM 9398 C C . THR B 1 576 ? -8.461 -34.594 -0.682 1 50.41 576 THR B C 1
ATOM 9400 O O . THR B 1 576 ? -7.672 -35.188 0.059 1 50.41 576 THR B O 1
ATOM 9403 N N . ALA B 1 577 ? -8.312 -33.312 -0.852 1 50.12 577 ALA B N 1
ATOM 9404 C CA . ALA B 1 577 ? -7.414 -32.375 -0.164 1 50.12 577 ALA B CA 1
ATOM 9405 C C . ALA B 1 577 ? -7.453 -32.594 1.346 1 50.12 577 ALA B C 1
ATOM 9407 O O . ALA B 1 577 ? -6.406 -32.656 2 1 50.12 577 ALA B O 1
ATOM 9408 N N . GLY B 1 578 ? -8.633 -32.75 1.944 1 49.47 578 GLY B N 1
ATOM 9409 C CA . GLY B 1 578 ? -8.773 -33.062 3.359 1 49.47 578 GLY B CA 1
ATOM 9410 C C . GLY B 1 578 ? -8.148 -34.406 3.744 1 49.47 578 GLY B C 1
ATOM 9411 O O . GLY B 1 578 ? -7.574 -34.531 4.828 1 49.47 578 GLY B O 1
ATOM 9412 N N . MET B 1 579 ? -8.195 -35.281 2.781 1 49.59 579 MET B N 1
ATOM 9413 C CA . MET B 1 579 ? -7.664 -36.625 3.025 1 49.59 579 MET B CA 1
ATOM 9414 C C . MET B 1 579 ? -6.141 -36.594 3.053 1 49.59 579 MET B C 1
ATOM 9416 O O . MET B 1 579 ? -5.523 -37.406 3.764 1 49.59 579 MET B O 1
ATOM 9420 N N . ALA B 1 580 ? -5.672 -35.625 2.299 1 53.09 580 ALA B N 1
ATOM 9421 C CA . ALA B 1 580 ? -4.215 -35.531 2.293 1 53.09 580 ALA B CA 1
ATOM 9422 C C . ALA B 1 580 ? -3.686 -35.156 3.672 1 53.09 580 ALA B C 1
ATOM 9424 O O . ALA B 1 580 ? -2.586 -35.562 4.055 1 53.09 580 ALA B O 1
ATOM 9425 N N . LEU B 1 581 ? -4.52 -34.375 4.426 1 55.41 581 LEU B N 1
ATOM 9426 C CA . LEU B 1 581 ? -4.09 -34 5.762 1 55.41 581 LEU B CA 1
ATOM 9427 C C . LEU B 1 581 ? -4.723 -34.875 6.828 1 55.41 581 LEU B C 1
ATOM 9429 O O . LEU B 1 581 ? -4.543 -34.656 8.023 1 55.41 581 LEU B O 1
ATOM 9433 N N . THR B 1 582 ? -5.578 -35.844 6.367 1 51.56 582 THR B N 1
ATOM 9434 C CA . THR B 1 582 ? -6.266 -36.656 7.363 1 51.56 582 THR B CA 1
ATOM 9435 C C . THR B 1 582 ? -5.641 -38.031 7.445 1 51.56 582 THR B C 1
ATOM 9437 O O . THR B 1 582 ? -6.273 -38.969 7.93 1 51.56 582 THR B O 1
ATOM 9440 N N . GLU B 1 583 ? -4.566 -38.156 6.855 1 59.81 583 GLU B N 1
ATOM 9441 C CA . GLU B 1 583 ? -3.893 -39.438 7.074 1 59.81 583 GLU B CA 1
ATOM 9442 C C . GLU B 1 583 ? -3.641 -39.656 8.555 1 59.81 583 GLU B C 1
ATOM 9444 O O . GLU B 1 583 ? -3.248 -38.75 9.281 1 59.81 583 GLU B O 1
ATOM 9449 N N . PRO B 1 584 ? -4.062 -40.781 8.969 1 56.78 584 PRO B N 1
ATOM 9450 C CA . PRO B 1 584 ? -3.924 -41.094 10.398 1 56.78 584 PRO B CA 1
ATOM 9451 C C . PRO B 1 584 ? -2.555 -40.688 10.953 1 56.78 584 PRO B C 1
ATOM 9453 O O . PRO B 1 584 ? -2.461 -40.156 12.062 1 56.78 584 PRO B O 1
ATOM 9456 N N . SER B 1 585 ? -1.607 -40.906 10.086 1 57.59 585 SER B N 1
ATOM 9457 C CA . SER B 1 585 ? -0.273 -40.562 10.578 1 57.59 585 SER B CA 1
ATOM 9458 C C . SER B 1 585 ? -0.108 -39.062 10.781 1 57.59 585 SER B C 1
ATOM 9460 O O . SER B 1 585 ? 0.498 -38.625 11.758 1 57.59 585 SER B O 1
ATOM 9462 N N . LEU B 1 586 ? -0.63 -38.312 9.938 1 65.94 586 LEU B N 1
ATOM 9463 C CA . LEU B 1 586 ? -0.54 -36.875 10.055 1 65.94 586 LEU B CA 1
ATOM 9464 C C . LEU B 1 586 ? -1.406 -36.344 11.195 1 65.94 586 LEU B C 1
ATOM 9466 O O . LEU B 1 586 ? -0.999 -35.469 11.938 1 65.94 586 LEU B O 1
ATOM 9470 N N . GLU B 1 587 ? -2.533 -37 11.414 1 63.97 587 GLU B N 1
ATOM 9471 C CA . GLU B 1 587 ? -3.41 -36.625 12.516 1 63.97 587 GLU B CA 1
ATOM 9472 C C . GLU B 1 587 ? -2.723 -36.812 13.859 1 63.97 587 GLU B C 1
ATOM 9474 O O . GLU B 1 587 ? -2.838 -36 14.758 1 63.97 587 GLU B O 1
ATOM 9479 N N . GLU B 1 588 ? -2.096 -37.969 13.906 1 62.03 588 GLU B N 1
ATOM 9480 C CA . GLU B 1 588 ? -1.37 -38.281 15.141 1 62.03 588 GLU B CA 1
ATOM 9481 C C . GLU B 1 588 ? -0.243 -37.281 15.375 1 62.03 588 GLU B C 1
ATOM 9483 O O . GLU B 1 588 ? 0.009 -36.906 16.516 1 62.03 588 GLU B O 1
ATOM 9488 N N . LEU B 1 589 ? 0.317 -36.969 14.312 1 63.66 589 LEU B N 1
ATOM 9489 C CA . LEU B 1 589 ? 1.429 -36.031 14.414 1 63.66 589 LEU B CA 1
ATOM 9490 C C . LEU B 1 589 ? 0.937 -34.656 14.828 1 63.66 589 LEU B C 1
ATOM 9492 O O . LEU B 1 589 ? 1.564 -33.969 15.664 1 63.66 589 LEU B O 1
ATOM 9496 N N . LEU B 1 590 ? -0.146 -34.219 14.344 1 67.25 590 LEU B N 1
ATOM 9497 C CA . LEU B 1 590 ? -0.682 -32.906 14.602 1 67.25 590 LEU B CA 1
ATOM 9498 C C . LEU B 1 590 ? -1.248 -32.812 16.016 1 67.25 590 LEU B C 1
ATOM 9500 O O . LEU B 1 590 ? -1.408 -31.703 16.547 1 67.25 590 LEU B O 1
ATOM 9504 N N . ALA B 1 591 ? -1.502 -34 16.562 1 61.16 591 ALA B N 1
ATOM 9505 C CA . ALA B 1 591 ? -2.01 -34.062 17.938 1 61.16 591 ALA B CA 1
ATOM 9506 C C . ALA B 1 591 ? -0.874 -33.938 18.938 1 61.16 591 ALA B C 1
ATOM 9508 O O . ALA B 1 591 ? -1.113 -33.688 20.125 1 61.16 591 ALA B O 1
ATOM 9509 N N . GLN B 1 592 ? 0.42 -34.031 18.391 1 59.91 592 GLN B N 1
ATOM 9510 C CA . GLN B 1 592 ? 1.572 -33.938 19.281 1 59.91 592 GLN B CA 1
ATOM 9511 C C . GLN B 1 592 ? 1.889 -32.5 19.641 1 59.91 592 GLN B C 1
ATOM 9513 O O . GLN B 1 592 ? 1.669 -31.594 18.828 1 59.91 592 GLN B O 1
ATOM 9518 N N . PRO B 1 593 ? 2.211 -32.312 20.891 1 56.47 593 PRO B N 1
ATOM 9519 C CA . PRO B 1 593 ? 2.49 -30.938 21.297 1 56.47 593 PRO B CA 1
ATOM 9520 C C . PRO B 1 593 ? 3.707 -30.344 20.594 1 56.47 593 PRO B C 1
ATOM 9522 O O . PRO B 1 593 ? 3.709 -29.172 20.234 1 56.47 593 PRO B O 1
ATOM 9525 N N . VAL B 1 594 ? 4.961 -31.094 20.594 1 56.5 594 VAL B N 1
ATOM 9526 C CA . VAL B 1 594 ? 6.172 -30.578 19.969 1 56.5 594 VAL B CA 1
ATOM 9527 C C . VAL B 1 594 ? 6.758 -31.641 19.031 1 56.5 594 VAL B C 1
ATOM 9529 O O . VAL B 1 594 ? 6.914 -32.812 19.422 1 56.5 594 VAL B O 1
ATOM 9532 N N . LEU B 1 595 ? 6.816 -31.219 17.797 1 55.84 595 LEU B N 1
ATOM 9533 C CA . LEU B 1 595 ? 7.418 -32.156 16.844 1 55.84 595 LEU B CA 1
ATOM 9534 C C . LEU B 1 595 ? 8.938 -32.125 16.953 1 55.84 595 LEU B C 1
ATOM 9536 O O . LEU B 1 595 ? 9.539 -31.062 17.125 1 55.84 595 LEU B O 1
ATOM 9540 N N . ASP B 1 596 ? 9.656 -33.281 17.297 1 47.16 596 ASP B N 1
ATOM 9541 C CA . ASP B 1 596 ? 11.109 -33.375 17.344 1 47.16 596 ASP B CA 1
ATOM 9542 C C . ASP B 1 596 ? 11.727 -33.25 15.953 1 47.16 596 ASP B C 1
ATOM 9544 O O . ASP B 1 596 ? 11.805 -34.25 15.219 1 47.16 596 ASP B O 1
ATOM 9548 N N . LEU B 1 597 ? 11.812 -32.156 15.406 1 51.38 597 LEU B N 1
ATOM 9549 C CA . LEU B 1 597 ? 12.531 -31.938 14.156 1 51.38 597 LEU B CA 1
ATOM 9550 C C . LEU B 1 597 ? 13.891 -31.297 14.422 1 51.38 597 LEU B C 1
ATOM 9552 O O . LEU B 1 597 ? 14.352 -30.453 13.648 1 51.38 597 LEU B O 1
ATOM 9556 N N . GLN B 1 598 ? 14.547 -31.609 15.57 1 46.38 598 GLN B N 1
ATOM 9557 C CA . GLN B 1 598 ? 15.852 -31.078 15.945 1 46.38 598 GLN B CA 1
ATOM 9558 C C . GLN B 1 598 ? 16.891 -31.328 14.844 1 46.38 598 GLN B C 1
ATOM 9560 O O . GLN B 1 598 ? 17.859 -30.594 14.727 1 46.38 598 GLN B O 1
ATOM 9565 N N . PHE B 1 599 ? 16.688 -32.406 14.148 1 41.56 599 PHE B N 1
ATOM 9566 C CA . PHE B 1 599 ? 17.656 -32.719 13.102 1 41.56 599 PHE B CA 1
ATOM 9567 C C . PHE B 1 599 ? 17.719 -31.609 12.062 1 41.56 599 PHE B C 1
ATOM 9569 O O . PHE B 1 599 ? 18.719 -31.484 11.352 1 41.56 599 PHE B O 1
ATOM 9576 N N . LEU B 1 600 ? 16.719 -30.875 11.891 1 46.62 600 LEU B N 1
ATOM 9577 C CA . LEU B 1 600 ? 16.688 -29.781 10.938 1 46.62 600 LEU B CA 1
ATOM 9578 C C . LEU B 1 600 ? 17.562 -28.625 11.414 1 46.62 600 LEU B C 1
ATOM 9580 O O . LEU B 1 600 ? 18.094 -27.875 10.594 1 46.62 600 LEU B O 1
ATOM 9584 N N . GLU B 1 601 ? 17.781 -28.5 12.797 1 43.53 601 GLU B N 1
ATOM 9585 C CA . GLU B 1 601 ? 18.5 -27.359 13.352 1 43.53 601 GLU B CA 1
ATOM 9586 C C . GLU B 1 601 ? 20 -27.531 13.188 1 43.53 601 GLU B C 1
ATOM 9588 O O . GLU B 1 601 ? 20.734 -26.547 13.031 1 43.53 601 GLU B O 1
ATOM 9593 N N . ALA B 1 602 ? 20.719 -28.75 13.273 1 36.56 602 ALA B N 1
ATOM 9594 C CA . ALA B 1 602 ? 22.156 -28.953 13.188 1 36.56 602 ALA B CA 1
ATOM 9595 C C . ALA B 1 602 ? 22.672 -28.641 11.781 1 36.56 602 ALA B C 1
ATOM 9597 O O . ALA B 1 602 ? 23.812 -28.203 11.617 1 36.56 602 ALA B O 1
ATOM 9598 N N . SER B 1 603 ? 22.188 -29.188 10.828 1 35.19 603 SER B N 1
ATOM 9599 C CA . SER B 1 603 ? 22.781 -29.125 9.5 1 35.19 603 SER B CA 1
ATOM 9600 C C . SER B 1 603 ? 22.75 -27.703 8.945 1 35.19 603 SER B C 1
ATOM 9602 O O . SER B 1 603 ? 23.438 -27.406 7.965 1 35.19 603 SER B O 1
ATOM 9604 N N . PHE B 1 604 ? 21.781 -27.031 9.391 1 35.12 604 PHE B N 1
ATOM 9605 C CA . PHE B 1 604 ? 21.594 -25.812 8.602 1 35.12 604 PHE B CA 1
ATOM 9606 C C . PHE B 1 604 ? 22.484 -24.688 9.117 1 35.12 604 PHE B C 1
ATOM 9608 O O . PHE B 1 604 ? 22.562 -23.625 8.5 1 35.12 604 PHE B O 1
ATOM 9615 N N . TYR B 1 605 ? 23.062 -24.875 10.383 1 31.41 605 TYR B N 1
ATOM 9616 C CA . TYR B 1 605 ? 23.75 -23.719 10.945 1 31.41 605 TYR B CA 1
ATOM 9617 C C . TYR B 1 605 ? 25.219 -23.703 10.539 1 31.41 605 TYR B C 1
ATOM 9619 O O . TYR B 1 605 ? 26.016 -22.922 11.07 1 31.41 605 TYR B O 1
ATOM 9627 N N . ASP B 1 606 ? 25.766 -24.734 10.016 1 29.34 606 ASP B N 1
ATOM 9628 C CA . ASP B 1 606 ? 27.188 -24.484 9.727 1 29.34 606 ASP B CA 1
ATOM 9629 C C . ASP B 1 606 ? 27.344 -23.297 8.781 1 29.34 606 ASP B C 1
ATOM 9631 O O . ASP B 1 606 ? 26.641 -23.188 7.777 1 29.34 606 ASP B O 1
ATOM 9635 N N . ASP B 1 607 ? 27.891 -22.203 9.188 1 33.09 607 ASP B N 1
ATOM 9636 C CA . ASP B 1 607 ? 28.422 -21 8.562 1 33.09 607 ASP B CA 1
ATOM 9637 C C . ASP B 1 607 ? 28.953 -21.297 7.164 1 33.09 607 ASP B C 1
ATOM 9639 O O . ASP B 1 607 ? 29.453 -20.391 6.48 1 33.09 607 ASP B O 1
ATOM 9643 N N . LEU B 1 608 ? 29.359 -22.484 6.848 1 27.27 608 LEU B N 1
ATOM 9644 C CA . LEU B 1 608 ? 30.016 -22.797 5.578 1 27.27 608 LEU B CA 1
ATOM 9645 C C . LEU B 1 608 ? 29.016 -22.688 4.422 1 27.27 608 LEU B C 1
ATOM 9647 O O . LEU B 1 608 ? 29.391 -22.891 3.264 1 27.27 608 LEU B O 1
ATOM 9651 N N . GLN B 1 609 ? 27.781 -22.781 4.684 1 29.06 609 GLN B N 1
ATOM 9652 C CA . GLN B 1 609 ? 26.891 -22.766 3.525 1 29.06 609 GLN B CA 1
ATOM 9653 C C . GLN B 1 609 ? 26.719 -21.359 2.977 1 29.06 609 GLN B C 1
ATOM 9655 O O . GLN B 1 609 ? 25.922 -21.141 2.062 1 29.06 609 GLN B O 1
ATOM 9660 N N . GLY B 1 610 ? 27.234 -20.344 3.504 1 31.84 610 GLY B N 1
ATOM 9661 C CA . GLY B 1 610 ? 27.656 -19.141 2.803 1 31.84 610 GLY B CA 1
ATOM 9662 C C . GLY B 1 610 ? 28.266 -19.438 1.442 1 31.84 610 GLY B C 1
ATOM 9663 O O . GLY B 1 610 ? 28.656 -18.516 0.724 1 31.84 610 GLY B O 1
ATOM 9664 N N . LEU B 1 611 ? 28.766 -20.547 1.218 1 27.25 611 LEU B N 1
ATOM 9665 C CA . LEU B 1 611 ? 29.484 -21.047 0.046 1 27.25 611 LEU B CA 1
ATOM 9666 C C . LEU B 1 611 ? 28.547 -21.188 -1.144 1 27.25 611 LEU B C 1
ATOM 9668 O O . LEU B 1 611 ? 28.984 -21.219 -2.293 1 27.25 611 LEU B O 1
ATOM 9672 N N . TYR B 1 612 ? 27.312 -21.641 -0.883 1 29.91 612 TYR B N 1
ATOM 9673 C CA . TYR B 1 612 ? 26.578 -21.969 -2.094 1 29.91 612 TYR B CA 1
ATOM 9674 C C . TYR B 1 612 ? 26.188 -20.703 -2.852 1 29.91 612 TYR B C 1
ATOM 9676 O O . TYR B 1 612 ? 25.703 -20.766 -3.988 1 29.91 612 TYR B O 1
ATOM 9684 N N . TRP B 1 613 ? 25.812 -19.672 -2.18 1 30 613 TRP B N 1
ATOM 9685 C CA . TRP B 1 613 ? 25.594 -18.484 -3.002 1 30 613 TRP B CA 1
ATOM 9686 C C . TRP B 1 613 ? 26.891 -17.703 -3.176 1 30 613 TRP B C 1
ATOM 9688 O O . TRP B 1 613 ? 27.25 -16.875 -2.326 1 30 613 TRP B O 1
ATOM 9698 N N . PRO B 1 614 ? 27.859 -18.266 -3.854 1 29.75 614 PRO B N 1
ATOM 9699 C CA . PRO B 1 614 ? 29.078 -17.469 -4.066 1 29.75 614 PRO B CA 1
ATOM 9700 C C . PRO B 1 614 ? 28.781 -16.047 -4.535 1 29.75 614 PRO B C 1
ATOM 9702 O O . PRO B 1 614 ? 27.734 -15.797 -5.141 1 29.75 614 PRO B O 1
ATOM 9705 N N . ASP B 1 615 ? 29.266 -15.148 -3.857 1 30.91 615 ASP B N 1
ATOM 9706 C CA . ASP B 1 615 ? 29.391 -13.781 -4.355 1 30.91 615 ASP B CA 1
ATOM 9707 C C . ASP B 1 615 ? 29.734 -13.766 -5.844 1 30.91 615 ASP B C 1
ATOM 9709 O O . ASP B 1 615 ? 30.859 -14.047 -6.227 1 30.91 615 ASP B O 1
ATOM 9713 N N . PHE B 1 616 ? 28.891 -14.141 -6.715 1 29.94 616 PHE B N 1
ATOM 9714 C CA . PHE B 1 616 ? 29.203 -14.078 -8.133 1 29.94 616 PHE B CA 1
ATOM 9715 C C . PHE B 1 616 ? 29.656 -12.672 -8.523 1 29.94 616 PHE B C 1
ATOM 9717 O O . PHE B 1 616 ? 28.859 -11.727 -8.461 1 29.94 616 PHE B O 1
ATOM 9724 N N . SER B 1 617 ? 30.875 -12.359 -8.391 1 27.92 617 SER B N 1
ATOM 9725 C CA . SER B 1 617 ? 31.5 -11.203 -9.039 1 27.92 617 SER B CA 1
ATOM 9726 C C . SER B 1 617 ? 31.172 -11.172 -10.531 1 27.92 617 SER B C 1
ATOM 9728 O O . SER B 1 617 ? 30.984 -12.211 -11.156 1 27.92 617 SER B O 1
ATOM 9730 N N . THR B 1 618 ? 30.781 -10.039 -11.188 1 29.94 618 THR B N 1
ATOM 9731 C CA . THR B 1 618 ? 30.438 -9.586 -12.539 1 29.94 618 THR B CA 1
ATOM 9732 C C . THR B 1 618 ? 31.391 -10.203 -13.562 1 29.94 618 THR B C 1
ATOM 9734 O O . THR B 1 618 ? 31.25 -9.969 -14.766 1 29.94 618 THR B O 1
ATOM 9737 N N . GLU B 1 619 ? 32.531 -10.75 -13.242 1 29.27 619 GLU B N 1
ATOM 9738 C CA . GLU B 1 619 ? 33.438 -10.914 -14.367 1 29.27 619 GLU B CA 1
ATOM 9739 C C . GLU B 1 619 ? 32.906 -11.945 -15.359 1 29.27 619 GLU B C 1
ATOM 9741 O O . GLU B 1 619 ? 33.125 -11.812 -16.562 1 29.27 619 GLU B O 1
ATOM 9746 N N . ASN B 1 620 ? 32.312 -13.094 -14.938 1 28.59 620 ASN B N 1
ATOM 9747 C CA . ASN B 1 620 ? 32.344 -14.188 -15.914 1 28.59 620 ASN B CA 1
ATOM 9748 C C . ASN B 1 620 ? 31.062 -14.203 -16.75 1 28.59 620 ASN B C 1
ATOM 9750 O O . ASN B 1 620 ? 30.766 -15.203 -17.406 1 28.59 620 ASN B O 1
ATOM 9754 N N . TRP B 1 621 ? 30.156 -13.414 -16.656 1 29.5 621 TRP B N 1
ATOM 9755 C CA . TRP B 1 621 ? 28.922 -13.617 -17.406 1 29.5 621 TRP B CA 1
ATOM 9756 C C . TRP B 1 621 ? 29.125 -13.328 -18.891 1 29.5 621 TRP B C 1
ATOM 9758 O O . TRP B 1 621 ? 28.172 -13.367 -19.672 1 29.5 621 TRP B O 1
ATOM 9768 N N . ASP B 1 622 ? 30.188 -12.953 -19.438 1 29.14 622 ASP B N 1
ATOM 9769 C CA . ASP B 1 622 ? 30.266 -12.672 -20.859 1 29.14 622 ASP B CA 1
ATOM 9770 C C . ASP B 1 622 ? 29.906 -13.898 -21.688 1 29.14 622 ASP B C 1
ATOM 9772 O O . ASP B 1 622 ? 29.516 -13.781 -22.859 1 29.14 622 ASP B O 1
ATOM 9776 N N . THR B 1 623 ? 30.25 -15.117 -21.266 1 28.08 623 THR B N 1
ATOM 9777 C CA . THR B 1 623 ? 30.281 -16.188 -22.266 1 28.08 623 THR B CA 1
ATOM 9778 C C . THR B 1 623 ? 28.875 -16.719 -22.531 1 28.08 623 THR B C 1
ATOM 9780 O O . THR B 1 623 ? 28.656 -17.469 -23.484 1 28.08 623 THR B O 1
ATOM 9783 N N . TRP B 1 624 ? 27.922 -16.688 -21.672 1 26.77 624 TRP B N 1
ATOM 9784 C CA . TRP B 1 624 ? 26.797 -17.578 -21.906 1 26.77 624 TRP B CA 1
ATOM 9785 C C . TRP B 1 624 ? 25.812 -16.953 -22.922 1 26.77 624 TRP B C 1
ATOM 9787 O O . TRP B 1 624 ? 24.906 -17.641 -23.391 1 26.77 624 TRP B O 1
ATOM 9797 N N . ALA B 1 625 ? 25.703 -15.648 -23.094 1 28.28 625 ALA B N 1
ATOM 9798 C CA . ALA B 1 625 ? 24.766 -15.211 -24.125 1 28.28 625 ALA B CA 1
ATOM 9799 C C . ALA B 1 625 ? 25.203 -15.688 -25.5 1 28.28 625 ALA B C 1
ATOM 9801 O O . ALA B 1 625 ? 24.516 -15.469 -26.5 1 28.28 625 ALA B O 1
ATOM 9802 N N . SER B 1 626 ? 26.562 -16.031 -25.781 1 23.64 626 SER B N 1
ATOM 9803 C CA . SER B 1 626 ? 26.953 -16.375 -27.141 1 23.64 626 SER B CA 1
ATOM 9804 C C . SER B 1 626 ? 26.562 -17.797 -27.5 1 23.64 626 SER B C 1
ATOM 9806 O O . SER B 1 626 ? 26.688 -18.219 -28.641 1 23.64 626 SER B O 1
ATOM 9808 N N . THR B 1 627 ? 26.609 -18.703 -26.422 1 22.69 627 THR B N 1
ATOM 9809 C CA . THR B 1 627 ? 26.281 -20 -27.016 1 22.69 627 THR B CA 1
ATOM 9810 C C . THR B 1 627 ? 24.766 -20.219 -27.047 1 22.69 627 THR B C 1
ATOM 9812 O O . THR B 1 627 ? 24.062 -19.875 -26.078 1 22.69 627 THR B O 1
#